Protein AF-A0A024GUD0-F1 (afdb_monomer_lite)

Organism: NCBI:txid65357

Secondary structure (DSSP, 8-state):
--TTTHHHHHHHHHHHHHHHHHHHHHHHHHTTHHHHT--TTPPPGGGGGHHHHHHHHHHHHHHHHHH-GGGSTTSS-SSHHHHHHHHHHHHHHHHHHHHHHHTT-HHHHHHHHHHHHHHHHHHHHHHHHHHHHHS-TT--TT-BTB---HHHIIIIIHHHHHHHHHHHHHHHHHHHHHHHHHHTSPPPHHHHHHHHHHHHHHHHHIIIII--HHHHHHHHHHHHHHHT----S-GGGHHHHHHHHHHHHHHHHHHHHHHHHHHHHHHHHHHHHHHTTS----PPP--------------------------------------------------GGGGTT-S----PEEEEEB-S---TT--S--SEEEPPPHHHHHHHHHHTT----GGGHHHHHHHHHHHHHHHHHHHHHHHTTS--SS--EEEEEEE-TT---HHHHHHHHTTS-PPPSEEEEEEEEETTEEEEEEEEEEEPPPSSTTS--PEEEEEEE-TTSHHHHHHHHHHHIIIIISTTSGGGGTS---HHHHHHHHHHHHHHHHHHHHHHH-TT--EEEEEESBSS-B-HHHHHH-TTSSTTEEEEEEEE---HHHHHHHHTHHHHB--TTT----HHHHHHHHHHHHHHHHTSS----EEEEEE-S-SPPS-GGGHHHHHHHHHHHTPEEEEEESS----TTTHHHHTT--SS---------HHHHHHHHHHHHHHHHHT-EEEEHHHHHHHHHH--PPP-----SEEEEEEETTEEEEEEEEE------PPPPPP--TT-S-TTSPPP-----B-SS-TTSBPPGGG--EEEEETTEEEEE-HHHHHHTS-----EEEEEEEEEGGGS-GGG--S--EEEEE-TT-HHHHHHHHHHHHHHHHTTEEEEEEEE-STTPPPEEEEEEEE--BTTBSS-EEEEEEPPPGGG--------SSSS-TTSSPPHHHHHHHHHHHHHH--TT----TTTS--HHHHHHHHHHHHHHH-TTPPPPPPPP-HHHHHHHHHHHHHHHHHHHHS-----------------GGGSS--------------S--

InterPro domains:
  IPR000511 Holocytochrome c/c1 synthase [PF01265] (340-505)
  IPR000511 Holocytochrome c/c1 synthase [PS00821] (400-415)
  IPR000511 Holocytochrome c/c1 synthase [PS00822] (452-458)
  IPR005161 Ku70/Ku80, N-terminal alpha/beta [PF03731] (542-709)
  IPR006164 Ku70/Ku80, DNA-binding domain [PF02735] (753-950)
  IPR006164 Ku70/Ku80, DNA-binding domain [SM00559] (800-940)
  IPR016194 SPOC-like, C-terminal domain superfamily [G3DSA:2.40.290.10] (743-939)
  IPR016194 SPOC-like, C-terminal domain superfamily [SSF100939] (741-997)
  IPR024193 Ku80 [cd00873] (743-1035)
  IPR036465 von Willebrand factor A-like domain superfamily [G3DSA:3.40.50.410] (535-737)
  IPR036465 von Willebrand factor A-like domain superfamily [SSF53300] (538-698)

pLDDT: mean 74.9, std 20.54, range [22.25, 96.69]

Sequence (1062 aa):
MQSSTAWLSTTNAVLFALQAVVNVVYAKSLLKTPRQYETMITPESFAFLIWILIYILEAVVVVIDLVSPQYSVYADASQPSQLRTCFGFSCVANIAWVLLYVKGHVHLATFSMFLLWLALLVLYIYTVNDRQLRSGRSSSIFQVGSQIDWWQYICSELPFALYFSWVTALTLSHVAISLQQHRQTFLPIAVYVLHLSILIIMALVTLHYAHDPIFSLVIIWFLSAIATKHDSFPNEFKTLDASVKSCAAEGVEVIAGLLVISALIMMFTDRKYDHAHSGMGLPVVETSAVDYGSSRVKCYLAQWPMKDLETTAACPHANGNGCPSGRQAPPNLVNINAYKSMLSTHRVTSTIPRSEFEPQHQTGRSSRWEYPSEDMYFKAMERKGWKPDPKEMQTIVAIHNAINEETWQQILCWEKFHPSQSSPKLNNFLGKPTEYSPKAKLLNLIGWSKLPFDRHDWIVDRDGKHVRYVIDFYNGEGSSSNGPLSVYLDVRPALDSFESVIDRIRWQFQKNILPLSPFRGAFFRDTNGKRAASGNTLALETSTTQMFYRPNDEIGIVAFGSKETQNHLNEEHGEDQYRYVYTLCYPQVPTVEMHNSLERVSELCGDDKLIKVDVLDGIIVALDLLHRRTLAKQFKRKIILFTDAHSEVENASDLEPVIEMIKSLGVSLEIVAFDFTHSPGQVKKDMEEIVDCKIKQEPRLEFEEENDKMLLSLAQVVGGHVVSIQEKIEFLERGTKKSVMQVTKFRGDLEIGSFKIPVHCFIKVKMSTLPSLLKESALSQDKHEGVRQDRRYMDPDTPDEENSPDQRVKAYTYGHESVPFSSADLEAFKLNTEKSLKLLGFVNKKKIHQSKYMVNTNVFVPDPTKKNSAKCFGTLVNAMIMKDRVAVARFVPRKNAAPKVIALIPQTPTNEFPSHVFWSQQLPFEEDLRDFEFPSILRGNLRSIPSEKQQQIADSLVDKLSTTNDEINPRSCYNPVLRHFFDSVVTRALRPDASISSQSTYESMDVRITQFSDSIQEFDDAFQLREAIKKGSEPNKQTFWSDITDCDGATDLKIKKENPHK

Radius of gyration: 40.23 Å; chains: 1; bounding box: 117×92×109 Å

Foldseek 3Di:
DVPPQLVLLVLLLVLLVVLVVLCVVCVVLVLVLCVVLPALLRFDSVLVCLVVVLSVLVVLLSCCCNPPVCLHLLNPDPCSNVLSVLSSQLSVLSSQLSVCSSVPVLVVSLVSLVSNLVSLVVVLLSLLVVVCVVPPVDDAPLADPDPDPVVSCSNYRLSSLSVNLLSLSVSLVSVLSVVCVVVVHHDDLVSLLVSLVVLLVVLVCCCVQSVDVSSLVSLLSSLVRSLPDDDPDDPVCVVSSNVSSVSSVVSNVVSVVVVVVVSVVSVVVVVVVVPVPPDDDDDDDDDDDDDDDDDDPPPPPPPDPPDDDDDDDDDDDDDDDDDDDDDDDDDDDDDPPPVLPDFDQDKDWAPAAEDPDDDPVDPDPDRTDIAGGLSRVCVVCVVVVHDDDSVCSVVVSVVVRVVVNVLVVVVVVLCVVPDAPDDKHWHDKDWDQPDFDPVLVVCVVVVNDDTARTKMWTWIAGPNDTWIKIKGWHFDDDPDLQRPTDIDIDIATDPPDPVSVVSVVVCCCVPPVVVSDSCPVPPDCPPPVVLLVLLLVLVLLVLLQCVPQPQPFWDWDKDWQFPADDAPCCVVVHVPPLPRIDTQGQTGGRDLVSSVSSVCVSVRHDDPVPDQTAPLSSLVRVLVSVVVVPPVHDDQAEDEAEDQQQGAHPCPVCLVVSLVSCVVSVYAYEYEYEPDPDDPVCVVVVVPPPDDDDDDDDDDDPSSVVSSVSVSVSCVSNVYYYHYSVRSVVLVVLPDHRDDDWDFLAWAWAADPPDTFTKTKTFPDDDDDDDDDFAADPPDPPRPDTDDDDDFDADPVGRPDTDDPVNDFDWDDDPPDTHTDHPVNVVVPQDWDAADKYWPFKDALVVDDPVQFDDGKMKMAGDPVDPVSQVVLQVVLVVCVVVNIWIWIWGDSHTSGDIFIWIFHWDDADPVRNGTMTIITTGDDPVRDDDDDDPDLPPDDPPNDADPVLVVLVVVLCVLVPDVPPVDDVVSRDDQVNVLVSVQVSCCVSPVPDDRDDRDDPPVVVVVCVVCVVSVVVNCVSPPDDDDPDPDPPPPPPPDPSNPPRDPDDDDDDDPDDDPDD

Structure (mmCIF, N/CA/C/O backbone):
data_AF-A0A024GUD0-F1
#
_entry.id   AF-A0A024GUD0-F1
#
loop_
_atom_site.group_PDB
_atom_site.id
_atom_site.type_symbol
_atom_site.label_atom_id
_atom_site.label_alt_id
_atom_site.label_comp_id
_atom_site.label_asym_id
_atom_site.label_entity_id
_atom_site.label_seq_id
_atom_site.pdbx_PDB_ins_code
_atom_site.Cartn_x
_atom_site.Cartn_y
_atom_site.Cartn_z
_atom_site.occupancy
_atom_site.B_iso_or_equiv
_atom_site.auth_seq_id
_atom_site.auth_comp_id
_atom_site.auth_asym_id
_atom_site.auth_atom_id
_atom_site.pdbx_PDB_model_num
ATOM 1 N N . MET A 1 1 ? 0.714 -29.456 23.940 1.00 37.88 1 MET A N 1
ATOM 2 C CA . MET A 1 1 ? 0.046 -28.660 25.001 1.00 37.88 1 MET A CA 1
ATOM 3 C C . MET A 1 1 ? -1.488 -28.821 25.023 1.00 37.88 1 MET A C 1
ATOM 5 O O . MET A 1 1 ? -2.160 -27.974 25.585 1.00 37.88 1 MET A O 1
ATOM 9 N N . GLN A 1 2 ? -2.075 -29.914 24.506 1.00 30.58 2 GLN A N 1
ATOM 10 C CA . GLN A 1 2 ? -3.542 -30.115 24.510 1.00 30.58 2 GLN A CA 1
ATOM 11 C C . GLN A 1 2 ? -4.121 -30.662 25.836 1.00 30.58 2 GLN A C 1
ATOM 13 O O . GLN A 1 2 ? -5.334 -30.664 26.006 1.00 30.58 2 GLN A O 1
ATOM 18 N N . SER A 1 3 ? -3.298 -31.109 26.797 1.00 39.31 3 SER A N 1
ATOM 19 C CA . SER A 1 3 ? -3.799 -31.746 28.030 1.00 39.31 3 SER A CA 1
ATOM 20 C C . SER A 1 3 ? -4.103 -30.787 29.191 1.00 39.31 3 SER A C 1
ATOM 22 O O . SER A 1 3 ? -4.826 -31.177 30.104 1.00 39.31 3 SER A O 1
ATOM 24 N N . SER A 1 4 ? -3.598 -29.545 29.193 1.00 50.47 4 SER A N 1
ATOM 25 C CA . SER A 1 4 ? -3.750 -28.625 30.338 1.00 50.47 4 SER A CA 1
ATOM 26 C C . SER A 1 4 ? -5.005 -27.744 30.300 1.00 50.47 4 SER A C 1
ATOM 28 O O . SER A 1 4 ? -5.327 -27.123 31.310 1.00 50.47 4 SER A O 1
ATOM 30 N N . THR A 1 5 ? -5.737 -27.686 29.184 1.00 56.62 5 THR A N 1
ATOM 31 C CA . THR A 1 5 ? -6.947 -26.850 29.032 1.00 56.62 5 THR A CA 1
ATOM 32 C C . THR A 1 5 ? -8.257 -27.631 29.160 1.00 56.62 5 THR A C 1
ATOM 34 O O . THR A 1 5 ? -9.268 -27.047 29.544 1.00 56.62 5 THR A O 1
ATOM 37 N N . ALA A 1 6 ? -8.243 -28.948 28.930 1.00 65.25 6 ALA A N 1
ATOM 38 C CA . ALA A 1 6 ? -9.438 -29.797 28.985 1.00 65.25 6 ALA A CA 1
ATOM 39 C C . ALA A 1 6 ? -10.075 -29.891 30.387 1.00 65.25 6 ALA A C 1
ATOM 41 O O . ALA A 1 6 ? -11.280 -30.086 30.508 1.00 65.25 6 ALA A O 1
ATOM 42 N N . TRP A 1 7 ? -9.299 -29.714 31.464 1.00 81.50 7 TRP A N 1
ATOM 43 C CA . TRP A 1 7 ? -9.851 -29.783 32.823 1.00 81.50 7 TRP A CA 1
ATOM 44 C C . TRP A 1 7 ? -10.752 -28.576 33.161 1.00 81.50 7 TRP A C 1
ATOM 46 O O . TRP A 1 7 ? -11.693 -28.704 33.951 1.00 81.50 7 TRP A O 1
ATOM 56 N N . LEU A 1 8 ? -10.509 -27.408 32.549 1.00 84.06 8 LEU A N 1
ATOM 57 C CA . LEU A 1 8 ? -11.308 -26.199 32.774 1.00 84.06 8 LEU A CA 1
ATOM 58 C C . LEU A 1 8 ? -12.696 -26.308 32.137 1.00 84.06 8 LEU A C 1
ATOM 60 O O . LEU A 1 8 ? -13.671 -25.932 32.781 1.00 84.06 8 LEU A O 1
ATOM 64 N N . SER A 1 9 ? -12.813 -26.871 30.928 1.00 85.19 9 SER A N 1
ATOM 65 C CA . SER A 1 9 ? -14.122 -27.086 30.291 1.00 85.19 9 SER A CA 1
ATOM 66 C C . SER A 1 9 ? -14.968 -28.085 31.088 1.00 85.19 9 SER A C 1
ATOM 68 O O . SER A 1 9 ? -16.137 -27.820 31.368 1.00 85.19 9 SER A O 1
ATOM 70 N N . THR A 1 10 ? -14.360 -29.170 31.588 1.00 87.06 10 THR A N 1
ATOM 71 C CA . THR A 1 10 ? -15.047 -30.104 32.498 1.00 87.06 10 THR A CA 1
ATOM 72 C C . THR A 1 10 ? -15.456 -29.447 33.818 1.00 87.06 10 THR A C 1
ATOM 74 O O . THR A 1 10 ? -16.546 -29.705 34.322 1.00 87.06 10 THR A O 1
ATOM 77 N N . THR A 1 11 ? -14.620 -28.561 34.370 1.00 89.25 11 THR A N 1
ATOM 78 C CA . THR A 1 11 ? -14.927 -27.843 35.618 1.00 89.25 11 THR A CA 1
ATOM 79 C C . THR A 1 11 ? -16.092 -26.878 35.424 1.00 89.25 11 THR A C 1
ATOM 81 O O . THR A 1 11 ? -17.012 -26.857 36.240 1.00 89.25 11 THR A O 1
ATOM 84 N N . ASN A 1 12 ? -16.105 -26.133 34.319 1.00 92.06 12 ASN A N 1
ATOM 85 C CA . ASN A 1 12 ? -17.206 -25.242 33.967 1.00 92.06 12 ASN A CA 1
ATOM 86 C C . ASN A 1 12 ? -18.515 -26.002 33.747 1.00 92.06 12 ASN A C 1
ATOM 88 O O . ASN A 1 12 ? -19.555 -25.540 34.205 1.00 92.06 12 ASN A O 1
ATOM 92 N N . ALA A 1 13 ? -18.472 -27.189 33.135 1.00 92.50 13 ALA A N 1
ATOM 93 C CA . ALA A 1 13 ? -19.655 -28.033 32.992 1.00 92.50 13 ALA A CA 1
ATOM 94 C C . ALA A 1 13 ? -20.237 -28.457 34.353 1.00 92.50 13 ALA A C 1
ATOM 96 O O . ALA A 1 13 ? -21.450 -28.400 34.552 1.00 92.50 13 ALA A O 1
ATOM 97 N N . VAL A 1 14 ? -19.381 -28.817 35.317 1.00 93.75 14 VAL A N 1
ATOM 98 C CA . VAL A 1 14 ? -19.809 -29.148 36.688 1.00 93.75 14 VAL A CA 1
ATOM 99 C C . VAL A 1 14 ? -20.371 -27.921 37.412 1.00 93.75 14 VAL A C 1
ATOM 101 O O . VAL A 1 14 ? -21.418 -28.018 38.052 1.00 93.75 14 VAL A O 1
ATOM 104 N N . LEU A 1 15 ? -19.709 -26.765 37.306 1.00 95.00 15 LEU A N 1
ATOM 105 C CA . LEU A 1 15 ? -20.163 -25.516 37.927 1.00 95.00 15 LEU A CA 1
ATOM 106 C C . LEU A 1 15 ? -21.504 -25.042 37.354 1.00 95.00 15 LEU A C 1
ATOM 108 O O . LEU A 1 15 ? -22.386 -24.661 38.123 1.00 95.00 15 LEU A O 1
ATOM 112 N N . PHE A 1 16 ? -21.687 -25.129 36.037 1.00 95.44 16 PHE A N 1
ATOM 113 C CA . PHE A 1 16 ? -22.947 -24.803 35.375 1.00 95.44 16 PHE A CA 1
ATOM 114 C C . PHE A 1 16 ? -24.063 -25.780 35.769 1.00 95.44 16 PHE A C 1
ATOM 116 O O . PHE A 1 16 ? -25.170 -25.356 36.099 1.00 95.44 16 PHE A O 1
ATOM 123 N N . ALA A 1 17 ? -23.779 -27.087 35.829 1.00 93.88 17 ALA A N 1
ATOM 124 C CA . ALA A 1 17 ? -24.750 -28.073 36.303 1.00 93.88 17 ALA A CA 1
ATOM 125 C C . ALA A 1 17 ? -25.180 -27.793 37.756 1.00 93.88 17 ALA A C 1
ATOM 127 O O . ALA A 1 17 ? -26.370 -27.828 38.070 1.00 93.88 17 ALA A O 1
ATOM 128 N N . LEU A 1 18 ? -24.231 -27.450 38.635 1.00 94.06 18 LEU A N 1
ATOM 129 C CA . LEU A 1 18 ? -24.514 -27.044 40.013 1.00 94.06 18 LEU A CA 1
ATOM 130 C C . LEU A 1 18 ? -25.381 -25.775 40.055 1.00 94.06 18 LEU A C 1
ATOM 132 O O . LEU A 1 18 ? -26.365 -25.726 40.795 1.00 94.06 18 LEU A O 1
ATOM 136 N N . GLN A 1 19 ? -25.051 -24.769 39.242 1.00 95.12 19 GLN A N 1
ATOM 137 C CA . GLN A 1 19 ? -25.812 -23.525 39.117 1.00 95.12 19 GLN A CA 1
ATOM 138 C C . GLN A 1 19 ? -27.250 -23.785 38.664 1.00 95.12 19 GLN A C 1
ATOM 140 O O . GLN A 1 19 ? -28.185 -23.268 39.282 1.00 95.12 19 GLN A O 1
ATOM 145 N N . ALA A 1 20 ? -27.442 -24.605 37.631 1.00 92.12 20 ALA A N 1
ATOM 146 C CA . ALA A 1 20 ? -28.756 -24.973 37.124 1.00 92.12 20 ALA A CA 1
ATOM 147 C C . ALA A 1 20 ? -29.582 -25.701 38.196 1.00 92.12 20 ALA A C 1
ATOM 149 O O . ALA A 1 20 ? -30.736 -25.344 38.432 1.00 92.12 20 ALA A O 1
ATOM 150 N N . VAL A 1 21 ? -28.985 -26.660 38.917 1.00 93.19 21 VAL A N 1
ATOM 151 C CA . VAL A 1 21 ? -29.658 -27.383 40.010 1.00 93.19 21 VAL A CA 1
ATOM 152 C C . VAL A 1 21 ? -30.090 -26.431 41.124 1.00 93.19 21 VAL A C 1
ATOM 154 O O . VAL A 1 21 ? -31.246 -26.477 41.543 1.00 93.19 21 VAL A O 1
ATOM 157 N N . VAL A 1 22 ? -29.205 -25.541 41.585 1.00 91.88 22 VAL A N 1
ATOM 158 C CA . VAL A 1 22 ? -29.538 -24.554 42.627 1.00 91.88 22 VAL A CA 1
ATOM 159 C C . VAL A 1 22 ? -30.685 -23.652 42.165 1.00 91.88 22 VAL A C 1
ATOM 161 O O . VAL A 1 22 ? -31.656 -23.477 42.902 1.00 91.88 22 VAL A O 1
ATOM 164 N N . ASN A 1 23 ? -30.632 -23.130 40.938 1.00 89.06 23 ASN A N 1
ATOM 165 C CA . ASN A 1 23 ? -31.693 -22.275 40.404 1.00 89.06 23 ASN A CA 1
ATOM 166 C C . ASN A 1 23 ? -33.029 -23.014 40.265 1.00 89.06 23 ASN A C 1
ATOM 168 O O . ASN A 1 23 ? -34.060 -22.452 40.624 1.00 89.06 23 ASN A O 1
ATOM 172 N N . VAL A 1 24 ? -33.036 -24.278 39.828 1.00 89.38 24 VAL A N 1
ATOM 173 C CA . VAL A 1 24 ? -34.260 -25.092 39.725 1.00 89.38 24 VAL A CA 1
ATOM 174 C C . VAL A 1 24 ? -34.851 -25.392 41.106 1.00 89.38 24 VAL A C 1
ATOM 176 O O . VAL A 1 24 ? -36.053 -25.211 41.310 1.00 89.38 24 VAL A O 1
ATOM 179 N N . VAL A 1 25 ? -34.022 -25.797 42.075 1.00 91.44 25 VAL A N 1
ATOM 180 C CA . VAL A 1 25 ? -34.458 -26.095 43.452 1.00 91.44 25 VAL A CA 1
ATOM 181 C C . VAL A 1 25 ? -35.079 -24.862 44.108 1.00 91.44 25 VAL A C 1
ATOM 183 O O . VAL A 1 25 ? -36.127 -24.959 44.751 1.00 91.44 25 VAL A O 1
ATOM 186 N N . TYR A 1 26 ? -34.470 -23.692 43.916 1.00 88.38 26 TYR A N 1
ATOM 187 C CA . TYR A 1 26 ? -34.934 -22.440 44.506 1.00 88.38 26 TYR A CA 1
ATOM 188 C C . TYR A 1 26 ? -35.863 -21.619 43.598 1.00 88.38 26 TYR A C 1
ATOM 190 O O . TYR A 1 26 ? -36.312 -20.558 44.028 1.00 88.38 26 TYR A O 1
ATOM 198 N N . ALA A 1 27 ? -36.244 -22.100 42.408 1.00 84.25 27 ALA A N 1
ATOM 199 C CA . ALA A 1 27 ? -37.047 -21.350 41.431 1.00 84.25 27 ALA A CA 1
ATOM 200 C C . ALA A 1 27 ? -38.369 -20.825 42.016 1.00 84.25 27 ALA A C 1
ATOM 202 O O . ALA A 1 27 ? -38.716 -19.654 41.863 1.00 84.25 27 ALA A O 1
ATOM 203 N N . LYS A 1 28 ? -39.096 -21.673 42.761 1.00 83.56 28 LYS A N 1
ATOM 204 C CA . LYS A 1 28 ? -40.351 -21.271 43.426 1.00 83.56 28 LYS A CA 1
ATOM 205 C C . LYS A 1 28 ? -40.134 -20.193 44.489 1.00 83.56 28 LYS A C 1
ATOM 207 O O . LYS A 1 28 ? -41.015 -19.360 44.685 1.00 83.56 28 LYS A O 1
ATOM 212 N N . SER A 1 29 ? -38.999 -20.225 45.184 1.00 84.88 29 SER A N 1
ATOM 213 C CA . SER A 1 29 ? -38.640 -19.217 46.184 1.00 84.88 29 SER A CA 1
ATOM 214 C C . SER A 1 29 ? -38.220 -17.916 45.504 1.00 84.88 29 SER A C 1
ATOM 216 O O . SER A 1 29 ? -38.747 -16.870 45.857 1.00 84.88 29 SER A O 1
ATOM 218 N N . LEU A 1 30 ? -37.391 -17.982 44.459 1.00 80.00 30 LEU A N 1
ATOM 219 C CA . LEU A 1 30 ? -36.951 -16.831 43.665 1.00 80.00 30 LEU A CA 1
ATOM 220 C C . LEU A 1 30 ? -38.101 -16.081 42.981 1.00 80.00 30 LEU A C 1
ATOM 222 O O . LEU A 1 30 ? -37.998 -14.876 42.806 1.00 80.00 30 LEU A O 1
ATOM 226 N N . LEU A 1 31 ? -39.208 -16.747 42.640 1.00 77.88 31 LEU A N 1
ATOM 227 C CA . LEU A 1 31 ? -40.413 -16.078 42.126 1.00 77.88 31 LEU A CA 1
ATOM 228 C C . LEU A 1 31 ? -41.251 -15.402 43.229 1.00 77.88 31 LEU A C 1
ATOM 230 O O . LEU A 1 31 ? -42.050 -14.513 42.942 1.00 77.88 31 LEU A O 1
ATOM 234 N N . LYS A 1 32 ? -41.097 -15.815 44.495 1.00 79.12 32 LYS A N 1
ATOM 235 C CA . LYS A 1 32 ? -41.838 -15.261 45.643 1.00 79.12 32 LYS A CA 1
ATOM 236 C C . LYS A 1 32 ? -41.069 -14.160 46.376 1.00 79.12 32 LYS A C 1
ATOM 238 O O . LYS A 1 32 ? -41.684 -13.183 46.790 1.00 79.12 32 LYS A O 1
ATOM 243 N N . THR A 1 33 ? -39.754 -14.301 46.536 1.00 79.44 33 THR A N 1
ATOM 244 C CA . THR A 1 33 ? -38.888 -13.367 47.277 1.00 79.44 33 THR A CA 1
ATOM 245 C C . THR A 1 33 ? -38.932 -11.922 46.749 1.00 79.44 33 THR A C 1
ATOM 247 O O . THR A 1 33 ? -39.003 -11.014 47.575 1.00 79.44 33 THR A O 1
ATOM 250 N N . PRO A 1 34 ? -39.004 -11.649 45.429 1.00 75.38 34 PRO A N 1
ATOM 251 C CA . PRO A 1 34 ? -39.148 -10.287 44.911 1.00 75.38 34 PRO A CA 1
ATOM 252 C C . PRO A 1 34 ? -40.407 -9.567 45.404 1.00 75.38 34 PRO A C 1
ATOM 254 O O . PRO A 1 34 ? -40.382 -8.353 45.558 1.00 75.38 34 PRO A O 1
ATOM 257 N N . ARG A 1 35 ? -41.487 -10.300 45.720 1.00 73.62 35 ARG A N 1
ATOM 258 C CA . ARG A 1 35 ? -42.704 -9.717 46.315 1.00 73.62 35 ARG A CA 1
ATOM 259 C C . ARG A 1 35 ? -42.513 -9.302 47.775 1.00 73.62 35 ARG A C 1
ATOM 261 O O . ARG A 1 35 ? -43.254 -8.470 48.273 1.00 73.62 35 ARG A O 1
ATOM 268 N N . GLN A 1 36 ? -41.538 -9.883 48.476 1.00 80.12 36 GLN A N 1
ATOM 269 C CA . GLN A 1 36 ? -41.201 -9.496 49.853 1.00 80.12 36 GLN A CA 1
ATOM 270 C C . GLN A 1 36 ? -40.344 -8.226 49.891 1.00 80.12 36 GLN A C 1
ATOM 272 O O . GLN A 1 36 ? -40.393 -7.477 50.862 1.00 80.12 36 GLN A O 1
ATOM 277 N N . TYR A 1 37 ? -39.581 -7.980 48.826 1.00 82.56 37 TYR A N 1
ATOM 278 C CA . TYR A 1 37 ? -38.712 -6.819 48.657 1.00 82.56 37 TYR A CA 1
ATOM 279 C C . TYR A 1 37 ? -39.170 -5.971 47.468 1.00 82.56 37 TYR A C 1
ATOM 281 O O . TYR A 1 37 ? -38.381 -5.623 46.589 1.00 82.56 37 TYR A O 1
ATOM 289 N N . GLU A 1 38 ? -40.472 -5.701 47.407 1.00 83.38 38 GLU A N 1
ATOM 290 C CA . GLU A 1 38 ? -41.086 -5.067 46.249 1.00 83.38 38 GLU A CA 1
ATOM 291 C C . GLU A 1 38 ? -40.669 -3.591 46.137 1.00 83.38 38 GLU A C 1
ATOM 293 O O . GLU A 1 38 ? -40.850 -2.791 47.060 1.00 83.38 38 GLU A O 1
ATOM 298 N N . THR A 1 39 ? -40.101 -3.226 44.987 1.00 88.31 39 THR A N 1
ATOM 299 C CA . THR A 1 39 ? -39.798 -1.839 44.611 1.00 88.31 39 THR A CA 1
ATOM 300 C C . THR A 1 39 ? -40.649 -1.431 43.409 1.00 88.31 39 THR A C 1
ATOM 302 O O . THR A 1 39 ? -41.224 -2.279 42.720 1.00 88.31 39 THR A O 1
ATOM 305 N N . MET A 1 40 ? -40.710 -0.131 43.118 1.00 87.62 40 MET A N 1
ATOM 306 C CA . MET A 1 40 ? -41.475 0.388 41.974 1.00 87.62 40 MET A CA 1
ATOM 307 C C . MET A 1 40 ? -40.893 -0.009 40.613 1.00 87.62 40 MET A C 1
ATOM 309 O O . MET A 1 40 ? -41.614 -0.025 39.625 1.00 87.62 40 MET A O 1
ATOM 313 N N . ILE A 1 41 ? -39.610 -0.379 40.560 1.00 89.88 41 ILE A N 1
ATOM 314 C CA . ILE A 1 41 ? -38.945 -0.864 39.339 1.00 89.88 41 ILE A CA 1
ATOM 315 C C . ILE A 1 41 ? -38.801 -2.393 39.310 1.00 89.88 41 ILE A C 1
ATOM 317 O O . ILE A 1 41 ? -38.163 -2.936 38.414 1.00 89.88 41 ILE A O 1
ATOM 321 N N . THR A 1 42 ? -39.361 -3.111 40.291 1.00 88.56 42 THR A N 1
ATOM 322 C CA . THR A 1 42 ? -39.362 -4.579 40.287 1.00 88.56 42 THR A CA 1
ATOM 323 C C . THR A 1 42 ? -40.372 -5.074 39.240 1.00 88.56 42 THR A C 1
ATOM 325 O O . THR A 1 42 ? -41.558 -4.757 39.389 1.00 88.56 42 THR A O 1
ATOM 328 N N . PRO A 1 43 ? -39.947 -5.845 38.217 1.00 89.62 43 PRO A N 1
ATOM 329 C CA . PRO A 1 43 ? -40.813 -6.260 37.115 1.00 89.62 43 PRO A CA 1
ATOM 330 C C . PRO A 1 43 ? -41.832 -7.329 37.534 1.00 89.62 43 PRO A C 1
ATOM 332 O O . PRO A 1 43 ? -41.667 -8.017 38.547 1.00 89.62 43 PRO A O 1
ATOM 335 N N . GLU A 1 44 ? -42.869 -7.498 36.714 1.00 86.25 44 GLU A N 1
ATOM 336 C CA . GLU A 1 44 ? -43.886 -8.537 36.885 1.00 86.25 44 GLU A CA 1
ATOM 337 C C . GLU A 1 44 ? -43.304 -9.964 36.776 1.00 86.25 44 GLU A C 1
ATOM 339 O O . GLU A 1 44 ? -42.283 -10.209 36.127 1.00 86.25 44 GLU A O 1
ATOM 344 N N . SER A 1 45 ? -43.971 -10.947 37.396 1.00 84.25 45 SER A N 1
ATOM 345 C CA . SER A 1 45 ? -43.418 -12.305 37.570 1.00 84.25 45 SER A CA 1
ATOM 346 C C . SER A 1 45 ? -43.117 -13.040 36.251 1.00 84.25 45 SER A C 1
ATOM 348 O O . SER A 1 45 ? -42.241 -13.904 36.223 1.00 84.25 45 SER A O 1
ATOM 350 N N . PHE A 1 46 ? -43.800 -12.701 35.150 1.00 86.38 46 PHE A N 1
ATOM 351 C CA . PHE A 1 46 ? -43.548 -13.315 33.839 1.00 86.38 46 PHE A CA 1
ATOM 352 C C . PHE A 1 46 ? -42.197 -12.904 33.234 1.00 86.38 46 PHE A C 1
ATOM 354 O O . PHE A 1 46 ? -41.641 -13.654 32.433 1.00 86.38 46 PHE A O 1
ATOM 361 N N . ALA A 1 47 ? -41.634 -11.755 33.627 1.00 88.38 47 ALA A N 1
ATOM 362 C CA . ALA A 1 47 ? -40.367 -11.267 33.084 1.00 88.38 47 ALA A CA 1
ATOM 363 C C . ALA A 1 47 ? -39.216 -12.248 33.351 1.00 88.38 47 ALA A C 1
ATOM 365 O O . ALA A 1 47 ? -38.322 -12.408 32.523 1.00 88.38 47 ALA A O 1
ATOM 366 N N . PHE A 1 48 ? -39.292 -12.966 34.477 1.00 87.81 48 PHE A N 1
ATOM 367 C CA . PHE A 1 48 ? -38.316 -13.965 34.903 1.00 87.81 48 PHE A CA 1
ATOM 368 C C . PHE A 1 48 ? -38.303 -15.236 34.036 1.00 87.81 48 PHE A C 1
ATOM 370 O O . PHE A 1 48 ? -37.389 -16.044 34.188 1.00 87.81 48 PHE A O 1
ATOM 377 N N . LEU A 1 49 ? -39.246 -15.412 33.099 1.00 88.75 49 LEU A N 1
ATOM 378 C CA . LEU A 1 49 ? -39.214 -16.519 32.131 1.00 88.75 49 LEU A CA 1
ATOM 379 C C . LEU A 1 49 ? -37.983 -16.468 31.213 1.00 88.75 49 LEU A C 1
ATOM 381 O O . LEU A 1 49 ? -37.551 -17.511 30.726 1.00 88.75 49 LEU A O 1
ATOM 385 N N . ILE A 1 50 ? -37.369 -15.293 31.032 1.00 90.88 50 ILE A N 1
ATOM 386 C CA . ILE A 1 50 ? -36.145 -15.127 30.234 1.00 90.88 50 ILE A CA 1
ATOM 387 C C . ILE A 1 50 ? -34.970 -15.973 30.751 1.00 90.88 50 ILE A C 1
ATOM 389 O O . ILE A 1 50 ? -34.125 -16.391 29.963 1.00 90.88 50 ILE A O 1
ATOM 393 N N . TRP A 1 51 ? -34.947 -16.315 32.046 1.00 89.62 51 TRP A N 1
ATOM 394 C CA . TRP A 1 51 ? -33.943 -17.217 32.618 1.00 89.62 51 TRP A CA 1
ATOM 395 C C . TRP A 1 51 ? -33.956 -18.607 31.980 1.00 89.62 51 TRP A C 1
ATOM 397 O O . TRP A 1 51 ? -32.900 -19.214 31.838 1.00 89.62 51 TRP A O 1
ATOM 407 N N . ILE A 1 52 ? -35.126 -19.102 31.558 1.00 89.94 52 ILE A N 1
ATOM 408 C CA . ILE A 1 52 ? -35.233 -20.393 30.864 1.00 89.94 52 ILE A CA 1
ATOM 409 C C . ILE A 1 52 ? -34.461 -20.327 29.542 1.00 89.94 52 ILE A C 1
ATOM 411 O O . ILE A 1 52 ? -33.676 -21.224 29.246 1.00 89.94 52 ILE A O 1
ATOM 415 N N . LEU A 1 53 ? -34.645 -19.247 28.777 1.00 91.50 53 LEU A N 1
ATOM 416 C CA . LEU A 1 53 ? -33.955 -19.042 27.504 1.00 91.50 53 LEU A CA 1
ATOM 417 C C . LEU A 1 53 ? -32.441 -18.887 27.698 1.00 91.50 53 LEU A C 1
ATOM 419 O O . LEU A 1 53 ? -31.675 -19.533 26.986 1.00 91.50 53 LEU A O 1
ATOM 423 N N . ILE A 1 54 ? -32.021 -18.081 28.679 1.00 93.19 54 ILE A N 1
ATOM 424 C CA . ILE A 1 54 ? -30.602 -17.874 29.006 1.00 93.19 54 ILE A CA 1
ATOM 425 C C . ILE A 1 54 ? -29.938 -19.214 29.340 1.00 93.19 54 ILE A C 1
ATOM 427 O O . ILE A 1 54 ? -28.948 -19.567 28.708 1.00 93.19 54 ILE A O 1
ATOM 431 N N . TYR A 1 55 ? -30.513 -20.011 30.246 1.00 92.62 55 TYR A N 1
ATOM 432 C CA . TYR A 1 55 ? -29.905 -21.282 30.646 1.00 92.62 55 TYR A CA 1
ATOM 433 C C . TYR A 1 55 ? -29.893 -22.340 29.539 1.00 92.62 55 TYR A C 1
ATOM 435 O O . TYR A 1 55 ? -28.958 -23.136 29.480 1.00 92.62 55 TYR A O 1
ATOM 443 N N . ILE A 1 56 ? -30.887 -22.363 28.644 1.00 92.50 56 ILE A N 1
ATOM 444 C CA . ILE A 1 56 ? -30.853 -23.251 27.469 1.00 92.50 56 ILE A CA 1
ATOM 445 C C . ILE A 1 56 ? -29.673 -22.882 26.564 1.00 92.50 56 ILE A C 1
ATOM 447 O O . ILE A 1 56 ? -28.923 -23.757 26.139 1.00 92.50 56 ILE A O 1
ATOM 451 N N . LEU A 1 57 ? -29.492 -21.591 26.294 1.00 92.06 57 LEU A N 1
ATOM 452 C CA . LEU A 1 57 ? -28.421 -21.093 25.437 1.00 92.06 57 LEU A CA 1
ATOM 453 C C . LEU A 1 57 ? -27.033 -21.266 26.075 1.00 92.06 57 LEU A C 1
ATOM 455 O O . LEU A 1 57 ? -26.097 -21.679 25.396 1.00 92.06 57 LEU A O 1
ATOM 459 N N . GLU A 1 58 ? -26.894 -21.047 27.382 1.00 92.31 58 GLU A N 1
ATOM 460 C CA . GLU A 1 58 ? -25.650 -21.334 28.109 1.00 92.31 58 GLU A CA 1
ATOM 461 C C . GLU A 1 58 ? -25.314 -22.829 28.125 1.00 92.31 58 GLU A C 1
ATOM 463 O O . GLU A 1 58 ? -24.150 -23.202 27.977 1.00 92.31 58 GLU A O 1
ATOM 468 N N . ALA A 1 59 ? -26.320 -23.704 28.236 1.00 92.44 59 ALA A N 1
ATOM 469 C CA . ALA A 1 59 ? -26.105 -25.144 28.147 1.00 92.44 59 ALA A CA 1
ATOM 470 C C . ALA A 1 59 ? -25.531 -25.542 26.778 1.00 92.44 59 ALA A C 1
ATOM 472 O O . ALA A 1 59 ? -24.648 -26.396 26.721 1.00 92.44 59 ALA A O 1
ATOM 473 N N . VAL A 1 60 ? -25.974 -24.900 25.689 1.00 91.38 60 VAL A N 1
ATOM 474 C CA . VAL A 1 60 ? -25.411 -25.112 24.344 1.00 91.38 60 VAL A CA 1
ATOM 475 C C . VAL A 1 60 ? -23.929 -24.729 24.306 1.00 91.38 60 VAL A C 1
ATOM 477 O O . VAL A 1 60 ? -23.124 -25.526 23.827 1.00 91.38 60 VAL A O 1
ATOM 480 N N . VAL A 1 61 ? -23.544 -23.582 24.878 1.00 90.12 61 VAL A N 1
ATOM 481 C CA . VAL A 1 61 ? -22.131 -23.152 24.956 1.00 90.12 61 VAL A CA 1
ATOM 482 C C . VAL A 1 61 ? -21.286 -24.167 25.723 1.00 90.12 61 VAL A C 1
ATOM 484 O O . VAL A 1 61 ? -20.225 -24.576 25.253 1.00 90.12 61 VAL A O 1
ATOM 487 N N . VAL A 1 62 ? -21.764 -24.610 26.889 1.00 91.69 62 VAL A N 1
ATOM 488 C CA . VAL A 1 62 ? -21.057 -25.582 27.737 1.00 91.69 62 VAL A CA 1
ATOM 489 C C . VAL A 1 62 ? -20.908 -26.931 27.031 1.00 91.69 62 VAL A C 1
ATOM 491 O O . VAL A 1 62 ? -19.844 -27.545 27.099 1.00 91.69 62 VAL A O 1
ATOM 494 N N . VAL A 1 63 ? -21.946 -27.395 26.327 1.00 90.50 63 VAL A N 1
ATOM 495 C CA . VAL A 1 63 ? -21.898 -28.648 25.559 1.00 90.50 63 VAL A CA 1
ATOM 496 C C . VAL A 1 63 ? -20.915 -28.537 24.395 1.00 90.50 63 VAL A C 1
ATOM 498 O O . VAL A 1 63 ? -20.134 -29.463 24.187 1.00 90.50 63 VAL A O 1
ATOM 501 N N . ILE A 1 64 ? -20.900 -27.416 23.671 1.00 88.31 64 ILE A N 1
ATOM 502 C CA . ILE A 1 64 ? -19.947 -27.190 22.577 1.00 88.31 64 ILE A CA 1
ATOM 503 C C . ILE A 1 64 ? -18.514 -27.146 23.111 1.00 88.31 64 ILE A C 1
ATOM 505 O O . ILE A 1 64 ? -17.655 -27.837 22.570 1.00 88.31 64 ILE A O 1
ATOM 509 N N . ASP A 1 65 ? -18.250 -26.430 24.207 1.00 88.62 65 ASP A N 1
ATOM 510 C CA . ASP A 1 65 ? -16.906 -26.365 24.799 1.00 88.62 65 ASP A CA 1
ATOM 511 C C . ASP A 1 65 ? -16.425 -27.722 25.349 1.00 88.62 65 ASP A C 1
ATOM 513 O O . ASP A 1 65 ? -15.221 -27.973 25.412 1.00 88.62 65 ASP A O 1
ATOM 517 N N . LEU A 1 66 ? -17.349 -28.614 25.725 1.00 87.00 66 LEU A N 1
ATOM 518 C CA . LEU A 1 66 ? -17.036 -29.957 26.216 1.00 87.00 66 LEU A CA 1
ATOM 519 C C . LEU A 1 66 ? -16.839 -30.979 25.084 1.00 87.00 66 LEU A C 1
ATOM 521 O O . LEU A 1 66 ? -15.921 -31.795 25.148 1.00 87.00 66 LEU A O 1
ATOM 525 N N . VAL A 1 67 ? -17.713 -30.966 24.073 1.00 85.81 67 VAL A N 1
ATOM 526 C CA . VAL A 1 67 ? -17.786 -31.998 23.021 1.00 85.81 67 VAL A CA 1
ATOM 527 C C . VAL A 1 67 ? -16.979 -31.613 21.786 1.00 85.81 67 VAL A C 1
ATOM 529 O O . VAL A 1 67 ? -16.410 -32.476 21.119 1.00 85.81 67 VAL A O 1
ATOM 532 N N . SER A 1 68 ? -16.925 -30.329 21.442 1.00 82.00 68 SER A N 1
ATOM 533 C CA . SER A 1 68 ? -16.240 -29.842 20.243 1.00 82.00 68 SER A CA 1
ATOM 534 C C . SER A 1 68 ? -15.568 -28.489 20.507 1.00 82.00 68 SER A C 1
ATOM 536 O O . SER A 1 68 ? -16.016 -27.467 19.982 1.00 82.00 68 SER A O 1
ATOM 538 N N . PRO A 1 69 ? -14.452 -28.471 21.272 1.00 78.38 69 PRO A N 1
ATOM 539 C CA . PRO A 1 69 ? -13.792 -27.237 21.710 1.00 78.38 69 PRO A CA 1
ATOM 540 C C . PRO A 1 69 ? -13.339 -26.323 20.564 1.00 78.38 69 PRO A C 1
ATOM 542 O O . PRO A 1 69 ? -13.136 -25.137 20.781 1.00 78.38 69 PRO A O 1
ATOM 545 N N . GLN A 1 70 ? -13.186 -26.870 19.355 1.00 73.06 70 GLN A N 1
ATOM 546 C CA . GLN A 1 70 ? -12.817 -26.147 18.134 1.00 73.06 70 GLN A CA 1
ATOM 547 C C . GLN A 1 70 ? -13.902 -25.190 17.610 1.00 73.06 70 GLN A C 1
ATOM 549 O O . GLN A 1 70 ? -13.577 -24.272 16.876 1.00 73.06 70 GLN A O 1
ATOM 554 N N . TYR A 1 71 ? -15.170 -25.388 17.990 1.00 72.69 71 TYR A N 1
ATOM 555 C CA . TYR A 1 71 ? -16.290 -24.506 17.622 1.00 72.69 71 TYR A CA 1
ATOM 556 C C . TYR A 1 71 ? -16.748 -23.620 18.792 1.00 72.69 71 TYR A C 1
ATOM 558 O O . TYR A 1 71 ? -17.797 -22.985 18.726 1.00 72.69 71 TYR A O 1
ATOM 566 N N . SER A 1 72 ? -15.995 -23.623 19.893 1.00 81.69 72 SER A N 1
ATOM 567 C CA . SER A 1 72 ? -16.275 -22.831 21.088 1.00 81.69 72 SER A CA 1
ATOM 568 C C . SER A 1 72 ? -15.799 -21.390 20.903 1.00 81.69 72 SER A C 1
ATOM 570 O O . SER A 1 72 ? -14.742 -21.167 20.317 1.00 81.69 72 SER A O 1
ATOM 572 N N . VAL A 1 73 ? -16.494 -20.421 21.513 1.00 77.25 73 VAL A N 1
ATOM 573 C CA . VAL A 1 73 ? -16.044 -19.012 21.645 1.00 77.25 73 VAL A CA 1
ATOM 574 C C . VAL A 1 73 ? -14.598 -18.903 22.130 1.00 77.25 73 VAL A C 1
ATOM 576 O O . VAL A 1 73 ? -13.895 -17.946 21.832 1.00 77.25 73 VAL A O 1
ATOM 579 N N . TYR A 1 74 ? -14.143 -19.878 22.915 1.00 82.06 74 TYR A N 1
ATOM 580 C CA . TYR A 1 74 ? -12.814 -19.872 23.508 1.00 82.06 74 TYR A CA 1
ATOM 581 C C . TYR A 1 74 ? -11.724 -20.474 22.605 1.00 82.06 74 TYR A C 1
ATOM 583 O O . TYR A 1 74 ? -10.601 -20.623 23.083 1.00 82.06 74 TYR A O 1
ATOM 591 N N . ALA A 1 75 ? -12.027 -20.894 21.372 1.00 74.88 75 ALA A N 1
ATOM 592 C CA . ALA A 1 75 ? -11.049 -21.505 20.466 1.00 74.88 75 ALA A CA 1
ATOM 593 C C . ALA A 1 75 ? -10.041 -20.475 19.931 1.00 74.88 75 ALA A C 1
ATOM 595 O O . ALA A 1 75 ? -8.835 -20.701 20.026 1.00 74.88 75 ALA A O 1
ATOM 596 N N . ASP A 1 76 ? -10.542 -19.323 19.478 1.00 65.06 76 ASP A N 1
ATOM 597 C CA . ASP A 1 76 ? -9.752 -18.263 18.830 1.00 65.06 76 ASP A CA 1
ATOM 598 C C . ASP A 1 76 ? -9.313 -17.151 19.804 1.00 65.06 76 ASP A C 1
ATOM 600 O O . ASP A 1 76 ? -8.687 -16.159 19.426 1.00 65.06 76 ASP A O 1
ATOM 604 N N . ALA A 1 77 ? -9.619 -17.304 21.096 1.00 68.62 77 ALA A N 1
ATOM 605 C CA . ALA A 1 77 ? -9.259 -16.330 22.117 1.00 68.62 77 ALA A CA 1
ATOM 606 C C . ALA A 1 77 ? -7.746 -16.296 22.373 1.00 68.62 77 ALA A C 1
ATOM 608 O O . ALA A 1 77 ? -7.116 -17.330 22.591 1.00 68.62 77 ALA A O 1
ATOM 609 N N . SER A 1 78 ? -7.178 -15.092 22.500 1.00 66.44 78 SER A N 1
ATOM 610 C CA . SER A 1 78 ? -5.769 -14.900 22.883 1.00 66.44 78 SER A CA 1
ATOM 611 C C . SER A 1 78 ? -5.433 -15.485 24.261 1.00 66.44 78 SER A C 1
ATOM 613 O O . SER A 1 78 ? -4.303 -15.903 24.504 1.00 66.44 78 SER A O 1
ATOM 615 N N . GLN A 1 79 ? -6.411 -15.523 25.177 1.00 74.69 79 GLN A N 1
ATOM 616 C CA . GLN A 1 79 ? -6.269 -16.054 26.538 1.00 74.69 79 GLN A CA 1
ATOM 617 C C . GLN A 1 79 ? -7.474 -16.937 26.921 1.00 74.69 79 GLN A C 1
ATOM 619 O O . GLN A 1 79 ? -8.323 -16.553 27.734 1.00 74.69 79 GLN A O 1
ATOM 624 N N . PRO A 1 80 ? -7.561 -18.159 26.371 1.00 79.94 80 PRO A N 1
ATOM 625 C CA . PRO A 1 80 ? -8.763 -18.988 26.448 1.00 79.94 80 PRO A CA 1
ATOM 626 C C . PRO A 1 80 ? -8.994 -19.596 27.842 1.00 79.94 80 PRO A C 1
ATOM 628 O O . PRO A 1 80 ? -10.119 -19.936 28.205 1.00 79.94 80 PRO A O 1
ATOM 631 N N . SER A 1 81 ? -7.946 -19.727 28.661 1.00 79.38 81 SER A N 1
ATOM 632 C CA . SER A 1 81 ? -8.044 -20.188 30.053 1.00 79.38 81 SER A CA 1
ATOM 633 C C . SER A 1 81 ? -8.673 -19.140 30.975 1.00 79.38 81 SER A C 1
ATOM 635 O O . SER A 1 81 ? -9.446 -19.489 31.870 1.00 79.38 81 SER A O 1
ATOM 637 N N . GLN A 1 82 ? -8.392 -17.854 30.746 1.00 81.69 82 GLN A N 1
ATOM 638 C CA . GLN A 1 82 ? -8.920 -16.763 31.564 1.00 81.69 82 GLN A CA 1
ATOM 639 C C . GLN A 1 82 ? -10.414 -16.550 31.324 1.00 81.69 82 GLN A C 1
ATOM 641 O O . GLN A 1 82 ? -11.171 -16.437 32.285 1.00 81.69 82 GLN A O 1
ATOM 646 N N . LEU A 1 83 ? -10.853 -16.581 30.062 1.00 84.44 83 LEU A N 1
ATOM 647 C CA . LEU A 1 83 ? -12.272 -16.462 29.714 1.00 84.44 83 LEU A CA 1
ATOM 648 C C . LEU A 1 83 ? -13.093 -17.637 30.263 1.00 84.44 83 LEU A C 1
ATOM 650 O O . LEU A 1 83 ? -14.145 -17.421 30.865 1.00 84.44 83 LEU A O 1
ATOM 654 N N . ARG A 1 84 ? -12.572 -18.871 30.170 1.00 88.44 84 ARG A N 1
ATOM 655 C CA . ARG A 1 84 ? -13.197 -20.040 30.810 1.00 88.44 84 ARG A CA 1
ATOM 656 C C . ARG A 1 84 ? -13.277 -19.888 32.328 1.00 88.44 84 ARG A C 1
ATOM 658 O O . ARG A 1 84 ? -14.310 -20.191 32.912 1.00 88.44 84 ARG A O 1
ATOM 665 N N . THR A 1 85 ? -12.231 -19.375 32.971 1.00 88.06 85 THR A N 1
ATOM 666 C CA . THR A 1 85 ? -12.250 -19.116 34.422 1.00 88.06 85 THR A CA 1
ATOM 667 C C . THR A 1 85 ? -13.265 -18.027 34.789 1.00 88.06 85 THR A C 1
ATOM 669 O O . THR A 1 85 ? -13.947 -18.136 35.806 1.00 88.06 85 THR A O 1
ATOM 672 N N . CYS A 1 86 ? -13.410 -17.000 33.947 1.00 90.88 86 CYS A N 1
ATOM 673 C CA . CYS A 1 86 ? -14.398 -15.938 34.116 1.00 90.88 86 CYS A CA 1
ATOM 674 C C . CYS A 1 86 ? -15.838 -16.481 34.058 1.00 90.88 86 CYS A C 1
ATOM 676 O O . CYS A 1 86 ? -16.653 -16.135 34.912 1.00 90.88 86 CYS A O 1
ATOM 678 N N . PHE A 1 87 ? -16.123 -17.404 33.133 1.00 92.62 87 PHE A N 1
ATOM 679 C CA . PHE A 1 87 ? -17.398 -18.129 33.093 1.00 92.62 87 PHE A CA 1
ATOM 680 C C . PHE A 1 87 ? -17.613 -19.021 34.328 1.00 92.62 87 PHE A C 1
ATOM 682 O O . PHE A 1 87 ? -18.687 -19.026 34.924 1.00 92.62 87 PHE A O 1
ATOM 689 N N . GLY A 1 88 ? -16.580 -19.725 34.797 1.00 92.38 88 GLY A N 1
ATOM 690 C CA . GLY A 1 88 ? -16.668 -20.468 36.059 1.00 92.38 88 GLY A CA 1
ATOM 691 C C . GLY A 1 88 ? -17.011 -19.558 37.249 1.00 92.38 88 GLY A C 1
ATOM 692 O O . GLY A 1 88 ? -17.834 -19.908 38.098 1.00 92.38 88 GLY A O 1
ATOM 693 N N . PHE A 1 89 ? -16.438 -18.352 37.292 1.00 94.50 89 PHE A N 1
ATOM 694 C CA . PHE A 1 89 ? -16.738 -17.361 38.323 1.00 94.50 89 PHE A CA 1
ATOM 695 C C . PHE A 1 89 ? -18.169 -16.813 38.224 1.00 94.50 89 PHE A C 1
ATOM 697 O O . PHE A 1 89 ? -18.807 -16.639 39.264 1.00 94.50 89 PHE A O 1
ATOM 704 N N . SER A 1 90 ? -18.709 -16.586 37.018 1.00 95.12 90 SER A N 1
ATOM 705 C CA . SER A 1 90 ? -20.113 -16.175 36.861 1.00 95.12 90 SER A CA 1
ATOM 706 C C . SER A 1 90 ? -21.067 -17.239 37.422 1.00 95.12 90 SER A C 1
ATOM 708 O O . SER A 1 90 ? -21.988 -16.899 38.167 1.00 95.12 90 SER A O 1
ATOM 710 N N . CYS A 1 91 ? -20.782 -18.528 37.203 1.00 95.31 91 CYS A N 1
ATOM 711 C CA . CYS A 1 91 ? -21.564 -19.627 37.776 1.00 95.31 91 CYS A CA 1
ATOM 712 C C . CYS A 1 91 ? -21.579 -19.579 39.315 1.00 95.31 91 CYS A C 1
ATOM 714 O O . CYS A 1 91 ? -22.638 -19.635 39.948 1.00 95.31 91 CYS A O 1
ATOM 716 N N . VAL A 1 92 ? -20.403 -19.416 39.936 1.00 95.69 92 VAL A N 1
ATOM 717 C CA . VAL A 1 92 ? -20.259 -19.335 41.401 1.00 95.69 92 VAL A CA 1
ATOM 718 C C . VAL A 1 92 ? -20.948 -18.092 41.969 1.00 95.69 92 VAL A C 1
ATOM 720 O O . VAL A 1 92 ? -21.660 -18.187 42.972 1.00 95.69 92 VAL A O 1
ATOM 723 N N . ALA A 1 93 ? -20.780 -16.932 41.329 1.00 95.44 93 ALA A N 1
ATOM 724 C CA . ALA A 1 93 ? -21.414 -15.685 41.748 1.00 95.44 93 ALA A CA 1
ATOM 725 C C . ALA A 1 93 ? -22.948 -15.772 41.665 1.00 95.44 93 ALA A C 1
ATOM 727 O O . ALA A 1 93 ? -23.639 -15.307 42.575 1.00 95.44 93 ALA A O 1
ATOM 728 N N . ASN A 1 94 ? -23.484 -16.429 40.631 1.00 95.56 94 ASN A N 1
ATOM 729 C CA . ASN A 1 94 ? -24.918 -16.667 40.489 1.00 95.56 94 ASN A CA 1
ATOM 730 C C . ASN A 1 94 ? -25.462 -17.597 41.588 1.00 95.56 94 ASN A C 1
ATOM 732 O O . ASN A 1 94 ? -26.465 -17.263 42.219 1.00 95.56 94 ASN A O 1
ATOM 736 N N . ILE A 1 95 ? -24.774 -18.705 41.892 1.00 94.62 95 ILE A N 1
ATOM 737 C CA . ILE A 1 95 ? -25.138 -19.598 43.008 1.00 94.62 95 ILE A CA 1
ATOM 738 C C . ILE A 1 95 ? -25.152 -18.832 44.335 1.00 94.62 95 ILE A C 1
ATOM 740 O O . ILE A 1 95 ? -26.109 -18.937 45.108 1.00 94.62 95 ILE A O 1
ATOM 744 N N . ALA A 1 96 ? -24.104 -18.047 44.601 1.00 94.75 96 ALA A N 1
ATOM 745 C CA . ALA A 1 96 ? -24.004 -17.243 45.813 1.00 94.75 96 ALA A CA 1
ATOM 746 C C . ALA A 1 96 ? -25.166 -16.245 45.919 1.00 94.75 96 ALA A C 1
ATOM 748 O O . ALA A 1 96 ? -25.803 -16.161 46.970 1.00 94.75 96 ALA A O 1
ATOM 749 N N . TRP A 1 97 ? -25.488 -15.548 44.826 1.00 94.94 97 TRP A N 1
ATOM 750 C CA . TRP A 1 97 ? -26.616 -14.621 44.761 1.00 94.94 97 TRP A CA 1
ATOM 751 C C . TRP A 1 97 ? -27.948 -15.300 45.109 1.00 94.94 97 TRP A C 1
ATOM 753 O O . TRP A 1 97 ? -28.640 -14.817 46.007 1.00 94.94 97 TRP A O 1
ATOM 763 N N . VAL A 1 98 ? -28.279 -16.442 44.490 1.00 92.44 98 VAL A N 1
ATOM 764 C CA . VAL A 1 98 ? -29.530 -17.176 44.771 1.00 92.44 98 VAL A CA 1
ATOM 765 C C . VAL A 1 98 ? -29.636 -17.535 46.252 1.00 92.44 98 VAL A C 1
ATOM 767 O O . VAL A 1 98 ? -30.652 -17.261 46.896 1.00 92.44 98 VAL A O 1
ATOM 770 N N . LEU A 1 99 ? -28.577 -18.122 46.815 1.00 93.19 99 LEU A N 1
ATOM 771 C CA . LEU A 1 99 ? -28.569 -18.575 48.206 1.00 93.19 99 LEU A CA 1
ATOM 772 C C . LEU A 1 99 ? -28.677 -17.411 49.196 1.00 93.19 99 LEU A C 1
ATOM 774 O O . LEU A 1 99 ? -29.389 -17.522 50.194 1.00 93.19 99 LEU A O 1
ATOM 778 N N . LEU A 1 100 ? -27.977 -16.305 48.938 1.00 93.62 100 LEU A N 1
ATOM 779 C CA . LEU A 1 100 ? -28.000 -15.121 49.797 1.00 93.62 100 LEU A CA 1
ATOM 780 C C . LEU A 1 100 ? -29.346 -14.401 49.724 1.00 93.62 100 LEU A C 1
ATOM 782 O O . LEU A 1 100 ? -29.878 -13.994 50.759 1.00 93.62 100 LEU A O 1
ATOM 786 N N . TYR A 1 101 ? -29.916 -14.284 48.525 1.00 90.88 101 TYR A N 1
ATOM 787 C CA . TYR A 1 101 ? -31.174 -13.582 48.310 1.00 90.88 101 TYR A CA 1
ATOM 788 C C . TYR A 1 101 ? -32.358 -14.334 48.924 1.00 90.88 101 TYR A C 1
ATOM 790 O O . TYR A 1 101 ? -33.136 -13.743 49.669 1.00 90.88 101 TYR A O 1
ATOM 798 N N . VAL A 1 102 ? -32.445 -15.656 48.723 1.00 89.50 102 VAL A N 1
ATOM 799 C CA . VAL A 1 102 ? -33.505 -16.4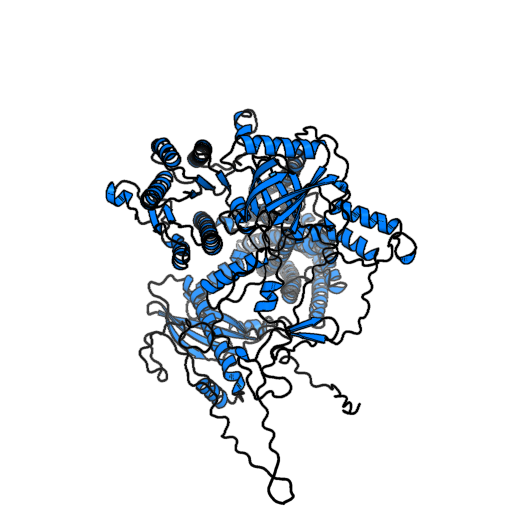88 49.325 1.00 89.50 102 VAL A CA 1
ATOM 800 C C . VAL A 1 102 ? -33.406 -16.532 50.856 1.00 89.50 102 VAL A C 1
ATOM 802 O O . VAL A 1 102 ? -34.428 -16.631 51.531 1.00 89.50 102 VAL A O 1
ATOM 805 N N . LYS A 1 103 ? -32.197 -16.414 51.425 1.00 89.38 103 LYS A N 1
ATOM 806 C CA . LYS A 1 103 ? -31.981 -16.313 52.882 1.00 89.38 103 LYS A CA 1
ATOM 807 C C . LYS A 1 103 ? -32.261 -14.917 53.462 1.00 89.38 103 LYS A C 1
ATOM 809 O O . LYS A 1 103 ? -32.153 -14.745 54.672 1.00 89.38 103 LYS A O 1
ATOM 814 N N . GLY A 1 104 ? -32.601 -13.928 52.634 1.00 87.00 104 GLY A N 1
ATOM 815 C CA . GLY A 1 104 ? -32.918 -12.563 53.067 1.00 87.00 104 GLY A CA 1
ATOM 816 C C . GLY A 1 104 ? -31.703 -11.656 53.310 1.00 87.00 104 GLY A C 1
ATOM 817 O O . GLY A 1 104 ? -31.855 -10.542 53.814 1.00 87.00 104 GLY A O 1
ATOM 818 N N . HIS A 1 105 ? -30.490 -12.078 52.935 1.00 91.56 105 HIS A N 1
ATOM 819 C CA . HIS A 1 105 ? -29.277 -11.256 53.035 1.00 91.56 105 HIS A CA 1
ATOM 820 C C . HIS A 1 105 ? -29.125 -10.332 51.820 1.00 91.56 105 HIS A C 1
ATOM 822 O O . HIS A 1 105 ? -28.237 -10.501 50.986 1.00 91.56 105 HIS A O 1
ATOM 828 N N . VAL A 1 106 ? -29.989 -9.327 51.721 1.00 90.12 106 VAL A N 1
ATOM 829 C CA . VAL A 1 106 ? -30.129 -8.476 50.528 1.00 90.12 106 VAL A CA 1
ATOM 830 C C . VAL A 1 106 ? -28.876 -7.672 50.169 1.00 90.12 106 VAL A C 1
ATOM 832 O O . VAL A 1 106 ? -28.525 -7.601 48.991 1.00 90.12 106 VAL A O 1
ATOM 835 N N . HIS A 1 107 ? -28.166 -7.088 51.139 1.00 92.56 107 HIS A N 1
ATOM 836 C CA . HIS A 1 107 ? -26.950 -6.315 50.843 1.00 92.56 107 HIS A CA 1
ATOM 837 C C . HIS A 1 107 ? -25.833 -7.205 50.276 1.00 92.56 107 HIS A C 1
ATOM 839 O O . HIS A 1 107 ? -25.206 -6.852 49.279 1.00 92.56 107 HIS A O 1
ATOM 845 N N . LEU A 1 108 ? -25.634 -8.395 50.859 1.00 92.88 108 LEU A N 1
ATOM 846 C CA . LEU A 1 108 ? -24.670 -9.373 50.346 1.00 92.88 108 LEU A CA 1
ATOM 847 C C . LEU A 1 108 ? -25.115 -9.931 48.990 1.00 92.88 108 LEU A C 1
ATOM 849 O O . LEU A 1 108 ? -24.284 -10.080 48.102 1.00 92.88 108 LEU A O 1
ATOM 853 N N . ALA A 1 109 ? -26.413 -10.178 48.795 1.00 93.31 109 ALA A N 1
ATOM 854 C CA . ALA A 1 109 ? -26.948 -10.592 47.500 1.00 93.31 109 ALA A CA 1
ATOM 855 C C . ALA A 1 109 ? -26.703 -9.526 46.419 1.00 93.31 109 ALA A C 1
ATOM 857 O O . ALA A 1 109 ? -26.319 -9.864 45.305 1.00 93.31 109 ALA A O 1
ATOM 858 N N . THR A 1 110 ? -26.854 -8.242 46.751 1.00 94.12 110 THR A N 1
ATOM 859 C CA . THR A 1 110 ? -26.567 -7.122 45.837 1.00 94.12 110 THR A CA 1
ATOM 860 C C . THR A 1 110 ? -25.086 -7.075 45.462 1.00 94.12 110 THR A C 1
ATOM 862 O O . THR A 1 110 ? -24.753 -6.903 44.292 1.00 94.12 110 THR A O 1
ATOM 865 N N . PHE A 1 111 ? -24.191 -7.309 46.426 1.00 94.81 111 PHE A N 1
ATOM 866 C CA . PHE A 1 111 ? -22.756 -7.424 46.165 1.00 94.81 111 PHE A CA 1
ATOM 867 C C . PHE A 1 111 ? -22.424 -8.622 45.259 1.00 94.81 111 PHE A C 1
ATOM 869 O O . PHE A 1 111 ? -21.701 -8.465 44.277 1.00 94.81 111 PHE A O 1
ATOM 876 N N . SER A 1 112 ? -22.998 -9.801 45.523 1.00 94.38 112 SER A N 1
ATOM 877 C CA . SER A 1 112 ? -22.841 -10.975 44.651 1.00 94.38 112 SER A CA 1
ATOM 878 C C . SER A 1 112 ? -23.391 -10.738 43.243 1.00 94.38 112 SER A C 1
ATOM 880 O O . SER A 1 112 ? -22.778 -11.184 42.276 1.00 94.38 112 SER A O 1
ATOM 882 N N . MET A 1 113 ? -24.494 -9.996 43.108 1.00 94.56 113 MET A N 1
ATOM 883 C CA . MET A 1 113 ? -25.061 -9.639 41.807 1.00 94.56 113 MET A CA 1
ATOM 884 C C . MET A 1 113 ? -24.142 -8.702 41.015 1.00 94.56 113 MET A C 1
ATOM 886 O O . MET A 1 113 ? -23.962 -8.880 39.815 1.00 94.56 113 MET A O 1
ATOM 890 N N . PHE A 1 114 ? -23.491 -7.751 41.688 1.00 94.94 114 PHE A N 1
ATOM 891 C CA . PHE A 1 114 ? -22.493 -6.886 41.060 1.00 94.94 114 PHE A CA 1
ATOM 892 C C . PHE A 1 114 ? -21.244 -7.662 40.605 1.00 94.94 114 PHE A C 1
ATOM 894 O O . PHE A 1 114 ? -20.726 -7.413 39.518 1.00 94.94 114 PHE A O 1
ATOM 901 N N . LEU A 1 115 ? -20.782 -8.643 41.393 1.00 94.06 115 LEU A N 1
ATOM 902 C CA . LEU A 1 115 ? -19.689 -9.537 40.984 1.00 94.06 115 LEU A CA 1
ATOM 903 C C . LEU A 1 115 ? -20.061 -10.377 39.755 1.00 94.06 115 LEU A C 1
ATOM 905 O O . LEU A 1 115 ? -19.236 -10.536 38.855 1.00 94.06 115 LEU A O 1
ATOM 909 N N . LEU A 1 116 ? -21.300 -10.876 39.701 1.00 96.06 116 LEU A N 1
ATOM 910 C CA . LEU A 1 116 ? -21.828 -11.568 38.527 1.00 96.06 116 LEU A CA 1
ATOM 911 C C . LEU A 1 116 ? -21.845 -10.642 37.301 1.00 96.06 116 LEU A C 1
ATOM 913 O O . LEU A 1 116 ? -21.367 -11.027 36.237 1.00 96.06 116 LEU A O 1
ATOM 917 N N . TRP A 1 117 ? -22.338 -9.412 37.461 1.00 96.06 117 TRP A N 1
ATOM 918 C CA . TRP A 1 117 ? -22.366 -8.411 36.395 1.00 96.06 117 TRP A CA 1
ATOM 919 C C . TRP A 1 117 ? -20.967 -8.103 35.845 1.00 96.06 117 TRP A C 1
ATOM 921 O O . TRP A 1 117 ? -20.786 -8.072 34.630 1.00 96.06 117 TRP A O 1
ATOM 931 N N . LEU A 1 118 ? -19.960 -7.949 36.713 1.00 93.38 118 LEU A N 1
ATOM 932 C CA . LEU A 1 118 ? -18.581 -7.676 36.296 1.00 93.38 118 LEU A CA 1
ATOM 933 C C . LEU A 1 118 ? -17.977 -8.835 35.488 1.00 93.38 118 LEU A C 1
ATOM 935 O O . LEU A 1 118 ? -17.288 -8.600 34.498 1.00 93.38 118 LEU A O 1
ATOM 939 N N . ALA A 1 119 ? -18.250 -10.080 35.886 1.00 91.44 119 ALA A N 1
ATOM 940 C CA . ALA A 1 119 ? -17.789 -11.255 35.150 1.00 91.44 119 ALA A CA 1
ATOM 941 C C . ALA A 1 119 ? -18.436 -11.343 33.758 1.00 91.44 119 ALA A C 1
ATOM 943 O O . ALA A 1 119 ? -17.754 -11.571 32.760 1.00 91.44 119 ALA A O 1
ATOM 944 N N . LEU A 1 120 ? -19.743 -11.084 33.673 1.00 93.88 120 LEU A N 1
ATOM 945 C CA . LEU A 1 120 ? -20.464 -11.086 32.400 1.00 93.88 120 LEU A CA 1
ATOM 946 C C . LEU A 1 120 ? -20.084 -9.916 31.494 1.00 93.88 120 LEU A C 1
ATOM 948 O O . LEU A 1 120 ? -20.068 -10.090 30.281 1.00 93.88 120 LEU A O 1
ATOM 952 N N . LEU A 1 121 ? -19.723 -8.757 32.053 1.00 91.44 121 LEU A N 1
ATOM 953 C CA . LEU A 1 121 ? -19.229 -7.619 31.279 1.00 91.44 121 LEU A CA 1
ATOM 954 C C . LEU A 1 121 ? -17.964 -7.986 30.492 1.00 91.44 121 LEU A C 1
ATOM 956 O O . LEU A 1 121 ? -17.850 -7.640 29.319 1.00 91.44 121 LEU A O 1
ATOM 960 N N . VAL A 1 122 ? -17.030 -8.707 31.121 1.00 88.44 122 VAL A N 1
ATOM 961 C CA . VAL A 1 122 ? -15.792 -9.159 30.464 1.00 88.44 122 VAL A CA 1
ATOM 962 C C . VAL A 1 122 ? -16.106 -10.112 29.310 1.00 88.44 122 VAL A C 1
ATOM 964 O O . VAL A 1 122 ? -15.577 -9.935 28.213 1.00 88.44 122 VAL A O 1
ATOM 967 N N . LEU A 1 123 ? -16.997 -11.084 29.536 1.00 88.81 123 LEU A N 1
ATOM 968 C CA . LEU A 1 123 ? -17.425 -12.031 28.502 1.00 88.81 123 LEU A CA 1
ATOM 969 C C . LEU A 1 123 ? -18.156 -11.323 27.349 1.00 88.81 123 LEU A C 1
ATOM 971 O O . LEU A 1 123 ? -17.847 -11.577 26.189 1.00 88.81 123 LEU A O 1
ATOM 975 N N . TYR A 1 124 ? -19.051 -10.380 27.654 1.00 89.00 124 TYR A N 1
ATOM 976 C CA . TYR A 1 124 ? -19.786 -9.599 26.658 1.00 89.00 124 TYR A CA 1
ATOM 977 C C . TYR A 1 124 ? -18.857 -8.750 25.780 1.00 89.00 124 TYR A C 1
ATOM 979 O O . TYR A 1 124 ? -18.925 -8.839 24.554 1.00 89.00 124 TYR A O 1
ATOM 987 N N . ILE A 1 125 ? -17.945 -7.975 26.382 1.00 85.12 125 ILE A N 1
ATOM 988 C CA . ILE A 1 125 ? -16.989 -7.141 25.631 1.00 85.12 125 ILE A CA 1
ATOM 989 C C . ILE A 1 125 ? -16.140 -8.003 24.695 1.00 85.12 125 ILE A C 1
ATOM 991 O O . ILE A 1 125 ? -15.932 -7.624 23.544 1.00 85.12 125 ILE A O 1
ATOM 995 N N . TYR A 1 126 ? -15.680 -9.167 25.164 1.00 85.06 126 TYR A N 1
ATOM 996 C CA . TYR A 1 126 ? -14.938 -10.099 24.321 1.00 85.06 126 TYR A CA 1
ATOM 997 C C . TYR A 1 126 ? -15.773 -10.545 23.112 1.00 85.06 126 TYR A C 1
ATOM 999 O O . TYR A 1 126 ? -15.323 -10.387 21.981 1.00 85.06 126 TYR A O 1
ATOM 1007 N N . THR A 1 127 ? -17.006 -11.015 23.335 1.00 81.31 127 THR A N 1
ATOM 1008 C CA . THR A 1 127 ? -17.878 -11.498 22.248 1.00 81.31 127 THR A CA 1
ATOM 1009 C C . THR A 1 127 ? -18.229 -10.417 21.224 1.00 81.31 127 THR A C 1
ATOM 1011 O O . THR A 1 127 ? -18.227 -10.684 20.027 1.00 81.31 127 THR A O 1
ATOM 1014 N N . VAL A 1 128 ? -18.472 -9.177 21.665 1.00 78.38 128 VAL A N 1
ATOM 1015 C CA . VAL A 1 128 ? -18.779 -8.056 20.762 1.00 78.38 128 VAL A CA 1
ATOM 1016 C C . VAL A 1 128 ? -17.552 -7.644 19.951 1.00 78.38 128 VAL A C 1
ATOM 1018 O O . VAL A 1 128 ? -17.674 -7.407 18.752 1.00 78.38 128 VAL A O 1
ATOM 1021 N N . ASN A 1 129 ? -16.373 -7.571 20.574 1.00 76.75 129 ASN A N 1
ATOM 1022 C CA . ASN A 1 129 ? -15.142 -7.217 19.869 1.00 76.75 129 ASN A CA 1
ATOM 1023 C C . ASN A 1 129 ? -14.753 -8.285 18.845 1.00 76.75 129 ASN A C 1
ATOM 1025 O O . ASN A 1 129 ? -14.363 -7.946 17.732 1.00 76.75 129 ASN A O 1
ATOM 1029 N N . ASP A 1 130 ? -14.891 -9.561 19.202 1.00 74.06 130 ASP A N 1
ATOM 1030 C CA . ASP A 1 130 ? -14.638 -10.678 18.295 1.00 74.06 130 ASP A CA 1
ATOM 1031 C C . ASP A 1 130 ? -15.579 -10.639 17.076 1.00 74.06 130 ASP A C 1
ATOM 1033 O O . ASP A 1 130 ? -15.125 -10.738 15.935 1.00 74.06 130 ASP A O 1
ATOM 1037 N N . ARG A 1 131 ? -16.870 -10.343 17.293 1.00 73.19 131 ARG A N 1
ATOM 1038 C CA . ARG A 1 131 ? -17.840 -10.101 16.212 1.00 73.19 131 ARG A CA 1
ATOM 1039 C C . ARG A 1 131 ? -17.440 -8.925 15.319 1.00 73.19 131 ARG A C 1
ATOM 1041 O O . ARG A 1 131 ? -17.494 -9.034 14.099 1.00 73.19 131 ARG A O 1
ATOM 1048 N N . GLN A 1 132 ? -17.030 -7.799 15.903 1.00 65.75 132 GLN A N 1
ATOM 1049 C CA . GLN A 1 132 ? -16.613 -6.614 15.140 1.00 65.75 132 GLN A CA 1
ATOM 1050 C C . GLN A 1 132 ? -15.335 -6.849 14.320 1.00 65.75 132 GLN A C 1
ATOM 1052 O O . GLN A 1 132 ? -15.172 -6.243 13.260 1.00 65.75 132 GLN A O 1
ATOM 1057 N N . LEU A 1 133 ? -14.439 -7.720 14.794 1.00 64.00 133 LEU A N 1
ATOM 1058 C CA . LEU A 1 133 ? -13.246 -8.135 14.056 1.00 64.00 133 LEU A CA 1
ATOM 1059 C C . LEU A 1 133 ? -13.601 -9.066 12.890 1.00 64.00 133 LEU A C 1
ATOM 1061 O O . LEU A 1 133 ? -13.069 -8.877 11.799 1.00 64.00 133 LEU A O 1
ATOM 1065 N N . ARG A 1 134 ? -14.521 -10.020 13.094 1.00 62.66 134 ARG A N 1
ATOM 1066 C CA . ARG A 1 134 ? -14.972 -10.949 12.043 1.00 62.66 134 ARG A CA 1
ATOM 1067 C C . ARG A 1 134 ? -15.805 -10.273 10.952 1.00 62.66 134 ARG A C 1
ATOM 1069 O O . ARG A 1 134 ? -15.627 -10.586 9.781 1.00 62.66 134 ARG A O 1
ATOM 1076 N N . SER A 1 135 ? -16.674 -9.328 11.305 1.00 53.56 135 SER A N 1
ATOM 1077 C CA . SER A 1 135 ? -17.654 -8.764 10.363 1.00 53.56 135 SER A CA 1
ATOM 1078 C C . SER A 1 135 ? -17.226 -7.452 9.683 1.00 53.56 135 SER A C 1
ATOM 1080 O O . SER A 1 135 ? -18.020 -6.843 8.960 1.00 53.56 135 SER A O 1
ATOM 1082 N N . GLY A 1 136 ? -15.989 -6.991 9.905 1.00 49.34 136 GLY A N 1
ATOM 1083 C CA . GLY A 1 136 ? -15.560 -5.647 9.516 1.00 49.34 136 GLY A CA 1
ATOM 1084 C C . GLY A 1 136 ? -16.309 -4.563 10.306 1.00 49.34 136 GLY A C 1
ATOM 1085 O O . GLY A 1 136 ? -17.410 -4.759 10.812 1.00 49.34 136 GLY A O 1
ATOM 1086 N N . ARG A 1 137 ? -15.718 -3.374 10.438 1.00 39.16 137 ARG A N 1
ATOM 1087 C CA . ARG A 1 137 ? -16.151 -2.329 11.393 1.00 39.16 137 ARG A CA 1
ATOM 1088 C C . ARG A 1 137 ? -17.572 -1.754 11.177 1.00 39.16 137 ARG A C 1
ATOM 1090 O O . ARG A 1 137 ? -17.957 -0.851 11.911 1.00 39.16 137 ARG A O 1
ATOM 1097 N N . SER A 1 138 ? -18.335 -2.217 10.184 1.00 37.56 138 SER A N 1
ATOM 1098 C CA . SER A 1 138 ? -19.558 -1.558 9.708 1.00 37.56 138 SER A CA 1
ATOM 1099 C C . SER A 1 138 ? -20.675 -2.518 9.274 1.00 37.56 138 SER A C 1
ATOM 1101 O O . SER A 1 138 ? -21.281 -2.320 8.222 1.00 37.56 138 SER A O 1
ATOM 1103 N N . SER A 1 139 ? -20.990 -3.542 10.061 1.00 43.38 139 SER A N 1
ATOM 1104 C CA . SER A 1 139 ? -22.168 -4.378 9.793 1.00 43.38 139 SER A CA 1
ATOM 1105 C C . SER A 1 139 ? -22.964 -4.630 11.076 1.00 43.38 139 SER A C 1
ATOM 1107 O O . SER A 1 139 ? -22.432 -5.081 12.090 1.00 43.38 139 SER A O 1
ATOM 1109 N N . SER A 1 140 ? -24.257 -4.287 11.056 1.00 46.09 140 SER A N 1
ATOM 1110 C CA . SER A 1 140 ? -25.208 -4.729 12.085 1.00 46.09 140 SER A CA 1
ATOM 1111 C C . SER A 1 140 ? -25.949 -5.975 11.606 1.00 46.09 140 SER A C 1
ATOM 1113 O O . SER A 1 140 ? -26.021 -6.246 10.408 1.00 46.09 140 SER A O 1
ATOM 1115 N N . ILE A 1 141 ? -26.551 -6.691 12.555 1.00 45.53 141 ILE A N 1
ATOM 1116 C CA . ILE A 1 141 ? -27.275 -7.963 12.384 1.00 45.53 141 ILE A CA 1
ATOM 1117 C C . ILE A 1 141 ? -28.372 -7.950 11.295 1.00 45.53 141 ILE A C 1
ATOM 1119 O O . ILE A 1 141 ? -28.785 -9.015 10.846 1.00 45.53 141 ILE A O 1
ATOM 1123 N N . PHE A 1 142 ? -28.837 -6.781 10.839 1.00 41.25 142 PHE A N 1
ATOM 1124 C CA . PHE A 1 142 ? -29.906 -6.657 9.836 1.00 41.25 142 PHE A CA 1
ATOM 1125 C C . PHE A 1 142 ? -29.434 -6.449 8.385 1.00 41.25 142 PHE A C 1
ATOM 1127 O O . PHE A 1 142 ? -30.264 -6.199 7.512 1.00 41.25 142 PHE A O 1
ATOM 1134 N N . GLN A 1 143 ? -28.134 -6.560 8.096 1.00 40.06 143 GLN A N 1
ATOM 1135 C CA . GLN A 1 143 ? -27.618 -6.442 6.730 1.00 40.06 143 GLN A CA 1
ATOM 1136 C C . GLN A 1 143 ? -27.891 -7.726 5.922 1.00 40.06 143 GLN A C 1
ATOM 1138 O O . GLN A 1 143 ? -27.351 -8.792 6.214 1.00 40.06 143 GLN A O 1
ATOM 1143 N N . VAL A 1 144 ? -28.743 -7.635 4.896 1.00 35.75 144 VAL A N 1
ATOM 1144 C CA . VAL A 1 144 ? -29.034 -8.738 3.968 1.00 35.75 144 VAL A CA 1
ATOM 1145 C C . VAL A 1 144 ? -27.949 -8.744 2.891 1.00 35.75 144 VAL A C 1
ATOM 1147 O O . VAL A 1 144 ? -28.046 -8.019 1.912 1.00 35.75 144 VAL A O 1
ATOM 1150 N N . GLY A 1 145 ? -26.894 -9.539 3.081 1.00 38.66 145 GLY A N 1
ATOM 1151 C CA . GLY A 1 145 ? -25.832 -9.679 2.073 1.00 38.66 145 GLY A CA 1
ATOM 1152 C C . GLY A 1 145 ? -24.485 -10.187 2.587 1.00 38.66 145 GLY A C 1
ATOM 1153 O O . GLY A 1 145 ? -23.696 -10.685 1.791 1.00 38.66 145 GLY A O 1
ATOM 1154 N N . SER A 1 146 ? -24.224 -10.135 3.898 1.00 39.69 146 SER A N 1
ATOM 1155 C CA . SER A 1 146 ? -23.100 -10.847 4.518 1.00 39.69 146 SER A CA 1
ATOM 1156 C C . SER A 1 146 ? -23.562 -12.229 4.994 1.00 39.69 146 SER A C 1
ATOM 1158 O O . SER A 1 146 ? -24.620 -12.364 5.614 1.00 39.69 146 SER A O 1
ATOM 1160 N N . GLN A 1 147 ? -22.800 -13.285 4.696 1.00 43.00 147 GLN A N 1
ATOM 1161 C CA . GLN A 1 147 ? -23.017 -14.593 5.320 1.00 43.00 147 GLN A CA 1
ATOM 1162 C C . GLN A 1 147 ? -22.638 -14.483 6.802 1.00 43.00 147 GLN A C 1
ATOM 1164 O O . GLN A 1 147 ? -21.495 -14.695 7.188 1.00 43.00 147 GLN A O 1
ATOM 1169 N N . ILE A 1 148 ? -23.598 -14.100 7.646 1.00 53.41 148 ILE A N 1
ATOM 1170 C CA . ILE A 1 148 ? -23.489 -14.314 9.088 1.00 53.41 148 ILE A CA 1
ATOM 1171 C C . ILE A 1 148 ? -23.493 -15.829 9.293 1.00 53.41 148 ILE A C 1
ATOM 1173 O O . ILE A 1 148 ? -24.463 -16.498 8.924 1.00 53.41 148 ILE A O 1
ATOM 1177 N N . ASP A 1 149 ? -22.444 -16.368 9.914 1.00 66.00 149 ASP A N 1
ATOM 1178 C CA . ASP A 1 149 ? -22.441 -17.737 10.427 1.00 66.00 149 ASP A CA 1
ATOM 1179 C C . ASP A 1 149 ? -23.411 -17.824 11.609 1.00 66.00 149 ASP A C 1
ATOM 1181 O O . ASP A 1 149 ? -23.040 -17.785 12.785 1.00 66.00 149 ASP A O 1
ATOM 1185 N N . TRP A 1 150 ? -24.701 -17.923 11.283 1.00 71.88 150 TRP A N 1
ATOM 1186 C CA . TRP A 1 150 ? -25.811 -17.955 12.236 1.00 71.88 150 TRP A CA 1
ATOM 1187 C C . TRP A 1 150 ? -25.617 -19.016 13.311 1.00 71.88 150 TRP A C 1
ATOM 1189 O O . TRP A 1 150 ? -26.025 -18.824 14.454 1.00 71.88 150 TRP A O 1
ATOM 1199 N N . TRP A 1 151 ? -24.955 -20.116 12.955 1.00 70.75 151 TRP A N 1
ATOM 1200 C CA . TRP A 1 151 ? -24.617 -21.171 13.893 1.00 70.75 151 TRP A CA 1
ATOM 1201 C C . TRP A 1 151 ? -23.666 -20.682 14.989 1.00 70.75 151 TRP A C 1
ATOM 1203 O O . TRP A 1 151 ? -23.965 -20.845 16.168 1.00 70.75 151 TRP A O 1
ATOM 1213 N N . GLN A 1 152 ? -22.569 -20.009 14.636 1.00 73.75 152 GLN A N 1
ATOM 1214 C CA . GLN A 1 152 ? -21.630 -19.469 15.619 1.00 73.75 152 GLN A CA 1
ATOM 1215 C C . GLN A 1 152 ? -22.261 -18.313 16.408 1.00 73.75 152 GLN A C 1
ATOM 1217 O O . GLN A 1 152 ? -22.133 -18.250 17.627 1.00 73.75 152 GLN A O 1
ATOM 1222 N N . TYR A 1 153 ? -23.040 -17.446 15.766 1.00 80.12 153 TYR A N 1
ATOM 1223 C CA . TYR A 1 153 ? -23.715 -16.367 16.484 1.00 80.12 153 TYR A CA 1
ATOM 1224 C C . TYR A 1 153 ? -24.687 -16.896 17.559 1.00 80.12 153 TYR A C 1
ATOM 1226 O O . TYR A 1 153 ? -24.597 -16.520 18.731 1.00 80.12 153 TYR A O 1
ATOM 1234 N N . ILE A 1 154 ? -25.585 -17.817 17.187 1.00 80.44 154 ILE A N 1
ATOM 1235 C CA . ILE A 1 154 ? -26.611 -18.367 18.089 1.00 80.44 154 ILE A CA 1
ATOM 1236 C C . ILE A 1 154 ? -25.983 -19.235 19.182 1.00 80.44 154 ILE A C 1
ATOM 1238 O O . ILE A 1 154 ? -26.383 -19.152 20.344 1.00 80.44 154 ILE A O 1
ATOM 1242 N N . CYS A 1 155 ? -25.011 -20.074 18.826 1.00 77.31 155 CYS A N 1
ATOM 1243 C CA . CYS A 1 155 ? -24.446 -21.059 19.742 1.00 77.31 155 CYS A CA 1
ATOM 1244 C C . CYS A 1 155 ? -23.354 -20.508 20.662 1.00 77.31 155 CYS A C 1
ATOM 1246 O O . CYS A 1 155 ? -22.914 -21.230 21.555 1.00 77.31 155 CYS A O 1
ATOM 1248 N N . SER A 1 156 ? -22.865 -19.289 20.429 1.00 75.88 156 SER A N 1
ATOM 1249 C CA . SER A 1 156 ? -21.628 -18.817 21.051 1.00 75.88 156 SER A CA 1
ATOM 1250 C C . SER A 1 156 ? -21.690 -17.350 21.511 1.00 75.88 156 SER A C 1
ATOM 1252 O O . SER A 1 156 ? -21.282 -17.061 22.632 1.00 75.88 156 SER A O 1
ATOM 1254 N N . GLU A 1 157 ? -22.295 -16.424 20.763 1.00 83.56 157 GLU A N 1
ATOM 1255 C CA . GLU A 1 157 ? -22.330 -14.993 21.140 1.00 83.56 157 GLU A CA 1
ATOM 1256 C C . GLU A 1 157 ? -23.640 -14.555 21.807 1.00 83.56 157 GLU A C 1
ATOM 1258 O O . GLU A 1 157 ? -23.639 -13.907 22.859 1.00 83.56 157 GLU A O 1
ATOM 1263 N N . LEU A 1 158 ? -24.771 -14.949 21.215 1.00 88.06 158 LEU A N 1
ATOM 1264 C CA . LEU A 1 158 ? -26.118 -14.651 21.703 1.00 88.06 158 LEU A CA 1
ATOM 1265 C C . LEU A 1 158 ? -26.347 -15.006 23.192 1.00 88.06 158 LEU A C 1
ATOM 1267 O O . LEU A 1 158 ? -26.980 -14.201 23.887 1.00 88.06 158 LEU A O 1
ATOM 1271 N N . PRO A 1 159 ? -25.841 -16.141 23.727 1.00 91.69 159 PRO A N 1
ATOM 1272 C CA . PRO A 1 159 ? -26.026 -16.512 25.131 1.00 91.69 159 PRO A CA 1
ATOM 1273 C C . PRO A 1 159 ? -25.453 -15.464 26.098 1.00 91.69 159 PRO A C 1
ATOM 1275 O O . PRO A 1 159 ? -26.132 -15.046 27.038 1.00 91.69 159 PRO A O 1
ATOM 1278 N N . PHE A 1 160 ? -24.232 -14.981 25.839 1.00 91.12 160 PHE A N 1
ATOM 1279 C CA . PHE A 1 160 ? -23.566 -13.994 26.691 1.00 91.12 160 PHE A CA 1
ATOM 1280 C C . PHE A 1 160 ? -24.201 -12.607 26.573 1.00 91.12 160 PHE A C 1
ATOM 1282 O O . PHE A 1 160 ? -24.367 -11.929 27.590 1.00 91.12 160 PHE A O 1
ATOM 1289 N N . ALA A 1 161 ? -24.622 -12.208 25.367 1.00 90.50 161 ALA A N 1
ATOM 1290 C CA . ALA A 1 161 ? -25.338 -10.953 25.145 1.00 90.50 161 ALA A CA 1
ATOM 1291 C C . ALA A 1 161 ? -26.684 -10.922 25.887 1.00 90.50 161 ALA A C 1
ATOM 1293 O O . ALA A 1 161 ? -26.950 -9.979 26.637 1.00 90.50 161 ALA A O 1
ATOM 1294 N N . LEU A 1 162 ? -27.509 -11.970 25.759 1.00 93.44 162 LEU A N 1
ATOM 1295 C CA . LEU A 1 162 ? -28.776 -12.089 26.493 1.00 93.44 162 LEU A CA 1
ATOM 1296 C C . LEU A 1 162 ? -28.555 -12.069 28.008 1.00 93.44 162 LEU A C 1
ATOM 1298 O O . LEU A 1 162 ? -29.255 -11.348 28.728 1.00 93.44 162 LEU A O 1
ATOM 1302 N N . TYR A 1 163 ? -27.568 -12.828 28.493 1.00 94.81 163 TYR A N 1
ATOM 1303 C CA . TYR A 1 163 ? -27.321 -12.949 29.922 1.00 94.81 163 TYR A CA 1
ATOM 1304 C C . TYR A 1 163 ? -26.841 -11.633 30.544 1.00 94.81 163 TYR A C 1
ATOM 1306 O O . TYR A 1 163 ? -27.414 -11.165 31.533 1.00 94.81 163 TYR A O 1
ATOM 1314 N N . PHE A 1 164 ? -25.842 -10.988 29.936 1.00 95.25 164 PHE A N 1
ATOM 1315 C CA . PHE A 1 164 ? -25.320 -9.703 30.397 1.00 95.25 164 PHE A CA 1
ATOM 1316 C C . PHE A 1 164 ? -26.401 -8.611 30.410 1.00 95.25 164 PHE A C 1
ATOM 1318 O O . PHE A 1 164 ? -26.514 -7.853 31.380 1.00 95.25 164 PHE A O 1
ATOM 1325 N N . SER A 1 165 ? -27.239 -8.562 29.371 1.00 93.94 165 SER A N 1
ATOM 1326 C CA . SER A 1 165 ? -28.320 -7.576 29.253 1.00 93.94 165 SER A CA 1
ATOM 1327 C C . SER A 1 165 ? -29.339 -7.710 30.386 1.00 93.94 165 SER A C 1
ATOM 1329 O O . SER A 1 165 ? -29.676 -6.731 31.055 1.00 93.94 165 SER A O 1
ATOM 1331 N N . TRP A 1 166 ? -29.778 -8.939 30.669 1.00 95.44 166 TRP A N 1
ATOM 1332 C CA . TRP A 1 166 ? -30.732 -9.212 31.744 1.00 95.44 166 TRP A CA 1
ATOM 1333 C C . TRP A 1 166 ? -30.141 -8.943 33.135 1.00 95.44 166 TRP A C 1
ATOM 1335 O O . TRP A 1 166 ? -30.772 -8.303 33.981 1.00 95.44 166 TRP A O 1
ATOM 1345 N N . VAL A 1 167 ? -28.895 -9.367 33.370 1.00 95.38 167 VAL A N 1
ATOM 1346 C CA . VAL A 1 167 ? -28.192 -9.129 34.640 1.00 95.38 167 VAL A CA 1
ATOM 1347 C C . VAL A 1 167 ? -27.938 -7.643 34.873 1.00 95.38 167 VAL A C 1
ATOM 1349 O O . VAL A 1 167 ? -27.989 -7.205 36.020 1.00 95.38 167 VAL A O 1
ATOM 1352 N N . THR A 1 168 ? -27.743 -6.834 33.831 1.00 95.06 168 THR A N 1
ATOM 1353 C CA . THR A 1 168 ? -27.639 -5.372 33.969 1.00 95.06 168 THR A CA 1
ATOM 1354 C C . THR A 1 168 ? -28.918 -4.768 34.562 1.00 95.06 168 THR A C 1
ATOM 1356 O O . THR A 1 168 ? -28.846 -4.036 35.555 1.00 95.06 168 THR A O 1
ATOM 1359 N N . ALA A 1 169 ? -30.094 -5.136 34.041 1.00 93.88 169 ALA A N 1
ATOM 1360 C CA . ALA A 1 169 ? -31.384 -4.690 34.579 1.00 93.88 169 ALA A CA 1
ATOM 1361 C C . ALA A 1 169 ? -31.623 -5.163 36.022 1.00 93.88 169 ALA A C 1
ATOM 1363 O O . ALA A 1 169 ? -32.044 -4.391 36.894 1.00 93.88 169 ALA A O 1
ATOM 1364 N N . LEU A 1 170 ? -31.278 -6.418 36.313 1.00 92.50 170 LEU A N 1
ATOM 1365 C CA . LEU A 1 170 ? -31.390 -6.956 37.665 1.00 92.50 170 LEU A CA 1
ATOM 1366 C C . LEU A 1 170 ? -30.413 -6.307 38.648 1.00 92.50 170 LEU A C 1
ATOM 1368 O O . LEU A 1 170 ? -30.773 -6.097 39.802 1.00 92.50 170 LEU A O 1
ATOM 1372 N N . THR A 1 171 ? -29.201 -5.957 38.225 1.00 94.62 171 THR A N 1
ATOM 1373 C CA . THR A 1 171 ? -28.205 -5.332 39.108 1.00 94.62 171 THR A CA 1
ATOM 1374 C C . THR A 1 171 ? -28.706 -3.975 39.599 1.00 94.62 171 THR A C 1
ATOM 1376 O O . THR A 1 171 ? -28.676 -3.712 40.801 1.00 94.62 171 THR A O 1
ATOM 1379 N N . LEU A 1 172 ? -29.273 -3.156 38.706 1.00 92.75 172 LEU A N 1
ATOM 1380 C CA . LEU A 1 172 ? -29.920 -1.891 39.074 1.00 92.75 172 LEU A CA 1
ATOM 1381 C C . LEU A 1 172 ? -31.158 -2.103 39.959 1.00 92.75 172 LEU A C 1
ATOM 1383 O O . LEU A 1 172 ? -31.355 -1.364 40.924 1.00 92.75 172 LEU A O 1
ATOM 1387 N N . SER A 1 173 ? -31.937 -3.157 39.710 1.00 91.00 173 SER A N 1
ATOM 1388 C CA . SER A 1 173 ? -33.055 -3.540 40.585 1.00 91.00 173 SER A CA 1
ATOM 1389 C C . SER A 1 173 ? -32.577 -3.915 41.996 1.00 91.00 173 SER A C 1
ATOM 1391 O O . SER A 1 173 ? -33.159 -3.481 42.986 1.00 91.00 173 SER A O 1
ATOM 1393 N N . HIS A 1 174 ? -31.480 -4.666 42.117 1.00 92.38 174 HIS A N 1
ATOM 1394 C CA . HIS A 1 174 ? -30.887 -5.045 43.402 1.00 92.38 174 HIS A CA 1
ATOM 1395 C C . HIS A 1 174 ? -30.304 -3.850 44.163 1.00 92.38 174 HIS A C 1
ATOM 1397 O O . HIS A 1 174 ? -30.442 -3.782 45.385 1.00 92.38 174 HIS A O 1
ATOM 1403 N N . VAL A 1 175 ? -29.722 -2.873 43.459 1.00 92.94 175 VAL A N 1
ATOM 1404 C CA . VAL A 1 175 ? -29.300 -1.601 44.065 1.00 92.94 175 VAL A CA 1
ATOM 1405 C C . VAL A 1 175 ? -30.504 -0.868 44.661 1.00 92.94 175 VAL A C 1
ATOM 1407 O O . VAL A 1 175 ? -30.445 -0.464 45.824 1.00 92.94 175 VAL A O 1
ATOM 1410 N N . ALA A 1 176 ? -31.618 -0.770 43.930 1.00 91.81 176 ALA A N 1
ATOM 1411 C CA . ALA A 1 176 ? -32.841 -0.155 44.444 1.00 91.81 176 ALA A CA 1
ATOM 1412 C C . ALA A 1 176 ? -33.413 -0.909 45.656 1.00 91.81 176 ALA A C 1
ATOM 1414 O O . ALA A 1 176 ? -33.751 -0.278 46.657 1.00 91.81 176 ALA A O 1
ATOM 1415 N N . ILE A 1 177 ? -33.450 -2.246 45.612 1.00 91.62 177 ILE A N 1
ATOM 1416 C CA . ILE A 1 177 ? -33.893 -3.082 46.738 1.00 91.62 177 ILE A CA 1
ATOM 1417 C C . ILE A 1 177 ? -33.021 -2.830 47.981 1.00 91.62 177 ILE A C 1
ATOM 1419 O O . ILE A 1 177 ? -33.538 -2.593 49.074 1.00 91.62 177 ILE A O 1
ATOM 1423 N N . SER A 1 178 ? -31.696 -2.834 47.820 1.00 92.44 178 SER A N 1
ATOM 1424 C CA . SER A 1 178 ? -30.736 -2.600 48.904 1.00 92.44 178 SER A CA 1
ATOM 1425 C C . SER A 1 178 ? -30.885 -1.202 49.519 1.00 92.44 178 SER A C 1
ATOM 1427 O O . SER A 1 178 ? -30.903 -1.058 50.743 1.00 92.44 178 SER A O 1
ATOM 1429 N N . LEU A 1 179 ? -31.046 -0.166 48.686 1.00 91.06 179 LEU A N 1
ATOM 1430 C CA . LEU A 1 179 ? -31.258 1.212 49.139 1.00 91.06 179 LEU A CA 1
ATOM 1431 C C . LEU A 1 179 ? -32.596 1.381 49.873 1.00 91.06 179 LEU A C 1
ATOM 1433 O O . LEU A 1 179 ? -32.645 2.041 50.914 1.00 91.06 179 LEU A O 1
ATOM 1437 N N . GLN A 1 180 ? -33.667 0.767 49.365 1.00 91.12 180 GLN A N 1
ATOM 1438 C CA . GLN A 1 180 ? -34.993 0.803 49.984 1.00 91.12 180 GLN A CA 1
ATOM 1439 C C . GLN A 1 180 ? -34.988 0.097 51.346 1.00 91.12 180 GLN A C 1
ATOM 1441 O O . GLN A 1 180 ? -35.515 0.627 52.323 1.00 91.12 180 GLN A O 1
ATOM 1446 N N . GLN A 1 181 ? -34.316 -1.053 51.450 1.00 89.50 181 GLN A N 1
ATOM 1447 C CA . GLN A 1 181 ? -34.176 -1.767 52.719 1.00 89.50 181 GLN A CA 1
ATOM 1448 C C . GLN A 1 181 ? -33.342 -0.991 53.741 1.00 89.50 181 GLN A C 1
ATOM 1450 O O . GLN A 1 181 ? -33.648 -1.022 54.931 1.00 89.50 181 GLN A O 1
ATOM 1455 N N . HIS A 1 182 ? -32.319 -0.255 53.301 1.00 88.94 182 HIS A N 1
ATOM 1456 C CA . HIS A 1 182 ? -31.560 0.608 54.203 1.00 88.94 182 HIS A CA 1
ATOM 1457 C C . HIS A 1 182 ? -32.410 1.776 54.734 1.00 88.94 182 HIS A C 1
ATOM 1459 O O . HIS A 1 182 ? -32.314 2.121 55.909 1.00 88.94 182 HIS A O 1
ATOM 1465 N N . ARG A 1 183 ? -33.272 2.365 53.891 1.00 86.38 183 ARG A N 1
ATOM 1466 C CA . ARG A 1 183 ? -34.139 3.497 54.266 1.00 86.38 183 ARG A CA 1
ATOM 1467 C C . ARG A 1 183 ? -35.444 3.119 54.969 1.00 86.38 183 ARG A C 1
ATOM 1469 O O . ARG A 1 183 ? -36.087 4.013 55.512 1.00 86.38 183 ARG A O 1
ATOM 1476 N N . GLN A 1 184 ? -35.844 1.845 54.944 1.00 86.06 184 GLN A N 1
ATOM 1477 C CA . GLN A 1 184 ? -37.111 1.341 55.506 1.00 86.06 184 GLN A CA 1
ATOM 1478 C C . GLN A 1 184 ? -38.373 2.035 54.942 1.00 86.06 184 GLN A C 1
ATOM 1480 O O . GLN A 1 184 ? -39.454 1.933 55.514 1.00 86.06 184 GLN A O 1
ATOM 1485 N N . THR A 1 185 ? -38.247 2.748 53.819 1.00 85.25 185 THR A N 1
ATOM 1486 C CA . THR A 1 185 ? -39.313 3.486 53.123 1.00 85.25 185 THR A CA 1
ATOM 1487 C C . THR A 1 185 ? -39.049 3.470 51.614 1.00 85.25 185 THR A C 1
ATOM 1489 O O . THR A 1 185 ? -37.925 3.188 51.192 1.00 85.25 185 THR A O 1
ATOM 1492 N N . PHE A 1 186 ? -40.068 3.753 50.792 1.00 87.25 186 PHE A N 1
ATOM 1493 C CA . PHE A 1 186 ? -39.908 3.854 49.334 1.00 87.25 186 PHE A CA 1
ATOM 1494 C C . PHE A 1 186 ? -38.935 4.975 48.940 1.00 87.25 186 PHE A C 1
ATOM 1496 O O . PHE A 1 186 ? -38.835 6.005 49.609 1.00 87.25 186 PHE A O 1
ATOM 1503 N N . LEU A 1 187 ? -38.201 4.773 47.842 1.00 89.19 187 LEU A N 1
ATOM 1504 C CA . LEU A 1 187 ? -37.235 5.759 47.361 1.00 89.19 187 LEU A CA 1
ATOM 1505 C C . LEU A 1 187 ? -37.946 6.949 46.684 1.00 89.19 187 LEU A C 1
ATOM 1507 O O . LEU A 1 187 ? -39.042 6.792 46.147 1.00 89.19 187 LEU A O 1
ATOM 1511 N N . PRO A 1 188 ? -37.331 8.146 46.668 1.00 89.19 188 PRO A N 1
ATOM 1512 C CA . PRO A 1 188 ? -37.854 9.277 45.906 1.00 89.19 188 PRO A CA 1
ATOM 1513 C C . PRO A 1 188 ? -37.954 8.962 44.408 1.00 89.19 188 PRO A C 1
ATOM 1515 O O . PRO A 1 188 ? -37.093 8.260 43.871 1.00 89.19 188 PRO A O 1
ATOM 1518 N N . ILE A 1 189 ? -38.922 9.575 43.713 1.00 88.00 189 ILE A N 1
ATOM 1519 C CA . ILE A 1 189 ? -39.129 9.400 42.261 1.00 88.00 189 ILE A CA 1
ATOM 1520 C C . ILE A 1 189 ? -37.847 9.597 41.450 1.00 88.00 189 ILE A C 1
ATOM 1522 O O . ILE A 1 189 ? -37.555 8.813 40.553 1.00 88.00 189 ILE A O 1
ATOM 1526 N N . ALA A 1 190 ? -37.043 10.597 41.822 1.00 88.44 190 ALA A N 1
ATOM 1527 C CA . ALA A 1 190 ? -35.796 10.930 41.145 1.00 88.44 190 ALA A CA 1
ATOM 1528 C C . ALA A 1 190 ? -34.817 9.749 41.115 1.00 88.44 190 ALA A C 1
ATOM 1530 O O . ALA A 1 190 ? -34.097 9.579 40.138 1.00 88.44 190 ALA A O 1
ATOM 1531 N N . VAL A 1 191 ? -34.811 8.908 42.156 1.00 90.62 191 VAL A N 1
ATOM 1532 C CA . VAL A 1 191 ? -33.937 7.733 42.212 1.00 90.62 191 VAL A CA 1
ATOM 1533 C C . VAL A 1 191 ? -34.423 6.667 41.234 1.00 90.62 191 VAL A C 1
ATOM 1535 O O . VAL A 1 191 ? -33.609 6.142 40.482 1.00 90.62 191 VAL A O 1
ATOM 1538 N N . TYR A 1 192 ? -35.725 6.372 41.186 1.00 91.44 192 TYR A N 1
ATOM 1539 C CA . TYR A 1 192 ? -36.267 5.391 40.237 1.00 91.44 192 TYR A CA 1
ATOM 1540 C C . TYR A 1 192 ? -36.127 5.857 38.785 1.00 91.44 192 TYR A C 1
ATOM 1542 O O . TYR A 1 192 ? -35.660 5.087 37.949 1.00 91.44 192 TYR A O 1
ATOM 1550 N N . VAL A 1 193 ? -36.438 7.125 38.500 1.00 90.50 193 VAL A N 1
ATOM 1551 C CA . VAL A 1 193 ? -36.245 7.724 37.171 1.00 90.50 193 VAL A CA 1
ATOM 1552 C C . VAL A 1 193 ? -34.774 7.673 36.771 1.00 90.50 193 VAL A C 1
ATOM 1554 O O . VAL A 1 193 ? -34.477 7.251 35.664 1.00 90.50 193 VAL A O 1
ATOM 1557 N N . LEU A 1 194 ? -33.837 7.992 37.672 1.00 91.31 194 LEU A N 1
ATOM 1558 C CA . LEU A 1 194 ? -32.404 7.873 37.390 1.00 91.31 194 LEU A CA 1
ATOM 1559 C C . LEU A 1 194 ? -32.005 6.438 37.007 1.00 91.31 194 LEU A C 1
ATOM 1561 O O . LEU A 1 194 ? -31.259 6.258 36.049 1.00 91.31 194 LEU A O 1
ATOM 1565 N N . HIS A 1 195 ? -32.506 5.419 37.715 1.00 91.00 195 HIS A N 1
ATOM 1566 C CA . HIS A 1 195 ? -32.210 4.018 37.383 1.00 91.00 195 HIS A CA 1
ATOM 1567 C C . HIS A 1 195 ? -32.756 3.635 35.998 1.00 91.00 195 HIS A C 1
ATOM 1569 O O . HIS A 1 195 ? -32.042 3.003 35.218 1.00 91.00 195 HIS A O 1
ATOM 1575 N N . LEU A 1 196 ? -33.986 4.045 35.670 1.00 92.44 196 LEU A N 1
ATOM 1576 C CA . LEU A 1 196 ? -34.585 3.804 34.353 1.00 92.44 196 LEU A CA 1
ATOM 1577 C C . LEU A 1 196 ? -33.839 4.559 33.243 1.00 92.44 196 LEU A C 1
ATOM 1579 O O . LEU A 1 196 ? -33.532 3.971 32.210 1.00 92.44 196 LEU A O 1
ATOM 1583 N N . SER A 1 197 ? -33.459 5.816 33.477 1.00 91.06 197 SER A N 1
ATOM 1584 C CA . SER A 1 197 ? -32.661 6.609 32.538 1.00 91.06 197 SER A CA 1
ATOM 1585 C C . SER A 1 197 ? -31.299 5.974 32.270 1.00 91.06 197 SER A C 1
ATOM 1587 O O . SER A 1 197 ? -30.874 5.930 31.121 1.00 91.06 197 SER A O 1
ATOM 1589 N N . ILE A 1 198 ? -30.627 5.427 33.292 1.00 92.94 198 ILE A N 1
ATOM 1590 C CA . ILE A 1 198 ? -29.365 4.692 33.108 1.00 92.94 198 ILE A CA 1
ATOM 1591 C C . ILE A 1 198 ? -29.580 3.469 32.206 1.00 92.94 198 ILE A C 1
ATOM 1593 O O . ILE A 1 198 ? -28.773 3.241 31.308 1.00 92.94 198 ILE A O 1
ATOM 1597 N N . LEU A 1 199 ? -30.665 2.707 32.392 1.00 92.50 199 LEU A N 1
ATOM 1598 C CA . LEU A 1 199 ? -30.980 1.561 31.530 1.00 92.50 199 LEU A CA 1
ATOM 1599 C C . LEU A 1 199 ? -31.255 1.964 30.084 1.00 92.50 199 LEU A C 1
ATOM 1601 O O . LEU A 1 199 ? -30.737 1.324 29.170 1.00 92.50 199 LEU A O 1
ATOM 1605 N N . ILE A 1 200 ? -32.031 3.030 29.879 1.00 91.12 200 ILE A N 1
ATOM 1606 C CA . ILE A 1 200 ? -32.329 3.551 28.543 1.00 91.12 200 ILE A CA 1
ATOM 1607 C C . ILE A 1 200 ? -31.034 4.024 27.879 1.00 91.12 200 ILE A C 1
ATOM 1609 O O . ILE A 1 200 ? -30.732 3.591 26.773 1.00 91.12 200 ILE A O 1
ATOM 1613 N N . ILE A 1 201 ? -30.212 4.825 28.564 1.00 90.56 201 ILE A N 1
ATOM 1614 C CA . ILE A 1 201 ? -28.924 5.299 28.034 1.00 90.56 201 ILE A CA 1
ATOM 1615 C C . ILE A 1 201 ? -28.019 4.118 27.673 1.00 90.56 201 ILE A C 1
ATOM 1617 O O . ILE A 1 201 ? -27.461 4.102 26.581 1.00 90.56 201 ILE A O 1
ATOM 1621 N N . MET A 1 202 ? -27.904 3.108 28.540 1.00 88.56 202 MET A N 1
ATOM 1622 C CA . MET A 1 202 ? -27.119 1.906 28.248 1.00 88.56 202 MET A CA 1
ATOM 1623 C C . MET A 1 202 ? -27.637 1.177 27.003 1.00 88.56 202 MET A C 1
ATOM 1625 O O . MET A 1 202 ? -26.828 0.789 26.167 1.00 88.56 202 MET A O 1
ATOM 1629 N N . ALA A 1 203 ? -28.958 1.045 26.841 1.00 88.69 203 ALA A N 1
ATOM 1630 C CA . ALA A 1 203 ? -29.567 0.423 25.665 1.00 88.69 203 ALA A CA 1
ATOM 1631 C C . ALA A 1 203 ? -29.353 1.223 24.371 1.00 88.69 203 ALA A C 1
ATOM 1633 O O . ALA A 1 203 ? -29.204 0.629 23.306 1.00 88.69 203 ALA A O 1
ATOM 1634 N N . LEU A 1 204 ? -29.326 2.556 24.450 1.00 84.81 204 LEU A N 1
ATOM 1635 C CA . LEU A 1 204 ? -29.040 3.427 23.309 1.00 84.81 204 LEU A CA 1
ATOM 1636 C C . LEU A 1 204 ? -27.557 3.401 22.930 1.00 84.81 204 LEU A C 1
ATOM 1638 O O . LEU A 1 204 ? -27.220 3.341 21.750 1.00 84.81 204 LEU A O 1
ATOM 1642 N N . VAL A 1 205 ? -26.668 3.407 23.927 1.00 82.69 205 VAL A N 1
ATOM 1643 C CA . VAL A 1 205 ? -25.216 3.321 23.731 1.00 82.69 205 VAL A CA 1
ATOM 1644 C C . VAL A 1 205 ? -24.844 1.982 23.096 1.00 82.69 205 VAL A C 1
ATOM 1646 O O . VAL A 1 205 ? -24.080 1.962 22.134 1.00 82.69 205 VAL A O 1
ATOM 1649 N N . THR A 1 206 ? -25.392 0.862 23.573 1.00 82.50 206 THR A N 1
ATOM 1650 C CA . THR A 1 206 ? -25.118 -0.451 22.966 1.00 82.50 206 THR A CA 1
ATOM 1651 C C . THR A 1 206 ? -25.702 -0.564 21.559 1.00 82.50 206 THR A C 1
ATOM 1653 O O . THR A 1 206 ? -25.009 -1.049 20.665 1.00 82.50 206 THR A O 1
ATOM 1656 N N . LEU A 1 207 ? -26.903 -0.035 21.311 1.00 80.44 207 LEU A N 1
ATOM 1657 C CA . LEU A 1 207 ? -27.492 -0.020 19.970 1.00 80.44 207 LEU A CA 1
ATOM 1658 C C . LEU A 1 207 ? -26.668 0.808 18.973 1.00 80.44 207 LEU A C 1
ATOM 1660 O O . LEU A 1 207 ? -26.458 0.384 17.837 1.00 80.44 207 LEU A O 1
ATOM 1664 N N . HIS A 1 208 ? -26.181 1.976 19.398 1.00 73.19 208 HIS A N 1
ATOM 1665 C CA . HIS A 1 208 ? -25.440 2.886 18.528 1.00 73.19 208 HIS A CA 1
ATOM 1666 C C . HIS A 1 208 ? -23.989 2.447 18.295 1.00 73.19 208 HIS A C 1
ATOM 1668 O O . HIS A 1 208 ? -23.524 2.494 17.162 1.00 73.19 208 HIS A O 1
ATOM 1674 N N . TYR A 1 209 ? -23.277 2.017 19.345 1.00 68.00 209 TYR A N 1
ATOM 1675 C CA . TYR A 1 209 ? -21.836 1.736 19.274 1.00 68.00 209 TYR A CA 1
ATOM 1676 C C . TYR A 1 209 ? -21.489 0.252 19.133 1.00 68.00 209 TYR A C 1
ATOM 1678 O O . TYR A 1 209 ? -20.521 -0.086 18.456 1.00 68.00 209 TYR A O 1
ATOM 1686 N N . ALA A 1 210 ? -22.232 -0.644 19.792 1.00 67.88 210 ALA A N 1
ATOM 1687 C CA . ALA A 1 210 ? -21.989 -2.088 19.692 1.00 67.88 210 ALA A CA 1
ATOM 1688 C C . ALA A 1 210 ? -22.757 -2.730 18.525 1.00 67.88 210 ALA A C 1
ATOM 1690 O O . ALA A 1 210 ? -22.521 -3.902 18.218 1.00 67.88 210 ALA A O 1
ATOM 1691 N N . HIS A 1 211 ? -23.667 -1.969 17.898 1.00 71.56 211 HIS A N 1
ATOM 1692 C CA . HIS A 1 211 ? -24.593 -2.437 16.866 1.00 71.56 211 HIS A CA 1
ATOM 1693 C C . HIS A 1 211 ? -25.318 -3.730 17.276 1.00 71.56 211 HIS A C 1
ATOM 1695 O O . HIS A 1 211 ? -25.580 -4.600 16.446 1.00 71.56 211 HIS A O 1
ATOM 1701 N N . ASP A 1 212 ? -25.612 -3.865 18.577 1.00 77.69 212 ASP A N 1
ATOM 1702 C CA . ASP A 1 212 ? -26.217 -5.059 19.160 1.00 77.69 212 ASP A CA 1
ATOM 1703 C C . ASP A 1 212 ? -27.695 -4.814 19.512 1.00 77.69 212 ASP A C 1
ATOM 1705 O O . ASP A 1 212 ? -27.989 -4.200 20.543 1.00 77.69 212 ASP A O 1
ATOM 1709 N N . PRO A 1 213 ? -28.649 -5.287 18.689 1.00 84.38 213 PRO A N 1
ATOM 1710 C CA . PRO A 1 213 ? -30.071 -5.122 18.961 1.00 84.38 213 PRO A CA 1
ATOM 1711 C C . PRO A 1 213 ? -30.557 -5.976 20.142 1.00 84.38 213 PRO A C 1
ATOM 1713 O O . PRO A 1 213 ? -31.599 -5.666 20.721 1.00 84.38 213 PRO A O 1
ATOM 1716 N N . ILE A 1 214 ? -29.837 -7.038 20.529 1.00 89.75 214 ILE A N 1
ATOM 1717 C CA . ILE A 1 214 ? -30.281 -7.969 21.577 1.00 89.75 214 ILE A CA 1
ATOM 1718 C C . ILE A 1 214 ? -30.333 -7.271 22.929 1.00 89.75 214 ILE A C 1
ATOM 1720 O O . ILE A 1 214 ? -31.308 -7.433 23.666 1.00 89.75 214 ILE A O 1
ATOM 1724 N N . PHE A 1 215 ? -29.329 -6.446 23.235 1.00 91.12 215 PHE A N 1
ATOM 1725 C CA . PHE A 1 215 ? -29.306 -5.689 24.482 1.00 91.12 215 PHE A CA 1
ATOM 1726 C C . PHE A 1 215 ? -30.550 -4.805 24.605 1.00 91.12 215 PHE A C 1
ATOM 1728 O O . PHE A 1 215 ? -31.254 -4.842 25.615 1.00 91.12 215 PHE A O 1
ATOM 1735 N N . SER A 1 216 ? -30.880 -4.069 23.543 1.00 90.31 216 SER A N 1
ATOM 1736 C CA . SER A 1 216 ? -32.056 -3.201 23.495 1.00 90.31 216 SER A CA 1
ATOM 1737 C C . SER A 1 216 ? -33.370 -3.983 23.615 1.00 90.31 216 SER A C 1
ATOM 1739 O O . SER A 1 216 ? -34.262 -3.552 24.344 1.00 90.31 216 SER A O 1
ATOM 1741 N N . LEU A 1 217 ? -33.485 -5.156 22.978 1.00 93.56 217 LEU A N 1
ATOM 1742 C CA . LEU A 1 217 ? -34.671 -6.019 23.072 1.00 93.56 217 LEU A CA 1
ATOM 1743 C C . LEU A 1 217 ? -34.905 -6.550 24.494 1.00 93.56 217 LEU A C 1
ATOM 1745 O O . LEU A 1 217 ? -36.044 -6.575 24.964 1.00 93.56 217 LEU A O 1
ATOM 1749 N N . VAL A 1 218 ? -33.843 -6.928 25.211 1.00 95.06 218 VAL A N 1
ATOM 1750 C CA . VAL A 1 218 ? -33.950 -7.381 26.609 1.00 95.06 218 VAL A CA 1
ATOM 1751 C C . VAL A 1 218 ? -34.373 -6.240 27.532 1.00 95.06 218 VAL A C 1
ATOM 1753 O O . VAL A 1 218 ? -35.197 -6.445 28.425 1.00 95.06 218 VAL A O 1
ATOM 1756 N N . ILE A 1 219 ? -33.857 -5.026 27.313 1.00 94.62 219 ILE A N 1
ATOM 1757 C CA . ILE A 1 219 ? -34.284 -3.857 28.090 1.00 94.62 219 ILE A CA 1
ATOM 1758 C C . ILE A 1 219 ? -35.744 -3.494 27.785 1.00 94.62 219 ILE A C 1
ATOM 1760 O O . ILE A 1 219 ? -36.488 -3.218 28.723 1.00 94.62 219 ILE A O 1
ATOM 1764 N N . ILE A 1 220 ? -36.202 -3.588 26.530 1.00 94.25 220 ILE A N 1
ATOM 1765 C CA . ILE A 1 220 ? -37.628 -3.433 26.184 1.00 94.25 220 ILE A CA 1
ATOM 1766 C C . ILE A 1 220 ? -38.489 -4.460 26.928 1.00 94.25 220 ILE A C 1
ATOM 1768 O O . ILE A 1 220 ? -39.514 -4.091 27.502 1.00 94.25 220 ILE A O 1
ATOM 1772 N N . TRP A 1 221 ? -38.073 -5.731 26.962 1.00 95.12 221 TRP A N 1
ATOM 1773 C CA . TRP A 1 221 ? -38.775 -6.789 27.699 1.00 95.12 221 TRP A CA 1
ATOM 1774 C C . TRP A 1 221 ? -38.893 -6.467 29.196 1.00 95.12 221 TRP A C 1
ATOM 1776 O O . TRP A 1 221 ? -39.972 -6.579 29.780 1.00 95.12 221 TRP A O 1
ATOM 1786 N N . PHE A 1 222 ? -37.800 -6.004 29.808 1.00 94.94 222 PHE A N 1
ATOM 1787 C CA . PHE A 1 222 ? -37.767 -5.603 31.214 1.00 94.94 222 PHE A CA 1
ATOM 1788 C C . PHE A 1 222 ? -38.667 -4.390 31.505 1.00 94.94 222 PHE A C 1
ATOM 1790 O O . PHE A 1 222 ? -39.477 -4.439 32.431 1.00 94.94 222 PHE A O 1
ATOM 1797 N N . LEU A 1 223 ? -38.571 -3.323 30.704 1.00 94.56 223 LEU A N 1
ATOM 1798 C CA . LEU A 1 223 ? -39.385 -2.113 30.868 1.00 94.56 223 LEU A CA 1
ATOM 1799 C C . LEU A 1 223 ? -40.876 -2.392 30.639 1.00 94.56 223 LEU A C 1
ATOM 1801 O O . LEU A 1 223 ? -41.710 -1.898 31.396 1.00 94.56 223 LEU A O 1
ATOM 1805 N N . SER A 1 224 ? -41.212 -3.244 29.666 1.00 93.44 224 SER A N 1
ATOM 1806 C CA . SER A 1 224 ? -42.594 -3.668 29.409 1.00 93.44 224 SER A CA 1
ATOM 1807 C C . SER A 1 224 ? -43.199 -4.358 30.631 1.00 93.44 224 SER A C 1
ATOM 1809 O O . SER A 1 224 ? -44.330 -4.066 31.008 1.00 93.44 224 SER A O 1
ATOM 1811 N N . ALA A 1 225 ? -42.429 -5.213 31.309 1.00 92.38 225 ALA A N 1
ATOM 1812 C CA . ALA A 1 225 ? -42.885 -5.889 32.520 1.00 92.38 225 ALA A CA 1
ATOM 1813 C C . ALA A 1 225 ? -43.068 -4.960 33.731 1.00 92.38 225 ALA A C 1
ATOM 1815 O O . ALA A 1 225 ? -43.814 -5.307 34.646 1.00 92.38 225 ALA A O 1
ATOM 1816 N N . ILE A 1 226 ? -42.401 -3.801 33.758 1.00 92.38 226 ILE A N 1
ATOM 1817 C CA . ILE A 1 226 ? -42.665 -2.747 34.748 1.00 92.38 226 ILE A CA 1
ATOM 1818 C C . ILE A 1 226 ? -43.934 -1.982 34.356 1.00 92.38 226 ILE A C 1
ATOM 1820 O O . ILE A 1 226 ? -44.808 -1.776 35.195 1.00 92.38 226 ILE A O 1
ATOM 1824 N N . ALA A 1 227 ? -44.066 -1.607 33.082 1.00 91.25 227 ALA A N 1
ATOM 1825 C CA . ALA A 1 227 ? -45.190 -0.821 32.577 1.00 91.25 227 ALA A CA 1
ATOM 1826 C C . ALA A 1 227 ? -46.544 -1.544 32.722 1.00 91.25 227 ALA A C 1
ATOM 1828 O O . ALA A 1 227 ? -47.544 -0.912 33.052 1.00 91.25 227 ALA A O 1
ATOM 1829 N N . THR A 1 228 ? -46.585 -2.868 32.532 1.00 89.75 228 THR A N 1
ATOM 1830 C CA . THR A 1 228 ? -47.820 -3.670 32.637 1.00 89.75 228 THR A CA 1
ATOM 1831 C C . THR A 1 228 ? -48.112 -4.189 34.047 1.00 89.75 228 THR A C 1
ATOM 1833 O O . THR A 1 228 ? -49.022 -4.999 34.226 1.00 89.75 228 THR A O 1
ATOM 1836 N N . LYS A 1 229 ? -47.325 -3.791 35.051 1.00 86.50 229 LYS A N 1
ATOM 1837 C CA . LYS A 1 229 ? -47.457 -4.288 36.424 1.00 86.50 229 LYS A CA 1
ATOM 1838 C C . LYS A 1 229 ? -48.796 -3.865 37.042 1.00 86.50 229 LYS A C 1
ATOM 1840 O O . LYS A 1 229 ? -49.159 -2.689 37.004 1.00 86.50 229 LYS A O 1
ATOM 1845 N N . HIS A 1 230 ? -49.521 -4.798 37.659 1.00 81.56 230 HIS A N 1
ATOM 1846 C CA . HIS A 1 230 ? -50.801 -4.496 38.316 1.00 81.56 230 HIS A CA 1
ATOM 1847 C C . HIS A 1 230 ? -50.615 -3.675 39.607 1.00 81.56 230 HIS A C 1
ATOM 1849 O O . HIS A 1 230 ? -49.606 -3.810 40.296 1.00 81.56 230 HIS A O 1
ATOM 1855 N N . ASP A 1 231 ? -51.586 -2.820 39.946 1.00 70.81 231 ASP A N 1
ATOM 1856 C CA . ASP A 1 231 ? -51.523 -1.943 41.125 1.00 70.81 231 ASP A CA 1
ATOM 1857 C C . ASP A 1 231 ? -51.560 -2.746 42.437 1.00 70.81 231 ASP A C 1
ATOM 1859 O O . ASP A 1 231 ? -52.614 -3.216 42.869 1.00 70.81 231 ASP A O 1
ATOM 1863 N N . SER A 1 232 ? -50.406 -2.879 43.094 1.00 68.50 232 SER A N 1
ATOM 1864 C CA . SER A 1 232 ? -50.238 -3.587 44.374 1.00 68.50 232 SER A CA 1
ATOM 1865 C C . SER A 1 232 ? -49.978 -2.658 45.571 1.00 68.50 232 SER A C 1
ATOM 1867 O O . SER A 1 232 ? -49.985 -3.117 46.715 1.00 68.50 232 SER A O 1
ATOM 1869 N N . PHE A 1 233 ? -49.777 -1.353 45.346 1.00 79.69 233 PHE A N 1
ATOM 1870 C CA . PHE A 1 233 ? -49.297 -0.423 46.375 1.00 79.69 233 PHE A CA 1
ATOM 1871 C C . PHE A 1 233 ? -50.417 0.333 47.129 1.00 79.69 233 PHE A C 1
ATOM 1873 O O . PHE A 1 233 ? -51.485 0.602 46.563 1.00 79.69 233 PHE A O 1
ATOM 1880 N N . PRO A 1 234 ? -50.185 0.726 48.403 1.00 79.81 234 PRO A N 1
ATOM 1881 C CA . PRO A 1 234 ? -51.107 1.561 49.178 1.00 79.81 234 PRO A CA 1
ATOM 1882 C C . PRO A 1 234 ? -51.456 2.879 48.469 1.00 79.81 234 PRO A C 1
ATOM 1884 O O . PRO A 1 234 ? -50.641 3.425 47.726 1.00 79.81 234 PRO A O 1
ATOM 1887 N N . ASN A 1 235 ? -52.648 3.429 48.742 1.00 78.75 235 ASN A N 1
ATOM 1888 C CA . ASN A 1 235 ? -53.170 4.628 48.061 1.00 78.75 235 ASN A CA 1
ATOM 1889 C C . ASN A 1 235 ? -52.218 5.841 48.094 1.00 78.75 235 ASN A C 1
ATOM 1891 O O . ASN A 1 235 ? -52.227 6.626 47.151 1.00 78.75 235 ASN A O 1
ATOM 1895 N N . GLU A 1 236 ? -51.381 5.971 49.127 1.00 78.50 236 GLU A N 1
ATOM 1896 C CA . GLU A 1 236 ? -50.401 7.059 49.278 1.00 78.50 236 GLU A CA 1
ATOM 1897 C C . GLU A 1 236 ? -49.305 7.060 48.198 1.00 78.50 236 GLU A C 1
ATOM 1899 O O . GLU A 1 236 ? -48.780 8.119 47.863 1.00 78.50 236 GLU A O 1
ATOM 1904 N N . PHE A 1 237 ? -48.983 5.902 47.610 1.00 81.81 237 PHE A N 1
ATOM 1905 C CA . PHE A 1 237 ? -47.890 5.749 46.638 1.00 81.81 237 PHE A CA 1
ATOM 1906 C C . PHE A 1 237 ? -48.367 5.463 45.207 1.00 81.81 237 PHE A C 1
ATOM 1908 O O . PHE A 1 237 ? -47.542 5.299 44.310 1.00 81.81 237 PHE A O 1
ATOM 1915 N N . LYS A 1 238 ? -49.684 5.443 44.958 1.00 82.00 238 LYS A N 1
ATOM 1916 C CA . LYS A 1 238 ? -50.254 5.144 43.631 1.00 82.00 238 LYS A CA 1
ATOM 1917 C C . LYS A 1 238 ? -49.873 6.159 42.555 1.00 82.00 238 LYS A C 1
ATOM 1919 O O . LYS A 1 238 ? -49.621 5.780 41.419 1.00 82.00 238 LYS A O 1
ATOM 1924 N N . THR A 1 239 ? -49.805 7.443 42.901 1.00 82.31 239 THR A N 1
ATOM 1925 C CA . THR A 1 239 ? -49.388 8.504 41.964 1.00 82.31 239 THR A CA 1
ATOM 1926 C C . THR A 1 239 ? -47.918 8.360 41.567 1.00 82.31 239 THR A C 1
ATOM 1928 O O . THR A 1 239 ? -47.551 8.569 40.409 1.00 82.31 239 THR A O 1
ATOM 1931 N N . LEU A 1 240 ? -47.080 7.954 42.523 1.00 84.12 240 LEU A N 1
ATOM 1932 C CA . LEU A 1 240 ? -45.657 7.714 42.324 1.00 84.12 240 LEU A CA 1
ATOM 1933 C C . LEU A 1 240 ? -45.424 6.468 41.450 1.00 84.12 240 LEU A C 1
ATOM 1935 O O . LEU A 1 240 ? -44.656 6.535 40.494 1.00 84.12 240 LEU A O 1
ATOM 1939 N N . ASP A 1 241 ? -46.142 5.378 41.725 1.00 85.69 241 ASP A N 1
ATOM 1940 C CA . ASP A 1 241 ? -46.120 4.144 40.927 1.00 85.69 241 ASP A CA 1
ATOM 1941 C C . ASP A 1 241 ? -46.583 4.385 39.477 1.00 85.69 241 ASP A C 1
ATOM 1943 O O . ASP A 1 241 ? -45.894 3.998 38.533 1.00 85.69 241 ASP A O 1
ATOM 1947 N N . ALA A 1 242 ? -47.682 5.126 39.282 1.00 86.44 242 ALA A N 1
ATOM 1948 C CA . ALA A 1 242 ? -48.155 5.517 37.953 1.00 86.44 242 ALA A CA 1
ATOM 1949 C C . ALA A 1 242 ? -47.106 6.327 37.167 1.00 86.44 242 ALA A C 1
ATOM 1951 O O . ALA A 1 242 ? -46.926 6.104 35.970 1.00 86.44 242 ALA A O 1
ATOM 1952 N N . SER A 1 243 ? -46.369 7.219 37.838 1.00 89.19 243 SER A N 1
ATOM 1953 C CA . SER A 1 243 ? -45.298 8.000 37.203 1.00 89.19 243 SER A CA 1
ATOM 1954 C C . SER A 1 243 ? -44.131 7.112 36.753 1.00 89.19 243 SER A C 1
ATOM 1956 O O . SER A 1 243 ? -43.648 7.255 35.634 1.00 89.19 243 SER A O 1
ATOM 1958 N N . VAL A 1 244 ? -43.704 6.154 37.587 1.00 90.44 244 VAL A N 1
ATOM 1959 C CA . VAL A 1 244 ? -42.623 5.210 37.241 1.00 90.44 244 VAL A CA 1
ATOM 1960 C C . VAL A 1 244 ? -43.030 4.304 36.073 1.00 90.44 244 VAL A C 1
ATOM 1962 O O . VAL A 1 244 ? -42.234 4.100 35.156 1.00 90.44 244 VAL A O 1
ATOM 1965 N N . LYS A 1 245 ? -44.278 3.815 36.060 1.00 90.69 245 LYS A N 1
ATOM 1966 C CA . LYS A 1 245 ? -44.844 3.037 34.945 1.00 90.69 245 LYS A CA 1
ATOM 1967 C C . LYS A 1 245 ? -44.884 3.838 33.643 1.00 90.69 245 LYS A C 1
ATOM 1969 O O . LYS A 1 245 ? -44.505 3.303 32.603 1.00 90.69 245 LYS A O 1
ATOM 1974 N N . SER A 1 246 ? -45.272 5.115 33.704 1.00 89.56 246 SER A N 1
ATOM 1975 C CA . SER A 1 246 ? -45.262 6.016 32.543 1.00 89.56 246 SER A CA 1
ATOM 1976 C C . SER A 1 246 ? -43.850 6.195 31.985 1.00 89.56 246 SER A C 1
ATOM 1978 O O . SER A 1 246 ? -43.642 6.015 30.790 1.00 89.56 246 SER A O 1
ATOM 1980 N N . CYS A 1 247 ? -42.853 6.445 32.844 1.00 91.19 247 CYS A N 1
ATOM 1981 C CA . CYS A 1 247 ? -41.456 6.552 32.410 1.00 91.19 247 CYS A CA 1
ATOM 1982 C C . CYS A 1 247 ? -40.937 5.256 31.765 1.00 91.19 247 CYS A C 1
ATOM 1984 O O . CYS A 1 247 ? -40.171 5.306 30.805 1.00 91.19 247 CYS A O 1
ATOM 1986 N N . ALA A 1 248 ? -41.339 4.089 32.280 1.00 92.81 248 ALA A N 1
ATOM 1987 C CA . ALA A 1 248 ? -40.972 2.808 31.682 1.00 92.81 248 ALA A CA 1
ATOM 1988 C C . ALA A 1 248 ? -41.619 2.612 30.298 1.00 92.81 248 ALA A C 1
ATOM 1990 O O . ALA A 1 248 ? -40.936 2.164 29.377 1.00 92.81 248 ALA A O 1
ATOM 1991 N N . ALA A 1 249 ? -42.895 2.983 30.136 1.00 92.88 249 ALA A N 1
ATOM 1992 C CA . ALA A 1 249 ? -43.604 2.924 28.856 1.00 92.88 249 ALA A CA 1
ATOM 1993 C C . ALA A 1 249 ? -42.977 3.857 27.804 1.00 92.88 249 ALA A C 1
ATOM 1995 O O . ALA A 1 249 ? -42.677 3.413 26.698 1.00 92.88 249 ALA A O 1
ATOM 1996 N N . GLU A 1 250 ? -42.668 5.103 28.173 1.00 92.12 250 GLU A N 1
ATOM 1997 C CA . GLU A 1 250 ? -41.951 6.045 27.300 1.00 92.12 250 GLU A CA 1
ATOM 1998 C C . GLU A 1 250 ? -40.566 5.508 26.903 1.00 92.12 250 GLU A C 1
ATOM 2000 O O . GLU A 1 250 ? -40.162 5.595 25.743 1.00 92.12 250 GLU A O 1
ATOM 2005 N N . GLY A 1 251 ? -39.847 4.882 27.841 1.00 90.94 251 GLY A N 1
ATOM 2006 C CA . GLY A 1 251 ? -38.573 4.223 27.554 1.00 90.94 251 GLY A CA 1
ATOM 2007 C C . GLY A 1 251 ? -38.686 3.112 26.503 1.00 90.94 251 GLY A C 1
ATOM 2008 O O . GLY A 1 251 ? -37.811 2.999 25.643 1.00 90.94 251 GLY A O 1
ATOM 2009 N N . VAL A 1 252 ? -39.767 2.321 26.527 1.00 94.50 252 VAL A N 1
ATOM 2010 C CA . VAL A 1 252 ? -40.045 1.296 25.503 1.00 94.50 252 VAL A CA 1
ATOM 2011 C C . VAL A 1 252 ? -40.255 1.939 24.134 1.00 94.50 252 VAL A C 1
ATOM 2013 O O . VAL A 1 252 ? -39.644 1.494 23.163 1.00 94.50 252 VAL A O 1
ATOM 2016 N N . GLU A 1 253 ? -41.068 2.992 24.054 1.00 90.94 253 GLU A N 1
ATOM 2017 C CA . GLU A 1 253 ? -41.353 3.698 22.799 1.00 90.94 253 GLU A CA 1
ATOM 2018 C C . GLU A 1 253 ? -40.087 4.303 22.178 1.00 90.94 253 GLU A C 1
ATOM 2020 O O . GLU A 1 253 ? -39.850 4.140 20.979 1.00 90.94 253 GLU A O 1
ATOM 2025 N N . VAL A 1 254 ? -39.231 4.934 22.992 1.00 90.44 254 VAL A N 1
ATOM 2026 C CA . VAL A 1 254 ? -37.967 5.537 22.535 1.00 90.44 254 VAL A CA 1
ATOM 2027 C C . VAL A 1 254 ? -37.019 4.482 21.965 1.00 90.44 254 VAL A C 1
ATOM 2029 O O . VAL A 1 254 ? -36.496 4.650 20.860 1.00 90.44 254 VAL A O 1
ATOM 2032 N N . ILE A 1 255 ? -36.796 3.383 22.694 1.00 89.94 255 ILE A N 1
ATOM 2033 C CA . ILE A 1 255 ? -35.863 2.334 22.258 1.00 89.94 255 ILE A CA 1
ATOM 2034 C C . ILE A 1 255 ? -36.418 1.610 21.020 1.00 89.94 255 ILE A C 1
ATOM 2036 O O . ILE A 1 255 ? -35.673 1.373 20.069 1.00 89.94 255 ILE A O 1
ATOM 2040 N N . ALA A 1 256 ? -37.719 1.300 20.987 1.00 89.75 256 ALA A N 1
ATOM 2041 C CA . ALA A 1 256 ? -38.357 0.648 19.843 1.00 89.75 256 ALA A CA 1
ATOM 2042 C C . ALA A 1 256 ? -38.341 1.536 18.588 1.00 89.75 256 ALA A C 1
ATOM 2044 O O . ALA A 1 256 ? -38.004 1.060 17.503 1.00 89.75 256 ALA A O 1
ATOM 2045 N N . GLY A 1 257 ? -38.635 2.832 18.732 1.00 85.81 257 GLY A N 1
ATOM 2046 C CA . GLY A 1 257 ? -38.565 3.796 17.635 1.00 85.81 257 GLY A CA 1
ATOM 2047 C C . GLY A 1 257 ? -37.162 3.885 17.033 1.00 85.81 257 GLY A C 1
ATOM 2048 O O . GLY A 1 257 ? -37.010 3.853 15.813 1.00 85.81 257 GLY A O 1
ATOM 2049 N N . LEU A 1 258 ? -36.122 3.915 17.872 1.00 84.25 258 LEU A N 1
ATOM 2050 C CA . LEU A 1 258 ? -34.731 3.959 17.411 1.00 84.25 258 LEU A CA 1
ATOM 2051 C C . LEU A 1 258 ? -34.253 2.640 16.794 1.00 84.25 258 LEU A C 1
ATOM 2053 O O . LEU A 1 258 ? -33.504 2.681 15.820 1.00 84.25 258 LEU A O 1
ATOM 2057 N N . LEU A 1 259 ? -34.723 1.488 17.282 1.00 84.50 259 LEU A N 1
ATOM 2058 C CA . LEU A 1 259 ? -34.491 0.192 16.631 1.00 84.50 259 LEU A CA 1
ATOM 2059 C C . LEU A 1 259 ? -35.089 0.157 15.218 1.00 84.50 259 LEU A C 1
ATOM 2061 O O . LEU A 1 259 ? -34.416 -0.265 14.279 1.00 84.50 259 LEU A O 1
ATOM 2065 N N . VAL A 1 260 ? -36.319 0.653 15.046 1.00 83.25 260 VAL A N 1
ATOM 2066 C CA . VAL A 1 260 ? -36.973 0.741 13.730 1.00 83.25 260 VAL A CA 1
ATOM 2067 C C . VAL A 1 260 ? -36.234 1.716 12.817 1.00 83.25 260 VAL A C 1
ATOM 2069 O O . VAL A 1 260 ? -35.973 1.383 11.666 1.00 83.25 260 VAL A O 1
ATOM 2072 N N . ILE A 1 261 ? -35.842 2.893 13.314 1.00 80.06 261 ILE A N 1
ATOM 2073 C CA . ILE A 1 261 ? -35.051 3.861 12.539 1.00 80.06 261 ILE A CA 1
ATOM 2074 C C . ILE A 1 261 ? -33.714 3.247 12.114 1.00 80.06 261 ILE A C 1
ATOM 2076 O O . ILE A 1 261 ? -33.338 3.367 10.951 1.00 80.06 261 ILE A O 1
ATOM 2080 N N . SER A 1 262 ? -33.019 2.558 13.021 1.00 72.12 262 SER A N 1
ATOM 2081 C CA . SER A 1 262 ? -31.758 1.879 12.719 1.00 72.12 262 SER A CA 1
ATOM 2082 C C . SER A 1 262 ? -31.937 0.808 11.636 1.00 72.12 262 SER A C 1
ATOM 2084 O O . SER A 1 262 ? -31.150 0.777 10.692 1.00 72.12 262 SER A O 1
ATOM 2086 N N . ALA A 1 263 ? -33.005 0.005 11.701 1.00 70.31 263 ALA A N 1
ATOM 2087 C CA . ALA A 1 263 ? -33.334 -0.983 10.673 1.00 70.31 263 ALA A CA 1
ATOM 2088 C C . ALA A 1 263 ? -33.717 -0.340 9.324 1.00 70.31 263 ALA A C 1
ATOM 2090 O O . ALA A 1 263 ? -33.277 -0.797 8.271 1.00 70.31 263 ALA A O 1
ATOM 2091 N N . LEU A 1 264 ? -34.491 0.752 9.334 1.00 71.94 264 LEU A N 1
ATOM 2092 C CA . LEU A 1 264 ? -34.887 1.475 8.121 1.00 71.94 264 LEU A CA 1
ATOM 2093 C C . LEU A 1 264 ? -33.689 2.136 7.434 1.00 71.94 264 LEU A C 1
ATOM 2095 O O . LEU A 1 264 ? -33.566 2.029 6.216 1.00 71.94 264 LEU A O 1
ATOM 2099 N N . ILE A 1 265 ? -32.795 2.785 8.190 1.00 65.25 265 ILE A N 1
ATOM 2100 C CA . ILE A 1 265 ? -31.557 3.362 7.644 1.00 65.25 265 ILE A CA 1
ATOM 2101 C C . ILE A 1 265 ? -30.781 2.281 6.888 1.00 65.25 265 ILE A C 1
ATOM 2103 O O . ILE A 1 265 ? -30.401 2.524 5.747 1.00 65.25 265 ILE A O 1
ATOM 2107 N N . MET A 1 266 ? -30.652 1.079 7.460 1.00 56.53 266 MET A N 1
ATOM 2108 C CA . MET A 1 266 ? -29.981 -0.042 6.795 1.00 56.53 266 MET A CA 1
ATOM 2109 C C . MET A 1 266 ? -30.664 -0.494 5.504 1.00 56.53 266 MET A C 1
ATOM 2111 O O . MET A 1 266 ? 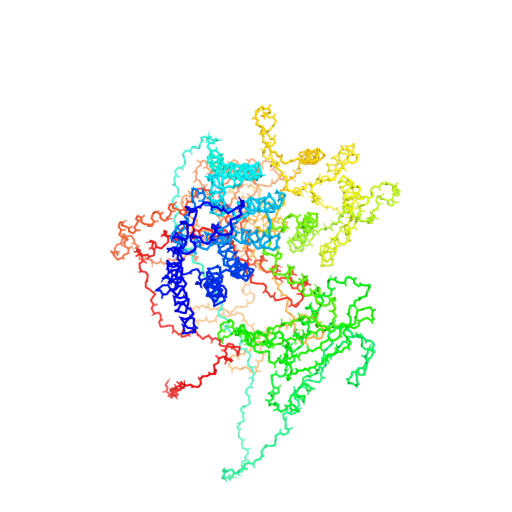-29.992 -0.675 4.491 1.00 56.53 266 MET A O 1
ATOM 2115 N N . MET A 1 267 ? -31.994 -0.621 5.500 1.00 56.44 267 MET A N 1
ATOM 2116 C CA . MET A 1 267 ? -32.736 -1.028 4.300 1.00 56.44 267 MET A CA 1
ATOM 2117 C C . MET A 1 267 ? -32.644 -0.007 3.154 1.00 56.44 267 MET A C 1
ATOM 2119 O O . MET A 1 267 ? -32.706 -0.382 1.982 1.00 56.44 267 MET A O 1
ATOM 2123 N N . PHE A 1 268 ? -32.527 1.289 3.464 1.00 53.69 268 PHE A N 1
ATOM 2124 C CA . PHE A 1 268 ? -32.468 2.348 2.451 1.00 53.69 268 PHE A CA 1
ATOM 2125 C C . PHE A 1 268 ? -31.049 2.670 1.969 1.00 53.69 268 PHE A C 1
ATOM 2127 O O . PHE A 1 268 ? -30.902 3.152 0.843 1.00 53.69 268 PHE A O 1
ATOM 2134 N N . THR A 1 269 ? -30.009 2.391 2.761 1.00 47.44 269 THR A N 1
ATOM 2135 C CA . THR A 1 269 ? -28.614 2.531 2.315 1.00 47.44 269 THR A CA 1
ATOM 2136 C C . THR A 1 269 ? -28.229 1.504 1.248 1.00 47.44 269 THR A C 1
ATOM 2138 O O . THR A 1 269 ? -27.486 1.861 0.337 1.00 47.44 269 THR A O 1
ATOM 2141 N N . ASP A 1 270 ? -28.808 0.298 1.274 1.00 37.09 270 ASP A N 1
ATOM 2142 C CA . ASP A 1 270 ? -28.571 -0.745 0.256 1.00 37.09 270 ASP A CA 1
ATOM 2143 C C . ASP A 1 270 ? -29.093 -0.341 -1.135 1.00 37.09 270 ASP A C 1
ATOM 2145 O O . ASP A 1 270 ? -28.406 -0.471 -2.146 1.00 37.09 270 ASP A O 1
ATOM 2149 N N . ARG A 1 271 ? -30.288 0.264 -1.212 1.00 31.14 271 ARG A N 1
ATOM 2150 C CA . ARG A 1 271 ? -30.908 0.625 -2.505 1.00 31.14 271 ARG A CA 1
ATOM 2151 C C . ARG A 1 271 ? -30.198 1.744 -3.267 1.00 31.14 271 ARG A C 1
ATOM 2153 O O . ARG A 1 271 ? -30.389 1.869 -4.477 1.00 31.14 271 ARG A O 1
ATOM 2160 N N . LYS A 1 272 ? -29.418 2.587 -2.584 1.00 32.47 272 LYS A N 1
ATOM 2161 C CA . LYS A 1 272 ? -28.652 3.657 -3.243 1.00 32.47 272 LYS A CA 1
ATOM 2162 C C . LYS A 1 272 ? -27.375 3.143 -3.911 1.00 32.47 272 LYS A C 1
ATOM 2164 O O . LYS A 1 272 ? -26.903 3.806 -4.831 1.00 32.47 272 LYS A O 1
ATOM 2169 N N . TYR A 1 273 ? -26.871 1.977 -3.504 1.00 34.97 273 TYR A N 1
ATOM 2170 C CA . TYR A 1 273 ? -25.724 1.337 -4.149 1.00 34.97 273 TYR A CA 1
ATOM 2171 C C . TYR A 1 273 ? -26.113 0.651 -5.469 1.00 34.97 273 TYR A C 1
ATOM 2173 O O . TYR A 1 273 ? -25.395 0.787 -6.458 1.00 34.97 273 TYR A O 1
ATOM 2181 N N . ASP A 1 274 ? -27.299 0.038 -5.543 1.00 29.47 274 ASP A N 1
ATOM 2182 C CA . ASP A 1 274 ? -27.761 -0.648 -6.762 1.00 29.47 274 ASP A CA 1
ATOM 2183 C C . ASP A 1 274 ? -28.193 0.305 -7.894 1.00 29.47 274 ASP A C 1
ATOM 2185 O O . ASP A 1 274 ? -28.023 0.009 -9.080 1.00 29.47 274 ASP A O 1
ATOM 2189 N N . HIS A 1 275 ? -28.733 1.486 -7.570 1.00 30.53 275 HIS A N 1
ATOM 2190 C CA . HIS A 1 275 ? -29.273 2.400 -8.586 1.00 30.53 275 HIS A CA 1
ATOM 2191 C C . HIS A 1 275 ? -28.264 3.396 -9.181 1.00 30.53 275 HIS A C 1
ATOM 2193 O O . HIS A 1 275 ? -28.534 3.951 -10.249 1.00 30.53 275 HIS A O 1
ATOM 2199 N N . ALA A 1 276 ? -27.086 3.587 -8.576 1.00 34.03 276 ALA A N 1
ATOM 2200 C CA . ALA A 1 276 ? -26.048 4.472 -9.120 1.00 34.03 276 ALA A CA 1
ATOM 2201 C C . ALA A 1 276 ? -25.333 3.899 -10.368 1.00 34.03 276 ALA A C 1
ATOM 2203 O O . ALA A 1 276 ? -24.649 4.637 -11.076 1.00 34.03 276 ALA A O 1
ATOM 2204 N N . HIS A 1 277 ? -25.536 2.613 -10.688 1.00 31.73 277 HIS A N 1
ATOM 2205 C CA . HIS A 1 277 ? -24.883 1.928 -11.814 1.00 31.73 277 HIS A CA 1
ATOM 2206 C C . HIS A 1 277 ? -25.766 1.676 -13.048 1.00 31.73 277 HIS A C 1
ATOM 2208 O O . HIS A 1 277 ? -25.322 1.030 -13.993 1.00 31.73 277 HIS A O 1
ATOM 2214 N N . SER A 1 278 ? -26.987 2.219 -13.105 1.00 28.86 278 SER A N 1
ATOM 2215 C CA . SER A 1 278 ? -27.944 1.903 -14.185 1.00 28.86 278 SER A CA 1
ATOM 2216 C C . SER A 1 278 ? -28.220 3.036 -15.191 1.00 28.86 278 SER A C 1
ATOM 2218 O O . SER A 1 278 ? -29.279 3.050 -15.813 1.00 28.86 278 SER A O 1
ATOM 2220 N N . GLY A 1 279 ? -27.306 3.995 -15.396 1.00 28.73 279 GLY A N 1
ATOM 2221 C CA . GLY A 1 279 ? -27.602 5.169 -16.234 1.00 28.73 279 GLY A CA 1
ATOM 2222 C C . GLY A 1 279 ? -26.441 5.755 -17.036 1.00 28.73 279 GLY A C 1
ATOM 2223 O O . GLY A 1 279 ? -25.948 6.815 -16.673 1.00 28.73 279 GLY A O 1
ATOM 2224 N N . MET A 1 280 ? -26.048 5.106 -18.140 1.00 27.75 280 MET A N 1
ATOM 2225 C CA . MET A 1 280 ? -25.751 5.730 -19.451 1.00 27.75 280 MET A CA 1
ATOM 2226 C C . MET A 1 280 ? -25.130 4.700 -20.405 1.00 27.75 280 MET A C 1
ATOM 2228 O O . MET A 1 280 ? -23.923 4.472 -20.413 1.00 27.75 280 MET A O 1
ATOM 2232 N N . GLY A 1 281 ? -25.970 4.087 -21.240 1.00 24.83 281 GLY A N 1
ATOM 2233 C CA . GLY A 1 281 ? -25.520 3.350 -22.416 1.00 24.83 281 GLY A CA 1
ATOM 2234 C C . GLY A 1 281 ? -25.300 4.308 -23.587 1.00 24.83 281 GLY A C 1
ATOM 2235 O O . GLY A 1 281 ? -26.246 4.943 -24.048 1.00 24.83 281 GLY A O 1
ATOM 2236 N N . LEU A 1 282 ? -24.067 4.388 -24.086 1.00 25.16 282 LEU A N 1
ATOM 2237 C CA . LEU A 1 282 ? -23.759 4.854 -25.441 1.00 25.16 282 LEU A CA 1
ATOM 2238 C C . LEU A 1 282 ? -23.252 3.656 -26.262 1.00 25.16 282 LEU A C 1
ATOM 2240 O O . LEU A 1 282 ? -22.590 2.775 -25.710 1.00 25.16 282 LEU A O 1
ATOM 2244 N N . PRO A 1 283 ? -23.594 3.579 -27.560 1.00 25.33 283 PRO A N 1
ATOM 2245 C CA . PRO A 1 283 ? -23.559 2.337 -28.315 1.00 25.33 283 PRO A CA 1
ATOM 2246 C C . PRO A 1 283 ? -22.123 1.985 -28.705 1.00 25.33 283 PRO A C 1
ATOM 2248 O O . PRO A 1 283 ? -21.463 2.732 -29.430 1.00 25.33 283 PRO A O 1
ATOM 2251 N N . VAL A 1 284 ? -21.643 0.827 -28.251 1.00 23.81 284 VAL A N 1
ATOM 2252 C CA . VAL A 1 284 ? -20.375 0.259 -28.711 1.00 23.81 284 VAL A CA 1
ATOM 2253 C C . VAL A 1 284 ? -20.662 -0.746 -29.818 1.00 23.81 284 VAL A C 1
ATOM 2255 O O . VAL A 1 284 ? -21.353 -1.743 -29.633 1.00 23.81 284 VAL A O 1
ATOM 2258 N N . VAL A 1 285 ? -20.121 -0.415 -30.986 1.00 24.53 285 VAL A N 1
ATOM 2259 C CA . VAL A 1 285 ? -20.020 -1.234 -32.192 1.00 24.53 285 VAL A CA 1
ATOM 2260 C C . VAL A 1 285 ? -19.351 -2.569 -31.866 1.00 24.53 285 VAL A C 1
ATOM 2262 O O . VAL A 1 285 ? -18.271 -2.597 -31.277 1.00 24.53 285 VAL A O 1
ATOM 2265 N N . GLU A 1 286 ? -19.984 -3.662 -32.293 1.00 25.91 286 GLU A N 1
ATOM 2266 C CA . GLU A 1 286 ? -19.442 -5.020 -32.254 1.00 25.91 286 GLU A CA 1
ATOM 2267 C C . GLU A 1 286 ? -18.047 -5.076 -32.894 1.00 25.91 286 GLU A C 1
ATOM 2269 O O . GLU A 1 286 ? -17.882 -4.907 -34.104 1.00 25.91 286 GLU A O 1
ATOM 2274 N N . THR A 1 287 ? -17.028 -5.384 -32.093 1.00 23.75 287 THR A N 1
ATOM 2275 C CA . THR A 1 287 ? -15.778 -5.943 -32.609 1.00 23.75 287 THR A CA 1
ATOM 2276 C C . THR A 1 287 ? -15.530 -7.286 -31.949 1.00 23.75 287 THR A C 1
ATOM 2278 O O . THR A 1 287 ? -15.273 -7.374 -30.752 1.00 23.75 287 THR A O 1
ATOM 2281 N N . SER A 1 288 ? -15.643 -8.312 -32.786 1.00 23.11 288 SER A N 1
ATOM 2282 C CA . SER A 1 288 ? -15.365 -9.728 -32.574 1.00 23.11 288 SER A CA 1
ATOM 2283 C C . SER A 1 288 ? -14.243 -10.033 -31.578 1.00 23.11 288 SER A C 1
ATOM 2285 O O . SER A 1 288 ? -13.128 -9.521 -31.711 1.00 23.11 288 SER A O 1
ATOM 2287 N N . ALA A 1 289 ? -14.559 -10.951 -30.663 1.00 23.48 289 ALA A N 1
ATOM 2288 C CA . ALA A 1 289 ? -13.677 -11.614 -29.716 1.00 23.48 289 ALA A CA 1
ATOM 2289 C C . ALA A 1 289 ? -12.306 -11.978 -30.315 1.00 23.48 289 ALA A C 1
ATOM 2291 O O . ALA A 1 289 ? -12.211 -12.614 -31.368 1.00 23.48 289 ALA A O 1
ATOM 2292 N N . VAL A 1 290 ? -11.242 -11.579 -29.615 1.00 26.48 290 VAL A N 1
ATOM 2293 C CA . VAL A 1 290 ? -9.871 -12.020 -29.877 1.00 26.48 290 VAL A CA 1
ATOM 2294 C C . VAL A 1 290 ? -9.444 -12.913 -28.721 1.00 26.48 290 VAL A C 1
ATOM 2296 O O . VAL A 1 290 ? -9.313 -12.471 -27.584 1.00 26.48 290 VAL A O 1
ATOM 2299 N N . ASP A 1 291 ? -9.256 -14.173 -29.080 1.00 23.59 291 ASP A N 1
ATOM 2300 C CA . ASP A 1 291 ? -8.841 -15.316 -28.279 1.00 23.59 291 ASP A CA 1
ATOM 2301 C C . ASP A 1 291 ? -7.467 -15.062 -27.619 1.00 23.59 291 ASP A C 1
ATOM 2303 O O . ASP A 1 291 ? -6.447 -14.922 -28.307 1.00 23.59 291 ASP A O 1
ATOM 2307 N N . TYR A 1 292 ? -7.417 -14.963 -26.285 1.00 28.66 292 TYR A N 1
ATOM 2308 C CA . TYR A 1 292 ? -6.156 -14.882 -25.542 1.00 28.66 292 TYR A CA 1
ATOM 2309 C C . TYR A 1 292 ? -5.652 -16.291 -25.237 1.00 28.66 292 TYR A C 1
ATOM 2311 O O . TYR A 1 292 ? -5.965 -16.901 -24.219 1.00 28.66 292 TYR A O 1
ATOM 2319 N N . GLY A 1 293 ? -4.791 -16.787 -26.126 1.00 25.06 293 GLY A N 1
ATOM 2320 C CA . GLY A 1 293 ? -3.973 -17.963 -25.873 1.00 25.06 293 GLY A CA 1
ATOM 2321 C C . GLY A 1 293 ? -3.072 -17.751 -24.654 1.00 25.06 293 GLY A C 1
ATOM 2322 O O . GLY A 1 293 ? -2.111 -16.978 -24.697 1.00 25.06 293 GLY A O 1
ATOM 2323 N N . SER A 1 294 ? -3.385 -18.479 -23.583 1.00 26.92 294 SER A N 1
ATOM 2324 C CA . SER A 1 294 ? -2.578 -18.675 -22.378 1.00 26.92 294 SER A CA 1
ATOM 2325 C C . SER A 1 294 ? -1.094 -18.873 -22.723 1.00 26.92 294 SER A C 1
ATOM 2327 O O . SER A 1 294 ? -0.656 -19.955 -23.124 1.00 26.92 294 SER A O 1
ATOM 2329 N N . SER A 1 295 ? -0.292 -17.835 -22.499 1.00 25.09 295 SER A N 1
ATOM 2330 C CA . SER A 1 295 ? 1.153 -17.967 -22.337 1.00 25.09 295 SER A CA 1
ATOM 2331 C C . SER A 1 295 ? 1.435 -17.977 -20.844 1.00 25.09 295 SER A C 1
ATOM 2333 O O . SER A 1 295 ? 1.462 -16.931 -20.202 1.00 25.09 295 SER A O 1
ATOM 2335 N N . ARG A 1 296 ? 1.616 -19.183 -20.296 1.00 24.45 296 ARG A N 1
ATOM 2336 C CA . ARG A 1 296 ? 2.140 -19.429 -18.950 1.00 24.45 296 ARG A CA 1
ATOM 2337 C C . ARG A 1 296 ? 3.359 -18.539 -18.695 1.00 24.45 296 ARG A C 1
ATOM 2339 O O . ARG A 1 296 ? 4.467 -18.869 -19.118 1.00 24.45 296 ARG A O 1
ATOM 2346 N N . VAL A 1 297 ? 3.179 -17.457 -17.943 1.00 23.08 297 VAL A N 1
ATOM 2347 C CA . VAL A 1 297 ? 4.284 -16.827 -17.225 1.00 23.08 297 VAL A CA 1
ATOM 2348 C C . VAL A 1 297 ? 4.567 -17.743 -16.044 1.00 23.08 297 VAL A C 1
ATOM 2350 O O . VAL A 1 297 ? 3.990 -17.621 -14.970 1.00 23.08 297 VAL A O 1
ATOM 2353 N N . LYS A 1 298 ? 5.444 -18.726 -16.265 1.00 24.45 298 LYS A N 1
ATOM 2354 C CA . LYS A 1 298 ? 6.186 -19.314 -15.156 1.00 24.45 298 LYS A CA 1
ATOM 2355 C C . LYS A 1 298 ? 6.995 -18.174 -14.549 1.00 24.45 298 LYS A C 1
ATOM 2357 O O . LYS A 1 298 ? 7.986 -17.747 -15.143 1.00 24.45 298 LYS A O 1
ATOM 2362 N N . CYS A 1 299 ? 6.572 -17.690 -13.386 1.00 22.67 299 CYS A N 1
ATOM 2363 C CA . CYS A 1 299 ? 7.466 -17.022 -12.454 1.00 22.67 299 CYS A CA 1
ATOM 2364 C C . CYS A 1 299 ? 8.593 -18.005 -12.126 1.00 22.67 299 CYS A C 1
ATOM 2366 O O . CYS A 1 299 ? 8.488 -18.833 -11.226 1.00 22.67 299 CYS A O 1
ATOM 2368 N N . TYR A 1 300 ? 9.675 -17.942 -12.898 1.00 23.95 300 TYR A N 1
ATOM 2369 C CA . TYR A 1 300 ? 10.965 -18.385 -12.415 1.00 23.95 300 TYR A CA 1
ATOM 2370 C C . TYR A 1 300 ? 11.371 -17.389 -11.328 1.00 23.95 300 TYR A C 1
ATOM 2372 O O . TYR A 1 300 ? 11.956 -16.345 -11.610 1.00 23.95 300 TYR A O 1
ATOM 2380 N N . LEU A 1 301 ? 11.081 -17.737 -10.072 1.00 25.88 301 LEU A N 1
ATOM 2381 C CA . LEU A 1 301 ? 12.029 -17.486 -8.995 1.00 25.88 301 LEU A CA 1
ATOM 2382 C C . LEU A 1 301 ? 13.307 -18.232 -9.388 1.00 25.88 301 LEU A C 1
ATOM 2384 O O . LEU A 1 301 ? 13.508 -19.397 -9.051 1.00 25.88 301 LEU A O 1
ATOM 2388 N N . ALA A 1 302 ? 14.140 -17.580 -10.197 1.00 24.20 302 ALA A N 1
ATOM 2389 C CA . ALA A 1 302 ? 15.518 -17.981 -10.364 1.00 24.20 302 ALA A CA 1
ATOM 2390 C C . ALA A 1 302 ? 16.209 -17.698 -9.026 1.00 24.20 302 ALA A C 1
ATOM 2392 O O . ALA A 1 302 ? 16.741 -16.615 -8.795 1.00 24.20 302 ALA A O 1
ATOM 2393 N N . GLN A 1 303 ? 16.152 -18.684 -8.130 1.00 27.03 303 GLN A N 1
ATOM 2394 C CA . GLN A 1 303 ? 17.208 -18.898 -7.156 1.00 27.03 303 GLN A CA 1
ATOM 2395 C C . GLN A 1 303 ? 18.510 -18.961 -7.948 1.00 27.03 303 GLN A C 1
ATOM 2397 O O . GLN A 1 303 ? 18.736 -19.887 -8.726 1.00 27.03 303 GLN A O 1
ATOM 2402 N N . TRP A 1 304 ? 19.334 -17.931 -7.801 1.00 22.33 304 TRP A N 1
ATOM 2403 C CA . TRP A 1 304 ? 20.706 -17.978 -8.265 1.00 22.33 304 TRP A CA 1
ATOM 2404 C C . TRP A 1 304 ? 21.473 -18.917 -7.325 1.00 22.33 304 TRP A C 1
ATOM 2406 O O . TRP A 1 304 ? 21.516 -18.646 -6.123 1.00 22.33 304 TRP A O 1
ATOM 2416 N N . PRO A 1 305 ? 22.085 -20.008 -7.811 1.00 25.17 305 PRO A N 1
ATOM 2417 C CA . PRO A 1 305 ? 23.078 -20.724 -7.033 1.00 25.17 305 PRO A CA 1
ATOM 2418 C C . PRO A 1 305 ? 24.365 -19.892 -7.061 1.00 25.17 305 PRO A C 1
ATOM 2420 O O . PRO A 1 305 ? 25.033 -19.789 -8.086 1.00 25.17 305 PRO A O 1
ATOM 2423 N N . MET A 1 306 ? 24.701 -19.241 -5.949 1.00 23.61 306 MET A N 1
ATOM 2424 C CA . MET A 1 306 ? 26.042 -18.690 -5.735 1.00 23.61 306 MET A CA 1
ATOM 2425 C C . MET A 1 306 ? 27.010 -19.849 -5.456 1.00 23.61 306 MET A C 1
ATOM 2427 O O . MET A 1 306 ? 27.198 -20.250 -4.311 1.00 23.61 306 MET A O 1
ATOM 2431 N N . LYS A 1 307 ? 27.582 -20.397 -6.528 1.00 24.83 307 LYS A N 1
ATOM 2432 C CA . LYS A 1 307 ? 28.862 -21.121 -6.617 1.00 24.83 307 LYS A CA 1
ATOM 2433 C C . LYS A 1 307 ? 29.358 -20.797 -8.037 1.00 24.83 307 LYS A C 1
ATOM 2435 O O . LYS A 1 307 ? 28.588 -20.974 -8.970 1.00 24.83 307 LYS A O 1
ATOM 2440 N N . ASP A 1 308 ? 30.470 -20.120 -8.289 1.00 23.92 308 ASP A N 1
ATOM 2441 C CA . ASP A 1 308 ? 31.787 -20.234 -7.679 1.00 23.92 308 ASP A CA 1
ATOM 2442 C C . ASP A 1 308 ? 32.438 -18.853 -7.477 1.00 23.92 308 ASP A C 1
ATOM 2444 O O . ASP A 1 308 ? 32.515 -18.033 -8.394 1.00 23.92 308 ASP A O 1
ATOM 2448 N N . LEU A 1 309 ? 32.949 -18.610 -6.272 1.00 25.31 309 LEU A N 1
ATOM 2449 C CA . LEU A 1 309 ? 34.190 -17.865 -6.094 1.00 25.31 309 LEU A CA 1
ATOM 2450 C C . LEU A 1 309 ? 34.978 -18.621 -5.027 1.00 25.31 309 LEU A C 1
ATOM 2452 O O . LEU A 1 309 ? 34.733 -18.492 -3.828 1.00 25.31 309 LEU A O 1
ATOM 2456 N N . GLU A 1 310 ? 35.861 -19.488 -5.503 1.00 24.47 310 GLU A N 1
ATOM 2457 C CA . GLU A 1 310 ? 36.953 -20.027 -4.715 1.00 24.47 310 GLU A CA 1
ATOM 2458 C C . GLU A 1 310 ? 37.837 -18.856 -4.274 1.00 24.47 310 GLU A C 1
ATOM 2460 O O . GLU A 1 310 ? 38.403 -18.134 -5.094 1.00 24.47 310 GLU A O 1
ATOM 2465 N N . THR A 1 311 ? 37.972 -18.672 -2.966 1.00 24.72 311 THR A N 1
ATOM 2466 C CA . THR A 1 311 ? 39.214 -18.163 -2.393 1.00 24.72 311 THR A CA 1
ATOM 2467 C C . THR A 1 311 ? 39.765 -19.236 -1.477 1.00 24.72 311 THR A C 1
ATOM 2469 O O . THR A 1 311 ? 39.326 -19.442 -0.347 1.00 24.72 311 THR A O 1
ATOM 2472 N N . THR A 1 312 ? 40.751 -19.926 -2.032 1.00 22.25 312 THR A N 1
ATOM 2473 C CA . THR A 1 312 ? 41.835 -20.607 -1.341 1.00 22.25 312 THR A CA 1
ATOM 2474 C C . THR A 1 312 ? 42.350 -19.771 -0.165 1.00 22.25 312 THR A C 1
ATOM 2476 O O . THR A 1 312 ? 42.913 -18.693 -0.357 1.00 22.25 312 THR A O 1
ATOM 2479 N N . ALA A 1 313 ? 42.222 -20.298 1.049 1.00 23.41 313 ALA A N 1
ATOM 2480 C CA . ALA A 1 313 ? 43.220 -20.091 2.088 1.00 23.41 313 ALA A CA 1
ATOM 2481 C C . ALA A 1 313 ? 43.974 -21.416 2.227 1.00 23.41 313 ALA A C 1
ATOM 2483 O O . ALA A 1 313 ? 43.378 -22.465 2.473 1.00 23.41 313 ALA A O 1
ATOM 2484 N N . ALA A 1 314 ? 45.271 -21.346 1.951 1.00 24.52 314 ALA A N 1
ATOM 2485 C CA . ALA A 1 314 ? 46.188 -22.462 1.835 1.00 24.52 314 ALA A CA 1
ATOM 2486 C C . ALA A 1 314 ? 46.223 -23.362 3.081 1.00 24.52 314 ALA A C 1
ATOM 2488 O O . ALA A 1 314 ? 46.212 -22.898 4.223 1.00 24.52 314 ALA A O 1
ATOM 2489 N N . CYS A 1 315 ? 46.344 -24.667 2.837 1.00 24.61 315 CYS A N 1
ATOM 2490 C CA . CYS A 1 315 ? 46.837 -25.630 3.813 1.00 24.61 315 CYS A CA 1
ATOM 2491 C C . CYS A 1 315 ? 48.303 -25.333 4.165 1.00 24.61 315 CYS A C 1
ATOM 2493 O O . CYS A 1 315 ? 49.065 -24.906 3.299 1.00 24.61 315 CYS A O 1
ATOM 2495 N N . PRO A 1 316 ? 48.773 -25.755 5.344 1.00 26.12 316 PRO A N 1
ATOM 2496 C CA . PRO A 1 316 ? 50.131 -26.233 5.490 1.00 26.12 316 PRO A CA 1
ATOM 2497 C C . PRO A 1 316 ? 50.106 -27.765 5.500 1.00 26.12 316 PRO A C 1
ATOM 2499 O O . PRO A 1 316 ? 49.711 -28.388 6.485 1.00 26.12 316 PRO A O 1
ATOM 2502 N N . HIS A 1 317 ? 50.549 -28.385 4.405 1.00 25.19 317 HIS A N 1
ATOM 2503 C CA . HIS A 1 317 ? 51.065 -29.749 4.468 1.00 25.19 317 HIS A CA 1
ATOM 2504 C C . HIS A 1 317 ? 52.533 -29.655 4.890 1.00 25.19 317 HIS A C 1
ATOM 2506 O O . HIS A 1 317 ? 53.356 -29.098 4.169 1.00 25.19 317 HIS A O 1
ATOM 2512 N N . ALA A 1 318 ? 52.866 -30.201 6.056 1.00 27.81 318 ALA A N 1
ATOM 2513 C CA . ALA A 1 318 ? 54.238 -30.565 6.373 1.00 27.81 318 ALA A CA 1
ATOM 2514 C C . ALA A 1 318 ? 54.466 -32.021 5.945 1.00 27.81 318 ALA A C 1
ATOM 2516 O O . ALA A 1 318 ? 53.678 -32.897 6.302 1.00 27.81 318 ALA A O 1
ATOM 2517 N N . ASN A 1 319 ? 55.550 -32.269 5.209 1.00 26.08 319 ASN A N 1
ATOM 2518 C CA . ASN A 1 319 ? 56.152 -33.587 5.027 1.00 26.08 319 ASN A CA 1
ATOM 2519 C C . ASN A 1 319 ? 57.685 -33.438 5.022 1.00 26.08 319 ASN A C 1
ATOM 2521 O O . ASN A 1 319 ? 58.216 -32.679 4.218 1.00 26.08 319 ASN A O 1
ATOM 2525 N N . GLY A 1 320 ? 58.374 -34.214 5.871 1.00 24.59 320 GLY A N 1
ATOM 2526 C CA . GLY A 1 320 ? 59.729 -34.710 5.584 1.00 24.59 320 GLY A CA 1
ATOM 2527 C C . GLY A 1 320 ? 60.917 -34.246 6.447 1.00 24.59 320 GLY A C 1
ATOM 2528 O O . GLY A 1 320 ? 61.642 -33.348 6.049 1.00 24.59 320 GLY A O 1
ATOM 2529 N N . ASN A 1 321 ? 61.203 -35.042 7.490 1.00 28.45 321 ASN A N 1
ATOM 2530 C CA . ASN A 1 321 ? 62.520 -35.414 8.065 1.00 28.45 321 ASN A CA 1
ATOM 2531 C C . ASN A 1 321 ? 63.267 -34.423 9.006 1.00 28.45 321 ASN A C 1
ATOM 2533 O O . ASN A 1 321 ? 63.576 -33.308 8.618 1.00 28.45 321 ASN A O 1
ATOM 2537 N N . GLY A 1 322 ? 63.668 -34.790 10.241 1.00 25.33 322 GLY A N 1
ATOM 2538 C CA . GLY A 1 322 ? 63.880 -36.144 10.780 1.00 25.33 322 GLY A CA 1
ATOM 2539 C C . GLY A 1 322 ? 63.823 -36.340 12.311 1.00 25.33 322 GLY A C 1
ATOM 2540 O O . GLY A 1 322 ? 64.187 -35.461 13.080 1.00 25.33 322 GLY A O 1
ATOM 2541 N N . CYS A 1 323 ? 63.396 -37.572 12.652 1.00 25.14 323 CYS A N 1
ATOM 2542 C CA . CYS A 1 323 ? 63.804 -38.521 13.716 1.00 25.14 323 CYS A CA 1
ATOM 2543 C C . CYS A 1 323 ? 63.862 -38.131 15.220 1.00 25.14 323 CYS A C 1
ATOM 2545 O O . CYS A 1 323 ? 64.241 -37.020 15.559 1.00 25.14 323 CYS A O 1
ATOM 2547 N N . PRO A 1 324 ? 63.760 -39.117 16.151 1.00 36.78 324 PRO A N 1
ATOM 2548 C CA . PRO A 1 324 ? 62.847 -40.271 16.185 1.00 36.78 324 PRO A CA 1
ATOM 2549 C C . PRO A 1 324 ? 62.270 -40.592 17.597 1.00 36.78 324 PRO A C 1
ATOM 2551 O O . PRO A 1 324 ? 62.781 -40.167 18.628 1.00 36.78 324 PRO A O 1
ATOM 2554 N N . SER A 1 325 ? 61.309 -41.526 17.608 1.00 26.59 325 SER A N 1
ATOM 2555 C CA . SER A 1 325 ? 61.040 -42.551 18.644 1.00 26.59 325 SER A CA 1
ATOM 2556 C C . SER A 1 325 ? 60.348 -42.185 19.970 1.00 26.59 325 SER A C 1
ATOM 2558 O O . SER A 1 325 ? 60.748 -41.278 20.684 1.00 26.59 325 SER A O 1
ATOM 2560 N N . GLY A 1 326 ? 59.379 -43.028 20.358 1.00 26.56 326 GLY A N 1
ATOM 2561 C CA . GLY A 1 326 ? 59.009 -43.235 21.764 1.00 26.56 326 GLY A CA 1
ATOM 2562 C C . GLY A 1 326 ? 57.512 -43.389 22.019 1.00 26.56 326 GLY A C 1
ATOM 2563 O O . GLY A 1 326 ? 56.765 -42.425 21.978 1.00 26.56 326 GLY A O 1
ATOM 2564 N N . ARG A 1 327 ? 57.076 -44.618 22.299 1.00 31.31 327 ARG A N 1
ATOM 2565 C CA . ARG A 1 327 ? 55.711 -44.991 22.707 1.00 31.31 327 ARG A CA 1
ATOM 2566 C C . ARG A 1 327 ? 55.300 -44.321 24.030 1.00 31.31 327 ARG A C 1
ATOM 2568 O O . ARG A 1 327 ? 56.130 -44.272 24.927 1.00 31.31 327 ARG A O 1
ATOM 2575 N N . GLN A 1 328 ? 54.003 -44.009 24.165 1.00 26.59 328 GLN A N 1
ATOM 2576 C CA . GLN A 1 328 ? 53.087 -44.259 25.309 1.00 26.59 328 GLN A CA 1
ATOM 2577 C C . GLN A 1 328 ? 52.077 -43.109 25.499 1.00 26.59 328 GLN A C 1
ATOM 2579 O O . GLN A 1 328 ? 52.421 -41.937 25.413 1.00 26.59 328 GLN A O 1
ATOM 2584 N N . ALA A 1 329 ? 50.820 -43.463 25.772 1.00 24.41 329 ALA A N 1
ATOM 2585 C CA . ALA A 1 329 ? 49.804 -42.574 26.343 1.00 24.41 329 ALA A CA 1
ATOM 2586 C C . ALA A 1 329 ? 49.750 -42.777 27.875 1.00 24.41 329 ALA A C 1
ATOM 2588 O O . ALA A 1 329 ? 50.227 -43.811 28.346 1.00 24.41 329 ALA A O 1
ATOM 2589 N N . PRO A 1 330 ? 48.976 -41.969 28.622 1.00 45.81 330 PRO A N 1
ATOM 2590 C CA . PRO A 1 330 ? 49.173 -40.568 29.022 1.00 45.81 330 PRO A CA 1
ATOM 2591 C C . PRO A 1 330 ? 49.503 -40.498 30.549 1.00 45.81 330 PRO A C 1
ATOM 2593 O O . PRO A 1 330 ? 49.608 -41.555 31.174 1.00 45.81 330 PRO A O 1
ATOM 2596 N N . PRO A 1 331 ? 49.685 -39.323 31.202 1.00 33.91 331 PRO A N 1
ATOM 2597 C CA . PRO A 1 331 ? 48.521 -38.585 31.722 1.00 33.91 331 PRO A CA 1
ATOM 2598 C C . PRO A 1 331 ? 48.676 -37.045 31.802 1.00 33.91 331 PRO A C 1
ATOM 2600 O O . PRO A 1 331 ? 49.763 -36.503 31.950 1.00 33.91 331 PRO A O 1
ATOM 2603 N N . ASN A 1 332 ? 47.526 -36.367 31.746 1.00 36.22 332 ASN A N 1
ATOM 2604 C CA . ASN A 1 332 ? 47.141 -35.142 32.464 1.00 36.22 332 ASN A CA 1
ATOM 2605 C C . ASN A 1 332 ? 48.197 -34.062 32.767 1.00 36.22 332 ASN A C 1
ATOM 2607 O O . ASN A 1 332 ? 49.000 -34.232 33.677 1.00 36.22 332 ASN A O 1
ATOM 2611 N N . LEU A 1 333 ? 48.032 -32.888 32.140 1.00 36.56 333 LEU A N 1
ATOM 2612 C CA . LEU A 1 333 ? 47.951 -31.549 32.764 1.00 36.56 333 LEU A CA 1
ATOM 2613 C C . LEU A 1 333 ? 48.118 -30.489 31.664 1.00 36.56 333 LEU A C 1
ATOM 2615 O O . LEU A 1 333 ? 49.234 -30.093 31.343 1.00 36.56 333 LEU A O 1
ATOM 2619 N N . VAL A 1 334 ? 47.012 -30.006 31.089 1.00 32.91 334 VAL A N 1
ATOM 2620 C CA . VAL A 1 334 ? 47.036 -28.742 30.339 1.00 32.91 334 VAL A CA 1
ATOM 2621 C C . VAL A 1 334 ? 46.216 -27.709 31.097 1.00 32.91 334 VAL A C 1
ATOM 2623 O O . VAL A 1 334 ? 45.082 -27.928 31.512 1.00 32.91 334 VAL A O 1
ATOM 2626 N N . ASN A 1 335 ? 46.915 -26.613 31.341 1.00 32.94 335 ASN A N 1
ATOM 2627 C CA . ASN A 1 335 ? 46.671 -25.524 32.261 1.00 32.94 335 ASN A CA 1
ATOM 2628 C C . ASN A 1 335 ? 45.458 -24.678 31.822 1.00 32.94 335 ASN A C 1
ATOM 2630 O O . ASN A 1 335 ? 45.421 -24.171 30.704 1.00 32.94 335 ASN A O 1
ATOM 2634 N N . ILE A 1 336 ? 44.487 -24.495 32.722 1.00 34.25 336 ILE A N 1
ATOM 2635 C CA . ILE A 1 336 ? 43.203 -23.792 32.507 1.00 34.25 336 ILE A CA 1
ATOM 2636 C C . ILE A 1 336 ? 43.381 -22.270 32.283 1.00 34.25 336 ILE A C 1
ATOM 2638 O O . ILE A 1 336 ? 42.455 -21.570 31.885 1.00 34.25 336 ILE A O 1
ATOM 2642 N N . ASN A 1 337 ? 44.588 -21.731 32.461 1.00 36.31 337 ASN A N 1
ATOM 2643 C CA . ASN A 1 337 ? 44.822 -20.285 32.495 1.00 36.31 337 ASN A CA 1
ATOM 2644 C C . ASN A 1 337 ? 44.954 -19.576 31.128 1.00 36.31 337 ASN A C 1
ATOM 2646 O O . ASN A 1 337 ? 45.115 -18.359 31.110 1.00 36.31 337 ASN A O 1
ATOM 2650 N N . ALA A 1 338 ? 44.862 -20.277 29.991 1.00 38.00 338 ALA A N 1
ATOM 2651 C CA . ALA A 1 338 ? 45.054 -19.669 28.664 1.00 38.00 338 ALA A CA 1
ATOM 2652 C C . ALA A 1 338 ? 43.792 -19.021 28.044 1.00 38.00 338 ALA A C 1
ATOM 2654 O O . ALA A 1 338 ? 43.913 -18.266 27.087 1.00 38.00 338 ALA A O 1
ATOM 2655 N N . TYR A 1 339 ? 42.591 -19.248 28.591 1.00 38.78 339 TYR A N 1
ATOM 2656 C CA . TYR A 1 339 ? 41.332 -18.706 28.037 1.00 38.78 339 TYR A CA 1
ATOM 2657 C C . TYR A 1 339 ? 40.952 -17.305 28.547 1.00 38.78 339 TYR A C 1
ATOM 2659 O O . TYR A 1 339 ? 39.911 -16.764 28.187 1.00 38.78 339 TYR A O 1
ATOM 2667 N N . LYS A 1 340 ? 41.793 -16.685 29.378 1.00 41.97 340 LYS A N 1
ATOM 2668 C CA . LYS A 1 340 ? 41.474 -15.428 30.072 1.00 41.97 340 LYS A CA 1
ATOM 2669 C C . LYS A 1 340 ? 41.618 -14.160 29.209 1.00 41.97 340 LYS A C 1
ATOM 2671 O O . LYS A 1 340 ? 41.413 -13.071 29.731 1.00 41.97 340 LYS A O 1
ATOM 2676 N N . SER A 1 341 ? 41.982 -14.270 27.926 1.00 49.66 341 SER A N 1
ATOM 2677 C CA . SER A 1 341 ? 42.384 -13.127 27.082 1.00 49.66 341 SER A CA 1
ATOM 2678 C C . SER A 1 341 ? 41.442 -12.773 25.916 1.00 49.66 341 SER A C 1
ATOM 2680 O O . SER A 1 341 ? 41.890 -12.093 24.998 1.00 49.66 341 SER A O 1
ATOM 2682 N N . MET A 1 342 ? 40.177 -13.217 25.903 1.00 61.12 342 MET A N 1
ATOM 2683 C CA . MET A 1 342 ? 39.235 -12.930 24.792 1.00 61.12 342 MET A CA 1
ATOM 2684 C C . MET A 1 342 ? 38.034 -12.026 25.134 1.00 61.12 342 MET A C 1
ATOM 2686 O O . MET A 1 342 ? 37.275 -11.707 24.228 1.00 61.12 342 MET A O 1
ATOM 2690 N N . LEU A 1 343 ? 37.844 -11.590 26.385 1.00 74.12 343 LEU A N 1
ATOM 2691 C CA . LEU A 1 343 ? 36.692 -10.755 26.774 1.00 74.12 343 LEU A CA 1
ATOM 2692 C C . LEU A 1 343 ? 37.010 -9.260 26.667 1.00 74.12 343 LEU A C 1
ATOM 2694 O O . LEU A 1 343 ? 38.047 -8.807 27.158 1.00 74.12 343 LEU A O 1
ATOM 2698 N N . SER A 1 344 ? 36.108 -8.486 26.060 1.00 78.56 344 SER A N 1
ATOM 2699 C CA . SER A 1 344 ? 36.285 -7.042 25.907 1.00 78.56 344 SER A CA 1
ATOM 2700 C C . SER A 1 344 ? 36.233 -6.314 27.255 1.00 78.56 344 SER A C 1
ATOM 2702 O O . SER A 1 344 ? 35.348 -6.540 28.084 1.00 78.56 344 SER A O 1
ATOM 2704 N N . THR A 1 345 ? 37.165 -5.383 27.468 1.00 82.12 345 THR A N 1
ATOM 2705 C CA . THR A 1 345 ? 37.162 -4.459 28.616 1.00 82.12 345 THR A CA 1
ATOM 2706 C C . THR A 1 345 ? 36.438 -3.143 28.316 1.00 82.12 345 THR A C 1
ATOM 2708 O O . THR A 1 345 ? 36.278 -2.320 29.218 1.00 82.12 345 THR A O 1
ATOM 2711 N N . HIS A 1 346 ? 35.964 -2.950 27.081 1.00 81.88 346 HIS A N 1
ATOM 2712 C CA . HIS A 1 346 ? 35.280 -1.737 26.639 1.00 81.88 346 HIS A CA 1
ATOM 2713 C C . HIS A 1 346 ? 33.893 -1.593 27.287 1.00 81.88 346 HIS A C 1
ATOM 2715 O O . HIS A 1 346 ? 33.122 -2.551 27.346 1.00 81.88 346 HIS A O 1
ATOM 2721 N N . ARG A 1 347 ? 33.557 -0.383 27.749 1.00 83.19 347 ARG A N 1
ATOM 2722 C CA . ARG A 1 347 ? 32.258 -0.045 28.353 1.00 83.19 347 ARG A CA 1
ATOM 2723 C C . ARG A 1 347 ? 31.429 0.801 27.395 1.00 83.19 347 ARG A C 1
ATOM 2725 O O . ARG A 1 347 ? 31.970 1.640 26.686 1.00 83.19 347 ARG A O 1
ATOM 2732 N N . VAL A 1 348 ? 30.117 0.589 27.391 1.00 84.75 348 VAL A N 1
ATOM 2733 C CA . VAL A 1 348 ? 29.170 1.327 26.541 1.00 84.75 348 VAL A CA 1
ATOM 2734 C C . VAL A 1 348 ? 28.430 2.362 27.388 1.00 84.75 348 VAL A C 1
ATOM 2736 O O . VAL A 1 348 ? 27.931 2.037 28.466 1.00 84.75 348 VAL A O 1
ATOM 2739 N N . THR A 1 349 ? 28.353 3.605 26.915 1.00 86.00 349 THR A N 1
ATOM 2740 C CA . THR A 1 349 ? 27.567 4.669 27.558 1.00 86.00 349 THR A CA 1
ATOM 2741 C C . THR A 1 349 ? 26.080 4.490 27.240 1.00 86.00 349 THR A C 1
ATOM 2743 O O . THR A 1 349 ? 25.715 4.329 26.080 1.00 86.00 349 THR A O 1
ATOM 2746 N N . SER A 1 350 ? 25.226 4.517 28.264 1.00 87.06 350 SER A N 1
ATOM 2747 C CA . SER A 1 350 ? 23.765 4.395 28.141 1.00 87.06 350 SER A CA 1
ATOM 2748 C C . SER A 1 350 ? 23.098 5.695 27.688 1.00 87.06 350 SER A C 1
ATOM 2750 O O . SER A 1 350 ? 23.676 6.783 27.792 1.00 87.06 350 SER A O 1
ATOM 2752 N N . THR A 1 351 ? 21.832 5.608 27.276 1.00 86.44 351 THR A N 1
ATOM 2753 C CA . THR A 1 351 ? 20.991 6.794 27.058 1.00 86.44 351 THR A CA 1
ATOM 2754 C C . THR A 1 351 ? 20.439 7.378 28.366 1.00 86.44 351 THR A C 1
ATOM 2756 O O . THR A 1 351 ? 19.938 8.503 28.374 1.00 86.44 351 THR A O 1
ATOM 2759 N N . ILE A 1 352 ? 20.599 6.682 29.495 1.00 88.94 352 ILE A N 1
ATOM 2760 C CA . ILE A 1 352 ? 19.989 7.018 30.785 1.00 88.94 352 ILE A CA 1
ATOM 2761 C C . ILE A 1 352 ? 20.753 8.171 31.473 1.00 88.94 352 ILE A C 1
ATOM 2763 O O . ILE A 1 352 ? 21.931 8.008 31.824 1.00 88.94 352 ILE A O 1
ATOM 2767 N N . PRO A 1 353 ? 20.119 9.340 31.714 1.00 87.69 353 PRO A N 1
ATOM 2768 C CA . PRO A 1 353 ? 20.739 10.450 32.436 1.00 87.69 353 PRO A CA 1
ATOM 2769 C C . PRO A 1 353 ? 21.032 10.086 33.895 1.00 87.69 353 PRO A C 1
ATOM 2771 O O . PRO A 1 353 ? 20.198 9.480 34.571 1.00 87.69 353 PRO A O 1
ATOM 2774 N N . ARG A 1 354 ? 22.201 10.485 34.402 1.00 85.12 354 ARG A N 1
ATOM 2775 C CA . ARG A 1 354 ? 22.618 10.254 35.793 1.00 85.12 354 ARG A CA 1
ATOM 2776 C C . ARG A 1 354 ? 22.344 11.493 36.655 1.00 85.12 354 ARG A C 1
ATOM 2778 O O . ARG A 1 354 ? 22.553 12.617 36.201 1.00 85.12 354 ARG A O 1
ATOM 2785 N N . SER A 1 355 ? 21.855 11.290 37.881 1.00 79.94 355 SER A N 1
ATOM 2786 C CA . SER A 1 355 ? 21.692 12.367 38.880 1.00 79.94 355 SER A CA 1
ATOM 2787 C C . SER A 1 355 ? 23.036 12.784 39.519 1.00 79.94 355 SER A C 1
ATOM 2789 O O . SER A 1 355 ? 24.087 12.291 39.120 1.00 79.94 355 SER A O 1
ATOM 2791 N N . GLU A 1 356 ? 23.019 13.665 40.526 1.00 71.19 356 GLU A N 1
ATOM 2792 C CA . GLU A 1 356 ? 24.221 14.120 41.256 1.00 71.19 356 GLU A CA 1
ATOM 2793 C C . GLU A 1 356 ? 24.910 13.025 42.103 1.00 71.19 356 GLU A C 1
ATOM 2795 O O . GLU A 1 356 ? 26.019 13.226 42.595 1.00 71.19 356 GLU A O 1
ATOM 2800 N N . PHE A 1 357 ? 24.288 11.852 42.268 1.00 69.06 357 PHE A N 1
ATOM 2801 C CA . PHE A 1 357 ? 24.874 10.721 42.987 1.00 69.06 357 PHE A CA 1
ATOM 2802 C C . PHE A 1 357 ? 25.988 10.026 42.176 1.00 69.06 357 PHE A C 1
ATOM 2804 O O . PHE A 1 357 ? 25.738 9.456 41.111 1.00 69.06 357 PHE A O 1
ATOM 2811 N N . GLU A 1 358 ? 27.219 10.017 42.705 1.00 64.50 358 GLU A N 1
ATOM 2812 C CA . GLU A 1 358 ? 28.382 9.367 42.082 1.00 64.50 358 GLU A CA 1
ATOM 2813 C C . GLU A 1 358 ? 28.704 8.014 42.756 1.00 64.50 358 GLU A C 1
ATOM 2815 O O . GLU A 1 358 ? 29.172 7.972 43.899 1.00 64.50 358 GLU A O 1
ATOM 2820 N N . PRO A 1 359 ? 28.468 6.871 42.084 1.00 63.84 359 PRO A N 1
ATOM 2821 C CA . PRO A 1 359 ? 28.828 5.571 42.633 1.00 63.84 359 PRO A CA 1
ATOM 2822 C C . PRO A 1 359 ? 30.344 5.326 42.540 1.00 63.84 359 PRO A C 1
ATOM 2824 O O . PRO A 1 359 ? 30.965 5.583 41.512 1.00 63.84 359 PRO A O 1
ATOM 2827 N N . GLN A 1 360 ? 30.925 4.712 43.579 1.00 61.62 360 GLN A N 1
ATOM 2828 C CA . GLN A 1 360 ? 32.377 4.478 43.738 1.00 61.62 360 GLN A CA 1
ATOM 2829 C C . GLN A 1 360 ? 33.076 3.769 42.556 1.00 61.62 360 GLN A C 1
ATOM 2831 O O . GLN A 1 360 ? 34.294 3.839 42.436 1.00 61.62 360 GLN A O 1
ATOM 2836 N N . HIS A 1 361 ? 32.328 3.065 41.700 1.00 63.34 361 HIS A N 1
ATOM 2837 C CA . HIS A 1 361 ? 32.849 2.290 40.569 1.00 63.34 361 HIS A CA 1
ATOM 2838 C C . HIS A 1 361 ? 32.749 3.015 39.211 1.00 63.34 361 HIS A C 1
ATOM 2840 O O . HIS A 1 361 ? 33.133 2.441 38.194 1.00 63.34 361 HIS A O 1
ATOM 2846 N N . GLN A 1 362 ? 32.216 4.243 39.168 1.00 66.12 362 GLN A N 1
ATOM 2847 C CA . GLN A 1 362 ? 32.119 5.070 37.955 1.00 66.12 362 GLN A CA 1
ATOM 2848 C C . GLN A 1 362 ? 32.716 6.458 38.212 1.00 66.12 362 GLN A C 1
ATOM 2850 O O . GLN A 1 362 ? 31.998 7.457 38.231 1.00 66.12 362 GLN A O 1
ATOM 2855 N N . THR A 1 363 ? 34.030 6.504 38.433 1.00 54.56 363 THR A N 1
ATOM 2856 C CA . THR A 1 363 ? 34.785 7.747 38.635 1.00 54.56 363 THR A CA 1
ATOM 2857 C C . THR A 1 363 ? 34.997 8.445 37.292 1.00 54.56 363 THR A C 1
ATOM 2859 O O . THR A 1 363 ? 35.888 8.068 36.528 1.00 54.56 363 THR A O 1
ATOM 2862 N N . GLY A 1 364 ? 34.161 9.436 36.978 1.00 57.41 364 GLY A N 1
ATOM 2863 C CA . GLY A 1 364 ? 34.235 10.173 35.716 1.00 57.41 364 GLY A CA 1
ATOM 2864 C C . GLY A 1 364 ? 33.118 11.206 35.537 1.00 57.41 364 GLY A C 1
ATOM 2865 O O . GLY A 1 364 ? 31.965 10.960 35.892 1.00 57.41 364 GLY A O 1
ATOM 2866 N N . ARG A 1 365 ? 33.456 12.348 34.911 1.00 55.88 365 ARG A N 1
ATOM 2867 C CA . ARG A 1 365 ? 32.583 13.497 34.551 1.00 55.88 365 ARG A CA 1
ATOM 2868 C C . ARG A 1 365 ? 31.470 13.176 33.520 1.00 55.88 365 ARG A C 1
ATOM 2870 O O . ARG A 1 365 ? 30.992 14.073 32.833 1.00 55.88 365 ARG A O 1
ATOM 2877 N N . SER A 1 366 ? 31.062 11.916 33.373 1.00 63.56 366 SER A N 1
ATOM 2878 C CA . SER A 1 366 ? 29.966 11.521 32.479 1.00 63.56 366 SER A CA 1
ATOM 2879 C C . SER A 1 366 ? 28.610 11.953 33.055 1.00 63.56 366 SER A C 1
ATOM 2881 O O . SER A 1 366 ? 28.313 11.696 34.224 1.00 63.56 366 SER A O 1
ATOM 2883 N N . SER A 1 367 ? 27.762 12.577 32.234 1.00 77.31 367 SER A N 1
ATOM 2884 C CA . SER A 1 367 ? 26.374 12.921 32.587 1.00 77.31 367 SER A CA 1
ATOM 2885 C C . SER A 1 367 ? 25.388 11.752 32.421 1.00 77.31 367 SER A C 1
ATOM 2887 O O . SER A 1 367 ? 24.209 11.892 32.752 1.00 77.31 367 SER A O 1
ATOM 2889 N N . ARG A 1 368 ? 25.848 10.591 31.928 1.00 85.81 368 ARG A N 1
ATOM 2890 C CA . ARG A 1 368 ? 25.042 9.380 31.684 1.00 85.81 368 ARG A CA 1
ATOM 2891 C C . ARG A 1 368 ? 25.659 8.143 32.339 1.00 85.81 368 ARG A C 1
ATOM 2893 O O . ARG A 1 368 ? 26.852 8.120 32.643 1.00 85.81 368 ARG A O 1
ATOM 2900 N N . TRP A 1 369 ? 24.849 7.111 32.561 1.00 84.94 369 TRP A N 1
ATOM 2901 C CA . TRP A 1 369 ? 25.322 5.843 33.124 1.00 84.94 369 TRP A CA 1
ATOM 2902 C C . TRP A 1 369 ? 26.173 5.059 32.117 1.00 84.94 369 TRP A C 1
ATOM 2904 O O . TRP A 1 369 ? 25.883 5.070 30.924 1.00 84.94 369 TRP A O 1
ATOM 2914 N N . GLU A 1 370 ? 27.199 4.349 32.586 1.00 86.50 370 GLU A N 1
ATOM 2915 C CA . GLU A 1 370 ? 27.983 3.422 31.758 1.00 86.50 370 GLU A CA 1
ATOM 2916 C C . GLU A 1 370 ? 27.686 1.966 32.124 1.00 86.50 370 GLU A C 1
ATOM 2918 O O . GLU A 1 370 ? 27.771 1.573 33.295 1.00 86.50 370 GLU A O 1
ATOM 2923 N N . TYR A 1 371 ? 27.410 1.141 31.117 1.00 88.25 371 TYR A N 1
ATOM 2924 C CA . TYR A 1 371 ? 27.209 -0.293 31.281 1.00 88.25 371 TYR A CA 1
ATOM 2925 C C . TYR A 1 371 ? 28.530 -1.022 31.602 1.00 88.25 371 TYR A C 1
ATOM 2927 O O . TYR A 1 371 ? 29.621 -0.524 31.292 1.00 88.25 371 TYR A O 1
ATOM 2935 N N . PRO A 1 372 ? 28.482 -2.175 32.294 1.00 84.19 372 PRO A N 1
ATOM 2936 C CA . PRO A 1 372 ? 29.669 -2.995 32.537 1.00 84.19 372 PRO A CA 1
ATOM 2937 C C . PRO A 1 372 ? 30.230 -3.559 31.221 1.00 84.19 372 PRO A C 1
ATOM 2939 O O . PRO A 1 372 ? 29.475 -3.844 30.295 1.00 84.19 372 PRO A O 1
ATOM 2942 N N . SER A 1 373 ? 31.551 -3.736 31.146 1.00 88.19 373 SER A N 1
ATOM 2943 C CA . SER A 1 373 ? 32.191 -4.451 30.033 1.00 88.19 373 SER A CA 1
ATOM 2944 C C . SER A 1 373 ? 31.988 -5.965 30.145 1.00 88.19 373 SER A C 1
ATOM 2946 O O . SER A 1 373 ? 31.624 -6.468 31.212 1.00 88.19 373 SER A O 1
ATOM 2948 N N . GLU A 1 374 ? 32.253 -6.704 29.066 1.00 87.38 374 GLU A N 1
ATOM 2949 C CA . GLU A 1 374 ? 32.128 -8.170 29.025 1.00 87.38 374 GLU A CA 1
ATOM 2950 C C . GLU A 1 374 ? 32.961 -8.845 30.119 1.00 87.38 374 GLU A C 1
ATOM 2952 O O . GLU A 1 374 ? 32.449 -9.681 30.861 1.00 87.38 374 GLU A O 1
ATOM 2957 N N . ASP A 1 375 ? 34.216 -8.422 30.294 1.00 85.44 375 ASP A N 1
ATOM 2958 C CA . ASP A 1 375 ? 35.100 -8.934 31.348 1.00 85.44 375 ASP A CA 1
ATOM 2959 C C . ASP A 1 375 ? 34.570 -8.617 32.762 1.00 85.44 375 ASP A C 1
ATOM 2961 O O . ASP A 1 375 ? 34.607 -9.461 33.664 1.00 85.44 375 ASP A O 1
ATOM 2965 N N . MET A 1 376 ? 34.016 -7.417 32.973 1.00 84.25 376 MET A N 1
ATOM 2966 C CA . MET A 1 376 ? 33.426 -7.035 34.261 1.00 84.25 376 MET A CA 1
ATOM 2967 C C . MET A 1 376 ? 32.169 -7.848 34.583 1.00 84.25 376 MET A C 1
ATOM 2969 O O . MET A 1 376 ? 31.986 -8.260 35.735 1.00 84.25 376 MET A O 1
ATOM 2973 N N . TYR A 1 377 ? 31.311 -8.069 33.584 1.00 84.06 377 TYR A N 1
ATOM 2974 C CA . TYR A 1 377 ? 30.070 -8.823 33.730 1.00 84.06 377 TYR A CA 1
ATOM 2975 C C . TYR A 1 377 ? 30.352 -10.314 33.949 1.00 84.06 377 TYR A C 1
ATOM 2977 O O . TYR A 1 377 ? 29.823 -10.899 34.895 1.00 84.06 377 TYR A O 1
ATOM 2985 N N . PHE A 1 378 ? 31.284 -10.894 33.186 1.00 85.19 378 PHE A N 1
ATOM 2986 C CA . PHE A 1 378 ? 31.765 -12.268 33.355 1.00 85.19 378 PHE A CA 1
ATOM 2987 C C . PHE A 1 378 ? 32.278 -12.519 34.781 1.00 85.19 378 PHE A C 1
ATOM 2989 O O . PHE A 1 378 ? 31.787 -13.403 35.486 1.00 85.19 378 PHE A O 1
ATOM 2996 N N . LYS A 1 379 ? 33.176 -11.657 35.280 1.00 83.94 379 LYS A N 1
ATOM 2997 C CA . LYS A 1 379 ? 33.683 -11.725 36.665 1.00 83.94 379 LYS A CA 1
ATOM 2998 C C . LYS A 1 379 ? 32.589 -11.518 37.712 1.00 83.94 379 LYS A C 1
ATOM 3000 O O . LYS A 1 379 ? 32.725 -11.965 38.852 1.00 83.94 379 LYS A O 1
ATOM 3005 N N . ALA A 1 380 ? 31.536 -10.764 37.401 1.00 81.25 380 ALA A N 1
ATOM 3006 C CA . ALA A 1 380 ? 30.399 -10.586 38.302 1.00 81.25 380 ALA A CA 1
ATOM 3007 C C . ALA A 1 380 ? 29.518 -11.845 38.359 1.00 81.25 380 ALA A C 1
ATOM 3009 O O . ALA A 1 380 ? 29.068 -12.209 39.446 1.00 81.25 380 ALA A O 1
ATOM 3010 N N . MET A 1 381 ? 29.317 -12.527 37.230 1.00 80.56 381 MET A N 1
ATOM 3011 C CA . MET A 1 381 ? 28.603 -13.804 37.151 1.00 80.56 381 MET A CA 1
ATOM 3012 C C . MET A 1 381 ? 29.360 -14.929 37.869 1.00 80.56 381 MET A C 1
ATOM 3014 O O . MET A 1 381 ? 28.757 -15.625 38.688 1.00 80.56 381 MET A O 1
ATOM 3018 N N . GLU A 1 382 ? 30.678 -15.047 37.663 1.00 82.75 382 GLU A N 1
ATOM 3019 C CA . GLU A 1 382 ? 31.522 -16.023 38.375 1.00 82.75 382 GLU A CA 1
ATOM 3020 C C . GLU A 1 382 ? 31.471 -15.820 39.896 1.00 82.75 382 GLU A C 1
ATOM 3022 O O . GLU A 1 382 ? 31.273 -16.770 40.653 1.00 82.75 382 GLU A O 1
ATOM 3027 N N . ARG A 1 383 ? 31.568 -14.565 40.366 1.00 79.31 383 ARG A N 1
ATOM 3028 C CA . ARG A 1 383 ? 31.437 -14.229 41.798 1.00 79.31 383 ARG A CA 1
ATOM 3029 C C . ARG A 1 383 ? 30.078 -14.613 42.383 1.00 79.31 383 ARG A C 1
ATOM 3031 O O . ARG A 1 383 ? 29.991 -14.891 43.574 1.00 79.31 383 ARG A O 1
ATOM 3038 N N . LYS A 1 384 ? 29.028 -14.618 41.560 1.00 74.81 384 LYS A N 1
ATOM 3039 C CA . LYS A 1 384 ? 27.668 -15.029 41.935 1.00 74.81 384 LYS A CA 1
ATOM 3040 C C . LYS A 1 384 ? 27.447 -16.549 41.826 1.00 74.81 384 LYS A C 1
ATOM 3042 O O . LYS A 1 384 ? 26.329 -16.998 42.053 1.00 74.81 384 LYS A O 1
ATOM 3047 N N . GLY A 1 385 ? 28.486 -17.330 41.510 1.00 76.62 385 GLY A N 1
ATOM 3048 C CA . GLY A 1 385 ? 28.441 -18.795 41.449 1.00 76.62 385 GLY A CA 1
ATOM 3049 C C . GLY A 1 385 ? 27.965 -19.375 40.113 1.00 76.62 385 GLY A C 1
ATOM 3050 O O . GLY A 1 385 ? 27.759 -20.585 40.021 1.00 76.62 385 GLY A O 1
ATOM 3051 N N . TRP A 1 386 ? 27.798 -18.544 39.080 1.00 75.75 386 TRP A N 1
ATOM 3052 C CA . TRP A 1 386 ? 27.430 -18.989 37.733 1.00 75.75 386 TRP A CA 1
ATOM 3053 C C . TRP A 1 386 ? 28.668 -19.461 36.960 1.00 75.75 386 TRP A C 1
ATOM 3055 O O . TRP A 1 386 ? 29.776 -18.993 37.221 1.00 75.75 386 TRP A O 1
ATOM 3065 N N . LYS A 1 387 ? 28.482 -20.365 35.988 1.00 77.88 387 LYS A N 1
ATOM 3066 C CA . LYS A 1 387 ? 29.532 -20.834 35.062 1.00 77.88 387 LYS A CA 1
ATOM 3067 C C . LYS A 1 387 ? 29.279 -20.299 33.641 1.00 77.88 387 LYS A C 1
ATOM 3069 O O . LYS A 1 387 ? 28.848 -21.074 32.792 1.00 77.88 387 LYS A O 1
ATOM 3074 N N . PRO A 1 388 ? 29.451 -18.986 33.402 1.00 76.38 388 PRO A N 1
ATOM 3075 C CA . PRO A 1 388 ? 29.247 -18.391 32.082 1.00 76.38 388 PRO A CA 1
ATOM 3076 C C . PRO A 1 388 ? 30.271 -18.907 31.057 1.00 76.38 388 PRO A C 1
ATOM 3078 O O . PRO A 1 388 ? 31.445 -19.053 31.395 1.00 76.38 388 PRO A O 1
ATOM 3081 N N . ASP A 1 389 ? 29.858 -19.136 29.805 1.00 79.44 389 ASP A N 1
ATOM 3082 C CA . ASP A 1 389 ? 30.795 -19.346 28.691 1.00 79.44 389 ASP A CA 1
ATOM 3083 C C . ASP A 1 389 ? 31.353 -17.981 28.241 1.00 79.44 389 ASP A C 1
ATOM 3085 O O . ASP A 1 389 ? 30.570 -17.099 27.873 1.00 79.44 389 ASP A O 1
ATOM 3089 N N . PRO A 1 390 ? 32.686 -17.768 28.236 1.00 75.88 390 PRO A N 1
ATOM 3090 C CA . PRO A 1 390 ? 33.287 -16.545 27.710 1.00 75.88 390 PRO A CA 1
ATOM 3091 C C . PRO A 1 390 ? 32.799 -16.158 26.304 1.00 75.88 390 PRO A C 1
ATOM 3093 O O . PRO A 1 390 ? 32.729 -14.971 25.996 1.00 75.88 390 PRO A O 1
ATOM 3096 N N . LYS A 1 391 ? 32.438 -17.128 25.452 1.00 74.19 391 LYS A N 1
ATOM 3097 C CA . LYS A 1 391 ? 31.975 -16.860 24.078 1.00 74.19 391 LYS A CA 1
ATOM 3098 C C . LYS A 1 391 ? 30.580 -16.235 24.009 1.00 74.19 391 LYS A C 1
ATOM 3100 O O . LYS A 1 391 ? 30.269 -15.570 23.028 1.00 74.19 391 LYS A O 1
ATOM 3105 N N . GLU A 1 392 ? 29.759 -16.412 25.042 1.00 76.38 392 GLU A N 1
ATOM 3106 C CA . GLU A 1 392 ? 28.377 -15.914 25.088 1.00 76.38 392 GLU A CA 1
ATOM 3107 C C . GLU A 1 392 ? 28.262 -14.527 25.741 1.00 76.38 392 GLU A C 1
ATOM 3109 O O . GLU A 1 392 ? 27.197 -13.907 25.716 1.00 76.38 392 GLU A O 1
ATOM 3114 N N . MET A 1 393 ? 29.354 -14.003 26.313 1.00 80.94 393 MET A N 1
ATOM 3115 C CA . MET A 1 393 ? 29.333 -12.745 27.070 1.00 80.94 393 MET A CA 1
ATOM 3116 C C . MET A 1 393 ? 28.921 -11.541 26.235 1.00 80.94 393 MET A C 1
ATOM 3118 O O . MET A 1 393 ? 28.190 -10.689 26.737 1.00 80.94 393 MET A O 1
ATOM 3122 N N . GLN A 1 394 ? 29.318 -11.493 24.964 1.00 80.06 394 GLN A N 1
ATOM 3123 C CA . GLN A 1 394 ? 28.926 -10.415 24.060 1.00 80.06 394 GLN A CA 1
ATOM 3124 C C . GLN A 1 394 ? 27.396 -10.336 23.916 1.00 80.06 394 GLN A C 1
ATOM 3126 O O . GLN A 1 394 ? 26.805 -9.265 24.060 1.00 80.06 394 GLN A O 1
ATOM 3131 N N . THR A 1 395 ? 26.742 -11.479 23.701 1.00 78.06 395 THR A N 1
ATOM 3132 C CA . THR A 1 395 ? 25.283 -11.569 23.550 1.00 78.06 395 THR A CA 1
ATOM 3133 C C . THR A 1 395 ? 24.562 -11.262 24.860 1.00 78.06 395 THR A C 1
ATOM 3135 O O . THR A 1 395 ? 23.609 -10.485 24.871 1.00 78.06 395 THR A O 1
ATOM 3138 N N . ILE A 1 396 ? 25.031 -11.817 25.982 1.00 80.25 396 ILE A N 1
ATOM 3139 C CA . ILE A 1 396 ? 24.400 -11.619 27.296 1.00 80.25 396 ILE A CA 1
ATOM 3140 C C . ILE A 1 396 ? 24.472 -10.150 27.731 1.00 80.25 396 ILE A C 1
ATOM 3142 O O . ILE A 1 396 ? 23.476 -9.597 28.202 1.00 80.25 396 ILE A O 1
ATOM 3146 N N . VAL A 1 397 ? 25.617 -9.488 27.534 1.00 83.94 397 VAL A N 1
ATOM 3147 C CA . VAL A 1 397 ? 25.771 -8.059 27.846 1.00 83.94 397 VAL A CA 1
ATOM 3148 C C . VAL A 1 397 ? 24.922 -7.194 26.912 1.00 83.94 397 VAL A C 1
ATOM 3150 O O . VAL A 1 397 ? 24.294 -6.245 27.380 1.00 83.94 397 VAL A O 1
ATOM 3153 N N . ALA A 1 398 ? 24.819 -7.535 25.623 1.00 80.94 398 ALA A N 1
ATOM 3154 C CA . ALA A 1 398 ? 23.945 -6.824 24.690 1.00 80.94 398 ALA A CA 1
ATOM 3155 C C . ALA A 1 398 ? 22.461 -6.913 25.094 1.00 80.94 398 ALA A C 1
ATOM 3157 O O . ALA A 1 398 ? 21.774 -5.891 25.120 1.00 80.94 398 ALA A O 1
ATOM 3158 N N . ILE A 1 399 ? 21.983 -8.102 25.483 1.00 79.69 399 ILE A N 1
ATOM 3159 C CA . ILE A 1 399 ? 20.614 -8.303 25.987 1.00 79.69 399 ILE A CA 1
ATOM 3160 C C . ILE A 1 399 ? 20.393 -7.507 27.279 1.00 79.69 399 ILE A C 1
ATOM 3162 O O . ILE A 1 399 ? 19.383 -6.820 27.413 1.00 79.69 399 ILE A O 1
ATOM 3166 N N . HIS A 1 400 ? 21.346 -7.546 28.215 1.00 84.44 400 HIS A N 1
ATOM 3167 C CA . HIS A 1 400 ? 21.264 -6.780 29.459 1.00 84.44 400 HIS A CA 1
ATOM 3168 C C . HIS A 1 400 ? 21.154 -5.268 29.202 1.00 84.44 400 HIS A C 1
ATOM 3170 O O . HIS A 1 400 ? 20.323 -4.596 29.815 1.00 84.44 400 HIS A O 1
ATOM 3176 N N . ASN A 1 401 ? 21.950 -4.735 28.271 1.00 86.81 401 ASN A N 1
ATOM 3177 C CA . ASN A 1 401 ? 21.912 -3.322 27.900 1.00 86.81 401 ASN A CA 1
ATOM 3178 C C . ASN A 1 401 ? 20.568 -2.956 27.253 1.00 86.81 401 ASN A C 1
ATOM 3180 O O . ASN A 1 401 ? 19.940 -1.991 27.680 1.00 86.81 401 ASN A O 1
ATOM 3184 N N . ALA A 1 402 ? 20.083 -3.759 26.300 1.00 83.81 402 ALA A N 1
ATOM 3185 C CA . ALA A 1 402 ? 18.793 -3.538 25.644 1.00 83.81 402 ALA A CA 1
ATOM 3186 C C . ALA A 1 402 ? 17.618 -3.552 26.639 1.00 83.81 402 ALA A C 1
ATOM 3188 O O . ALA A 1 402 ? 16.750 -2.684 26.587 1.00 83.81 402 ALA A O 1
ATOM 3189 N N . ILE A 1 403 ? 17.619 -4.488 27.594 1.00 85.38 403 ILE A N 1
ATOM 3190 C CA . ILE A 1 403 ? 16.601 -4.569 28.649 1.00 85.38 403 ILE A CA 1
ATOM 3191 C C . ILE A 1 403 ? 16.623 -3.325 29.550 1.00 85.38 403 ILE A C 1
ATOM 3193 O O . ILE A 1 403 ? 15.563 -2.825 29.936 1.00 85.38 403 ILE A O 1
ATOM 3197 N N . ASN A 1 404 ? 17.806 -2.806 29.888 1.00 89.38 404 ASN A N 1
ATOM 3198 C CA . ASN A 1 404 ? 17.927 -1.593 30.699 1.00 89.38 404 ASN A CA 1
ATOM 3199 C C . ASN A 1 404 ? 17.417 -0.349 29.952 1.00 89.38 404 ASN A C 1
ATOM 3201 O O . ASN A 1 404 ? 16.740 0.481 30.558 1.00 89.38 404 ASN A O 1
ATOM 3205 N N . GLU A 1 405 ? 17.711 -0.230 28.655 1.00 89.88 405 GLU A N 1
ATOM 3206 C CA . GLU A 1 405 ? 17.209 0.865 27.813 1.00 89.88 405 GLU A CA 1
ATOM 3207 C C . GLU A 1 405 ? 15.677 0.803 27.669 1.00 89.88 405 GLU A C 1
ATOM 3209 O O . GLU A 1 405 ? 14.993 1.807 27.869 1.00 89.88 405 GLU A O 1
ATOM 3214 N N . GLU A 1 406 ? 15.110 -0.385 27.441 1.00 86.25 406 GLU A N 1
ATOM 3215 C CA . GLU A 1 406 ? 13.655 -0.589 27.391 1.00 86.25 406 GLU A CA 1
ATOM 3216 C C . GLU A 1 406 ? 12.983 -0.278 28.741 1.00 86.25 406 GLU A C 1
ATOM 3218 O O . GLU A 1 406 ? 11.943 0.380 28.805 1.00 86.25 406 GLU A O 1
ATOM 3223 N N . THR A 1 407 ? 13.611 -0.680 29.851 1.00 89.31 407 THR A N 1
ATOM 3224 C CA . THR A 1 407 ? 13.138 -0.353 31.206 1.00 89.31 407 THR A CA 1
ATOM 3225 C C . THR A 1 407 ? 13.061 1.161 31.411 1.00 89.31 407 THR A C 1
ATOM 3227 O O . THR A 1 407 ? 12.076 1.663 31.957 1.00 89.31 407 THR A O 1
ATOM 3230 N N . TRP A 1 408 ? 14.062 1.907 30.931 1.00 92.00 408 TRP A N 1
ATOM 3231 C CA . TRP A 1 408 ? 14.066 3.366 30.995 1.00 92.00 408 TRP A CA 1
ATOM 3232 C C . TRP A 1 408 ? 12.951 3.993 30.147 1.00 92.00 408 TRP A C 1
ATOM 3234 O O . TRP A 1 408 ? 12.251 4.883 30.628 1.00 92.00 408 TRP A O 1
ATOM 3244 N N . GLN A 1 409 ? 12.706 3.490 28.934 1.00 87.88 409 GLN A N 1
ATOM 3245 C CA . GLN A 1 409 ? 11.596 3.955 28.089 1.00 87.88 409 GLN A CA 1
ATOM 3246 C C . GLN A 1 409 ? 10.228 3.751 28.752 1.00 87.88 409 GLN A C 1
ATOM 3248 O O . GLN A 1 409 ? 9.364 4.634 28.705 1.00 87.88 409 GLN A O 1
ATOM 3253 N N . GLN A 1 410 ? 10.027 2.616 29.427 1.00 87.38 410 GLN A N 1
ATOM 3254 C CA . GLN A 1 410 ? 8.790 2.371 30.166 1.00 87.38 410 GLN A CA 1
ATOM 3255 C C . GLN A 1 410 ? 8.629 3.327 31.349 1.00 87.38 410 GLN A C 1
ATOM 3257 O O . GLN A 1 410 ? 7.530 3.844 31.552 1.00 87.38 410 GLN A O 1
ATOM 3262 N N . ILE A 1 411 ? 9.704 3.621 32.088 1.00 89.88 411 ILE A N 1
ATOM 3263 C CA . ILE A 1 411 ? 9.697 4.652 33.137 1.00 89.88 411 ILE A CA 1
ATOM 3264 C C . ILE A 1 411 ? 9.302 6.007 32.541 1.00 89.88 411 ILE A C 1
ATOM 3266 O O . ILE A 1 411 ? 8.382 6.638 33.052 1.00 89.88 411 ILE A O 1
ATOM 3270 N N . LEU A 1 412 ? 9.904 6.427 31.424 1.00 87.62 412 LEU A N 1
ATOM 3271 C CA . LEU A 1 412 ? 9.554 7.689 30.762 1.00 87.62 412 LEU A CA 1
ATOM 3272 C C . LEU A 1 412 ? 8.075 7.754 30.355 1.00 87.62 412 LEU A C 1
ATOM 3274 O O . LEU A 1 412 ? 7.470 8.822 30.410 1.00 87.62 412 LEU A O 1
ATOM 3278 N N . CYS A 1 413 ? 7.456 6.629 29.991 1.00 83.50 413 CYS A N 1
ATOM 3279 C CA . CYS A 1 413 ? 6.020 6.591 29.718 1.00 83.50 413 CYS A CA 1
ATOM 3280 C C . CYS A 1 413 ? 5.165 6.867 30.964 1.00 83.50 413 CYS A C 1
ATOM 3282 O O . CYS A 1 413 ? 4.129 7.516 30.838 1.00 83.50 413 CYS A O 1
ATOM 3284 N N . TRP A 1 414 ? 5.595 6.424 32.148 1.00 85.38 414 TRP A N 1
ATOM 3285 C CA . TRP A 1 414 ? 4.959 6.795 33.417 1.00 85.38 414 TRP A CA 1
ATOM 3286 C C . TRP A 1 414 ? 5.204 8.267 33.773 1.00 85.38 414 TRP A C 1
ATOM 3288 O O . TRP A 1 414 ? 4.302 8.938 34.271 1.00 85.38 414 TRP A O 1
ATOM 3298 N N . GLU A 1 415 ? 6.389 8.794 33.459 1.00 86.88 415 GLU A N 1
ATOM 3299 C CA . GLU A 1 415 ? 6.734 10.205 33.676 1.00 86.88 415 GLU A CA 1
ATOM 3300 C C . GLU A 1 415 ? 5.886 11.168 32.821 1.00 86.88 415 GLU A C 1
ATOM 3302 O O . GLU A 1 415 ? 5.665 12.302 33.232 1.00 86.88 415 GLU A O 1
ATOM 3307 N N . LYS A 1 416 ? 5.302 10.724 31.693 1.00 84.06 416 LYS A N 1
ATOM 3308 C CA . LYS A 1 416 ? 4.384 11.548 30.869 1.00 84.06 416 LYS A CA 1
ATOM 3309 C C . LYS A 1 416 ? 3.148 12.055 31.623 1.00 84.06 416 LYS A C 1
ATOM 3311 O O . LYS A 1 416 ? 2.564 13.053 31.210 1.00 84.06 416 LYS A O 1
ATOM 3316 N N . PHE A 1 417 ? 2.736 11.400 32.712 1.00 79.81 417 PHE A N 1
ATOM 3317 C CA . PHE A 1 417 ? 1.638 11.891 33.559 1.00 79.81 417 PHE A CA 1
ATOM 3318 C C . PHE A 1 417 ? 1.990 13.136 34.370 1.00 79.81 417 PHE A C 1
ATOM 3320 O O . PHE A 1 417 ? 1.094 13.770 34.928 1.00 79.81 417 PHE A O 1
ATOM 3327 N N . HIS A 1 418 ? 3.275 13.471 34.432 1.00 80.31 418 HIS A N 1
ATOM 3328 C CA . HIS A 1 418 ? 3.824 14.533 35.254 1.00 80.31 418 HIS A CA 1
ATOM 3329 C C . HIS A 1 418 ? 4.757 15.396 34.404 1.00 80.31 418 HIS A C 1
ATOM 3331 O O . HIS A 1 418 ? 5.972 15.206 34.454 1.00 80.31 418 HIS A O 1
ATOM 3337 N N . PRO A 1 419 ? 4.213 16.328 33.599 1.00 66.94 419 PRO A N 1
ATOM 3338 C CA . PRO A 1 419 ? 5.029 17.254 32.824 1.00 66.94 419 PRO A CA 1
ATOM 3339 C C . PRO A 1 419 ? 5.901 18.086 33.777 1.00 66.94 419 PRO A C 1
ATOM 3341 O O . PRO A 1 419 ? 5.412 18.941 34.513 1.00 66.94 419 PRO A O 1
ATOM 3344 N N . SER A 1 420 ? 7.192 17.768 33.792 1.00 64.38 420 SER A N 1
ATOM 3345 C CA . SER A 1 420 ? 8.228 18.365 34.636 1.00 64.38 420 SER A CA 1
ATOM 3346 C C . SER A 1 420 ? 9.001 19.432 33.851 1.00 64.38 420 SER A C 1
ATOM 3348 O O . SER A 1 420 ? 9.071 19.372 32.622 1.00 64.38 420 SER A O 1
ATOM 3350 N N . GLN A 1 421 ? 9.576 20.422 34.545 1.00 62.03 421 GLN A N 1
ATOM 3351 C CA . GLN A 1 421 ? 10.406 21.456 33.910 1.00 62.03 421 GLN A CA 1
ATOM 3352 C C . GLN A 1 421 ? 11.782 20.925 33.476 1.00 62.03 421 GLN A C 1
ATOM 3354 O O . GLN A 1 421 ? 12.425 21.537 32.622 1.00 62.03 421 GLN A O 1
ATOM 3359 N N . SER A 1 422 ? 12.239 19.798 34.034 1.00 73.00 422 SER A N 1
ATOM 3360 C CA . SER A 1 422 ? 13.520 19.181 33.693 1.00 73.00 422 SER A CA 1
ATOM 3361 C C . SER A 1 422 ? 13.383 17.696 33.342 1.00 73.00 422 SER A C 1
ATOM 3363 O O . SER A 1 422 ? 12.459 17.002 33.753 1.00 73.00 422 SER A O 1
ATOM 3365 N N . SER A 1 423 ? 14.299 17.175 32.522 1.00 80.62 423 SER A N 1
ATOM 3366 C CA . SER A 1 423 ? 14.267 15.760 32.137 1.00 80.62 423 SER A CA 1
ATOM 3367 C C . SER A 1 423 ? 14.545 14.856 33.352 1.00 80.62 423 SER A C 1
ATOM 3369 O O . SER A 1 423 ? 15.551 15.100 34.031 1.00 80.62 423 SER A O 1
ATOM 3371 N N . PRO A 1 424 ? 13.755 13.790 33.594 1.00 89.12 424 PRO A N 1
ATOM 3372 C CA . PRO A 1 424 ? 13.961 12.889 34.728 1.00 89.12 424 PRO A CA 1
ATOM 3373 C C . PRO A 1 424 ? 15.330 12.196 34.648 1.00 89.12 424 PRO A C 1
ATOM 3375 O O . PRO A 1 424 ? 15.788 11.819 33.566 1.00 89.12 424 PRO A O 1
ATOM 3378 N N . LYS A 1 425 ? 15.992 12.019 35.797 1.00 90.06 425 LYS A N 1
ATOM 3379 C CA . LYS A 1 425 ? 17.339 11.421 35.894 1.00 90.06 425 LYS A CA 1
ATOM 3380 C C . LYS A 1 425 ? 17.319 10.179 36.777 1.00 90.06 425 LYS A C 1
ATOM 3382 O O . LYS A 1 425 ? 16.654 10.159 37.805 1.00 90.06 425 LYS A O 1
ATOM 3387 N N . LEU A 1 426 ? 18.076 9.141 36.427 1.00 90.69 426 LEU A N 1
ATOM 3388 C CA . LEU A 1 426 ? 18.216 7.960 37.279 1.00 90.69 426 LEU A CA 1
ATOM 3389 C C . LEU A 1 426 ? 19.209 8.252 38.414 1.00 90.69 426 LEU A C 1
ATOM 3391 O O . LEU A 1 426 ? 20.377 8.569 38.158 1.00 90.69 426 LEU A O 1
ATOM 3395 N N . ASN A 1 427 ? 18.747 8.128 39.661 1.00 87.56 427 ASN A N 1
ATOM 3396 C CA . ASN A 1 427 ? 19.561 8.339 40.856 1.00 87.56 427 ASN A CA 1
ATOM 3397 C C . ASN A 1 427 ? 20.348 7.082 41.230 1.00 87.56 427 ASN A C 1
ATOM 3399 O O . ASN A 1 427 ? 21.576 7.088 41.235 1.00 87.56 427 ASN A O 1
ATOM 3403 N N . ASN A 1 428 ? 19.648 5.979 41.481 1.00 87.06 428 ASN A N 1
ATOM 3404 C CA . ASN A 1 428 ? 20.262 4.677 41.704 1.00 87.06 428 ASN A CA 1
ATOM 3405 C C . ASN A 1 428 ? 19.285 3.545 41.353 1.00 87.06 428 ASN A C 1
ATOM 3407 O O . ASN A 1 428 ? 18.095 3.762 41.123 1.00 87.06 428 ASN A O 1
ATOM 3411 N N . PHE A 1 429 ? 19.802 2.322 41.313 1.00 87.19 429 PHE A N 1
ATOM 3412 C CA . PHE A 1 429 ? 19.010 1.110 41.161 1.00 87.19 429 PHE A CA 1
ATOM 3413 C C . PHE A 1 429 ? 19.503 0.048 42.143 1.00 87.19 429 PHE A C 1
ATOM 3415 O O . PHE A 1 429 ? 20.694 -0.034 42.449 1.00 87.19 429 PHE A O 1
ATOM 3422 N N . LEU A 1 430 ? 18.581 -0.762 42.654 1.00 85.06 430 LEU A N 1
ATOM 3423 C CA . LEU A 1 430 ? 18.844 -1.780 43.662 1.00 85.06 430 LEU A CA 1
ATOM 3424 C C . LEU A 1 430 ? 18.185 -3.099 43.242 1.00 85.06 430 LEU A C 1
ATOM 3426 O O . LEU A 1 430 ? 16.962 -3.177 43.126 1.00 85.06 430 LEU A O 1
ATOM 3430 N N . GLY A 1 431 ? 18.991 -4.141 43.030 1.00 82.88 431 GLY A N 1
ATOM 3431 C CA . GLY A 1 431 ? 18.495 -5.493 42.756 1.00 82.88 431 GLY A CA 1
ATOM 3432 C C . GLY A 1 431 ? 17.998 -6.180 44.030 1.00 82.88 431 GLY A C 1
ATOM 3433 O O . GLY A 1 431 ? 18.696 -6.186 45.045 1.00 82.88 431 GLY A O 1
ATOM 3434 N N . LYS A 1 432 ? 16.802 -6.774 43.977 1.00 84.00 432 LYS A N 1
ATOM 3435 C CA . LYS A 1 432 ? 16.151 -7.506 45.078 1.00 84.00 432 LYS A CA 1
ATOM 3436 C C . LYS A 1 432 ? 15.637 -8.879 44.616 1.00 84.00 432 LYS A C 1
ATOM 3438 O O . LYS A 1 432 ? 14.435 -9.142 44.690 1.00 84.00 432 LYS A O 1
ATOM 3443 N N . PRO A 1 433 ? 16.530 -9.782 44.175 1.00 72.31 433 PRO A N 1
ATOM 3444 C CA . PRO A 1 433 ? 16.139 -11.051 43.556 1.00 72.31 433 PRO A CA 1
ATOM 3445 C C . PRO A 1 433 ? 15.378 -11.997 44.503 1.00 72.31 433 PRO A C 1
ATOM 3447 O O . PRO A 1 433 ? 14.614 -12.841 44.051 1.00 72.31 433 PRO A O 1
ATOM 3450 N N . THR A 1 434 ? 15.552 -11.866 45.823 1.00 72.81 434 THR A N 1
ATOM 3451 C CA . THR A 1 434 ? 14.899 -12.718 46.834 1.00 72.81 434 THR A CA 1
ATOM 3452 C C . THR A 1 434 ? 13.547 -12.186 47.329 1.00 72.81 434 THR A C 1
ATOM 3454 O O . THR A 1 434 ? 12.851 -12.880 48.070 1.00 72.81 434 THR A O 1
ATOM 3457 N N . GLU A 1 435 ? 13.137 -10.973 46.941 1.00 81.69 435 GLU A N 1
ATOM 3458 C CA . GLU A 1 435 ? 11.918 -10.330 47.445 1.00 81.69 435 GLU A CA 1
ATOM 3459 C C . GLU A 1 435 ? 10.863 -10.139 46.350 1.00 81.69 435 GLU A C 1
ATOM 3461 O O . GLU A 1 435 ? 10.873 -9.141 45.634 1.00 81.69 435 GLU A O 1
ATOM 3466 N N . TYR A 1 436 ? 9.861 -11.014 46.271 1.00 82.94 436 TYR A N 1
ATOM 3467 C CA . TYR A 1 436 ? 8.771 -10.837 45.303 1.00 82.94 436 TYR A CA 1
ATOM 3468 C C . TYR A 1 436 ? 7.881 -9.627 45.610 1.00 82.94 436 TYR A C 1
ATOM 3470 O O . TYR A 1 436 ? 7.545 -9.354 46.770 1.00 82.94 436 TYR A O 1
ATOM 3478 N N . SER A 1 437 ? 7.437 -8.943 44.554 1.00 83.25 437 SER A N 1
ATOM 3479 C CA . SER A 1 437 ? 6.514 -7.817 44.668 1.00 83.25 437 SER A CA 1
ATOM 3480 C C . SER A 1 437 ? 5.134 -8.255 45.200 1.00 83.25 437 SER A C 1
ATOM 3482 O O . SER A 1 437 ? 4.705 -9.390 44.962 1.00 83.25 437 SER A O 1
ATOM 3484 N N . PRO A 1 438 ? 4.383 -7.373 45.893 1.00 82.56 438 PRO A N 1
ATOM 3485 C CA . PRO A 1 438 ? 3.048 -7.711 46.397 1.00 82.56 438 PRO A CA 1
ATOM 3486 C C . PRO A 1 438 ? 2.084 -8.188 45.299 1.00 82.56 438 PRO A C 1
ATOM 3488 O O . PRO A 1 438 ? 1.312 -9.118 45.517 1.00 82.56 438 PRO A O 1
ATOM 3491 N N . LYS A 1 439 ? 2.174 -7.596 44.098 1.00 80.81 439 LYS A N 1
ATOM 3492 C CA . LYS A 1 439 ? 1.378 -7.999 42.928 1.00 80.81 439 LYS A CA 1
ATOM 3493 C C . LYS A 1 439 ? 1.760 -9.403 42.457 1.00 80.81 439 LYS A C 1
ATOM 3495 O O . LYS A 1 439 ? 0.866 -10.212 42.246 1.00 80.81 439 LYS A O 1
ATOM 3500 N N . ALA A 1 440 ? 3.055 -9.704 42.327 1.00 83.00 440 ALA A N 1
ATOM 3501 C CA . ALA A 1 440 ? 3.518 -11.026 41.905 1.00 83.00 440 ALA A CA 1
ATOM 3502 C C . ALA A 1 440 ? 3.079 -12.124 42.886 1.00 83.00 440 ALA A C 1
ATOM 3504 O O . ALA A 1 440 ? 2.590 -13.167 42.459 1.00 83.00 440 ALA A O 1
ATOM 3505 N N . LYS A 1 441 ? 3.164 -11.861 44.200 1.00 81.75 441 LYS A N 1
ATOM 3506 C CA . LYS A 1 441 ? 2.672 -12.782 45.240 1.00 81.75 441 LYS A CA 1
ATOM 3507 C C . LYS A 1 441 ? 1.167 -13.030 45.122 1.00 81.75 441 LYS A C 1
ATOM 3509 O O . LYS A 1 441 ? 0.740 -14.177 45.181 1.00 81.75 441 LYS A O 1
ATOM 3514 N N . LEU A 1 442 ? 0.375 -11.972 44.927 1.00 76.19 442 LEU A N 1
ATOM 3515 C CA . LEU A 1 442 ? -1.078 -12.082 44.787 1.00 76.19 442 LEU A CA 1
ATOM 3516 C C . LEU A 1 442 ? -1.476 -12.839 43.514 1.00 76.19 442 LEU A C 1
ATOM 3518 O O . LEU A 1 442 ? -2.295 -13.747 43.586 1.00 76.19 442 LEU A O 1
ATOM 3522 N N . LEU A 1 443 ? -0.884 -12.494 42.367 1.00 71.19 443 LEU A N 1
ATOM 3523 C CA . LEU A 1 443 ? -1.176 -13.138 41.082 1.00 71.19 443 LEU A CA 1
ATOM 3524 C C . LEU A 1 443 ? -0.778 -14.616 41.073 1.00 71.19 443 LEU A C 1
ATOM 3526 O O . LEU A 1 443 ? -1.479 -15.433 40.482 1.00 71.19 443 LEU A O 1
ATOM 3530 N N . ASN A 1 444 ? 0.319 -14.968 41.743 1.00 78.38 444 ASN A N 1
ATOM 3531 C CA . ASN A 1 444 ? 0.720 -16.359 41.898 1.00 78.38 444 ASN A CA 1
ATOM 3532 C C . ASN A 1 444 ? -0.224 -17.128 42.836 1.00 78.38 444 ASN A C 1
ATOM 3534 O O . ASN A 1 444 ? -0.601 -18.253 42.520 1.00 78.38 444 ASN A O 1
ATOM 3538 N N . LEU A 1 445 ? -0.678 -16.498 43.928 1.00 67.44 445 LEU A N 1
ATOM 3539 C CA . LEU A 1 445 ? -1.643 -17.086 44.863 1.00 67.44 445 LEU A CA 1
ATOM 3540 C C . LEU A 1 445 ? -2.976 -17.447 44.186 1.00 67.44 445 LEU A C 1
ATOM 3542 O O . LEU A 1 445 ? -3.568 -18.471 44.510 1.00 67.44 445 LEU A O 1
ATOM 3546 N N . ILE A 1 446 ? -3.433 -16.627 43.236 1.00 59.84 446 ILE A N 1
ATOM 3547 C CA . ILE A 1 446 ? -4.668 -16.865 42.467 1.00 59.84 446 ILE A CA 1
ATOM 3548 C C . ILE A 1 446 ? -4.431 -17.643 41.159 1.00 59.84 446 ILE A C 1
ATOM 3550 O O . ILE A 1 446 ? -5.344 -17.779 40.349 1.00 59.84 446 ILE A O 1
ATOM 3554 N N . GLY A 1 447 ? -3.214 -18.157 40.940 1.00 56.31 447 GLY A N 1
ATOM 3555 C CA . GLY A 1 447 ? -2.864 -19.004 39.794 1.00 56.31 447 GLY A CA 1
ATOM 3556 C C . GLY A 1 447 ? -2.784 -18.288 38.440 1.00 56.31 447 GLY A C 1
ATOM 3557 O O . GLY A 1 447 ? -2.746 -18.949 37.407 1.00 56.31 447 GLY A O 1
ATOM 3558 N N . TRP A 1 448 ? -2.764 -16.953 38.419 1.00 53.44 448 TRP A N 1
ATOM 3559 C CA . TRP A 1 448 ? -2.809 -16.146 37.192 1.00 53.44 448 TRP A CA 1
ATOM 3560 C C . TRP A 1 448 ? -1.437 -15.837 36.585 1.00 53.44 448 TRP A C 1
ATOM 3562 O O . TRP A 1 448 ? -1.371 -15.458 35.420 1.00 53.44 448 TRP A O 1
ATOM 3572 N N . SER A 1 449 ? -0.342 -15.965 37.342 1.00 64.94 449 SER A N 1
ATOM 3573 C CA . SER A 1 449 ? 1.008 -15.705 36.821 1.00 64.94 449 SER A CA 1
ATOM 3574 C C . SER A 1 449 ? 2.098 -16.530 37.517 1.00 64.94 449 SER A C 1
ATOM 3576 O O . SER A 1 449 ? 1.979 -16.901 38.691 1.00 64.94 449 SER A O 1
ATOM 3578 N N . LYS A 1 450 ? 3.193 -16.788 36.789 1.00 75.62 450 LYS A N 1
ATOM 3579 C CA . LYS A 1 450 ? 4.448 -17.320 37.346 1.00 75.62 450 LYS A CA 1
ATOM 3580 C C . LYS A 1 450 ? 5.174 -16.219 38.127 1.00 75.62 450 LYS A C 1
ATOM 3582 O O . LYS A 1 450 ? 5.019 -15.040 37.828 1.00 75.62 450 LYS A O 1
ATOM 3587 N N . LEU A 1 451 ? 5.958 -16.595 39.137 1.00 81.06 451 LEU A N 1
ATOM 3588 C CA . LEU A 1 451 ? 6.782 -15.634 39.879 1.00 81.06 451 LEU A CA 1
ATOM 3589 C C . LEU A 1 451 ? 7.890 -15.064 38.971 1.00 81.06 451 LEU A C 1
ATOM 3591 O O . LEU A 1 451 ? 8.425 -15.815 38.150 1.00 81.06 451 LEU A O 1
ATOM 3595 N N . PRO A 1 452 ? 8.237 -13.768 39.101 1.00 84.94 452 PRO A N 1
ATOM 3596 C CA . PRO A 1 452 ? 9.340 -13.181 38.348 1.00 84.94 452 PRO A CA 1
ATOM 3597 C C . PRO A 1 452 ? 10.665 -13.826 38.761 1.00 84.94 452 PRO A C 1
ATOM 3599 O O . PRO A 1 452 ? 10.848 -14.178 39.930 1.00 84.94 452 PRO A O 1
ATOM 3602 N N . PHE A 1 453 ? 11.580 -13.991 37.805 1.00 83.50 453 PHE A N 1
ATOM 3603 C CA . PHE A 1 453 ? 12.898 -14.578 38.071 1.00 83.50 453 PHE A CA 1
ATOM 3604 C C . PHE A 1 453 ? 13.888 -13.552 38.636 1.00 83.50 453 PHE A C 1
ATOM 3606 O O . PHE A 1 453 ? 14.859 -13.938 39.283 1.00 83.50 453 PHE A O 1
ATOM 3613 N N . ASP A 1 454 ? 13.637 -12.258 38.422 1.00 84.06 454 ASP A N 1
ATOM 3614 C CA . ASP A 1 454 ? 14.430 -11.166 38.981 1.00 84.06 454 ASP A CA 1
ATOM 3615 C C . ASP A 1 454 ? 13.542 -9.944 39.277 1.00 84.06 454 ASP A C 1
ATOM 3617 O O . ASP A 1 454 ? 12.489 -9.754 38.660 1.00 84.06 454 ASP A O 1
ATOM 3621 N N . ARG A 1 455 ? 13.961 -9.103 40.226 1.00 87.81 455 ARG A N 1
ATOM 3622 C CA . ARG A 1 455 ? 13.267 -7.865 40.607 1.00 87.81 455 ARG A CA 1
ATOM 3623 C C . ARG A 1 455 ? 14.266 -6.760 40.908 1.00 87.81 455 ARG A C 1
ATOM 3625 O O . ARG A 1 455 ? 15.203 -6.955 41.679 1.00 87.81 455 ARG A O 1
ATOM 3632 N N . HIS A 1 456 ? 13.996 -5.569 40.382 1.00 90.62 456 HIS A N 1
ATOM 3633 C CA . HIS A 1 456 ? 14.775 -4.365 40.650 1.00 90.62 456 HIS A CA 1
ATOM 3634 C C . HIS A 1 456 ? 13.886 -3.208 41.115 1.00 90.62 456 HIS A C 1
ATOM 3636 O O . HIS A 1 456 ? 12.769 -3.032 40.633 1.00 90.62 456 HIS A O 1
ATOM 3642 N N . ASP A 1 457 ? 14.400 -2.401 42.042 1.00 91.12 457 ASP A N 1
ATOM 3643 C CA . ASP A 1 457 ? 13.811 -1.116 42.415 1.00 91.12 457 ASP A CA 1
ATOM 3644 C C . ASP A 1 457 ? 14.714 0.005 41.852 1.00 91.12 457 ASP A C 1
ATOM 3646 O O . ASP A 1 457 ? 15.908 0.042 42.153 1.00 91.12 457 ASP A O 1
ATOM 3650 N N . TRP A 1 458 ? 14.179 0.901 41.019 1.00 92.50 458 TRP A N 1
ATOM 3651 C CA . TRP A 1 458 ? 14.903 2.055 40.453 1.00 92.50 458 TRP A CA 1
ATOM 3652 C C . TRP A 1 458 ? 14.401 3.349 41.093 1.00 92.50 458 TRP A C 1
ATOM 3654 O O . TRP A 1 458 ? 13.195 3.521 41.256 1.00 92.50 458 TRP A O 1
ATOM 3664 N N . ILE A 1 459 ? 15.298 4.263 41.464 1.00 91.81 459 ILE A N 1
ATOM 3665 C CA . ILE A 1 459 ? 14.937 5.569 42.029 1.00 91.81 459 I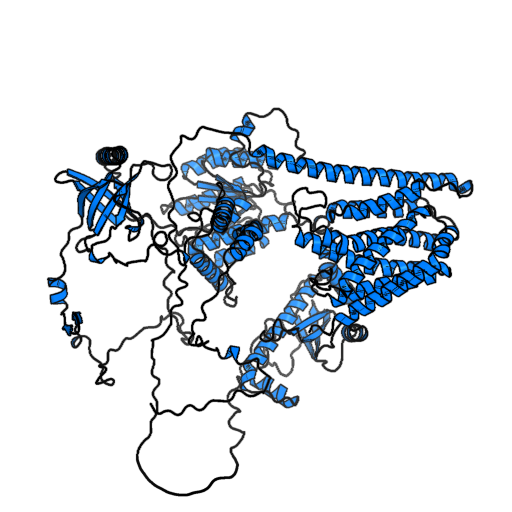LE A CA 1
ATOM 3666 C C . ILE A 1 459 ? 15.238 6.649 40.997 1.00 91.81 459 ILE A C 1
ATOM 3668 O O . ILE A 1 459 ? 16.390 6.861 40.620 1.00 91.81 459 ILE A O 1
ATOM 3672 N N . VAL A 1 460 ? 14.190 7.335 40.558 1.00 90.94 460 VAL A N 1
ATOM 3673 C CA . VAL A 1 460 ? 14.237 8.408 39.564 1.00 90.94 460 VAL A CA 1
ATOM 3674 C C . VAL A 1 460 ? 14.109 9.743 40.282 1.00 90.94 460 VAL A C 1
ATOM 3676 O O . VAL A 1 460 ? 13.274 9.899 41.168 1.00 90.94 460 VAL A O 1
ATOM 3679 N N . ASP A 1 461 ? 14.958 10.692 39.925 1.00 88.25 461 ASP A N 1
ATOM 3680 C CA . ASP A 1 461 ? 14.903 12.072 40.376 1.00 88.25 461 ASP A CA 1
ATOM 3681 C C . ASP A 1 461 ? 14.117 12.920 39.365 1.00 88.25 461 ASP A C 1
ATOM 3683 O O . ASP A 1 461 ? 14.499 13.018 38.193 1.00 88.25 461 ASP A O 1
ATOM 3687 N N . ARG A 1 462 ? 13.003 13.491 39.831 1.00 86.25 462 ARG A N 1
ATOM 3688 C CA . ARG A 1 462 ? 12.108 14.390 39.095 1.00 86.25 462 ARG A CA 1
ATOM 3689 C C . ARG A 1 462 ? 12.095 15.737 39.812 1.00 86.25 462 ARG A C 1
ATOM 3691 O O . ARG A 1 462 ? 11.480 15.848 40.870 1.00 86.25 462 ARG A O 1
ATOM 3698 N N . ASP A 1 463 ? 12.778 16.741 39.263 1.00 80.88 463 ASP A N 1
ATOM 3699 C CA . ASP A 1 463 ? 12.879 18.093 39.845 1.00 80.88 463 ASP A CA 1
ATOM 3700 C C . ASP A 1 463 ? 13.268 18.107 41.347 1.00 80.88 463 ASP A C 1
ATOM 3702 O O . ASP A 1 463 ? 12.726 18.879 42.137 1.00 80.88 463 ASP A O 1
ATOM 3706 N N . GLY A 1 464 ? 14.179 17.222 41.775 1.00 77.25 464 GLY A N 1
ATOM 3707 C CA . GLY A 1 464 ? 14.615 17.097 43.173 1.00 77.25 464 GLY A CA 1
ATOM 3708 C C . GLY A 1 464 ? 13.747 16.170 44.037 1.00 77.25 464 GLY A C 1
ATOM 3709 O O . GLY A 1 464 ? 14.015 16.009 45.230 1.00 77.25 464 GLY A O 1
ATOM 3710 N N . LYS A 1 465 ? 12.705 15.544 43.472 1.00 84.31 465 LYS A N 1
ATOM 3711 C CA . LYS A 1 465 ? 11.855 14.553 44.145 1.00 84.31 465 LYS A CA 1
ATOM 3712 C C . LYS A 1 465 ? 12.215 13.137 43.703 1.00 84.31 465 LYS A C 1
ATOM 3714 O O . LYS A 1 465 ? 12.120 12.787 42.529 1.00 84.31 465 LYS A O 1
ATOM 3719 N N . HIS A 1 466 ? 12.543 12.283 44.669 1.00 89.00 466 HIS A N 1
ATOM 3720 C CA . HIS A 1 466 ? 12.868 10.880 44.415 1.00 89.00 466 HIS A CA 1
ATOM 3721 C C . HIS A 1 466 ? 11.610 10.003 44.329 1.00 89.00 466 HIS A C 1
ATOM 3723 O O . HIS A 1 466 ? 10.899 9.812 45.318 1.00 89.00 466 HIS A O 1
ATOM 3729 N N . VAL A 1 467 ? 11.358 9.435 43.151 1.00 90.12 467 VAL A N 1
ATOM 3730 C CA . VAL A 1 467 ? 10.255 8.510 42.866 1.00 90.12 467 VAL A CA 1
ATOM 3731 C C . VAL A 1 467 ? 10.812 7.103 42.672 1.00 90.12 467 VAL A C 1
ATOM 3733 O O . VAL A 1 467 ? 11.692 6.872 41.843 1.00 90.12 467 VAL A O 1
ATOM 3736 N N . ARG A 1 468 ? 10.300 6.140 43.442 1.00 92.62 468 ARG A N 1
ATOM 3737 C CA . ARG A 1 468 ? 10.716 4.735 43.355 1.00 92.62 468 ARG A CA 1
ATOM 3738 C C . ARG A 1 468 ? 9.840 3.971 42.364 1.00 92.62 468 ARG A C 1
ATOM 3740 O O . ARG A 1 468 ? 8.620 3.982 42.491 1.00 92.62 468 ARG A O 1
ATOM 3747 N N . TYR A 1 469 ? 10.459 3.244 41.444 1.00 92.50 469 TYR A N 1
ATOM 3748 C CA . TYR A 1 469 ? 9.842 2.329 40.487 1.00 92.50 469 TYR A CA 1
ATOM 3749 C C . TYR A 1 469 ? 10.197 0.881 40.828 1.00 92.50 469 TYR A C 1
ATOM 3751 O O . TYR A 1 469 ? 11.329 0.593 41.202 1.00 92.50 469 TYR A O 1
ATOM 3759 N N . VAL A 1 470 ? 9.229 -0.027 40.704 1.00 92.44 470 VAL A N 1
ATOM 3760 C CA . VAL A 1 470 ? 9.405 -1.478 40.860 1.00 92.44 470 VAL A CA 1
ATOM 3761 C C . VAL A 1 470 ? 9.350 -2.121 39.481 1.00 92.44 470 VAL A C 1
ATOM 3763 O O . VAL A 1 470 ? 8.400 -1.876 38.734 1.00 92.44 470 VAL A O 1
ATOM 3766 N N . ILE A 1 471 ? 10.343 -2.950 39.176 1.00 92.56 471 ILE A N 1
ATOM 3767 C CA . ILE A 1 471 ? 10.513 -3.645 37.899 1.00 92.56 471 ILE A CA 1
ATOM 3768 C C . ILE A 1 471 ? 10.597 -5.146 38.187 1.00 92.56 471 ILE A C 1
ATOM 3770 O O . ILE A 1 471 ? 11.538 -5.600 38.840 1.00 92.56 471 ILE A O 1
ATOM 3774 N N . ASP A 1 472 ? 9.607 -5.906 37.721 1.00 89.56 472 ASP A N 1
ATOM 3775 C CA . ASP A 1 472 ? 9.601 -7.372 37.800 1.00 89.56 472 ASP A CA 1
ATOM 3776 C C . ASP A 1 472 ? 9.957 -7.961 36.416 1.00 89.56 472 ASP A C 1
ATOM 3778 O O . ASP A 1 472 ? 9.339 -7.590 35.413 1.00 89.56 472 ASP A O 1
ATOM 3782 N N . PHE A 1 473 ? 10.920 -8.889 36.366 1.00 86.19 473 PHE A N 1
ATOM 3783 C CA . PHE A 1 473 ? 11.368 -9.570 35.143 1.00 86.19 473 PHE A CA 1
ATOM 3784 C C . PHE A 1 473 ? 10.778 -10.984 35.064 1.00 86.19 473 PHE A C 1
ATOM 3786 O O . PHE A 1 473 ? 10.959 -11.797 35.975 1.00 86.19 473 PHE A O 1
ATOM 3793 N N . TYR A 1 474 ? 10.088 -11.295 33.967 1.00 83.31 474 TYR A N 1
ATOM 3794 C CA . TYR A 1 474 ? 9.464 -12.598 33.726 1.00 83.31 474 TYR A CA 1
ATOM 3795 C C . TYR A 1 474 ? 10.033 -13.258 32.468 1.00 83.31 474 TYR A C 1
ATOM 3797 O O . TYR A 1 474 ? 10.349 -12.582 31.489 1.00 83.31 474 TYR A O 1
ATOM 3805 N N . ASN A 1 475 ? 10.125 -14.590 32.476 1.00 75.69 475 ASN A N 1
ATOM 3806 C CA . ASN A 1 475 ? 10.417 -15.356 31.264 1.00 75.69 475 ASN A CA 1
ATOM 3807 C C . ASN A 1 475 ? 9.209 -15.237 30.327 1.00 75.69 475 ASN A C 1
ATOM 3809 O O . ASN A 1 475 ? 8.092 -15.561 30.736 1.00 75.69 475 ASN A O 1
ATOM 3813 N N . GLY A 1 476 ? 9.414 -14.761 29.106 1.00 61.22 476 GLY A N 1
ATOM 3814 C CA . GLY A 1 476 ? 8.382 -14.717 28.078 1.00 61.22 476 GLY A CA 1
ATOM 3815 C C . GLY A 1 476 ? 8.116 -16.097 27.480 1.00 61.22 476 GLY A C 1
ATOM 3816 O O . GLY A 1 476 ? 8.935 -17.015 27.573 1.00 61.22 476 GLY A O 1
ATOM 3817 N N . GLU A 1 477 ? 6.928 -16.266 26.903 1.00 52.06 477 GLU A N 1
ATOM 3818 C CA . GLU A 1 477 ? 6.573 -17.479 26.170 1.00 52.06 477 GLU A CA 1
ATOM 3819 C C . GLU A 1 477 ? 7.178 -17.398 24.762 1.00 52.06 477 GLU A C 1
ATOM 3821 O O . GLU A 1 477 ? 6.951 -16.434 24.029 1.00 52.06 477 GLU A O 1
ATOM 3826 N N . GLY A 1 478 ? 8.001 -18.384 24.402 1.00 43.91 478 GLY A N 1
ATOM 3827 C CA . GLY A 1 478 ? 8.595 -18.472 23.072 1.00 43.91 478 GLY A CA 1
ATOM 3828 C C . GLY A 1 478 ? 7.524 -18.755 22.023 1.00 43.91 478 GLY A C 1
ATOM 3829 O O . GLY A 1 478 ? 6.864 -19.796 22.058 1.00 43.91 478 GLY A O 1
ATOM 3830 N N . SER A 1 479 ? 7.354 -17.839 21.074 1.00 35.62 479 SER A N 1
ATOM 3831 C CA . SER A 1 479 ? 6.614 -18.098 19.843 1.00 35.62 479 SER A CA 1
ATOM 3832 C C . SER A 1 479 ? 7.425 -19.097 19.017 1.00 35.62 479 SER A C 1
ATOM 3834 O O . SER A 1 479 ? 8.428 -18.717 18.421 1.00 35.62 479 SER A O 1
ATOM 3836 N N . SER A 1 480 ? 6.992 -20.362 18.985 1.00 36.09 480 SER A N 1
ATOM 3837 C CA . SER A 1 480 ? 7.674 -21.513 18.359 1.00 36.09 480 SER A CA 1
ATOM 3838 C C . SER A 1 480 ? 9.012 -21.909 19.005 1.00 36.09 480 SER A C 1
ATOM 3840 O O . SER A 1 480 ? 9.689 -21.102 19.633 1.00 36.09 480 SER A O 1
ATOM 3842 N N . SER A 1 481 ? 9.387 -23.185 18.877 1.00 35.69 481 SER A N 1
ATOM 3843 C CA . SER A 1 481 ? 10.554 -23.788 19.542 1.00 35.69 481 SER A CA 1
ATOM 3844 C C . SER A 1 481 ? 11.916 -23.191 19.155 1.00 35.69 481 SER A C 1
ATOM 3846 O O . SER A 1 481 ? 12.904 -23.606 19.743 1.00 35.69 481 SER A O 1
ATOM 3848 N N . ASN A 1 482 ? 11.964 -22.233 18.216 1.00 37.91 482 ASN A N 1
ATOM 3849 C CA . ASN A 1 482 ? 13.194 -21.622 17.698 1.00 37.91 482 ASN A CA 1
ATOM 3850 C C . ASN A 1 482 ? 13.153 -20.073 17.648 1.00 37.91 482 ASN A C 1
ATOM 3852 O O . ASN A 1 482 ? 13.790 -19.448 16.800 1.00 37.91 482 ASN A O 1
ATOM 3856 N N . GLY A 1 483 ? 12.347 -19.424 18.496 1.00 39.09 483 GLY A N 1
ATOM 3857 C CA . GLY A 1 483 ? 12.340 -17.959 18.637 1.00 39.09 483 GLY A CA 1
ATOM 3858 C C . GLY A 1 483 ? 13.294 -17.473 19.742 1.00 39.09 483 GLY A C 1
ATOM 3859 O O . GLY A 1 483 ? 13.475 -18.186 20.730 1.00 39.09 483 GLY A O 1
ATOM 3860 N N . PRO A 1 484 ? 13.877 -16.258 19.648 1.00 40.34 484 PRO A N 1
ATOM 3861 C CA . PRO A 1 484 ? 14.696 -15.706 20.727 1.00 40.34 484 PRO A CA 1
ATOM 3862 C C . PRO A 1 484 ? 13.886 -15.600 22.028 1.00 40.34 484 PRO A C 1
ATOM 3864 O O . PRO A 1 484 ? 12.721 -15.193 22.007 1.00 40.34 484 PRO A O 1
ATOM 3867 N N . LEU A 1 485 ? 14.512 -15.948 23.160 1.00 47.16 485 LEU A N 1
ATOM 3868 C CA . LEU A 1 485 ? 13.935 -15.816 24.502 1.00 47.16 485 LEU A CA 1
ATOM 3869 C C . LEU A 1 485 ? 13.418 -14.386 24.715 1.00 47.16 485 LEU A C 1
ATOM 3871 O O . LEU A 1 485 ? 14.195 -13.442 24.860 1.00 47.16 485 LEU A O 1
ATOM 3875 N N . SER A 1 486 ? 12.098 -14.221 24.739 1.00 60.94 486 SER A N 1
ATOM 3876 C CA . SER A 1 486 ? 11.465 -12.951 25.077 1.00 60.94 486 SER A CA 1
ATOM 3877 C C . SER A 1 486 ? 11.519 -12.765 26.597 1.00 60.94 486 SER A C 1
ATOM 3879 O O . SER A 1 486 ? 11.196 -13.676 27.354 1.00 60.94 486 SER A O 1
ATOM 3881 N N . VAL A 1 487 ? 11.962 -11.602 27.079 1.00 71.75 487 VAL A N 1
ATOM 3882 C CA . VAL A 1 487 ? 11.862 -11.227 28.500 1.00 71.75 487 VAL A CA 1
ATOM 3883 C C . VAL A 1 487 ? 10.711 -10.244 28.626 1.00 71.75 487 VAL A C 1
ATOM 3885 O O . VAL A 1 487 ? 10.702 -9.204 27.970 1.00 71.75 487 VAL A O 1
ATOM 3888 N N . TYR A 1 488 ? 9.725 -10.574 29.456 1.00 79.94 488 TYR A N 1
ATOM 3889 C CA . TYR A 1 488 ? 8.591 -9.696 29.718 1.00 79.94 488 TYR A CA 1
ATOM 3890 C C . TYR A 1 488 ? 8.880 -8.807 30.935 1.00 79.94 488 TYR A C 1
ATOM 3892 O O . TYR A 1 488 ? 9.238 -9.300 32.008 1.00 79.94 488 TYR A O 1
ATOM 3900 N N . LEU A 1 489 ? 8.710 -7.494 30.759 1.00 84.38 489 LEU A N 1
ATOM 3901 C CA . LEU A 1 489 ? 9.002 -6.457 31.752 1.00 84.38 489 LEU A CA 1
ATOM 3902 C C . LEU A 1 489 ? 7.701 -5.873 32.320 1.00 84.38 489 LEU A C 1
ATOM 3904 O O . LEU A 1 489 ? 6.843 -5.413 31.569 1.00 84.38 489 LEU A O 1
ATOM 3908 N N . ASP A 1 490 ? 7.564 -5.851 33.648 1.00 85.69 490 ASP A N 1
ATOM 3909 C CA . ASP A 1 490 ? 6.463 -5.173 34.352 1.00 85.69 490 ASP A CA 1
ATOM 3910 C C . ASP A 1 490 ? 7.024 -4.018 35.194 1.00 85.69 490 ASP A C 1
ATOM 3912 O O . ASP A 1 490 ? 7.437 -4.208 36.342 1.00 85.69 490 ASP A O 1
ATOM 3916 N N . VAL A 1 491 ? 7.053 -2.823 34.594 1.00 89.88 491 VAL A N 1
ATOM 3917 C CA . VAL A 1 491 ? 7.558 -1.577 35.194 1.00 89.88 491 VAL A CA 1
ATOM 3918 C C . VAL A 1 491 ? 6.404 -0.739 35.746 1.00 89.88 491 VAL A C 1
ATOM 3920 O O . VAL A 1 491 ? 5.434 -0.463 35.035 1.00 89.88 491 VAL A O 1
ATOM 3923 N N . ARG A 1 492 ? 6.499 -0.295 37.009 1.00 90.69 492 ARG A N 1
ATOM 3924 C CA . ARG A 1 492 ? 5.456 0.526 37.660 1.00 90.69 492 ARG A CA 1
ATOM 3925 C C . ARG A 1 492 ? 5.960 1.372 38.842 1.00 90.69 492 ARG A C 1
ATOM 3927 O O . ARG A 1 492 ? 6.851 0.916 39.557 1.00 90.69 492 ARG A O 1
ATOM 3934 N N . PRO A 1 493 ? 5.337 2.528 39.152 1.00 90.88 493 PRO A N 1
ATOM 3935 C CA . PRO A 1 493 ? 5.657 3.317 40.349 1.00 90.88 493 PRO A CA 1
ATOM 3936 C C . PRO A 1 493 ? 5.405 2.508 41.623 1.00 90.88 493 PRO A C 1
ATOM 3938 O O . PRO A 1 493 ? 4.388 1.824 41.704 1.00 90.88 493 PRO A O 1
ATOM 3941 N N . ALA A 1 494 ? 6.274 2.541 42.628 1.00 88.38 494 ALA A N 1
ATOM 3942 C CA . ALA A 1 494 ? 6.082 1.851 43.906 1.00 88.38 494 ALA A CA 1
ATOM 3943 C C . ALA A 1 494 ? 4.899 2.443 44.698 1.00 88.38 494 ALA A C 1
ATOM 3945 O O . ALA A 1 494 ? 4.647 3.644 44.636 1.00 88.38 494 ALA A O 1
ATOM 3946 N N . LEU A 1 495 ? 4.170 1.612 45.456 1.00 84.50 495 LEU A N 1
ATOM 3947 C CA . LEU A 1 495 ? 2.999 2.028 46.255 1.00 84.50 495 LEU A CA 1
ATOM 3948 C C . LEU A 1 495 ? 3.405 2.732 47.564 1.00 84.50 495 LEU A C 1
ATOM 3950 O O . LEU A 1 495 ? 2.904 2.397 48.633 1.00 84.50 495 LEU A O 1
ATOM 3954 N N . ASP A 1 496 ? 4.331 3.682 47.478 1.00 82.75 496 ASP A N 1
ATOM 3955 C CA . ASP A 1 496 ? 4.876 4.393 48.641 1.00 82.75 496 ASP A CA 1
ATOM 3956 C C . ASP A 1 496 ? 4.237 5.772 48.837 1.00 82.75 496 ASP A C 1
ATOM 3958 O O . ASP A 1 496 ? 4.359 6.369 49.903 1.00 82.75 496 ASP A O 1
ATOM 3962 N N . SER A 1 497 ? 3.556 6.289 47.810 1.00 82.75 497 SER A N 1
ATOM 3963 C CA . SER A 1 497 ? 2.900 7.595 47.817 1.00 82.75 497 SER A CA 1
ATOM 3964 C C . SER A 1 497 ? 1.500 7.510 47.205 1.00 82.75 497 SER A C 1
ATOM 3966 O O . SER A 1 497 ? 1.201 6.632 46.391 1.00 82.75 497 SER A O 1
ATOM 3968 N N . PHE A 1 498 ? 0.629 8.444 47.591 1.00 81.44 498 PHE A N 1
ATOM 3969 C CA . PHE A 1 498 ? -0.735 8.534 47.060 1.00 81.44 498 PHE A CA 1
ATOM 3970 C C . PHE A 1 498 ? -0.752 8.869 45.558 1.00 81.44 498 PHE A C 1
ATOM 3972 O O . PHE A 1 498 ? -1.591 8.377 44.810 1.00 81.44 498 PHE A O 1
ATOM 3979 N N . GLU A 1 499 ? 0.228 9.646 45.104 1.00 81.19 499 GLU A N 1
ATOM 3980 C CA . GLU A 1 499 ? 0.448 9.978 43.695 1.00 81.19 499 GLU A CA 1
ATOM 3981 C C . GLU A 1 499 ? 0.742 8.725 42.861 1.00 81.19 499 GLU A C 1
ATOM 3983 O O . GLU A 1 499 ? 0.066 8.489 41.865 1.00 81.19 499 GLU A O 1
ATOM 3988 N N . SER A 1 500 ? 1.617 7.835 43.343 1.00 84.12 500 SER A N 1
ATOM 3989 C CA . SER A 1 500 ? 1.897 6.554 42.681 1.00 84.12 500 SER A CA 1
ATOM 3990 C C . SER A 1 500 ? 0.665 5.645 42.568 1.00 84.12 500 SER A C 1
ATOM 3992 O O . SER A 1 500 ? 0.566 4.840 41.638 1.00 84.12 500 SER A O 1
ATOM 3994 N N . VAL A 1 501 ? -0.281 5.734 43.512 1.00 82.56 501 VAL A N 1
ATOM 3995 C CA . VAL A 1 501 ? -1.561 5.005 43.445 1.00 82.56 501 VAL A CA 1
ATOM 3996 C C . VAL A 1 501 ? -2.439 5.584 42.336 1.00 82.56 501 VAL A C 1
ATOM 3998 O O . VAL A 1 501 ? -2.962 4.828 41.516 1.00 82.56 501 VAL A O 1
ATOM 4001 N N . ILE A 1 502 ? -2.565 6.914 42.282 1.00 82.12 502 ILE A N 1
ATOM 4002 C CA . ILE A 1 502 ? -3.324 7.616 41.241 1.00 82.12 502 ILE A CA 1
ATOM 4003 C C . ILE A 1 502 ? -2.734 7.327 39.860 1.00 82.12 502 ILE A C 1
ATOM 4005 O O . ILE A 1 502 ? -3.492 7.038 38.938 1.00 82.12 502 ILE A O 1
ATOM 4009 N N . ASP A 1 503 ? -1.411 7.330 39.718 1.00 83.50 503 ASP A N 1
ATOM 4010 C CA . ASP A 1 503 ? -0.739 7.052 38.447 1.00 83.50 503 ASP A CA 1
ATOM 4011 C C . ASP A 1 503 ? -1.051 5.647 37.946 1.00 83.50 503 ASP A C 1
ATOM 4013 O O . ASP A 1 503 ? -1.416 5.465 36.785 1.00 83.50 503 ASP A O 1
ATOM 4017 N N . ARG A 1 504 ? -1.003 4.642 38.830 1.00 85.12 504 ARG A N 1
ATOM 4018 C CA . ARG A 1 504 ? -1.383 3.265 38.481 1.00 85.12 504 ARG A CA 1
ATOM 4019 C C . ARG A 1 504 ? -2.846 3.158 38.056 1.00 85.12 504 ARG A C 1
ATOM 4021 O O . ARG A 1 504 ? -3.140 2.425 37.113 1.00 85.12 504 ARG A O 1
ATOM 4028 N N . ILE A 1 505 ? -3.751 3.881 38.719 1.00 77.19 505 ILE A N 1
ATOM 4029 C CA . ILE A 1 505 ? -5.172 3.922 38.346 1.00 77.19 505 ILE A CA 1
ATOM 4030 C C . ILE A 1 505 ? -5.344 4.609 36.987 1.00 77.19 505 ILE A C 1
ATOM 4032 O O . ILE A 1 505 ? -6.019 4.056 36.124 1.00 77.19 505 ILE A O 1
ATOM 4036 N N . ARG A 1 506 ? -4.703 5.762 36.758 1.00 77.00 506 ARG A N 1
ATOM 4037 C CA . ARG A 1 506 ? -4.735 6.490 35.478 1.00 77.00 506 ARG A CA 1
ATOM 4038 C C . ARG A 1 506 ? -4.184 5.656 34.336 1.00 77.00 506 ARG A C 1
ATOM 4040 O O . ARG A 1 506 ? -4.800 5.618 33.280 1.00 77.00 506 ARG A O 1
ATOM 4047 N N . TRP A 1 507 ? -3.075 4.956 34.548 1.00 77.62 507 TRP A N 1
ATOM 4048 C CA . TRP A 1 507 ? -2.491 4.070 33.547 1.00 77.62 507 TRP A CA 1
ATOM 4049 C C . TRP A 1 507 ? -3.386 2.872 33.250 1.00 77.62 507 TRP A C 1
ATOM 4051 O O . TRP A 1 507 ? -3.618 2.562 32.085 1.00 77.62 507 TRP A O 1
ATOM 4061 N N . GLN A 1 508 ? -3.956 2.225 34.273 1.00 71.38 508 GLN A N 1
ATOM 4062 C CA . GLN A 1 508 ? -4.927 1.149 34.061 1.00 71.38 508 GLN A CA 1
ATOM 4063 C C . GLN A 1 508 ? -6.164 1.669 33.315 1.00 71.38 508 GLN A C 1
ATOM 4065 O O . GLN A 1 508 ? -6.672 1.000 32.415 1.00 71.38 508 GLN A O 1
ATOM 4070 N N . PHE A 1 509 ? -6.603 2.888 33.634 1.00 61.16 509 PHE A N 1
ATOM 4071 C CA . PHE A 1 509 ? -7.708 3.545 32.957 1.00 61.16 509 PHE A CA 1
ATOM 4072 C C . PHE A 1 509 ? -7.364 3.885 31.501 1.00 61.16 509 PHE A C 1
ATOM 4074 O O . PHE A 1 509 ? -8.140 3.551 30.623 1.00 61.16 509 PHE A O 1
ATOM 4081 N N . GLN A 1 510 ? -6.190 4.447 31.201 1.00 57.88 510 GLN A N 1
ATOM 4082 C CA . GLN A 1 510 ? -5.772 4.823 29.844 1.00 57.88 510 GLN A CA 1
ATOM 4083 C C . GLN A 1 510 ? -5.372 3.645 28.951 1.00 57.88 510 GLN A C 1
ATOM 4085 O O . GLN A 1 510 ? -5.682 3.663 27.765 1.00 57.88 510 GLN A O 1
ATOM 4090 N N . LYS A 1 511 ? -4.677 2.639 29.491 1.00 54.12 511 LYS A N 1
ATOM 4091 C CA . LYS A 1 511 ? -4.120 1.523 28.712 1.00 54.12 511 LYS A CA 1
ATOM 4092 C C . LYS A 1 511 ? -5.096 0.361 28.555 1.00 54.12 511 LYS A C 1
ATOM 4094 O O . LYS A 1 511 ? -5.086 -0.281 27.515 1.00 54.12 511 LYS A O 1
ATOM 4099 N N . ASN A 1 512 ? -5.923 0.093 29.568 1.00 47.47 512 ASN A N 1
ATOM 4100 C CA . ASN A 1 512 ? -6.787 -1.090 29.586 1.00 47.47 512 ASN A CA 1
ATOM 4101 C C . ASN A 1 512 ? -8.282 -0.747 29.552 1.00 47.47 512 ASN A C 1
ATOM 4103 O O . ASN A 1 512 ? -9.041 -1.528 29.003 1.00 47.47 512 ASN A O 1
ATOM 4107 N N . ILE A 1 513 ? -8.726 0.397 30.089 1.00 45.12 513 ILE A N 1
ATOM 4108 C CA . ILE A 1 513 ? -10.164 0.742 30.138 1.00 45.12 513 ILE A CA 1
ATOM 4109 C C . ILE A 1 513 ? -10.570 1.670 28.980 1.00 45.12 513 ILE A C 1
ATOM 4111 O O . ILE A 1 513 ? -11.593 1.440 28.350 1.00 45.12 513 ILE A O 1
ATOM 4115 N N . LEU A 1 514 ? -9.768 2.683 28.642 1.00 44.09 514 LEU A N 1
ATOM 4116 C CA . LEU A 1 514 ? -10.028 3.651 27.570 1.00 44.09 514 LEU A CA 1
ATOM 4117 C C . LEU A 1 514 ? -10.075 3.035 26.165 1.00 44.09 514 LEU A C 1
ATOM 4119 O O . LEU A 1 514 ? -10.993 3.386 25.424 1.00 44.09 514 LEU A O 1
ATOM 4123 N N . PRO A 1 515 ? -9.153 2.132 25.767 1.00 44.53 515 PRO A N 1
ATOM 4124 C CA . PRO A 1 515 ? -9.250 1.463 24.471 1.00 44.53 515 PRO A CA 1
ATOM 4125 C C . PRO A 1 515 ? -10.414 0.470 24.407 1.00 44.53 515 PRO A C 1
ATOM 4127 O O . PRO A 1 515 ? -10.824 0.109 23.311 1.00 44.53 515 PRO A O 1
ATOM 4130 N N . LEU A 1 516 ? -10.973 0.087 25.560 1.00 41.91 516 LEU A N 1
ATOM 4131 C CA . LEU A 1 516 ? -12.208 -0.691 25.677 1.00 41.91 516 LEU A CA 1
ATOM 4132 C C . LEU A 1 516 ? -13.452 0.198 25.878 1.00 41.91 516 LEU A C 1
ATOM 4134 O O . LEU A 1 516 ? -14.567 -0.315 25.943 1.00 41.91 516 LEU A O 1
ATOM 4138 N N . SER A 1 517 ? -13.287 1.523 25.983 1.00 38.19 517 SER A N 1
ATOM 4139 C CA . SER A 1 517 ? -14.390 2.462 26.182 1.00 38.19 517 SER A CA 1
ATOM 4140 C C . SER A 1 517 ? -14.913 2.976 24.832 1.00 38.19 517 SER A C 1
ATOM 4142 O O . SER A 1 517 ? -14.120 3.429 23.999 1.00 38.19 517 SER A O 1
ATOM 4144 N N . PRO A 1 518 ? -16.240 3.002 24.608 1.00 36.69 518 PRO A N 1
ATOM 4145 C CA . PRO A 1 518 ? -16.828 3.507 23.364 1.00 36.69 518 PRO A CA 1
ATOM 4146 C C . PRO A 1 518 ? -16.690 5.034 23.208 1.00 36.69 518 PRO A C 1
ATOM 4148 O O . PRO A 1 518 ? -17.031 5.593 22.170 1.00 36.69 518 PRO A O 1
ATOM 4151 N N . PHE A 1 519 ? -16.147 5.737 24.209 1.00 36.41 519 PHE A N 1
ATOM 4152 C CA . PHE A 1 519 ? -16.069 7.197 24.234 1.00 36.41 519 PHE A CA 1
ATOM 4153 C C . PHE A 1 519 ? -14.768 7.792 23.679 1.00 36.41 519 PHE A C 1
ATOM 4155 O O . PHE A 1 519 ? -14.544 8.999 23.811 1.00 36.41 519 PHE A O 1
ATOM 4162 N N . ARG A 1 520 ? -13.918 6.995 23.013 1.00 37.53 520 ARG A N 1
ATOM 4163 C CA . ARG A 1 520 ? -12.702 7.512 22.355 1.00 37.53 520 ARG A CA 1
ATOM 4164 C C . ARG A 1 520 ? -13.012 8.646 21.364 1.00 37.53 520 ARG A C 1
ATOM 4166 O O . ARG A 1 520 ? -12.178 9.525 21.180 1.00 37.53 520 ARG A O 1
ATOM 4173 N N . GLY A 1 521 ? -14.206 8.648 20.764 1.00 34.25 521 GLY A N 1
ATOM 4174 C CA . GLY A 1 521 ? -14.669 9.715 19.870 1.00 34.25 521 GLY A CA 1
ATOM 4175 C C . GLY A 1 521 ? -15.250 10.955 20.564 1.00 34.25 521 GLY A C 1
ATOM 4176 O O . GLY A 1 521 ? -15.330 11.999 19.926 1.00 34.25 521 GLY A O 1
ATOM 4177 N N . ALA A 1 522 ? -15.637 10.862 21.843 1.00 34.22 522 ALA A N 1
ATOM 4178 C CA . ALA A 1 522 ? -16.410 11.899 22.533 1.00 34.22 522 ALA A CA 1
ATOM 4179 C C . ALA A 1 522 ? -15.611 12.701 23.578 1.00 34.22 522 ALA A C 1
ATOM 4181 O O . ALA A 1 522 ? -15.883 13.883 23.748 1.00 34.22 522 ALA A O 1
ATOM 4182 N N . PHE A 1 523 ? -14.621 12.105 24.261 1.00 31.23 523 PHE A N 1
ATOM 4183 C CA . PHE A 1 523 ? -13.903 12.802 25.350 1.00 31.23 523 PHE A CA 1
ATOM 4184 C C . PHE A 1 523 ? -12.520 13.349 24.986 1.00 31.23 523 PHE A C 1
ATOM 4186 O O . PHE A 1 523 ? -12.033 14.239 25.673 1.00 31.23 523 PHE A O 1
ATOM 4193 N N . PHE A 1 524 ? -11.897 12.870 23.908 1.00 37.44 524 PHE A N 1
ATOM 4194 C CA . PHE A 1 524 ? -10.608 13.381 23.428 1.00 37.44 524 PHE A CA 1
ATOM 4195 C C . PHE A 1 524 ? -10.599 13.405 21.900 1.00 37.44 524 PHE A C 1
ATOM 4197 O O . PHE A 1 524 ? -9.888 12.647 21.234 1.00 37.44 524 PHE A O 1
ATOM 4204 N N . ARG A 1 525 ? -11.455 14.259 21.334 1.00 33.47 525 ARG A N 1
ATOM 4205 C CA . ARG A 1 525 ? -11.431 14.590 19.912 1.00 33.47 525 ARG A CA 1
ATOM 4206 C C . ARG A 1 525 ? -10.491 15.783 19.728 1.00 33.47 525 ARG A C 1
ATOM 4208 O O . ARG A 1 525 ? -10.928 16.918 19.623 1.00 33.47 525 ARG A O 1
ATOM 4215 N N . ASP A 1 526 ? -9.193 15.506 19.730 1.00 32.31 526 ASP A N 1
ATOM 4216 C CA . ASP A 1 526 ? -8.220 16.415 19.126 1.00 32.31 526 ASP A CA 1
ATOM 4217 C C . ASP A 1 526 ? -8.280 16.178 17.604 1.00 32.31 526 ASP A C 1
ATOM 4219 O O . ASP A 1 526 ? -7.651 15.261 17.065 1.00 32.31 526 ASP A O 1
ATOM 4223 N N . THR A 1 527 ? -9.216 16.863 16.935 1.00 38.44 527 THR A N 1
ATOM 4224 C CA . THR A 1 527 ? -9.462 16.744 15.485 1.00 38.44 527 THR A CA 1
ATOM 4225 C C . THR A 1 527 ? -8.352 17.358 14.655 1.00 38.44 527 THR A C 1
ATOM 4227 O O . THR A 1 527 ? -8.088 16.882 13.551 1.00 38.44 527 THR A O 1
ATOM 4230 N N . ASN A 1 528 ? -7.690 18.380 15.188 1.00 37.62 528 ASN A N 1
ATOM 4231 C CA . ASN A 1 528 ? -6.814 19.235 14.401 1.00 37.62 528 ASN A CA 1
ATOM 4232 C C . ASN A 1 528 ? -5.400 18.641 14.361 1.00 37.62 528 ASN A C 1
ATOM 4234 O O . ASN A 1 528 ? -4.814 18.529 13.284 1.00 37.62 528 ASN A O 1
ATOM 4238 N N . GLY A 1 529 ? -4.929 18.053 15.472 1.00 41.28 529 GLY A N 1
ATOM 4239 C CA . GLY A 1 529 ? -3.655 17.325 15.507 1.00 41.28 529 GLY A CA 1
ATOM 4240 C C . GLY A 1 529 ? -3.589 16.112 14.565 1.00 41.28 529 GLY A C 1
ATOM 4241 O O . GLY A 1 529 ? -2.533 15.820 14.009 1.00 41.28 529 GLY A O 1
ATOM 4242 N N . LYS A 1 530 ? -4.710 15.414 14.315 1.00 45.25 530 LYS A N 1
ATOM 4243 C CA . LYS A 1 530 ? -4.749 14.254 13.395 1.00 45.25 530 LYS A CA 1
ATOM 4244 C C . LYS A 1 530 ? -4.787 14.643 11.914 1.00 45.25 530 LYS A C 1
ATOM 4246 O O . LYS A 1 530 ? -4.219 13.921 11.093 1.00 45.25 530 LYS A O 1
ATOM 4251 N N . ARG A 1 531 ? -5.435 15.761 11.568 1.00 54.81 531 ARG A N 1
ATOM 4252 C CA . ARG A 1 531 ? -5.482 16.292 10.193 1.00 54.81 531 ARG A CA 1
ATOM 4253 C C . ARG A 1 531 ? -4.122 16.857 9.784 1.00 54.81 531 ARG A C 1
ATOM 4255 O O . ARG A 1 531 ? -3.575 16.426 8.770 1.00 54.81 531 ARG A O 1
ATOM 4262 N N . ALA A 1 532 ? -3.514 17.677 10.644 1.00 51.94 532 ALA A N 1
ATOM 4263 C CA . ALA A 1 532 ? -2.149 18.169 10.459 1.00 51.94 532 ALA A CA 1
ATOM 4264 C C . ALA A 1 532 ? -1.122 17.022 10.399 1.00 51.94 532 ALA A C 1
ATOM 4266 O O . ALA A 1 532 ? -0.256 17.017 9.526 1.00 51.94 532 ALA A O 1
ATOM 4267 N N . ALA A 1 533 ? -1.257 15.995 11.252 1.00 57.28 533 ALA A N 1
ATOM 4268 C CA . ALA A 1 533 ? -0.402 14.807 11.187 1.00 57.28 533 ALA A CA 1
ATOM 4269 C C . ALA A 1 533 ? -0.525 14.067 9.845 1.00 57.28 533 ALA A C 1
ATOM 4271 O O . ALA A 1 533 ? 0.494 13.690 9.279 1.00 57.28 533 ALA A O 1
ATOM 4272 N N . SER A 1 534 ? -1.738 13.917 9.303 1.00 59.22 534 SER A N 1
ATOM 4273 C CA . SER A 1 534 ? -1.964 13.239 8.015 1.00 59.22 534 SER A CA 1
ATOM 4274 C C . SER A 1 534 ? -1.392 14.035 6.833 1.00 59.22 534 SER A C 1
ATOM 4276 O O . SER A 1 534 ? -0.770 13.456 5.942 1.00 59.22 534 SER A O 1
ATOM 4278 N N . GLY A 1 535 ? -1.522 15.368 6.849 1.00 60.09 535 GLY A N 1
ATOM 4279 C CA . GLY A 1 535 ? -0.867 16.256 5.879 1.00 60.09 535 GLY A CA 1
ATOM 4280 C C . GLY A 1 535 ? 0.654 16.201 5.950 1.00 60.09 535 GLY A C 1
ATOM 4281 O O . GLY A 1 535 ? 1.317 16.098 4.919 1.00 60.09 535 GLY A O 1
ATOM 4282 N N . ASN A 1 536 ? 1.209 16.195 7.163 1.00 66.62 536 ASN A N 1
ATOM 4283 C CA . ASN A 1 536 ? 2.647 16.077 7.383 1.00 66.62 536 ASN A CA 1
ATOM 4284 C C . ASN A 1 536 ? 3.176 14.722 6.911 1.00 66.62 536 ASN A C 1
ATOM 4286 O O . ASN A 1 536 ? 4.179 14.685 6.204 1.00 66.62 536 ASN A O 1
ATOM 4290 N N . THR A 1 537 ? 2.493 13.615 7.220 1.00 67.88 537 THR A N 1
ATOM 4291 C CA . THR A 1 537 ? 2.848 12.286 6.698 1.00 67.88 537 THR A CA 1
ATOM 4292 C C . THR A 1 537 ? 2.855 12.283 5.172 1.00 67.88 537 THR A C 1
ATOM 4294 O O . THR A 1 537 ? 3.813 11.814 4.564 1.00 67.88 537 THR A O 1
ATOM 4297 N N . LEU A 1 538 ? 1.859 12.902 4.537 1.00 71.06 538 LEU A N 1
ATOM 4298 C CA . LEU A 1 538 ? 1.785 12.971 3.083 1.00 71.06 538 LEU A CA 1
ATOM 4299 C C . LEU A 1 538 ? 2.881 13.847 2.455 1.00 71.06 538 LEU A C 1
ATOM 4301 O O . LEU A 1 538 ? 3.437 13.510 1.403 1.00 71.06 538 LEU A O 1
ATOM 4305 N N . ALA A 1 539 ? 3.222 14.966 3.093 1.00 69.69 539 ALA A N 1
ATOM 4306 C CA . ALA A 1 539 ? 4.335 15.820 2.689 1.00 69.69 539 ALA A CA 1
ATOM 4307 C C . ALA A 1 539 ? 5.687 15.100 2.862 1.00 69.69 539 ALA A C 1
ATOM 4309 O O . ALA A 1 539 ? 6.556 15.184 1.988 1.00 69.69 539 ALA A O 1
ATOM 4310 N N . LEU A 1 540 ? 5.845 14.321 3.937 1.00 72.69 540 LEU A N 1
ATOM 4311 C CA . LEU A 1 540 ? 7.008 13.468 4.195 1.00 72.69 540 LEU A CA 1
ATOM 4312 C C . LEU A 1 540 ? 7.137 12.363 3.134 1.00 72.69 540 LEU A C 1
ATOM 4314 O O . LEU A 1 540 ? 8.208 12.202 2.546 1.00 72.69 540 LEU A O 1
ATOM 4318 N N . GLU A 1 541 ? 6.058 11.662 2.798 1.00 71.50 541 GLU A N 1
ATOM 4319 C CA . GLU A 1 541 ? 6.040 10.656 1.726 1.00 71.50 541 GLU A CA 1
ATOM 4320 C C . GLU A 1 541 ? 6.297 11.267 0.342 1.00 71.50 541 GLU A C 1
ATOM 4322 O O . GLU A 1 541 ? 7.014 10.710 -0.496 1.00 71.50 541 GLU A O 1
ATOM 4327 N N . THR A 1 542 ? 5.769 12.466 0.099 1.00 73.81 542 THR A N 1
ATOM 4328 C CA . THR A 1 542 ? 6.023 13.201 -1.141 1.00 73.81 542 THR A CA 1
ATOM 4329 C C . THR A 1 542 ? 7.496 13.607 -1.247 1.00 73.81 542 THR A C 1
ATOM 4331 O O . THR A 1 542 ? 8.098 13.433 -2.310 1.00 73.81 542 THR A O 1
ATOM 4334 N N . SER A 1 543 ? 8.103 14.109 -0.165 1.00 74.25 543 SER A N 1
ATOM 4335 C CA . SER A 1 543 ? 9.516 14.519 -0.143 1.00 74.25 543 SER A CA 1
ATOM 4336 C C . SER A 1 543 ? 10.471 13.334 -0.327 1.00 74.25 543 SER A C 1
ATOM 4338 O O . SER A 1 543 ? 11.375 13.398 -1.162 1.00 74.25 543 SER A O 1
ATOM 4340 N N . THR A 1 544 ? 10.225 12.216 0.365 1.00 73.12 544 THR A N 1
ATOM 4341 C CA . THR A 1 544 ? 11.013 10.975 0.237 1.00 73.12 544 THR A CA 1
ATOM 4342 C C . THR A 1 544 ? 10.926 10.409 -1.172 1.00 73.12 544 THR A C 1
ATOM 4344 O O . THR A 1 544 ? 11.949 10.109 -1.789 1.00 73.12 544 THR A O 1
ATOM 4347 N N . THR A 1 545 ? 9.723 10.355 -1.746 1.00 72.62 545 THR A N 1
ATOM 4348 C CA . THR A 1 545 ? 9.528 9.945 -3.139 1.00 72.62 545 THR A CA 1
ATOM 4349 C C . THR A 1 545 ? 10.322 10.848 -4.094 1.00 72.62 545 THR A C 1
ATOM 4351 O O . THR A 1 545 ? 11.016 10.370 -4.995 1.00 72.62 545 THR A O 1
ATOM 4354 N N . GLN A 1 546 ? 10.283 12.167 -3.910 1.00 75.12 546 GLN A N 1
ATOM 4355 C CA . GLN A 1 546 ? 11.008 13.086 -4.790 1.00 75.12 546 GLN A CA 1
ATOM 4356 C C . GLN A 1 546 ? 12.534 12.947 -4.672 1.00 75.12 546 GLN A C 1
ATOM 4358 O O . GLN A 1 546 ? 13.204 12.945 -5.706 1.00 75.12 546 GLN A O 1
ATOM 4363 N N . MET A 1 547 ? 13.072 12.715 -3.470 1.00 74.25 547 MET A N 1
ATOM 4364 C CA . MET A 1 547 ? 14.511 12.530 -3.231 1.00 74.25 547 MET A CA 1
ATOM 4365 C C . MET A 1 547 ? 15.127 11.427 -4.114 1.00 74.25 547 MET A C 1
ATOM 4367 O O . MET A 1 547 ? 16.199 11.614 -4.692 1.00 74.25 547 MET A O 1
ATOM 4371 N N . PHE A 1 548 ? 14.435 10.296 -4.289 1.00 72.38 548 PHE A N 1
ATOM 4372 C CA . PHE A 1 548 ? 14.959 9.155 -5.056 1.00 72.38 548 PHE A CA 1
ATOM 4373 C C . PHE A 1 548 ? 14.519 9.142 -6.524 1.00 72.38 548 PHE A C 1
ATOM 4375 O O . PHE A 1 548 ? 15.310 8.814 -7.421 1.00 72.38 548 PHE A O 1
ATOM 4382 N N . TYR A 1 549 ? 13.264 9.503 -6.804 1.00 73.12 549 TYR A N 1
ATOM 4383 C CA . TYR A 1 549 ? 12.713 9.429 -8.158 1.00 73.12 549 TYR A CA 1
ATOM 4384 C C . TYR A 1 549 ? 12.978 10.695 -8.987 1.00 73.12 549 TYR A C 1
ATOM 4386 O O . TYR A 1 549 ? 12.889 10.637 -10.220 1.00 73.12 549 TYR A O 1
ATOM 4394 N N . ARG A 1 550 ? 13.335 11.822 -8.356 1.00 76.81 550 ARG A N 1
ATOM 4395 C CA . ARG A 1 550 ? 13.626 13.104 -9.021 1.00 76.81 550 ARG A CA 1
ATOM 4396 C C . ARG A 1 550 ? 14.784 13.866 -8.349 1.00 76.81 550 ARG A C 1
ATOM 4398 O O . ARG A 1 550 ? 14.603 14.979 -7.874 1.00 76.81 550 ARG A O 1
ATOM 4405 N N . PRO A 1 551 ? 16.012 13.321 -8.389 1.00 73.31 551 PRO A N 1
ATOM 4406 C CA . PRO A 1 551 ? 17.157 13.864 -7.646 1.00 73.31 551 PRO A CA 1
ATOM 4407 C C . PRO A 1 551 ? 17.649 15.244 -8.120 1.00 73.31 551 PRO A C 1
ATOM 4409 O O . PRO A 1 551 ? 18.489 15.845 -7.464 1.00 73.31 551 PRO A O 1
ATOM 4412 N N . ASN A 1 552 ? 17.176 15.727 -9.273 1.00 82.31 552 ASN A N 1
ATOM 4413 C CA . ASN A 1 552 ? 17.549 17.035 -9.820 1.00 82.31 552 ASN A CA 1
ATOM 4414 C C . ASN A 1 552 ? 16.468 18.102 -9.590 1.00 82.31 552 ASN A C 1
ATOM 4416 O O . ASN A 1 552 ? 16.685 19.255 -9.963 1.00 82.31 552 ASN A O 1
ATOM 4420 N N . ASP A 1 553 ? 15.300 17.716 -9.072 1.00 85.69 553 ASP A N 1
ATOM 4421 C CA . ASP A 1 553 ? 14.237 18.667 -8.765 1.00 85.69 553 ASP A CA 1
ATOM 4422 C C . ASP A 1 553 ? 14.635 19.434 -7.496 1.00 85.69 553 ASP A C 1
ATOM 4424 O O . ASP A 1 553 ? 15.220 18.864 -6.578 1.00 85.69 553 ASP A O 1
ATOM 4428 N N . GLU A 1 554 ? 14.347 20.733 -7.457 1.00 88.19 554 GLU A N 1
ATOM 4429 C CA . GLU A 1 554 ? 14.552 21.566 -6.272 1.00 88.19 554 GLU A CA 1
ATOM 4430 C C . GLU A 1 554 ? 13.197 21.772 -5.584 1.00 88.19 554 GLU A C 1
ATOM 4432 O O . GLU A 1 554 ? 12.212 22.108 -6.246 1.00 88.19 554 GLU A O 1
ATOM 4437 N N . ILE A 1 555 ? 13.142 21.566 -4.268 1.00 88.19 555 ILE A N 1
ATOM 4438 C CA . ILE A 1 555 ? 11.929 21.692 -3.455 1.00 88.19 555 ILE A CA 1
ATOM 4439 C C . ILE A 1 555 ? 12.126 22.832 -2.458 1.00 88.19 555 ILE A C 1
ATOM 4441 O O . ILE A 1 555 ? 13.170 22.919 -1.813 1.00 88.19 555 ILE A O 1
ATOM 4445 N N . GLY A 1 556 ? 11.116 23.691 -2.327 1.00 88.94 556 GLY A N 1
ATOM 4446 C CA . GLY A 1 556 ? 10.967 24.622 -1.208 1.00 88.94 556 GLY A CA 1
ATOM 4447 C C . GLY A 1 556 ? 9.732 24.252 -0.387 1.00 88.94 556 GLY A C 1
ATOM 4448 O O . GLY A 1 556 ? 8.771 23.717 -0.940 1.00 88.94 556 GLY A O 1
ATOM 4449 N N . ILE A 1 557 ? 9.767 24.510 0.920 1.00 89.19 557 ILE A N 1
ATOM 4450 C CA . ILE A 1 557 ? 8.650 24.253 1.839 1.00 89.19 557 ILE A CA 1
ATOM 4451 C C . ILE A 1 557 ? 8.281 25.564 2.520 1.00 89.19 557 ILE A C 1
ATOM 4453 O O . ILE A 1 557 ? 9.124 26.193 3.163 1.00 89.19 557 ILE A O 1
ATOM 4457 N N . VAL A 1 558 ? 7.007 25.924 2.404 1.00 89.69 558 VAL A N 1
ATOM 4458 C CA . VAL A 1 558 ? 6.384 27.056 3.087 1.00 89.69 558 VAL A CA 1
ATOM 4459 C C . VAL A 1 558 ? 5.256 26.498 3.945 1.00 89.69 558 VAL A C 1
ATOM 4461 O O . VAL A 1 558 ? 4.425 25.743 3.444 1.00 89.69 558 VAL A O 1
ATOM 4464 N N . ALA A 1 559 ? 5.251 26.845 5.227 1.00 87.88 559 ALA A N 1
ATOM 4465 C CA . ALA A 1 559 ? 4.156 26.570 6.143 1.00 87.88 559 ALA A CA 1
ATOM 4466 C C . ALA A 1 559 ? 3.381 27.869 6.381 1.00 87.88 559 ALA A C 1
ATOM 4468 O O . ALA A 1 559 ? 3.983 28.904 6.653 1.00 87.88 559 ALA A O 1
ATOM 4469 N N . PHE A 1 560 ? 2.058 27.817 6.274 1.00 85.81 560 PHE A N 1
ATOM 4470 C CA . PHE A 1 560 ? 1.160 28.911 6.642 1.00 85.81 560 PHE A CA 1
ATOM 4471 C C . PHE A 1 560 ? 0.362 28.478 7.881 1.00 85.81 560 PHE A C 1
ATOM 4473 O O . PHE A 1 560 ? 0.020 27.304 8.013 1.00 85.81 560 PHE A O 1
ATOM 4480 N N . GLY A 1 561 ? 0.136 29.397 8.820 1.00 81.25 561 GLY A N 1
ATOM 4481 C CA . GLY A 1 561 ? -0.440 29.111 10.141 1.00 81.25 561 GLY A CA 1
ATOM 4482 C C . GLY A 1 561 ? 0.578 28.773 11.233 1.00 81.25 561 GLY A C 1
ATOM 4483 O O . GLY A 1 561 ? 0.256 28.103 12.216 1.00 81.25 561 GLY A O 1
ATOM 4484 N N . SER A 1 562 ? 1.824 29.219 11.076 1.00 81.88 562 SER A N 1
ATOM 4485 C CA . SER A 1 562 ? 2.876 29.050 12.081 1.00 81.88 562 SER A CA 1
ATOM 4486 C C . SER A 1 562 ? 2.765 30.069 13.223 1.00 81.88 562 SER A C 1
ATOM 4488 O O . SER A 1 562 ? 2.295 31.187 13.029 1.00 81.88 562 SER A O 1
ATOM 4490 N N . LYS A 1 563 ? 3.260 29.718 14.421 1.00 81.62 563 LYS A N 1
ATOM 4491 C CA . LYS A 1 563 ? 3.366 30.658 15.565 1.00 81.62 563 LYS A CA 1
ATOM 4492 C C . LYS A 1 563 ? 4.257 31.862 15.258 1.00 81.62 563 LYS A C 1
ATOM 4494 O O . LYS A 1 563 ? 4.008 32.963 15.740 1.00 81.62 563 LYS A O 1
ATOM 4499 N N . GLU A 1 564 ? 5.312 31.624 14.489 1.00 82.00 564 GLU A N 1
ATOM 4500 C CA . GLU A 1 564 ? 6.307 32.616 14.094 1.00 82.00 564 GLU A CA 1
ATOM 4501 C C . GLU A 1 564 ? 6.106 33.006 12.627 1.00 82.00 564 GLU A C 1
ATOM 4503 O O . GLU A 1 564 ? 5.626 32.206 11.825 1.00 82.00 564 GLU A O 1
ATOM 4508 N N . THR A 1 565 ? 6.490 34.228 12.263 1.00 85.62 565 THR A N 1
ATOM 4509 C CA . THR A 1 565 ? 6.488 34.694 10.869 1.00 85.62 565 THR A CA 1
ATOM 4510 C C . THR A 1 565 ? 7.928 34.764 10.388 1.00 85.62 565 THR A C 1
ATOM 4512 O O . THR A 1 565 ? 8.745 35.441 11.006 1.00 85.62 565 THR A O 1
ATOM 4515 N N . GLN A 1 566 ? 8.244 34.063 9.300 1.00 85.19 566 GLN A N 1
ATOM 4516 C CA . GLN A 1 566 ? 9.558 34.135 8.664 1.00 85.19 566 GLN A CA 1
ATOM 4517 C C . GLN A 1 566 ? 9.412 33.975 7.150 1.00 85.19 566 GLN A C 1
ATOM 4519 O O . GLN A 1 566 ? 9.370 32.863 6.615 1.00 85.19 566 GLN A O 1
ATOM 4524 N N . ASN A 1 567 ? 9.338 35.095 6.442 1.00 86.25 567 ASN A N 1
ATOM 4525 C CA . ASN A 1 567 ? 9.308 35.121 4.987 1.00 86.25 567 ASN A CA 1
ATOM 4526 C C . ASN A 1 567 ? 9.878 36.448 4.463 1.00 86.25 567 ASN A C 1
ATOM 4528 O O . ASN A 1 567 ? 9.754 37.481 5.114 1.00 86.25 567 ASN A O 1
ATOM 4532 N N . HIS A 1 568 ? 10.494 36.415 3.279 1.00 86.00 568 HIS A N 1
ATOM 4533 C CA . HIS A 1 568 ? 11.137 37.597 2.693 1.00 86.00 568 HIS A CA 1
ATOM 4534 C C . HIS A 1 568 ? 10.152 38.739 2.390 1.00 86.00 568 HIS A C 1
ATOM 4536 O O . HIS A 1 568 ? 10.536 39.902 2.445 1.00 86.00 568 HIS A O 1
ATOM 4542 N N . LEU A 1 569 ? 8.890 38.430 2.072 1.00 85.75 569 LEU A N 1
ATOM 4543 C CA . LEU A 1 569 ? 7.892 39.453 1.748 1.00 85.75 569 LEU A CA 1
ATOM 4544 C C . LEU A 1 569 ? 7.486 40.274 2.979 1.00 85.75 569 LEU A C 1
ATOM 4546 O O . LEU A 1 569 ? 7.309 41.482 2.862 1.00 85.75 569 LEU A O 1
ATOM 4550 N N . ASN A 1 570 ? 7.403 39.657 4.159 1.00 86.12 570 ASN A N 1
ATOM 4551 C CA . ASN A 1 570 ? 7.160 40.347 5.427 1.00 86.12 570 ASN A CA 1
ATOM 4552 C C . ASN A 1 570 ? 8.330 41.280 5.800 1.00 86.12 570 ASN A C 1
ATOM 4554 O O . ASN A 1 570 ? 8.103 42.399 6.255 1.00 86.12 570 ASN A O 1
ATOM 4558 N N . GLU A 1 571 ? 9.576 40.872 5.527 1.00 83.69 571 GLU A N 1
ATOM 4559 C CA . GLU A 1 571 ? 10.761 41.721 5.728 1.00 83.69 571 GLU A CA 1
ATOM 4560 C C . GLU A 1 571 ? 10.779 42.947 4.791 1.00 83.69 571 GLU A C 1
ATOM 4562 O O . GLU A 1 571 ? 11.232 44.021 5.187 1.00 83.69 571 GLU A O 1
ATOM 4567 N N . GLU A 1 572 ? 10.282 42.807 3.555 1.00 83.31 572 GLU A N 1
ATOM 4568 C CA . GLU A 1 572 ? 10.288 43.872 2.538 1.00 83.31 572 GLU A CA 1
ATOM 4569 C C . GLU A 1 572 ? 9.074 44.819 2.621 1.00 83.31 572 GLU A C 1
ATOM 4571 O O . GLU A 1 572 ? 9.224 46.024 2.402 1.00 83.31 572 GLU A O 1
ATOM 4576 N N . HIS A 1 573 ? 7.879 44.302 2.930 1.00 77.62 573 HIS A N 1
ATOM 4577 C CA . HIS A 1 573 ? 6.615 45.055 2.913 1.00 77.62 573 HIS A CA 1
ATOM 4578 C C . HIS A 1 573 ? 6.129 45.521 4.298 1.00 77.62 573 HIS A C 1
ATOM 4580 O O . HIS A 1 573 ? 5.180 46.304 4.378 1.00 77.62 573 HIS A O 1
ATOM 4586 N N . GLY A 1 574 ? 6.814 45.118 5.374 1.00 70.25 574 GLY A N 1
ATOM 4587 C CA . GLY A 1 574 ? 6.555 45.559 6.746 1.00 70.25 574 GLY A CA 1
ATOM 4588 C C . GLY A 1 574 ? 5.807 44.531 7.599 1.00 70.25 574 GLY A C 1
ATOM 4589 O O . GLY A 1 574 ? 5.171 43.608 7.094 1.00 70.25 574 GLY A O 1
ATOM 4590 N N . GLU A 1 575 ? 5.865 44.723 8.923 1.00 67.44 575 GLU A N 1
ATOM 4591 C CA . GLU A 1 575 ? 5.451 43.733 9.932 1.00 67.44 575 GLU A CA 1
ATOM 4592 C C . GLU A 1 575 ? 3.967 43.322 9.875 1.00 67.44 575 GLU A C 1
ATOM 4594 O O . GLU A 1 575 ? 3.607 42.337 10.519 1.00 67.44 575 GLU A O 1
ATOM 4599 N N . ASP A 1 576 ? 3.108 44.041 9.145 1.00 72.12 576 ASP A N 1
ATOM 4600 C CA . ASP A 1 576 ? 1.652 43.834 9.099 1.00 72.12 576 ASP A CA 1
ATOM 4601 C C . ASP A 1 576 ? 1.153 42.949 7.936 1.00 72.12 576 ASP A C 1
ATOM 4603 O O . ASP A 1 576 ? 0.009 42.507 7.990 1.00 72.12 576 ASP A O 1
ATOM 4607 N N . GLN A 1 577 ? 1.970 42.650 6.914 1.00 78.50 577 GLN A N 1
ATOM 4608 C CA . GLN A 1 577 ? 1.566 41.830 5.750 1.00 78.50 577 GLN A CA 1
ATOM 4609 C C . GLN A 1 577 ? 2.238 40.449 5.744 1.00 78.50 577 GLN A C 1
ATOM 4611 O O . GLN A 1 577 ? 3.391 40.331 6.155 1.00 78.50 577 GLN A O 1
ATOM 4616 N N . TYR A 1 578 ? 1.555 39.407 5.251 1.00 81.75 578 TYR A N 1
ATOM 4617 C CA . TYR A 1 578 ? 2.074 38.028 5.173 1.00 81.75 578 TYR A CA 1
ATOM 4618 C C . TYR A 1 578 ? 2.474 37.437 6.539 1.00 81.75 578 TYR A C 1
ATOM 4620 O O . TYR A 1 578 ? 3.539 36.822 6.694 1.00 81.75 578 TYR A O 1
ATOM 4628 N N . ARG A 1 579 ? 1.634 37.658 7.559 1.00 83.06 579 ARG A N 1
ATOM 4629 C CA . ARG A 1 579 ? 1.837 37.142 8.922 1.00 83.06 579 ARG A CA 1
ATOM 4630 C C . ARG A 1 579 ? 1.546 35.647 9.007 1.00 83.06 579 ARG A C 1
ATOM 4632 O O . ARG A 1 579 ? 0.744 35.107 8.258 1.00 83.06 579 ARG A O 1
ATOM 4639 N N . TYR A 1 580 ? 2.204 34.982 9.954 1.00 84.88 580 TYR A N 1
ATOM 4640 C CA . TYR A 1 580 ? 2.037 33.553 10.242 1.00 84.88 580 TYR A CA 1
ATOM 4641 C C . TYR A 1 580 ? 2.395 32.638 9.063 1.00 84.88 580 TYR A C 1
ATOM 4643 O O . TYR A 1 580 ? 1.938 31.497 8.986 1.00 84.88 580 TYR A O 1
ATOM 4651 N N . VAL A 1 581 ? 3.237 33.133 8.149 1.00 85.94 581 VAL A N 1
ATOM 4652 C CA . VAL A 1 581 ? 3.844 32.349 7.072 1.00 85.94 581 VAL A CA 1
ATOM 4653 C C . VAL A 1 581 ? 5.332 32.171 7.359 1.00 85.94 581 VAL A C 1
ATOM 4655 O O . VAL A 1 581 ? 6.078 33.145 7.511 1.00 85.94 581 VAL A O 1
ATOM 4658 N N . TYR A 1 582 ? 5.765 30.914 7.417 1.00 87.69 582 TYR A N 1
ATOM 4659 C CA . TYR A 1 582 ? 7.120 30.494 7.749 1.00 87.69 582 TYR A CA 1
ATOM 4660 C C . TYR A 1 582 ? 7.743 29.681 6.614 1.00 87.69 582 TYR A C 1
ATOM 4662 O O . TYR A 1 582 ? 7.235 28.640 6.190 1.00 87.69 582 TYR A O 1
ATOM 4670 N N . THR A 1 583 ? 8.895 30.134 6.133 1.00 88.75 583 THR A N 1
ATOM 4671 C CA . THR A 1 583 ? 9.672 29.442 5.103 1.00 88.75 583 THR A CA 1
ATOM 4672 C C . THR A 1 583 ? 10.607 28.431 5.761 1.00 88.75 583 THR A C 1
ATOM 4674 O O . THR A 1 583 ? 11.711 28.779 6.171 1.00 88.75 583 THR A O 1
ATOM 4677 N N . LEU A 1 584 ? 10.186 27.163 5.846 1.00 84.44 584 LEU A N 1
ATOM 4678 C CA . LEU A 1 584 ? 11.009 26.091 6.426 1.00 84.44 584 LEU A CA 1
ATOM 4679 C C . LEU A 1 584 ? 12.271 25.815 5.612 1.00 84.44 584 LEU A C 1
ATOM 4681 O O . LEU A 1 584 ? 13.336 25.565 6.171 1.00 84.44 584 LEU A O 1
ATOM 4685 N N . CYS A 1 585 ? 12.139 25.775 4.287 1.00 85.81 585 CYS A N 1
ATOM 4686 C CA . CYS A 1 585 ? 13.232 25.427 3.387 1.00 85.81 585 CYS A CA 1
ATOM 4687 C C . CYS A 1 585 ? 13.126 26.231 2.096 1.00 85.81 585 CYS A C 1
ATOM 4689 O O . CYS A 1 585 ? 12.114 26.166 1.393 1.00 85.81 585 CYS A O 1
ATOM 4691 N N . TYR A 1 586 ? 14.206 26.924 1.742 1.00 88.31 586 TYR A N 1
ATOM 4692 C CA . TYR A 1 586 ? 14.344 27.535 0.426 1.00 88.31 586 TYR A CA 1
ATOM 4693 C C . TYR A 1 586 ? 14.507 26.463 -0.661 1.00 88.31 586 TYR A C 1
ATOM 4695 O O . TYR A 1 586 ? 15.024 25.384 -0.367 1.00 88.31 586 TYR A O 1
ATOM 4703 N N . PRO A 1 587 ? 14.113 26.747 -1.918 1.00 88.00 587 PRO A N 1
ATOM 4704 C CA . PRO A 1 587 ? 14.256 25.812 -3.030 1.00 88.00 587 PRO A CA 1
ATOM 4705 C C . PRO A 1 587 ? 15.677 25.241 -3.178 1.00 88.00 587 PRO A C 1
ATOM 4707 O O . PRO A 1 587 ? 16.601 25.937 -3.610 1.00 88.00 587 PRO A O 1
ATOM 4710 N N . GLN A 1 588 ? 15.840 23.962 -2.837 1.00 87.44 588 GLN A N 1
ATOM 4711 C CA . GLN A 1 588 ? 17.103 23.224 -2.921 1.00 87.44 588 GLN A CA 1
ATOM 4712 C C . GLN A 1 588 ? 16.873 21.739 -3.231 1.00 87.44 588 GLN A C 1
ATOM 4714 O O . GLN A 1 588 ? 15.743 21.255 -3.200 1.00 87.44 588 GLN A O 1
ATOM 4719 N N . VAL A 1 589 ? 17.939 21.006 -3.561 1.00 86.44 589 VAL A N 1
ATOM 4720 C CA . VAL A 1 589 ? 17.853 19.553 -3.796 1.00 86.44 589 VAL A CA 1
ATOM 4721 C C . VAL A 1 589 ? 17.405 18.855 -2.500 1.00 86.44 589 VAL A C 1
ATOM 4723 O O . VAL A 1 589 ? 17.919 19.215 -1.441 1.00 86.44 589 VAL A O 1
ATOM 4726 N N . PRO A 1 590 ? 16.486 17.870 -2.546 1.00 83.31 590 PRO A N 1
ATOM 4727 C CA . PRO A 1 590 ? 15.972 17.212 -1.347 1.00 83.31 590 PRO A CA 1
ATOM 4728 C C . PRO A 1 590 ? 17.087 16.532 -0.548 1.00 83.31 590 PRO A C 1
ATOM 4730 O O . PRO A 1 590 ? 17.825 15.701 -1.084 1.00 83.31 590 PRO A O 1
ATOM 4733 N N . THR A 1 591 ? 17.190 16.860 0.739 1.00 82.69 591 THR A N 1
ATOM 4734 C CA . THR A 1 591 ? 18.164 16.278 1.673 1.00 82.69 591 THR A CA 1
ATOM 4735 C C . THR A 1 591 ? 17.468 15.559 2.827 1.00 82.69 591 THR A C 1
ATOM 4737 O O . THR A 1 591 ? 16.291 15.780 3.106 1.00 82.69 591 THR A O 1
ATOM 4740 N N . VAL A 1 592 ? 18.215 14.710 3.539 1.00 80.25 592 VAL A N 1
ATOM 4741 C CA . VAL A 1 592 ? 17.739 14.080 4.784 1.00 80.25 592 VAL A CA 1
ATOM 4742 C C . VAL A 1 592 ? 17.387 15.136 5.838 1.00 80.25 592 VAL A C 1
ATOM 4744 O O . VAL A 1 592 ? 16.401 14.999 6.551 1.00 80.25 592 VAL A O 1
ATOM 4747 N N . GLU A 1 593 ? 18.147 16.230 5.891 1.00 80.75 593 GLU A N 1
ATOM 4748 C CA . GLU A 1 593 ? 17.877 17.353 6.793 1.00 80.75 593 GLU A CA 1
ATOM 4749 C C . GLU A 1 593 ? 16.513 17.991 6.516 1.00 80.75 593 GLU A C 1
ATOM 4751 O O . GLU A 1 593 ? 15.765 18.252 7.450 1.00 80.75 593 GLU A O 1
ATOM 4756 N N . MET A 1 594 ? 16.149 18.167 5.242 1.00 79.75 594 MET A N 1
ATOM 4757 C CA . MET A 1 594 ? 14.832 18.674 4.846 1.00 79.75 594 MET A CA 1
ATOM 4758 C C . MET A 1 594 ? 13.695 17.760 5.323 1.00 79.75 594 MET A C 1
ATOM 4760 O O . MET A 1 594 ? 12.659 18.249 5.771 1.00 79.75 594 MET A O 1
ATOM 4764 N N . HIS A 1 595 ? 13.894 16.441 5.261 1.00 76.81 595 HIS A N 1
ATOM 4765 C CA . HIS A 1 595 ? 12.933 15.464 5.774 1.00 76.81 595 HIS A CA 1
ATOM 4766 C C . HIS A 1 595 ? 12.785 15.550 7.301 1.00 76.81 595 HIS A C 1
ATOM 4768 O O . HIS A 1 595 ? 11.669 15.600 7.810 1.00 76.81 595 HIS A O 1
ATOM 4774 N N . ASN A 1 596 ? 13.898 15.662 8.029 1.00 79.44 596 ASN A N 1
ATOM 4775 C CA . ASN A 1 596 ? 13.881 15.840 9.484 1.00 79.44 596 ASN A CA 1
ATOM 4776 C C . ASN A 1 596 ? 13.226 17.173 9.890 1.00 79.44 596 ASN A C 1
ATOM 4778 O O . ASN A 1 596 ? 12.521 17.239 10.893 1.00 79.44 596 ASN A O 1
ATOM 4782 N N . SER A 1 597 ? 13.417 18.239 9.107 1.00 77.44 597 SER A N 1
ATOM 4783 C CA . SER A 1 597 ? 12.744 19.526 9.323 1.00 77.44 597 SER A CA 1
ATOM 4784 C C . SER A 1 597 ? 11.228 19.436 9.118 1.00 77.44 597 SER A C 1
ATOM 4786 O O . SER A 1 597 ? 10.485 20.095 9.839 1.00 77.44 597 SER A O 1
ATOM 4788 N N . LEU A 1 598 ? 10.755 18.593 8.190 1.00 76.19 598 LEU A N 1
ATOM 4789 C CA . LEU A 1 598 ? 9.325 18.334 7.988 1.00 76.19 598 LEU A CA 1
ATOM 4790 C C . LEU A 1 598 ? 8.677 17.602 9.175 1.00 76.19 598 LEU A C 1
ATOM 4792 O O . LEU A 1 598 ? 7.543 17.921 9.521 1.00 76.19 598 LEU A O 1
ATOM 4796 N N . GLU A 1 599 ? 9.381 16.677 9.842 1.00 72.50 599 GLU A N 1
ATOM 4797 C CA . GLU A 1 599 ? 8.873 16.047 11.078 1.00 72.50 599 GLU A CA 1
ATOM 4798 C C . GLU A 1 599 ? 8.636 17.080 12.193 1.00 72.50 599 GLU A C 1
ATOM 4800 O O . GLU A 1 599 ? 7.750 16.907 13.027 1.00 72.50 599 GLU A O 1
ATOM 4805 N N . ARG A 1 600 ? 9.385 18.188 12.177 1.00 70.75 600 ARG A N 1
ATOM 4806 C CA . ARG A 1 600 ? 9.300 19.268 13.170 1.00 70.75 600 ARG A CA 1
ATOM 4807 C C . ARG A 1 600 ? 8.253 20.330 12.839 1.00 70.75 600 ARG A C 1
ATOM 4809 O O . ARG A 1 600 ? 8.030 21.227 13.645 1.00 70.75 600 ARG A O 1
ATOM 4816 N N . VAL A 1 601 ? 7.557 20.228 11.703 1.00 72.00 601 VAL A N 1
ATOM 4817 C CA . VAL A 1 601 ? 6.491 21.176 11.316 1.00 72.00 601 VAL A CA 1
ATOM 4818 C C . VAL A 1 601 ? 5.368 21.216 12.352 1.00 72.00 601 VAL A C 1
ATOM 4820 O O . VAL A 1 601 ? 4.836 22.288 12.623 1.00 72.00 601 VAL A O 1
ATOM 4823 N N . SER A 1 602 ? 5.058 20.093 13.012 1.00 66.62 602 SER A N 1
ATOM 4824 C CA . SER A 1 602 ? 4.071 20.072 14.102 1.00 66.62 602 SER A CA 1
ATOM 4825 C C . SER A 1 602 ? 4.470 20.926 15.312 1.00 66.62 602 SER A C 1
ATOM 4827 O O . SER A 1 602 ? 3.600 21.342 16.069 1.00 66.62 602 SER A O 1
ATOM 4829 N N . GLU A 1 603 ? 5.767 21.195 15.513 1.00 70.75 603 GLU A N 1
ATOM 4830 C CA . GLU A 1 603 ? 6.261 22.069 16.590 1.00 70.75 603 GLU A CA 1
ATOM 4831 C C . GLU A 1 603 ? 5.967 23.552 16.291 1.00 70.75 603 GLU A C 1
ATOM 4833 O O . GLU A 1 603 ? 5.802 24.353 17.216 1.00 70.75 603 GLU A O 1
ATOM 4838 N N . LEU A 1 604 ? 5.860 23.903 15.002 1.00 68.44 604 LEU A N 1
ATOM 4839 C CA . LEU A 1 604 ? 5.631 25.262 14.502 1.00 68.44 604 LEU A CA 1
ATOM 4840 C C . LEU A 1 604 ? 4.143 25.652 14.463 1.00 68.44 604 LEU A C 1
ATOM 4842 O O . LEU A 1 604 ? 3.839 26.844 14.376 1.00 68.44 604 LEU A O 1
ATOM 4846 N N . CYS A 1 605 ? 3.224 24.683 14.551 1.00 65.38 605 CYS A N 1
ATOM 4847 C CA . CYS A 1 605 ? 1.777 24.915 14.547 1.00 65.38 605 CYS A CA 1
ATOM 4848 C C . CYS A 1 605 ? 1.327 25.720 15.782 1.00 65.38 605 CYS A C 1
ATOM 4850 O O . CYS A 1 605 ? 1.695 25.398 16.919 1.00 65.38 605 CYS A O 1
ATOM 4852 N N . GLY A 1 606 ? 0.546 26.781 15.555 1.00 60.03 606 GLY A N 1
ATOM 4853 C CA . GLY A 1 606 ? -0.080 27.602 16.597 1.00 60.03 606 GLY A CA 1
ATOM 4854 C C . GLY A 1 606 ? -1.432 27.085 17.085 1.00 60.03 606 GLY A C 1
ATOM 4855 O O . GLY A 1 606 ? -1.939 26.096 16.574 1.00 60.03 606 GLY A O 1
ATOM 4856 N N . ASP A 1 607 ? -2.007 27.741 18.100 1.00 57.62 607 ASP A N 1
ATOM 4857 C CA . ASP A 1 607 ? -3.386 27.473 18.533 1.00 57.62 607 ASP A CA 1
ATOM 4858 C C . ASP A 1 607 ? -4.377 28.071 17.516 1.00 57.62 607 ASP A C 1
ATOM 4860 O O . ASP A 1 607 ? -4.461 29.296 17.380 1.00 57.62 607 ASP A O 1
ATOM 4864 N N . ASP A 1 608 ? -5.181 27.219 16.872 1.00 56.12 608 ASP A N 1
ATOM 4865 C CA . ASP A 1 608 ? -6.126 27.571 15.788 1.00 56.12 608 ASP A CA 1
ATOM 4866 C C . ASP A 1 608 ? -7.159 28.654 16.156 1.00 56.12 608 ASP A C 1
ATOM 4868 O O . ASP A 1 608 ? -7.794 29.247 15.291 1.00 56.12 608 ASP A O 1
ATOM 4872 N N . LYS A 1 609 ? -7.363 28.930 17.449 1.00 55.53 609 LYS A N 1
ATOM 4873 C CA . LYS A 1 609 ? -8.335 29.934 17.922 1.00 55.53 609 LYS A CA 1
ATOM 4874 C C . LYS A 1 609 ? -7.777 31.356 18.001 1.00 55.53 609 LYS A C 1
ATOM 4876 O O . LYS A 1 609 ? -8.553 32.287 18.197 1.00 55.53 609 LYS A O 1
ATOM 4881 N N . LEU A 1 610 ? -6.456 31.518 17.933 1.00 55.25 610 LEU A N 1
ATOM 4882 C CA . LEU A 1 610 ? -5.768 32.795 18.161 1.00 55.25 610 LEU A CA 1
ATOM 4883 C C . LEU A 1 610 ? -5.108 33.353 16.897 1.00 55.25 610 LEU A C 1
ATOM 4885 O O . LEU A 1 610 ? -4.809 34.544 16.860 1.00 55.25 610 LEU A O 1
ATOM 4889 N N . ILE A 1 611 ? -4.884 32.516 15.882 1.00 63.38 611 ILE A N 1
ATOM 4890 C CA . ILE A 1 611 ? -4.141 32.873 14.673 1.00 63.38 611 ILE A CA 1
ATOM 4891 C C . ILE A 1 611 ? -5.097 32.856 13.481 1.00 63.38 611 ILE A C 1
ATOM 4893 O O . ILE A 1 611 ? -5.598 31.801 13.103 1.00 63.38 611 ILE A O 1
ATOM 4897 N N . LYS A 1 612 ? -5.350 34.027 12.889 1.00 64.19 612 LYS A N 1
ATOM 4898 C CA . LYS A 1 612 ? -6.015 34.130 11.586 1.00 64.19 612 LYS A CA 1
ATOM 4899 C C . LYS A 1 612 ? -4.982 33.893 10.488 1.00 64.19 612 LYS A C 1
ATOM 4901 O O . LYS A 1 612 ? -3.901 34.475 10.535 1.00 64.19 612 LYS A O 1
ATOM 4906 N N . VAL A 1 613 ? -5.290 33.001 9.552 1.00 69.94 613 VAL A N 1
ATOM 4907 C CA . VAL A 1 613 ? -4.339 32.506 8.550 1.00 69.94 613 VAL A CA 1
ATOM 4908 C C . VAL A 1 613 ? -4.969 32.590 7.169 1.00 69.94 613 VAL A C 1
ATOM 4910 O O . VAL A 1 613 ? -5.971 31.921 6.930 1.00 69.94 613 VAL A O 1
ATOM 4913 N N . ASP A 1 614 ? -4.351 33.337 6.255 1.00 79.94 614 ASP A N 1
ATOM 4914 C CA . ASP A 1 614 ? -4.782 33.408 4.859 1.00 79.94 614 ASP A CA 1
ATOM 4915 C C . ASP A 1 614 ? -4.017 32.389 3.991 1.00 79.94 614 ASP A C 1
ATOM 4917 O O . ASP A 1 614 ? -2.782 32.344 3.957 1.00 79.94 614 ASP A O 1
ATOM 4921 N N . VAL A 1 615 ? -4.759 31.543 3.273 1.00 84.56 615 VAL A N 1
ATOM 4922 C CA . VAL A 1 615 ? -4.201 30.557 2.335 1.00 84.56 615 VAL A CA 1
ATOM 4923 C C . VAL A 1 615 ? -3.570 31.248 1.119 1.00 84.56 615 VAL A C 1
ATOM 4925 O O . VAL A 1 615 ? -2.569 30.755 0.587 1.00 84.56 615 VAL A O 1
ATOM 4928 N N . LEU A 1 616 ? -4.117 32.387 0.678 1.00 86.88 616 LEU A N 1
ATOM 4929 C CA . LEU A 1 616 ? -3.586 33.155 -0.448 1.00 86.88 616 LEU A CA 1
ATOM 4930 C C . LEU A 1 616 ? -2.200 33.720 -0.139 1.00 86.88 616 LEU A C 1
ATOM 4932 O O . LEU A 1 616 ? -1.315 33.610 -0.988 1.00 86.88 616 LEU A O 1
ATOM 4936 N N . ASP A 1 617 ? -1.968 34.209 1.079 1.00 87.06 617 ASP A N 1
ATOM 4937 C CA . ASP A 1 617 ? -0.653 34.689 1.524 1.00 87.06 617 ASP A CA 1
ATOM 4938 C C . ASP A 1 617 ? 0.411 33.589 1.423 1.00 87.06 617 ASP A C 1
ATOM 4940 O O . ASP A 1 617 ? 1.515 33.814 0.917 1.00 87.06 617 ASP A O 1
ATOM 4944 N N . GLY A 1 618 ? 0.061 32.361 1.819 1.00 88.19 618 GLY A N 1
ATOM 4945 C CA . GLY A 1 618 ? 0.928 31.194 1.650 1.00 88.19 618 GLY A CA 1
ATOM 4946 C C . GLY A 1 618 ? 1.276 30.917 0.180 1.00 88.19 618 GLY A C 1
ATOM 4947 O O . GLY A 1 618 ? 2.430 30.615 -0.144 1.00 88.19 618 GLY A O 1
ATOM 4948 N N . ILE A 1 619 ? 0.305 31.061 -0.732 1.00 89.88 619 ILE A N 1
ATOM 4949 C CA . ILE A 1 619 ? 0.517 30.903 -2.181 1.00 89.88 619 ILE A CA 1
ATOM 4950 C C . ILE A 1 619 ? 1.394 32.033 -2.734 1.00 89.88 619 ILE A C 1
ATOM 4952 O O . ILE A 1 619 ? 2.287 31.762 -3.541 1.00 89.88 619 ILE A O 1
ATOM 4956 N N . ILE A 1 620 ? 1.182 33.278 -2.305 1.00 89.94 620 ILE A N 1
ATOM 4957 C CA . ILE A 1 620 ? 1.953 34.448 -2.747 1.00 89.94 620 ILE A CA 1
ATOM 4958 C C . ILE A 1 620 ? 3.422 34.304 -2.338 1.00 89.94 620 ILE A C 1
ATOM 4960 O O . ILE A 1 620 ? 4.306 34.428 -3.189 1.00 89.94 620 ILE A O 1
ATOM 4964 N N . VAL A 1 621 ? 3.695 33.940 -1.080 1.00 90.50 621 VAL A N 1
ATOM 4965 C CA . VAL A 1 621 ? 5.062 33.675 -0.598 1.00 90.50 621 VAL A CA 1
ATOM 4966 C C . VAL A 1 621 ? 5.709 32.533 -1.392 1.00 90.50 621 VAL A C 1
ATOM 4968 O O . VAL A 1 621 ? 6.859 32.645 -1.822 1.00 90.50 621 VAL A O 1
ATOM 4971 N N . ALA A 1 622 ? 4.978 31.448 -1.673 1.00 91.62 622 ALA A N 1
ATOM 4972 C CA . ALA A 1 622 ? 5.495 30.353 -2.496 1.00 91.62 622 ALA A CA 1
ATOM 4973 C C . ALA A 1 622 ? 5.802 30.785 -3.947 1.00 91.62 622 ALA A C 1
ATOM 4975 O O . ALA A 1 622 ? 6.797 30.341 -4.534 1.00 91.62 622 ALA A O 1
ATOM 4976 N N . LEU A 1 623 ? 4.974 31.656 -4.533 1.00 90.88 623 LEU A N 1
ATOM 4977 C CA . LEU A 1 623 ? 5.185 32.214 -5.870 1.00 90.88 623 LEU A CA 1
ATOM 4978 C C . LEU A 1 623 ? 6.403 33.142 -5.920 1.00 90.88 623 LEU A C 1
ATOM 4980 O O . LEU A 1 623 ? 7.175 33.040 -6.876 1.00 90.88 623 LEU A O 1
ATOM 4984 N N . ASP A 1 624 ? 6.624 33.976 -4.901 1.00 90.44 624 ASP A N 1
ATOM 4985 C CA . ASP A 1 624 ? 7.819 34.823 -4.790 1.00 90.44 624 ASP A CA 1
ATOM 4986 C C . ASP A 1 624 ? 9.101 33.978 -4.713 1.00 90.44 624 ASP A C 1
ATOM 4988 O O . ASP A 1 624 ? 10.034 34.181 -5.500 1.00 90.44 624 ASP A O 1
ATOM 4992 N N . LEU A 1 625 ? 9.117 32.942 -3.866 1.00 89.88 625 LEU A N 1
ATOM 4993 C CA . LEU A 1 625 ? 10.254 32.020 -3.762 1.00 89.88 625 LEU A CA 1
ATOM 4994 C C . LEU A 1 625 ? 10.575 31.352 -5.106 1.00 89.88 625 LEU A C 1
ATOM 4996 O O . LEU A 1 625 ? 11.744 31.267 -5.508 1.00 89.88 625 LEU A O 1
ATOM 5000 N N . LEU A 1 626 ? 9.546 30.900 -5.831 1.00 89.38 626 LEU A N 1
ATOM 5001 C CA . LEU A 1 626 ? 9.712 30.340 -7.171 1.00 89.38 626 LEU A CA 1
ATOM 5002 C C . LEU A 1 626 ? 10.198 31.390 -8.167 1.00 89.38 626 LEU A C 1
ATOM 5004 O O . LEU A 1 626 ? 11.082 31.093 -8.975 1.00 89.38 626 LEU A O 1
ATOM 5008 N N . HIS A 1 627 ? 9.655 32.605 -8.136 1.00 88.75 627 HIS A N 1
ATOM 5009 C CA . HIS A 1 627 ? 10.066 33.679 -9.029 1.00 88.75 627 HIS A CA 1
ATOM 5010 C C . HIS A 1 627 ? 11.556 33.986 -8.845 1.00 88.75 627 HIS A C 1
ATOM 5012 O O . HIS A 1 627 ? 12.324 33.804 -9.793 1.00 88.75 627 HIS A O 1
ATOM 5018 N N . ARG A 1 628 ? 11.993 34.298 -7.616 1.00 87.62 628 ARG A N 1
ATOM 5019 C CA . ARG A 1 628 ? 13.392 34.622 -7.286 1.00 87.62 628 ARG A CA 1
ATOM 5020 C C . ARG A 1 628 ? 14.353 33.501 -7.670 1.00 87.62 628 ARG A C 1
ATOM 5022 O O . ARG A 1 628 ? 15.391 33.756 -8.284 1.00 87.62 628 ARG A O 1
ATOM 5029 N N . ARG A 1 629 ? 14.002 32.240 -7.382 1.00 86.88 629 ARG A N 1
ATOM 5030 C CA . ARG A 1 629 ? 14.868 31.097 -7.716 1.00 86.88 629 ARG A CA 1
ATOM 5031 C C . ARG A 1 629 ? 15.004 30.875 -9.223 1.00 86.88 629 ARG A C 1
ATOM 5033 O O . ARG A 1 629 ? 16.059 30.454 -9.701 1.00 86.88 629 ARG A O 1
ATOM 5040 N N . THR A 1 630 ? 13.945 31.145 -9.979 1.00 84.94 630 THR A N 1
ATOM 5041 C CA . THR A 1 630 ? 13.874 30.827 -11.412 1.00 84.94 630 THR A CA 1
ATOM 5042 C C . THR A 1 630 ? 14.336 31.966 -12.326 1.00 84.94 630 THR A C 1
ATOM 5044 O O . THR A 1 630 ? 14.347 31.784 -13.541 1.00 84.94 630 THR A O 1
ATOM 5047 N N . LEU A 1 631 ? 14.789 33.103 -11.781 1.00 81.88 631 LEU A N 1
ATOM 5048 C CA . LEU A 1 631 ? 15.401 34.189 -12.564 1.00 81.88 631 LEU A CA 1
ATOM 5049 C C . LEU A 1 631 ? 16.690 33.749 -13.281 1.00 81.88 631 LEU A C 1
ATOM 5051 O O . LEU A 1 631 ? 16.956 34.180 -14.400 1.00 81.88 631 LEU A O 1
ATOM 5055 N N . ALA A 1 632 ? 17.483 32.869 -12.661 1.00 72.44 632 ALA A N 1
ATOM 5056 C CA . ALA A 1 632 ? 18.793 32.459 -13.180 1.00 72.44 632 ALA A CA 1
ATOM 5057 C C . ALA A 1 632 ? 18.776 31.164 -14.018 1.00 72.44 632 ALA A C 1
ATOM 5059 O O . ALA A 1 632 ? 19.743 30.870 -14.721 1.00 72.44 632 ALA A O 1
ATOM 5060 N N . LYS A 1 633 ? 17.718 30.348 -13.923 1.00 76.06 633 LYS A N 1
ATOM 5061 C CA . LYS A 1 633 ? 17.662 28.985 -14.485 1.00 76.06 633 LYS A CA 1
ATOM 5062 C C . LYS A 1 633 ? 16.261 28.659 -15.008 1.00 76.06 633 LYS A C 1
ATOM 5064 O O . LYS A 1 633 ? 15.262 29.060 -14.421 1.00 76.06 633 LYS A O 1
ATOM 5069 N N . GLN A 1 634 ? 16.184 27.861 -16.074 1.00 78.88 634 GLN A N 1
ATOM 5070 C CA . GLN A 1 634 ? 14.910 27.374 -16.610 1.00 78.88 634 GLN A CA 1
ATOM 5071 C C . GLN A 1 634 ? 14.425 26.141 -15.837 1.00 78.88 634 GLN A C 1
ATOM 5073 O O . GLN A 1 634 ? 15.074 25.097 -15.861 1.00 78.88 634 GLN A O 1
ATOM 5078 N N . PHE A 1 635 ? 13.257 26.253 -15.204 1.00 82.38 635 PHE A N 1
ATOM 5079 C CA . PHE A 1 635 ? 12.599 25.169 -14.474 1.00 82.38 635 PHE A CA 1
ATOM 5080 C C . PHE A 1 635 ? 11.156 24.982 -14.947 1.00 82.38 635 PHE A C 1
ATOM 5082 O O . PHE A 1 635 ? 10.501 25.936 -15.366 1.00 82.38 635 PHE A O 1
ATOM 5089 N N . LYS A 1 636 ? 10.632 23.757 -14.817 1.00 85.81 636 LYS A N 1
ATOM 5090 C CA . LYS A 1 636 ? 9.183 23.528 -14.830 1.00 85.81 636 LYS A CA 1
ATOM 5091 C C . LYS A 1 636 ? 8.660 23.811 -13.423 1.00 85.81 636 LYS A C 1
ATOM 5093 O O . LYS A 1 636 ? 9.006 23.089 -12.494 1.00 85.81 636 LYS A O 1
ATOM 5098 N N . ARG A 1 637 ? 7.855 24.860 -13.273 1.00 89.75 637 ARG A N 1
ATOM 5099 C CA . ARG A 1 637 ? 7.376 25.338 -11.972 1.00 89.75 637 ARG A CA 1
ATOM 5100 C C . ARG A 1 637 ? 6.084 24.619 -11.579 1.00 89.75 637 ARG A C 1
ATOM 5102 O O . ARG A 1 637 ? 5.173 24.499 -12.399 1.00 89.75 637 ARG A O 1
ATOM 5109 N N . LYS A 1 638 ? 6.006 24.141 -10.337 1.00 90.12 638 LYS A N 1
ATOM 5110 C CA . LYS A 1 638 ? 4.832 23.458 -9.784 1.00 90.12 638 LYS A CA 1
ATOM 5111 C C . LYS A 1 638 ? 4.655 23.824 -8.314 1.00 90.12 638 LYS A C 1
ATOM 5113 O O . LYS A 1 638 ? 5.636 23.804 -7.581 1.00 90.12 638 LYS A O 1
ATOM 5118 N N . ILE A 1 639 ? 3.418 24.098 -7.907 1.00 91.81 639 ILE A N 1
ATOM 5119 C CA . ILE A 1 639 ? 3.025 24.279 -6.505 1.00 91.81 639 ILE A CA 1
ATOM 5120 C C . ILE A 1 639 ? 2.079 23.139 -6.128 1.00 91.81 639 ILE A C 1
ATOM 5122 O O . ILE A 1 639 ? 1.189 22.793 -6.907 1.00 91.81 639 ILE A O 1
ATOM 5126 N N . ILE A 1 640 ? 2.311 22.543 -4.958 1.00 90.31 640 ILE A N 1
ATOM 5127 C CA . ILE A 1 640 ? 1.416 21.566 -4.334 1.00 90.31 640 ILE A CA 1
ATOM 5128 C C . ILE A 1 640 ? 0.945 22.188 -3.022 1.00 90.31 640 ILE A C 1
ATOM 5130 O O . ILE A 1 640 ? 1.764 22.413 -2.135 1.00 90.31 640 ILE A O 1
ATOM 5134 N N . LEU A 1 641 ? -0.344 22.497 -2.932 1.00 89.69 641 LEU A N 1
ATOM 5135 C CA . LEU A 1 641 ? -0.965 23.084 -1.750 1.00 89.69 641 LEU A CA 1
ATOM 5136 C C . LEU A 1 641 ? -1.642 21.980 -0.938 1.00 89.69 641 LEU A C 1
ATOM 5138 O O . LEU A 1 641 ? -2.477 21.266 -1.483 1.00 89.69 641 LEU A O 1
ATOM 5142 N N . PHE A 1 642 ? -1.307 21.865 0.346 1.00 86.81 642 PHE A N 1
ATOM 5143 C CA . PHE A 1 642 ? -2.017 21.010 1.299 1.00 86.81 642 PHE A CA 1
ATOM 5144 C C . PHE A 1 642 ? -2.868 21.907 2.200 1.00 86.81 642 PHE A C 1
ATOM 5146 O O . PHE A 1 642 ? -2.315 22.765 2.882 1.00 86.81 642 PHE A O 1
ATOM 5153 N N . THR A 1 643 ? -4.193 21.757 2.175 1.00 85.06 643 THR A N 1
ATOM 5154 C CA . THR A 1 643 ? -5.107 22.611 2.955 1.00 85.06 643 THR A CA 1
ATOM 5155 C C . THR A 1 643 ? -6.408 21.888 3.285 1.00 85.06 643 THR A C 1
ATOM 5157 O O . THR A 1 643 ? -6.909 21.105 2.481 1.00 85.06 643 THR A O 1
ATOM 5160 N N . ASP A 1 644 ? -6.951 22.126 4.474 1.00 77.75 644 ASP A N 1
ATOM 5161 C CA . ASP A 1 644 ? -8.279 21.672 4.901 1.00 77.75 644 ASP A CA 1
ATOM 5162 C C . ASP A 1 644 ? -9.373 22.729 4.666 1.00 77.75 644 ASP A C 1
ATOM 5164 O O . ASP A 1 644 ? -10.512 22.509 5.069 1.00 77.75 644 ASP A O 1
ATOM 5168 N N . ALA A 1 645 ? -9.027 23.850 4.013 1.00 75.38 645 ALA A N 1
ATOM 5169 C CA . ALA A 1 645 ? -9.917 24.955 3.640 1.00 75.38 645 ALA A CA 1
ATOM 5170 C C . ALA A 1 645 ? -10.716 25.581 4.806 1.00 75.38 645 ALA A C 1
ATOM 5172 O O . ALA A 1 645 ? -11.699 26.287 4.585 1.00 75.38 645 ALA A O 1
ATOM 5173 N N . HIS A 1 646 ? -10.273 25.371 6.050 1.00 75.62 646 HIS A N 1
ATOM 5174 C CA . HIS A 1 646 ? -11.028 25.731 7.253 1.00 75.62 646 HIS A CA 1
ATOM 5175 C C . HIS A 1 646 ? -10.760 27.159 7.766 1.00 75.62 646 HIS A C 1
ATOM 5177 O O . HIS A 1 646 ? -11.420 27.614 8.696 1.00 75.62 646 HIS A O 1
ATOM 5183 N N . SER A 1 647 ? -9.791 27.874 7.192 1.00 73.00 647 SER A N 1
ATOM 5184 C CA . SER A 1 647 ? -9.429 29.232 7.618 1.00 73.00 647 SER A CA 1
ATOM 5185 C C . SER A 1 647 ? -10.175 30.299 6.816 1.00 73.00 647 SER A C 1
ATOM 5187 O O . SER A 1 647 ? -10.272 30.199 5.597 1.00 73.00 647 SER A O 1
ATOM 5189 N N . GLU A 1 648 ? -10.673 31.342 7.484 1.00 71.62 648 GLU A N 1
ATOM 5190 C CA . GLU A 1 648 ? -11.282 32.514 6.835 1.00 71.62 648 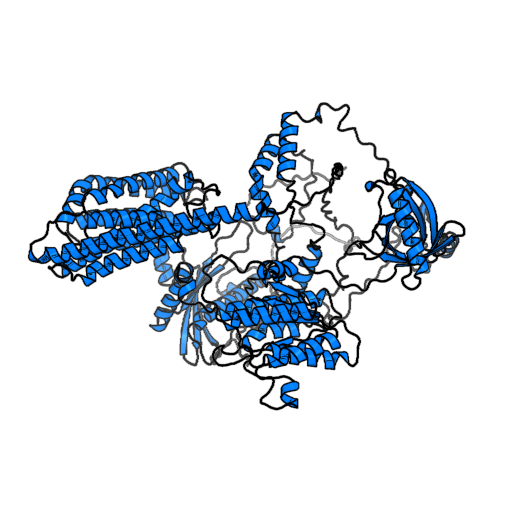GLU A CA 1
ATOM 5191 C C . GLU A 1 648 ? -10.247 33.232 5.946 1.00 71.62 648 GLU A C 1
ATOM 5193 O O . GLU A 1 648 ? -9.168 33.587 6.420 1.00 71.62 648 GLU A O 1
ATOM 5198 N N . VAL A 1 649 ? -10.569 33.445 4.665 1.00 74.75 649 VAL A N 1
ATOM 5199 C CA . VAL A 1 649 ? -9.740 34.231 3.734 1.00 74.75 649 VAL A CA 1
ATOM 5200 C C . VAL A 1 649 ? -10.046 35.713 3.951 1.00 74.75 649 VAL A C 1
ATOM 5202 O O . VAL A 1 649 ? -11.175 36.148 3.729 1.00 74.75 649 VAL A O 1
ATOM 5205 N N . GLU A 1 650 ? -9.058 36.497 4.390 1.00 66.12 650 GLU A N 1
ATOM 5206 C CA . GLU A 1 650 ? -9.267 37.909 4.741 1.00 66.12 650 GLU A CA 1
ATOM 5207 C C . GLU A 1 650 ? -9.408 38.795 3.492 1.00 66.12 650 GLU A C 1
ATOM 5209 O O . GLU A 1 650 ? -10.265 39.682 3.464 1.00 66.12 650 GLU A O 1
ATOM 5214 N N . ASN A 1 651 ? -8.624 38.528 2.437 1.00 68.94 651 ASN A N 1
ATOM 5215 C CA . ASN A 1 651 ? -8.570 39.360 1.230 1.00 68.94 651 ASN A CA 1
ATOM 5216 C C . ASN A 1 651 ? -8.919 38.574 -0.043 1.00 68.94 651 ASN A C 1
ATOM 5218 O O . ASN A 1 651 ? -8.070 38.280 -0.885 1.00 68.94 651 ASN A O 1
ATOM 5222 N N . ALA A 1 652 ? -10.208 38.310 -0.268 1.00 69.06 652 ALA A N 1
ATOM 5223 C CA . ALA A 1 652 ? -10.675 37.685 -1.513 1.00 69.06 652 ALA A CA 1
ATOM 5224 C C . ALA A 1 65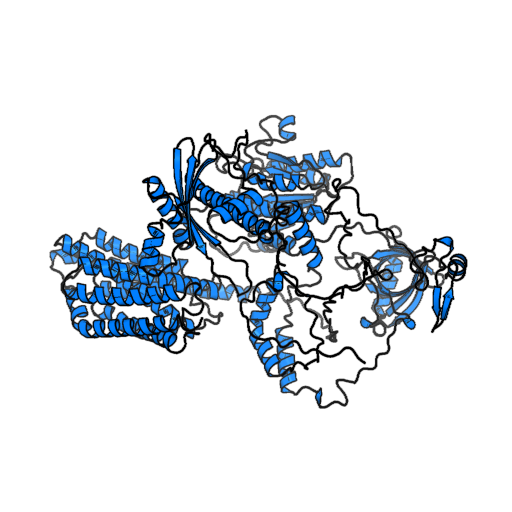2 ? -10.299 38.476 -2.794 1.00 69.06 652 ALA A C 1
ATOM 5226 O O . ALA A 1 652 ? -10.296 37.912 -3.887 1.00 69.06 652 ALA A O 1
ATOM 5227 N N . SER A 1 653 ? -9.948 39.764 -2.674 1.00 71.94 653 SER A N 1
ATOM 5228 C CA . SER A 1 653 ? -9.455 40.608 -3.774 1.00 71.94 653 SER A CA 1
ATOM 5229 C C . SER A 1 653 ? -8.098 40.183 -4.342 1.00 71.94 653 SER A C 1
ATOM 5231 O O . SER A 1 653 ? -7.776 40.558 -5.470 1.00 71.94 653 SER A O 1
ATOM 5233 N N . ASP A 1 654 ? -7.311 39.405 -3.596 1.00 77.44 654 ASP A N 1
ATOM 5234 C CA . ASP A 1 654 ? -5.967 38.984 -4.011 1.00 77.44 654 ASP A CA 1
ATOM 5235 C C . ASP A 1 654 ? -5.992 37.759 -4.944 1.00 77.44 654 ASP A C 1
ATOM 5237 O O . ASP A 1 654 ? -4.973 37.378 -5.529 1.00 77.44 654 ASP A O 1
ATOM 5241 N N . LEU A 1 655 ? -7.176 37.184 -5.178 1.00 83.06 655 LEU A N 1
ATOM 5242 C CA . LEU A 1 655 ? -7.377 36.036 -6.059 1.00 83.06 655 LEU A CA 1
ATOM 5243 C C . LEU A 1 655 ? -7.027 36.337 -7.528 1.00 83.06 655 LEU A C 1
ATOM 5245 O O . LEU A 1 655 ? -6.284 35.573 -8.152 1.00 83.06 655 LEU A O 1
ATOM 5249 N N . GLU A 1 656 ? -7.527 37.441 -8.091 1.00 85.06 656 GLU A N 1
ATOM 5250 C CA . GLU A 1 656 ? -7.225 37.861 -9.467 1.00 85.06 656 GLU A CA 1
ATOM 5251 C C . GLU A 1 656 ? -5.714 38.060 -9.713 1.00 85.06 656 GLU A C 1
ATOM 5253 O O . GLU A 1 656 ? -5.187 37.451 -10.656 1.00 85.06 656 GLU A O 1
ATOM 5258 N N . PRO A 1 657 ? -4.984 38.834 -8.879 1.00 85.69 657 PRO A N 1
ATOM 5259 C CA . PRO A 1 657 ? -3.530 38.960 -8.977 1.00 85.69 657 PRO A CA 1
ATOM 5260 C C . PRO A 1 657 ? -2.793 37.619 -8.896 1.00 85.69 657 PRO A C 1
ATOM 5262 O O . PRO A 1 657 ? -1.867 37.373 -9.674 1.00 85.69 657 PRO A O 1
ATOM 5265 N N . VAL A 1 658 ? -3.214 36.715 -8.005 1.00 87.06 658 VAL A N 1
ATOM 5266 C CA . VAL A 1 658 ? -2.616 35.377 -7.873 1.00 87.06 658 VAL A CA 1
ATOM 5267 C C . VAL A 1 658 ? -2.823 34.553 -9.146 1.00 87.06 658 VAL A C 1
ATOM 5269 O O . VAL A 1 658 ? -1.876 33.930 -9.634 1.00 87.06 658 VAL A O 1
ATOM 5272 N N . ILE A 1 659 ? -4.015 34.585 -9.750 1.00 87.69 659 ILE A N 1
ATOM 5273 C CA . ILE A 1 659 ? -4.298 33.903 -11.024 1.00 87.69 659 ILE A CA 1
ATOM 5274 C C . ILE A 1 659 ? -3.397 34.434 -12.143 1.00 87.69 659 ILE A C 1
ATOM 5276 O O . ILE A 1 659 ? -2.837 33.649 -12.920 1.00 87.69 659 ILE A O 1
ATOM 5280 N N . GLU A 1 660 ? -3.251 35.755 -12.246 1.00 88.31 660 GLU A N 1
ATOM 5281 C CA . GLU A 1 660 ? -2.406 36.386 -13.259 1.00 88.31 660 GLU A CA 1
ATOM 5282 C C . GLU A 1 660 ? -0.923 36.048 -13.045 1.00 88.31 660 GLU A C 1
ATOM 5284 O O . GLU A 1 660 ? -0.212 35.702 -13.996 1.00 88.31 660 GLU A O 1
ATOM 5289 N N . MET A 1 661 ? -0.464 36.039 -11.793 1.00 87.44 661 MET A N 1
ATOM 5290 C CA . MET A 1 661 ? 0.903 35.669 -11.435 1.00 87.44 661 MET A CA 1
ATOM 5291 C C . MET A 1 661 ? 1.199 34.193 -11.737 1.00 87.44 661 MET A C 1
ATOM 5293 O O . MET A 1 661 ? 2.230 33.871 -12.330 1.00 87.44 661 MET A O 1
ATOM 5297 N N . ILE A 1 662 ? 0.273 33.281 -11.432 1.00 90.38 662 ILE A N 1
ATOM 5298 C CA . ILE A 1 662 ? 0.412 31.856 -11.757 1.00 90.38 662 ILE A CA 1
ATOM 5299 C C . ILE A 1 662 ? 0.491 31.641 -13.277 1.00 90.38 662 ILE A C 1
ATOM 5301 O O . ILE A 1 662 ? 1.346 30.883 -13.753 1.00 90.38 662 ILE A O 1
ATOM 5305 N N . LYS A 1 663 ? -0.365 32.323 -14.052 1.00 89.69 663 LYS A N 1
ATOM 5306 C CA . LYS A 1 663 ? -0.388 32.224 -15.521 1.00 89.69 663 LYS A CA 1
ATOM 5307 C C . LYS A 1 663 ? 0.857 32.827 -16.163 1.00 89.69 663 LYS A C 1
ATOM 5309 O O . LYS A 1 663 ? 1.442 32.196 -17.042 1.00 89.69 663 LYS A O 1
ATOM 5314 N N . SER A 1 664 ? 1.286 34.007 -15.719 1.00 88.75 664 SER A N 1
ATOM 5315 C CA . SER A 1 664 ? 2.478 34.685 -16.247 1.00 88.75 664 SER A CA 1
ATOM 5316 C C . SER A 1 664 ? 3.763 33.910 -15.943 1.00 88.75 664 SER A C 1
ATOM 5318 O O . SER A 1 664 ? 4.639 33.794 -16.802 1.00 88.75 664 SER A O 1
ATOM 5320 N N . LEU A 1 665 ? 3.854 33.294 -14.760 1.00 86.81 665 LEU A N 1
ATOM 5321 C CA . LEU A 1 665 ? 4.961 32.414 -14.394 1.00 86.81 665 LEU A CA 1
ATOM 5322 C C . LEU A 1 665 ? 4.819 30.991 -14.966 1.00 86.81 665 LEU A C 1
ATOM 5324 O O . LEU A 1 665 ? 5.778 30.221 -14.886 1.00 86.81 665 LEU A O 1
ATOM 5328 N N . GLY A 1 666 ? 3.681 30.618 -15.555 1.00 87.69 666 GLY A N 1
ATOM 5329 C CA . GLY A 1 666 ? 3.451 29.279 -16.107 1.00 87.69 666 GLY A CA 1
ATOM 5330 C C . GLY A 1 666 ? 3.572 28.163 -15.061 1.00 87.69 666 GLY A C 1
ATOM 5331 O O . GLY A 1 666 ? 4.167 27.118 -15.338 1.00 87.69 666 GLY A O 1
ATOM 5332 N N . VAL A 1 667 ? 3.076 28.403 -13.844 1.00 88.88 667 VAL A N 1
ATOM 5333 C CA . VAL A 1 667 ? 3.146 27.462 -12.714 1.00 88.88 667 VAL A CA 1
ATOM 5334 C C . VAL A 1 667 ? 1.982 26.472 -12.787 1.00 88.88 667 VAL A C 1
ATOM 5336 O O . VAL A 1 667 ? 0.833 26.875 -12.927 1.00 88.88 667 VAL A O 1
ATOM 5339 N N . SER A 1 668 ? 2.251 25.166 -12.661 1.00 90.38 668 SER A N 1
ATOM 5340 C CA . SER A 1 668 ? 1.174 24.174 -12.510 1.00 90.38 668 SER A CA 1
ATOM 5341 C C . SER A 1 668 ? 0.735 24.074 -11.048 1.00 90.38 668 SER A C 1
ATOM 5343 O O . SER A 1 668 ? 1.576 23.764 -10.200 1.00 90.38 668 SER A O 1
ATOM 5345 N N . LEU A 1 669 ? -0.551 24.275 -10.764 1.00 90.12 669 LEU A N 1
ATOM 5346 C CA . LEU A 1 669 ? -1.120 24.193 -9.416 1.00 90.12 669 LEU A CA 1
ATOM 5347 C C . LEU A 1 669 ? -1.776 22.824 -9.169 1.00 90.12 669 LEU A C 1
ATOM 5349 O O . LEU A 1 669 ? -2.573 22.353 -9.980 1.00 90.12 669 LEU A O 1
ATOM 5353 N N . GLU A 1 670 ? -1.434 22.183 -8.054 1.00 89.19 670 GLU A N 1
ATOM 5354 C CA . GLU A 1 670 ? -2.104 20.985 -7.541 1.00 89.19 670 GLU A CA 1
ATOM 5355 C C . GLU A 1 670 ? -2.571 21.260 -6.111 1.00 89.19 670 GLU A C 1
ATOM 5357 O O . GLU A 1 670 ? -1.756 21.611 -5.261 1.00 89.19 670 GLU A O 1
ATOM 5362 N N . ILE A 1 671 ? -3.866 21.113 -5.852 1.00 88.06 671 ILE A N 1
ATOM 5363 C CA . ILE A 1 671 ? -4.461 21.326 -4.531 1.00 88.06 671 ILE A CA 1
ATOM 5364 C C . ILE A 1 671 ? -4.829 19.958 -3.970 1.00 88.06 671 ILE A C 1
ATOM 5366 O O . ILE A 1 671 ? -5.605 19.221 -4.577 1.00 88.06 671 ILE A O 1
ATOM 5370 N N . VAL A 1 672 ? -4.240 19.612 -2.833 1.00 84.25 672 VAL A N 1
ATOM 5371 C CA . VAL A 1 672 ? -4.529 18.398 -2.077 1.00 84.25 672 VAL A CA 1
ATOM 5372 C C . VAL A 1 672 ? -5.348 18.800 -0.867 1.00 84.25 672 VAL A C 1
ATOM 5374 O O . VAL A 1 672 ? -4.829 19.444 0.047 1.00 84.25 672 VAL A O 1
ATOM 5377 N N . ALA A 1 673 ? -6.624 18.433 -0.884 1.00 77.44 673 ALA A N 1
ATOM 5378 C CA . ALA A 1 673 ? -7.562 18.890 0.123 1.00 77.44 673 ALA A CA 1
ATOM 5379 C C . ALA A 1 673 ? -8.087 17.766 1.023 1.00 77.44 673 ALA A C 1
ATOM 5381 O O . ALA A 1 673 ? -8.274 16.624 0.583 1.00 77.44 673 ALA A O 1
ATOM 5382 N N . PHE A 1 674 ? -8.310 18.098 2.296 1.00 70.56 674 PHE A N 1
ATOM 5383 C CA . PHE A 1 674 ? -8.890 17.188 3.286 1.00 70.56 674 PHE A CA 1
ATOM 5384 C C . PHE A 1 674 ? -10.418 17.205 3.168 1.00 70.56 674 PHE A C 1
ATOM 5386 O O . PHE A 1 674 ? -11.021 18.268 3.174 1.00 70.56 674 PHE A O 1
ATOM 5393 N N . ASP A 1 675 ? -11.048 16.032 3.076 1.00 61.84 675 ASP A N 1
ATOM 5394 C CA . ASP A 1 675 ? -12.510 15.870 3.162 1.00 61.84 675 ASP A CA 1
ATOM 5395 C C . ASP A 1 675 ? -13.366 16.668 2.131 1.00 61.84 675 ASP A C 1
ATOM 5397 O O . ASP A 1 675 ? -14.544 16.949 2.383 1.00 61.84 675 ASP A O 1
ATOM 5401 N N . PHE A 1 676 ? -12.831 16.992 0.941 1.00 61.28 676 PHE A N 1
ATOM 5402 C CA . PHE A 1 676 ? -13.616 17.617 -0.141 1.00 61.28 676 PHE A CA 1
ATOM 5403 C C . PHE A 1 676 ? -14.695 16.658 -0.661 1.00 61.28 676 PHE A C 1
ATOM 5405 O O . PHE A 1 676 ? -14.407 15.570 -1.159 1.00 61.28 676 PHE A O 1
ATOM 5412 N N . THR A 1 677 ? -15.955 17.084 -0.587 1.00 47.72 677 THR A N 1
ATOM 5413 C CA . THR A 1 677 ? -17.126 16.310 -1.041 1.00 47.72 677 THR A CA 1
ATOM 5414 C C . THR A 1 677 ? -17.394 16.432 -2.539 1.00 47.72 677 THR A C 1
ATOM 5416 O O . THR A 1 677 ? -18.175 15.654 -3.082 1.00 47.72 677 THR A O 1
ATOM 5419 N N . HIS A 1 678 ? -16.762 17.392 -3.216 1.00 50.81 678 HIS A N 1
ATOM 5420 C CA . HIS A 1 678 ? -16.972 17.657 -4.636 1.00 50.81 678 HIS A CA 1
ATOM 5421 C C . HIS A 1 678 ? -15.822 17.079 -5.455 1.00 50.81 678 HIS A C 1
ATOM 5423 O O . HIS A 1 678 ? -14.741 17.658 -5.552 1.00 50.81 678 HIS A O 1
ATOM 5429 N N . SER A 1 679 ? -16.062 15.926 -6.075 1.00 42.59 679 SER A N 1
ATOM 5430 C CA . SER A 1 679 ? -15.162 15.431 -7.113 1.00 42.59 679 SER A CA 1
ATOM 5431 C C . SER A 1 679 ? -15.208 16.382 -8.327 1.00 42.59 679 SER A C 1
ATOM 5433 O O . SER A 1 679 ? -16.285 16.877 -8.679 1.00 42.59 679 SER A O 1
ATOM 5435 N N . PRO A 1 680 ? -14.088 16.626 -9.036 1.00 41.66 680 PRO A N 1
ATOM 5436 C CA . PRO A 1 680 ? -14.056 17.522 -10.201 1.00 41.66 680 PRO A CA 1
ATOM 5437 C C . PRO A 1 680 ? -14.992 17.092 -11.354 1.00 41.66 680 PRO A C 1
ATOM 5439 O O . PRO A 1 680 ? -15.215 17.860 -12.290 1.00 41.66 680 PRO A O 1
ATOM 5442 N N . GLY A 1 681 ? -15.564 15.881 -11.296 1.00 41.50 681 GLY A N 1
ATOM 5443 C CA . GLY A 1 681 ? -16.579 15.386 -12.229 1.00 41.50 681 GLY A CA 1
ATOM 5444 C C . GLY A 1 681 ? -18.028 15.783 -11.902 1.00 41.50 681 GLY A C 1
ATOM 5445 O O . GLY A 1 681 ? -18.844 15.828 -12.821 1.00 41.50 681 GLY A O 1
ATOM 5446 N N . GLN A 1 682 ? -18.358 16.094 -10.643 1.00 39.06 682 GLN A N 1
ATOM 5447 C CA . GLN A 1 682 ? -19.730 16.413 -10.208 1.00 39.06 682 GLN A CA 1
ATOM 5448 C C . GLN A 1 682 ? -20.139 17.863 -10.502 1.00 39.06 682 GLN A C 1
ATOM 5450 O O . GLN A 1 682 ? -21.274 18.108 -10.895 1.00 39.06 682 GLN A O 1
ATOM 5455 N N . VAL A 1 683 ? -19.194 18.808 -10.496 1.00 39.69 683 VAL A N 1
ATOM 5456 C CA . VAL A 1 683 ? -19.483 20.245 -10.694 1.00 39.69 683 VAL A CA 1
ATOM 5457 C C . VAL A 1 683 ? -20.085 20.562 -12.076 1.00 39.69 683 VAL A C 1
ATOM 5459 O O . VAL A 1 683 ? -20.859 21.504 -12.217 1.00 39.69 683 VAL A O 1
ATOM 5462 N N . LYS A 1 684 ? -19.804 19.749 -13.109 1.00 34.53 684 LYS A N 1
ATOM 5463 C CA . LYS A 1 684 ? -20.454 19.906 -14.427 1.00 34.53 684 LYS A CA 1
ATOM 5464 C C . LYS A 1 684 ? -21.920 19.466 -14.452 1.00 34.53 684 LYS A C 1
ATOM 5466 O O . LYS A 1 684 ? -22.639 19.906 -15.338 1.00 34.53 684 LYS A O 1
ATOM 5471 N N . LYS A 1 685 ? -22.340 18.599 -13.528 1.00 32.28 685 LYS A N 1
ATOM 5472 C CA . LYS A 1 685 ? -23.735 18.161 -13.371 1.00 32.28 685 LYS A CA 1
ATOM 5473 C C . LYS A 1 685 ? -24.493 19.055 -12.387 1.00 32.28 685 LYS A C 1
ATOM 5475 O O . LYS A 1 685 ? -25.639 19.404 -12.640 1.00 32.28 685 LYS A O 1
ATOM 5480 N N . ASP A 1 686 ? -23.817 19.502 -11.333 1.00 34.94 686 ASP A N 1
ATOM 5481 C CA . ASP A 1 686 ? -24.431 20.255 -10.236 1.00 34.94 686 ASP A CA 1
ATOM 5482 C C . ASP A 1 686 ? -24.833 21.697 -10.621 1.00 34.94 686 ASP A C 1
ATOM 5484 O O . ASP A 1 686 ? -25.670 22.295 -9.950 1.00 34.94 686 ASP A O 1
ATOM 5488 N N . MET A 1 687 ? -24.307 22.262 -11.721 1.00 36.72 687 MET A N 1
ATOM 5489 C CA . MET A 1 687 ? -24.798 23.550 -12.250 1.00 36.72 687 MET A CA 1
ATOM 5490 C C . MET A 1 687 ? -26.131 23.447 -13.018 1.00 36.72 687 MET A C 1
ATOM 5492 O O . MET A 1 687 ? -26.746 24.484 -13.258 1.00 36.72 687 MET A O 1
ATOM 5496 N N . GLU A 1 688 ? -26.600 22.246 -13.386 1.00 33.78 688 GLU A N 1
ATOM 5497 C CA . GLU A 1 688 ? -27.887 22.055 -14.087 1.00 33.78 688 GLU A CA 1
ATOM 5498 C C . GLU A 1 688 ? -28.996 21.433 -13.214 1.00 33.78 688 GLU A C 1
ATOM 5500 O O . GLU A 1 688 ? -30.170 21.575 -13.548 1.00 33.78 688 GLU A O 1
ATOM 5505 N N . GLU A 1 689 ? -28.683 20.837 -12.058 1.00 32.12 689 GLU A N 1
ATOM 5506 C CA . GLU A 1 689 ? -29.675 20.232 -11.148 1.00 32.12 689 GLU A CA 1
ATOM 5507 C C . GLU A 1 689 ? -29.737 20.943 -9.781 1.00 32.12 689 GLU A C 1
ATOM 5509 O O . GLU A 1 689 ? -29.525 20.352 -8.728 1.00 32.12 689 GLU A O 1
ATOM 5514 N N . ILE A 1 690 ? -30.104 22.230 -9.775 1.00 34.25 690 ILE A N 1
ATOM 5515 C CA . ILE A 1 690 ? -30.646 22.897 -8.573 1.00 34.25 690 ILE A CA 1
ATOM 5516 C C . ILE A 1 690 ? -32.177 22.811 -8.619 1.00 34.25 690 ILE A C 1
ATOM 5518 O O . ILE A 1 690 ? -32.866 23.823 -8.690 1.00 34.25 690 ILE A O 1
ATOM 5522 N N . VAL A 1 691 ? -32.730 21.597 -8.610 1.00 38.97 691 VAL A N 1
ATOM 5523 C CA . VAL A 1 691 ? -34.114 21.346 -8.180 1.00 38.97 691 VAL A CA 1
ATOM 5524 C C . VAL A 1 691 ? -34.156 19.962 -7.529 1.00 38.97 691 VAL A C 1
ATOM 5526 O O . VAL A 1 691 ? -33.886 18.960 -8.174 1.00 38.97 691 VAL A O 1
ATOM 5529 N N . ASP A 1 692 ? -34.528 19.943 -6.251 1.00 34.38 692 ASP A N 1
ATOM 5530 C CA . ASP A 1 692 ? -34.849 18.767 -5.434 1.00 34.38 692 ASP A CA 1
ATOM 5531 C C . ASP A 1 692 ? -33.719 17.779 -5.103 1.00 34.38 692 ASP A C 1
ATOM 5533 O O . ASP A 1 692 ? -33.528 16.769 -5.768 1.00 34.38 692 ASP A O 1
ATOM 5537 N N . CYS A 1 693 ? -33.082 17.986 -3.942 1.00 27.83 693 CYS A N 1
ATOM 5538 C CA . CYS A 1 693 ? -32.999 16.970 -2.878 1.00 27.83 693 CYS A CA 1
ATOM 5539 C C . CYS A 1 693 ? -32.370 17.559 -1.600 1.00 27.83 693 CYS A C 1
ATOM 5541 O O . CYS A 1 693 ? -31.188 17.886 -1.557 1.00 27.83 693 CYS A O 1
ATOM 5543 N N . LYS A 1 694 ? -33.149 17.638 -0.511 1.00 33.12 694 LYS A N 1
ATOM 5544 C CA . LYS A 1 694 ? -32.647 17.959 0.837 1.00 33.12 694 LYS A CA 1
ATOM 5545 C C . LYS A 1 694 ? -31.889 16.761 1.417 1.00 33.12 694 LYS A C 1
ATOM 5547 O O . LYS A 1 694 ? -32.494 15.875 2.021 1.00 33.12 694 LYS A O 1
ATOM 5552 N N . ILE A 1 695 ? -30.571 16.741 1.258 1.00 32.53 695 ILE A N 1
ATOM 5553 C CA . ILE A 1 695 ? -29.673 15.858 2.010 1.00 32.53 695 ILE A CA 1
ATOM 5554 C C . ILE A 1 695 ? -29.307 16.575 3.316 1.00 32.53 695 ILE A C 1
ATOM 5556 O O . ILE A 1 695 ? -28.863 17.717 3.296 1.00 32.53 695 ILE A O 1
ATOM 5560 N N . LYS A 1 696 ? -29.525 15.921 4.464 1.00 33.78 696 LYS A N 1
ATOM 5561 C CA . LYS A 1 696 ? -29.064 16.411 5.772 1.00 33.78 696 LYS A CA 1
ATOM 5562 C C . LYS A 1 696 ? -27.539 16.265 5.847 1.00 33.78 696 LYS A C 1
ATOM 5564 O O . LYS A 1 696 ? -27.053 15.204 6.225 1.00 33.78 696 LYS A O 1
ATOM 5569 N N . GLN A 1 697 ? -26.812 17.304 5.452 1.00 32.47 697 GLN A N 1
ATOM 5570 C CA . GLN A 1 697 ? -25.408 17.492 5.819 1.00 32.47 697 GLN A CA 1
ATOM 5571 C C . GLN A 1 697 ? -25.322 17.924 7.292 1.00 32.47 697 GLN A C 1
ATOM 5573 O O . GLN A 1 697 ? -26.230 18.581 7.809 1.00 32.47 697 GLN A O 1
ATOM 5578 N N . GLU A 1 698 ? -24.249 17.524 7.981 1.00 32.41 698 GLU A N 1
ATOM 5579 C CA . GLU A 1 698 ? -23.837 18.190 9.222 1.00 32.41 698 GLU A CA 1
ATOM 5580 C C . GLU A 1 698 ? -23.631 19.691 8.943 1.00 32.41 698 GLU A C 1
ATOM 5582 O O . GLU A 1 698 ? -23.287 20.045 7.813 1.00 32.41 698 GLU A O 1
ATOM 5587 N N . PRO A 1 699 ? -23.848 20.586 9.921 1.00 32.94 699 PRO A N 1
ATOM 5588 C CA . PRO A 1 699 ? -23.660 22.014 9.704 1.00 32.94 699 PRO A CA 1
ATOM 5589 C C . PRO A 1 699 ? -22.164 22.305 9.505 1.00 32.94 699 PRO A C 1
ATOM 5591 O O . PRO A 1 699 ? -21.419 22.406 10.478 1.00 32.94 699 PRO A O 1
ATOM 5594 N N . ARG A 1 700 ? -21.726 22.397 8.245 1.00 46.03 700 ARG A N 1
ATOM 5595 C CA . ARG A 1 700 ? -20.449 23.019 7.869 1.00 46.03 700 ARG A CA 1
ATOM 5596 C C . ARG A 1 700 ? -20.551 24.524 8.091 1.00 46.03 700 ARG A C 1
ATOM 5598 O O . ARG A 1 700 ? -21.639 25.094 7.979 1.00 46.03 700 ARG A O 1
ATOM 5605 N N . LEU A 1 701 ? -19.442 25.160 8.453 1.00 57.97 701 LEU A N 1
ATOM 5606 C CA . LEU A 1 701 ? -19.403 26.614 8.571 1.00 57.97 701 LEU A CA 1
ATOM 5607 C C . LEU A 1 701 ? -19.483 27.222 7.160 1.00 57.97 701 LEU A C 1
ATOM 5609 O O . LEU A 1 701 ? -18.877 26.693 6.232 1.00 57.97 701 LEU A O 1
ATOM 5613 N N . GLU A 1 702 ? -20.239 28.313 6.985 1.00 60.31 702 GLU A N 1
ATOM 5614 C CA . GLU A 1 702 ? -20.494 28.927 5.663 1.00 60.31 702 GLU A CA 1
ATOM 5615 C C . GLU A 1 702 ? -19.193 29.243 4.897 1.00 60.31 702 GLU A C 1
ATOM 5617 O O . GLU A 1 702 ? -19.130 29.056 3.683 1.00 60.31 702 GLU A O 1
ATOM 5622 N N . PHE A 1 703 ? -18.127 29.616 5.612 1.00 64.50 703 PHE A N 1
ATOM 5623 C CA . PHE A 1 703 ? -16.827 29.948 5.024 1.00 64.50 703 PHE A CA 1
ATOM 5624 C C . PHE A 1 703 ? -16.068 28.742 4.434 1.00 64.50 703 PHE A C 1
ATOM 5626 O O . PHE A 1 703 ? -15.300 28.919 3.493 1.00 64.50 703 PHE A O 1
ATOM 5633 N N . GLU A 1 704 ? -16.281 27.511 4.920 1.00 69.12 704 GLU A N 1
ATOM 5634 C CA . GLU A 1 704 ? -15.620 26.313 4.365 1.00 69.12 704 GLU A CA 1
ATOM 5635 C C . GLU A 1 704 ? -16.111 26.037 2.939 1.00 69.12 704 GLU A C 1
ATOM 5637 O O . GLU A 1 704 ? -15.328 25.770 2.031 1.00 69.12 704 GLU A O 1
ATOM 5642 N N . GLU A 1 705 ? -17.422 26.154 2.715 1.00 70.88 705 GLU A N 1
ATOM 5643 C CA . GLU A 1 705 ? -18.008 25.941 1.392 1.00 70.88 705 GLU A CA 1
ATOM 5644 C C . GLU A 1 705 ? -17.627 27.043 0.396 1.00 70.88 705 GLU A C 1
ATOM 5646 O O . GLU A 1 705 ? -17.518 26.784 -0.807 1.00 70.88 705 GLU A O 1
ATOM 5651 N N . GLU A 1 706 ? -17.446 28.275 0.875 1.00 73.88 706 GLU A N 1
ATOM 5652 C CA . GLU A 1 706 ? -16.955 29.391 0.065 1.00 73.88 706 GLU A CA 1
ATOM 5653 C C . GLU A 1 706 ? -15.491 29.183 -0.343 1.00 73.88 706 GLU A C 1
ATOM 5655 O O . GLU A 1 706 ? -15.163 29.314 -1.527 1.00 73.88 706 GLU A O 1
ATOM 5660 N N . ASN A 1 707 ? -14.641 28.753 0.591 1.00 79.94 707 ASN A N 1
ATOM 5661 C CA . ASN A 1 707 ? -13.238 28.431 0.336 1.00 79.94 707 ASN A CA 1
ATOM 5662 C C . ASN A 1 707 ? -13.073 27.246 -0.627 1.00 79.94 707 ASN A C 1
ATOM 5664 O O . ASN A 1 707 ? -12.268 27.315 -1.560 1.00 79.94 707 ASN A O 1
ATOM 5668 N N . ASP A 1 708 ? -13.864 26.182 -0.469 1.00 79.25 708 ASP A N 1
ATOM 5669 C CA . ASP A 1 708 ? -13.851 25.027 -1.373 1.00 79.25 708 ASP A CA 1
ATOM 5670 C C . ASP A 1 708 ? -14.174 25.446 -2.814 1.00 79.25 708 ASP A C 1
ATOM 5672 O O . ASP A 1 708 ? -13.461 25.089 -3.762 1.00 79.25 708 ASP A O 1
ATOM 5676 N N . LYS A 1 709 ? -15.228 26.255 -2.993 1.00 80.62 709 LYS A N 1
ATOM 5677 C CA . LYS A 1 709 ? -15.629 26.797 -4.302 1.00 80.62 709 LYS A CA 1
ATOM 5678 C C . LYS A 1 709 ? -14.554 27.714 -4.880 1.00 80.62 709 LYS A C 1
ATOM 5680 O O . LYS A 1 709 ? -14.249 27.620 -6.073 1.00 80.62 709 LYS A O 1
ATOM 5685 N N . MET A 1 710 ? -13.957 28.566 -4.051 1.00 83.88 710 MET A N 1
ATOM 5686 C CA . MET A 1 710 ? -12.872 29.459 -4.442 1.00 83.88 710 MET A CA 1
ATOM 5687 C C . MET A 1 710 ? -11.658 28.669 -4.951 1.00 83.88 710 MET A C 1
ATOM 5689 O O . MET A 1 710 ? -11.204 28.909 -6.071 1.00 83.88 710 MET A O 1
ATOM 5693 N N . LEU A 1 711 ? -11.176 27.675 -4.202 1.00 83.44 711 LEU A N 1
ATOM 5694 C CA . LEU A 1 711 ? -10.022 26.850 -4.579 1.00 83.44 711 LEU A CA 1
ATOM 5695 C C . LEU A 1 711 ? -10.285 26.004 -5.837 1.00 83.44 711 LEU A C 1
ATOM 5697 O O . LEU A 1 711 ? -9.405 25.875 -6.695 1.00 83.44 711 LEU A O 1
ATOM 5701 N N . LEU A 1 712 ? -11.504 25.478 -5.999 1.00 82.94 712 LEU A N 1
ATOM 5702 C CA . LEU A 1 712 ? -11.927 24.787 -7.224 1.00 82.94 712 LEU A CA 1
ATOM 5703 C C . LEU A 1 712 ? -11.923 25.728 -8.435 1.00 82.94 712 LEU A C 1
ATOM 5705 O O . LEU A 1 712 ? -11.401 25.368 -9.496 1.00 82.94 712 LEU A O 1
ATOM 5709 N N . SER A 1 713 ? -12.453 26.943 -8.277 1.00 83.56 713 SER A N 1
ATOM 5710 C CA . SER A 1 713 ? -12.470 27.948 -9.343 1.00 83.56 713 SER A CA 1
ATOM 5711 C C . SER A 1 713 ? -11.051 28.374 -9.744 1.00 83.56 713 SER A C 1
ATOM 5713 O O . SER A 1 713 ? -10.730 28.412 -10.936 1.00 83.56 713 SER A O 1
ATOM 5715 N N . LEU A 1 714 ? -10.161 28.570 -8.764 1.00 84.81 714 LEU A N 1
ATOM 5716 C CA . LEU A 1 714 ? -8.747 28.883 -8.964 1.00 84.81 714 LEU A CA 1
ATOM 5717 C C . LEU A 1 714 ? -8.052 27.787 -9.781 1.00 84.81 714 LEU A C 1
ATOM 5719 O O . LEU A 1 714 ? -7.416 28.073 -10.801 1.00 84.81 714 LEU A O 1
ATOM 5723 N N . ALA A 1 715 ? -8.211 26.523 -9.376 1.00 85.38 715 ALA A N 1
ATOM 5724 C CA . ALA A 1 715 ? -7.639 25.387 -10.090 1.00 85.38 715 ALA A CA 1
ATOM 5725 C C . ALA A 1 715 ? -8.168 25.306 -11.531 1.00 85.38 715 ALA A C 1
ATOM 5727 O O . ALA A 1 715 ? -7.382 25.153 -12.465 1.00 85.38 715 ALA A O 1
ATOM 5728 N N . GLN A 1 716 ? -9.471 25.486 -11.751 1.00 83.31 716 GLN A N 1
ATOM 5729 C CA . GLN A 1 716 ? -10.066 25.409 -13.087 1.00 83.31 716 GLN A CA 1
ATOM 5730 C C . GLN A 1 716 ? -9.572 26.522 -14.025 1.00 83.31 716 GLN A C 1
ATOM 5732 O O . GLN A 1 716 ? -9.261 26.254 -15.188 1.00 83.31 716 GLN A O 1
ATOM 5737 N N . VAL A 1 717 ? -9.460 27.759 -13.534 1.00 85.06 717 VAL A N 1
ATOM 5738 C CA . VAL A 1 717 ? -9.031 28.924 -14.330 1.00 85.06 717 VAL A CA 1
ATOM 5739 C C . VAL A 1 717 ? -7.547 28.854 -14.703 1.00 85.06 717 VAL A C 1
ATOM 5741 O O . VAL A 1 717 ? -7.146 29.339 -15.768 1.00 85.06 717 VAL A O 1
ATOM 5744 N N . VAL A 1 718 ? -6.728 28.260 -13.837 1.00 85.31 718 VAL A N 1
ATOM 5745 C CA . VAL A 1 718 ? -5.287 28.056 -14.043 1.00 85.31 718 VAL A CA 1
ATOM 5746 C C . VAL A 1 718 ? -4.988 26.791 -14.865 1.00 85.31 718 VAL A C 1
ATOM 5748 O O . VAL A 1 718 ? -3.916 26.684 -15.460 1.00 85.31 718 VAL A O 1
ATOM 5751 N N . GLY A 1 719 ? -5.923 25.839 -14.936 1.00 81.31 719 GLY A N 1
ATOM 5752 C CA . GLY A 1 719 ? -5.673 24.501 -15.485 1.00 81.31 719 GLY A CA 1
ATOM 5753 C C . GLY A 1 719 ? -4.922 23.581 -14.511 1.00 81.31 719 GLY A C 1
ATOM 5754 O O . GLY A 1 719 ? -4.151 22.723 -14.941 1.00 81.31 719 GLY A O 1
ATOM 5755 N N . GLY A 1 720 ? -5.102 23.801 -13.207 1.00 82.31 720 GLY A N 1
ATOM 5756 C CA . GLY A 1 720 ? -4.637 22.950 -12.117 1.00 82.31 720 GLY A CA 1
ATOM 5757 C C . GLY A 1 720 ? -5.585 21.789 -11.801 1.00 82.31 720 GLY A C 1
ATOM 5758 O O . GLY A 1 720 ? -6.660 21.655 -12.385 1.00 82.31 720 GLY A O 1
ATOM 5759 N N . HIS A 1 721 ? -5.173 20.937 -10.862 1.00 82.12 721 HIS A N 1
ATOM 5760 C CA . HIS A 1 721 ? -5.937 19.761 -10.432 1.00 82.12 721 HIS A CA 1
ATOM 5761 C C . HIS A 1 721 ? -6.208 19.807 -8.930 1.00 82.12 721 HIS A C 1
ATOM 5763 O O . HIS A 1 721 ? -5.313 20.150 -8.158 1.00 82.12 721 HIS A O 1
ATOM 5769 N N . VAL A 1 722 ? -7.419 19.420 -8.531 1.00 81.75 722 VAL A N 1
ATOM 5770 C CA . VAL A 1 722 ? -7.794 19.214 -7.128 1.00 81.75 722 VAL A CA 1
ATOM 5771 C C . VAL A 1 722 ? -7.907 17.715 -6.885 1.00 81.75 722 VAL A C 1
ATOM 5773 O O . VAL A 1 722 ? -8.551 17.018 -7.670 1.00 81.75 722 VAL A O 1
ATOM 5776 N N . VAL A 1 723 ? -7.233 17.226 -5.847 1.00 80.12 723 VAL A N 1
ATOM 5777 C CA . VAL A 1 723 ? -7.121 15.803 -5.505 1.00 80.12 723 VAL A CA 1
ATOM 5778 C C . VAL A 1 723 ? -7.448 15.636 -4.023 1.00 80.12 723 VAL A C 1
ATOM 5780 O O . VAL A 1 723 ? -6.997 16.427 -3.193 1.00 80.12 723 VAL A O 1
ATOM 5783 N N . SER A 1 724 ? -8.226 14.613 -3.675 1.00 81.25 724 SER A N 1
ATOM 5784 C CA . SER A 1 724 ? -8.486 14.298 -2.265 1.00 81.25 724 SER A CA 1
ATOM 5785 C C . SER A 1 724 ? -7.243 13.709 -1.594 1.00 81.25 724 SER A C 1
ATOM 5787 O O . SER A 1 724 ? -6.401 13.094 -2.254 1.00 81.25 724 SER A O 1
ATOM 5789 N N . ILE A 1 725 ? -7.125 13.842 -0.270 1.00 74.88 725 ILE A N 1
ATOM 5790 C CA . ILE A 1 725 ? -5.996 13.239 0.450 1.00 74.88 725 ILE A CA 1
ATOM 5791 C C . ILE A 1 725 ? -5.922 11.718 0.253 1.00 74.88 725 ILE A C 1
ATOM 5793 O O . ILE A 1 725 ? -4.835 11.182 0.054 1.00 74.88 725 ILE A O 1
ATOM 5797 N N . GLN A 1 726 ? -7.072 11.042 0.218 1.00 70.50 726 GLN A N 1
ATOM 5798 C CA . GLN A 1 726 ? -7.146 9.596 0.031 1.00 70.50 726 GLN A CA 1
ATOM 5799 C C . GLN A 1 726 ? -6.671 9.190 -1.367 1.00 70.50 726 GLN A C 1
ATOM 5801 O O . GLN A 1 726 ? -5.805 8.332 -1.500 1.00 70.50 726 GLN A O 1
ATOM 5806 N N . GLU A 1 727 ? -7.152 9.872 -2.409 1.00 72.06 727 GLU A N 1
ATOM 5807 C CA . GLU A 1 727 ? -6.701 9.642 -3.786 1.00 72.06 727 GLU A CA 1
ATOM 5808 C C . GLU A 1 727 ? -5.200 9.936 -3.941 1.00 72.06 727 GLU A C 1
ATOM 5810 O O . GLU A 1 727 ? -4.494 9.262 -4.696 1.00 72.06 727 GLU A O 1
ATOM 5815 N N . LYS A 1 728 ? -4.682 10.921 -3.196 1.00 76.44 728 LYS A N 1
ATOM 5816 C CA . LYS A 1 728 ? -3.262 11.265 -3.202 1.00 76.44 728 LYS A CA 1
ATOM 5817 C C . LYS A 1 728 ? -2.399 10.212 -2.507 1.00 76.44 728 LYS A C 1
ATOM 5819 O O . LYS A 1 728 ? -1.348 9.872 -3.055 1.00 76.44 728 LYS A O 1
ATOM 5824 N N . ILE A 1 729 ? -2.835 9.699 -1.357 1.00 70.88 729 ILE A N 1
ATOM 5825 C CA . ILE A 1 729 ? -2.192 8.579 -0.656 1.00 70.88 729 ILE A CA 1
ATOM 5826 C C . ILE A 1 729 ? -2.198 7.358 -1.570 1.00 70.88 729 ILE A C 1
ATOM 5828 O O . ILE A 1 729 ? -1.130 6.847 -1.880 1.00 70.88 729 ILE A O 1
ATOM 5832 N N . GLU A 1 730 ? -3.345 6.982 -2.139 1.00 68.06 730 GLU A N 1
ATOM 5833 C CA . GLU A 1 730 ? -3.428 5.875 -3.097 1.00 68.06 730 GLU A CA 1
ATOM 5834 C C . GLU A 1 730 ? -2.509 6.078 -4.309 1.00 68.06 730 GLU A C 1
ATOM 5836 O O . GLU A 1 730 ? -1.909 5.133 -4.820 1.00 68.06 730 GLU A O 1
ATOM 5841 N N . PHE A 1 731 ? -2.369 7.309 -4.804 1.00 70.94 731 PHE A N 1
ATOM 5842 C CA . PHE A 1 731 ? -1.455 7.610 -5.901 1.00 70.94 731 PHE A CA 1
ATOM 5843 C C . PHE A 1 731 ? 0.016 7.411 -5.504 1.00 70.94 731 PHE A C 1
ATOM 5845 O O . PHE A 1 731 ? 0.783 6.835 -6.282 1.00 70.94 731 PHE A O 1
ATOM 5852 N N . LEU A 1 732 ? 0.422 7.871 -4.316 1.00 70.19 732 LEU A N 1
ATOM 5853 C CA . LEU A 1 732 ? 1.777 7.660 -3.792 1.00 70.19 732 LEU A CA 1
ATOM 5854 C C . LEU A 1 732 ? 2.031 6.187 -3.467 1.00 70.19 732 LEU A C 1
ATOM 5856 O O . LEU A 1 732 ? 3.100 5.666 -3.790 1.00 70.19 732 LEU A O 1
ATOM 5860 N N . GLU A 1 733 ? 1.027 5.500 -2.930 1.00 65.06 733 GLU A N 1
ATOM 5861 C CA . GLU A 1 733 ? 1.036 4.068 -2.673 1.00 65.06 733 GLU A CA 1
ATOM 5862 C C . GLU A 1 733 ? 1.080 3.249 -3.952 1.00 65.06 733 GLU A C 1
ATOM 5864 O O . GLU A 1 733 ? 1.649 2.166 -3.958 1.00 65.06 733 GLU A O 1
ATOM 5869 N N . ARG A 1 734 ? 0.537 3.718 -5.073 1.00 64.75 734 ARG A N 1
ATOM 5870 C CA . ARG A 1 734 ? 0.783 3.036 -6.347 1.00 64.75 734 ARG A CA 1
ATOM 5871 C C . ARG A 1 734 ? 2.279 3.129 -6.667 1.00 64.75 734 ARG A C 1
ATOM 5873 O O . ARG A 1 734 ? 2.871 2.121 -7.040 1.00 64.75 734 ARG A O 1
ATOM 5880 N N . GLY A 1 735 ? 2.917 4.271 -6.412 1.00 62.06 735 GLY A N 1
ATOM 5881 C CA . GLY A 1 735 ? 4.344 4.542 -6.622 1.00 62.06 735 GLY A CA 1
ATOM 5882 C C . GLY A 1 735 ? 4.551 5.653 -7.651 1.00 62.06 735 GLY A C 1
ATOM 5883 O O . GLY A 1 735 ? 3.596 6.162 -8.231 1.00 62.06 735 GLY A O 1
ATOM 5884 N N . THR A 1 736 ? 5.800 6.054 -7.927 1.00 65.69 736 THR A N 1
ATOM 5885 C CA . THR A 1 736 ? 6.098 7.016 -9.010 1.00 65.69 736 THR A CA 1
ATOM 5886 C C . THR A 1 736 ? 7.253 6.560 -9.906 1.00 65.69 736 THR A C 1
ATOM 5888 O O . THR A 1 736 ? 8.115 5.773 -9.517 1.00 65.69 736 THR A O 1
ATOM 5891 N N . LYS A 1 737 ? 7.249 6.998 -11.176 1.00 68.69 737 LYS A N 1
ATOM 5892 C CA . LYS A 1 737 ? 8.309 6.661 -12.140 1.00 68.69 737 LYS A CA 1
ATOM 5893 C C . LYS A 1 737 ? 9.405 7.706 -12.027 1.00 68.69 737 LYS A C 1
ATOM 5895 O O . LYS A 1 737 ? 9.116 8.903 -12.008 1.00 68.69 737 LYS A O 1
ATOM 5900 N N . LYS A 1 738 ? 10.663 7.257 -12.066 1.00 70.38 738 LYS A N 1
ATOM 5901 C CA . LYS A 1 738 ? 11.801 8.163 -12.228 1.00 70.38 738 LYS A CA 1
ATOM 5902 C C . LYS A 1 738 ? 11.586 9.012 -13.480 1.00 70.38 738 LYS A C 1
ATOM 5904 O O . LYS A 1 738 ? 11.410 8.466 -14.572 1.00 70.38 738 LYS A O 1
ATOM 5909 N N . SER A 1 739 ? 11.594 10.333 -13.321 1.00 69.88 739 SER A N 1
ATOM 5910 C CA . SER A 1 739 ? 11.487 11.240 -14.462 1.00 69.88 739 SER A CA 1
ATOM 5911 C C . SER A 1 739 ? 12.792 11.175 -15.247 1.00 69.88 739 SER A C 1
ATOM 5913 O O . SER A 1 739 ? 13.867 11.449 -14.714 1.00 69.88 739 SER A O 1
ATOM 5915 N N . VAL A 1 740 ? 12.720 10.751 -16.507 1.00 71.81 740 VAL A N 1
ATOM 5916 C CA . VAL A 1 740 ? 13.884 10.678 -17.392 1.00 71.81 740 VAL A CA 1
ATOM 5917 C C . VAL A 1 740 ? 13.580 11.498 -18.631 1.00 71.81 740 VAL A C 1
ATOM 5919 O O . VAL A 1 740 ? 12.590 11.251 -19.323 1.00 71.81 740 VAL A O 1
ATOM 5922 N N . MET A 1 741 ? 14.454 12.460 -18.924 1.00 76.31 741 MET A N 1
ATOM 5923 C CA . MET A 1 741 ? 14.388 13.208 -20.172 1.00 76.31 741 MET A CA 1
ATOM 5924 C C . MET A 1 741 ? 14.484 12.229 -21.346 1.00 76.31 741 MET A C 1
ATOM 5926 O O . MET A 1 741 ? 15.407 11.417 -21.428 1.00 76.31 741 MET A O 1
ATOM 5930 N N . GLN A 1 742 ? 13.511 12.285 -22.252 1.00 80.44 742 GLN A N 1
ATOM 5931 C CA . GLN A 1 742 ? 13.471 11.386 -23.399 1.00 80.44 742 GLN A CA 1
ATOM 5932 C C . GLN A 1 742 ? 14.575 11.754 -24.391 1.00 80.44 742 GLN A C 1
ATOM 5934 O O . GLN A 1 742 ? 14.540 12.808 -25.024 1.00 80.44 742 GLN A O 1
ATOM 5939 N N . VAL A 1 743 ? 15.556 10.865 -24.547 1.00 86.81 743 VAL A N 1
ATOM 5940 C CA . VAL A 1 743 ? 16.657 11.036 -25.501 1.00 86.81 743 VAL A CA 1
ATOM 5941 C C . VAL A 1 743 ? 16.358 10.257 -26.778 1.00 86.81 743 VAL A C 1
ATOM 5943 O O . VAL A 1 743 ? 15.954 9.093 -26.746 1.00 86.81 743 VAL A O 1
ATOM 5946 N N . THR A 1 744 ? 16.589 10.889 -27.929 1.00 89.88 744 THR A N 1
ATOM 5947 C CA . THR A 1 744 ? 16.456 10.224 -29.230 1.00 89.88 744 THR A CA 1
ATOM 5948 C C . THR A 1 744 ? 17.513 9.136 -29.391 1.00 89.88 744 THR A C 1
ATOM 5950 O O . THR A 1 744 ? 18.708 9.431 -29.417 1.00 89.88 744 THR A O 1
ATOM 5953 N N . LYS A 1 745 ? 17.080 7.891 -29.594 1.00 89.69 745 LYS A N 1
ATOM 5954 C CA . LYS A 1 745 ? 17.944 6.741 -29.902 1.00 89.69 745 LYS A CA 1
ATOM 5955 C C . LYS A 1 745 ? 18.485 6.793 -31.330 1.00 89.69 745 LYS A C 1
ATOM 5957 O O . LYS A 1 745 ? 19.592 6.336 -31.599 1.00 89.69 745 LYS A O 1
ATOM 5962 N N . PHE A 1 746 ? 17.693 7.331 -32.252 1.00 93.69 746 PHE A N 1
ATOM 5963 C CA . PHE A 1 746 ? 18.053 7.492 -33.656 1.00 93.69 746 PHE A CA 1
ATOM 5964 C C . PHE A 1 746 ? 17.392 8.756 -34.215 1.00 93.69 746 PHE A C 1
ATOM 5966 O O . PHE A 1 746 ? 16.261 9.084 -33.864 1.00 93.69 746 PHE A O 1
ATOM 5973 N N . ARG A 1 747 ? 18.120 9.450 -35.089 1.00 94.44 747 ARG A N 1
ATOM 5974 C CA . ARG A 1 747 ? 17.642 10.560 -35.921 1.00 94.44 747 ARG A CA 1
ATOM 5975 C C . ARG A 1 747 ? 18.178 10.320 -37.323 1.00 94.44 747 ARG A C 1
ATOM 5977 O O . ARG A 1 747 ? 19.394 10.145 -37.458 1.00 94.44 747 ARG A O 1
ATOM 5984 N N . GLY A 1 748 ? 17.304 10.251 -38.309 1.00 93.56 748 GLY A N 1
ATOM 5985 C CA . GLY A 1 748 ? 17.674 9.950 -39.686 1.00 93.56 748 GLY A CA 1
ATOM 5986 C C . GLY A 1 748 ? 16.445 9.636 -40.520 1.00 93.56 748 GLY A C 1
ATOM 5987 O O . GLY A 1 748 ? 15.319 9.754 -40.041 1.00 93.56 748 GLY A O 1
ATOM 5988 N N . ASP A 1 749 ? 16.663 9.215 -41.755 1.00 95.25 749 ASP A N 1
ATOM 5989 C CA . ASP A 1 749 ? 15.568 8.990 -42.690 1.00 95.25 749 ASP A CA 1
ATOM 5990 C C . ASP A 1 749 ? 15.111 7.526 -42.682 1.00 95.25 749 ASP A C 1
ATOM 5992 O O . ASP A 1 749 ? 15.926 6.603 -42.616 1.00 95.25 749 ASP A O 1
ATOM 5996 N N . LEU A 1 750 ? 13.796 7.321 -42.763 1.00 96.19 750 LEU A N 1
ATOM 5997 C CA . LEU A 1 750 ? 13.184 6.074 -43.201 1.00 96.19 750 LEU A CA 1
ATOM 5998 C C . LEU A 1 750 ? 13.300 6.009 -44.727 1.00 96.19 750 LEU A C 1
ATOM 6000 O O . LEU A 1 750 ? 12.649 6.779 -45.436 1.00 96.19 750 LEU A O 1
ATOM 6004 N N . GLU A 1 751 ? 14.140 5.102 -45.217 1.00 96.06 751 GLU A N 1
ATOM 6005 C CA . GLU A 1 751 ? 14.415 4.910 -46.641 1.00 96.06 751 GLU A CA 1
ATOM 6006 C C . GLU A 1 751 ? 13.450 3.879 -47.242 1.00 96.06 751 GLU A C 1
ATOM 6008 O O . GLU A 1 751 ? 13.430 2.714 -46.837 1.00 96.06 751 GLU A O 1
ATOM 6013 N N . ILE A 1 752 ? 12.657 4.307 -48.223 1.00 93.69 752 ILE A N 1
ATOM 6014 C CA . ILE A 1 752 ? 11.730 3.496 -49.017 1.00 93.69 752 ILE A CA 1
ATOM 6015 C C . ILE A 1 752 ? 12.238 3.521 -50.463 1.00 93.69 752 ILE A C 1
ATOM 6017 O O . ILE A 1 752 ? 11.851 4.376 -51.261 1.00 93.69 752 ILE A O 1
ATOM 6021 N N . GLY A 1 753 ? 13.165 2.621 -50.797 1.00 89.56 753 GLY A N 1
ATOM 6022 C CA . GLY A 1 753 ? 13.879 2.687 -52.075 1.00 89.56 753 GLY A CA 1
ATOM 6023 C C . GLY A 1 753 ? 14.658 4.003 -52.197 1.00 89.56 753 GLY A C 1
ATOM 6024 O O . GLY A 1 753 ? 15.540 4.273 -51.387 1.00 89.56 753 GLY A O 1
ATOM 6025 N N . SER A 1 754 ? 14.320 4.836 -53.184 1.00 88.94 754 SER A N 1
ATOM 6026 C CA . SER A 1 754 ? 14.899 6.179 -53.362 1.00 88.94 754 SER A CA 1
ATOM 6027 C C . SER A 1 754 ? 14.234 7.267 -52.506 1.00 88.94 754 SER A C 1
ATOM 6029 O O . SER A 1 754 ? 14.784 8.359 -52.366 1.00 88.94 754 SER A O 1
ATOM 6031 N N . PHE A 1 755 ? 13.060 6.992 -51.933 1.00 92.38 755 PHE A N 1
ATOM 6032 C CA . PHE A 1 755 ? 12.279 7.958 -51.166 1.00 92.38 755 PHE A CA 1
ATOM 6033 C C . PHE A 1 755 ? 12.709 7.985 -49.694 1.00 92.38 755 PHE A C 1
ATOM 6035 O O . PHE A 1 755 ? 12.973 6.939 -49.103 1.00 92.38 755 PHE A O 1
ATOM 6042 N N . LYS A 1 756 ? 12.771 9.173 -49.081 1.00 93.94 756 LYS A N 1
ATOM 6043 C CA . LYS A 1 756 ? 13.283 9.367 -47.714 1.00 93.94 756 LYS A CA 1
ATOM 6044 C C . LYS A 1 756 ? 12.315 10.180 -46.864 1.00 93.94 756 LYS A C 1
ATOM 6046 O O . LYS A 1 756 ? 11.926 11.279 -47.252 1.00 93.94 756 LYS A O 1
ATOM 6051 N N . ILE A 1 757 ? 11.964 9.658 -45.689 1.00 94.88 757 ILE A N 1
ATOM 6052 C CA . ILE A 1 757 ? 11.104 10.340 -44.711 1.00 94.88 757 ILE A CA 1
ATOM 6053 C C . ILE A 1 757 ? 11.903 10.586 -43.423 1.00 94.88 757 ILE A C 1
ATOM 6055 O O . ILE A 1 757 ? 12.227 9.619 -42.737 1.00 94.88 757 ILE A O 1
ATOM 6059 N N . PRO A 1 758 ? 12.200 11.842 -43.048 1.00 95.31 758 PRO A N 1
ATOM 6060 C CA . PRO A 1 758 ? 12.899 12.149 -41.800 1.00 95.31 758 PRO A CA 1
ATOM 6061 C C . PRO A 1 758 ? 12.101 11.733 -40.559 1.00 95.31 758 PRO A C 1
ATOM 6063 O O . PRO A 1 758 ? 10.970 12.196 -40.360 1.00 95.31 758 PRO A O 1
ATOM 6066 N N . VAL A 1 759 ? 12.703 10.890 -39.713 1.00 94.50 759 VAL A N 1
ATOM 6067 C CA . VAL A 1 759 ? 12.091 10.330 -38.499 1.00 94.50 759 VAL A CA 1
ATOM 6068 C C . VAL A 1 759 ? 13.032 10.359 -37.292 1.00 94.50 759 VAL A C 1
ATOM 6070 O O . VAL A 1 759 ? 14.257 10.226 -37.389 1.00 94.50 759 VAL A O 1
ATOM 6073 N N . HIS A 1 760 ? 12.441 10.473 -36.106 1.00 94.31 760 HIS A N 1
ATOM 6074 C CA . HIS A 1 760 ? 13.119 10.339 -34.821 1.00 94.31 760 HIS A CA 1
ATOM 6075 C C . HIS A 1 760 ? 12.628 9.089 -34.093 1.00 94.31 760 HIS A C 1
ATOM 6077 O O . HIS A 1 760 ? 11.443 8.771 -34.108 1.00 94.31 760 HIS A O 1
ATOM 6083 N N . CYS A 1 761 ? 13.544 8.381 -33.435 1.00 93.50 761 CYS A N 1
ATOM 6084 C CA . CYS A 1 761 ? 13.238 7.199 -32.637 1.00 93.50 761 CYS A CA 1
ATOM 6085 C C . CYS A 1 761 ? 13.446 7.471 -31.149 1.00 93.50 761 CYS A C 1
ATOM 6087 O O . CYS A 1 761 ? 14.526 7.909 -30.743 1.00 93.50 761 CYS A O 1
ATOM 6089 N N . PHE A 1 762 ? 12.449 7.118 -30.344 1.00 92.62 762 PHE A N 1
ATOM 6090 C CA . PHE A 1 762 ? 12.460 7.180 -28.886 1.00 92.62 762 PHE A CA 1
ATOM 6091 C C . PHE A 1 762 ? 12.219 5.792 -28.288 1.00 92.62 762 PHE A C 1
ATOM 6093 O O . PHE A 1 762 ? 11.599 4.930 -28.911 1.00 92.62 762 PHE A O 1
ATOM 6100 N N . ILE A 1 763 ? 12.713 5.554 -27.077 1.00 91.19 763 ILE A N 1
ATOM 6101 C CA . ILE A 1 763 ? 12.477 4.295 -26.363 1.00 91.19 763 ILE A CA 1
ATOM 6102 C C . ILE A 1 763 ? 11.114 4.400 -25.672 1.00 91.19 763 ILE A C 1
ATOM 6104 O O . ILE A 1 763 ? 10.914 5.309 -24.877 1.00 91.19 763 ILE A O 1
ATOM 6108 N N . LYS A 1 764 ? 10.183 3.480 -25.958 1.00 87.62 764 LYS A N 1
ATOM 6109 C CA . LYS A 1 764 ? 8.855 3.475 -25.316 1.00 87.62 764 LYS A CA 1
ATOM 6110 C C . LYS A 1 764 ? 8.853 2.657 -24.033 1.00 87.62 764 LYS A C 1
ATOM 6112 O O . LYS A 1 764 ? 8.302 3.087 -23.029 1.00 87.62 764 LYS A O 1
ATOM 6117 N N . VAL A 1 765 ? 9.466 1.477 -24.079 1.00 88.12 765 VAL A N 1
ATOM 6118 C CA . VAL A 1 765 ? 9.534 0.552 -22.945 1.00 88.12 765 VAL A CA 1
ATOM 6119 C C . VAL A 1 765 ? 10.996 0.245 -22.655 1.00 88.12 765 VAL A C 1
ATOM 6121 O O . VAL A 1 765 ? 11.775 -0.021 -23.568 1.00 88.12 765 VAL A O 1
ATOM 6124 N N . LYS A 1 766 ? 11.382 0.289 -21.381 1.00 86.19 766 LYS A N 1
ATOM 6125 C CA . LYS A 1 766 ? 12.708 -0.113 -20.912 1.00 86.19 766 LYS A CA 1
ATOM 6126 C C . LYS A 1 766 ? 12.545 -0.841 -19.586 1.00 86.19 766 LYS A C 1
ATOM 6128 O O . LYS A 1 766 ? 11.890 -0.317 -18.691 1.00 86.19 766 LYS A O 1
ATOM 6133 N N . MET A 1 767 ? 13.162 -2.013 -19.461 1.00 85.44 767 MET A N 1
ATOM 6134 C CA . MET A 1 767 ? 13.248 -2.711 -18.181 1.00 85.44 767 MET A CA 1
ATOM 6135 C C . MET A 1 767 ? 14.011 -1.841 -17.175 1.00 85.44 767 MET A C 1
ATOM 6137 O O . MET A 1 767 ? 15.132 -1.402 -17.445 1.00 85.44 767 MET A O 1
ATOM 6141 N N . SER A 1 768 ? 13.380 -1.559 -16.039 1.00 82.62 768 SER A N 1
ATOM 6142 C CA . SER A 1 768 ? 13.992 -0.840 -14.927 1.00 82.62 768 SER A CA 1
ATOM 6143 C C . SER A 1 768 ? 14.859 -1.801 -14.112 1.00 82.62 768 SER A C 1
ATOM 6145 O O . SER A 1 768 ? 14.357 -2.826 -13.654 1.00 82.62 768 SER A O 1
ATOM 6147 N N . THR A 1 769 ? 16.133 -1.474 -13.920 1.00 84.88 769 THR A N 1
ATOM 6148 C CA . THR A 1 769 ? 17.070 -2.243 -13.089 1.00 84.88 769 THR A CA 1
ATOM 6149 C C . THR A 1 769 ? 17.353 -1.503 -11.784 1.00 84.88 769 THR A C 1
ATOM 6151 O O . THR A 1 769 ? 17.184 -0.283 -11.723 1.00 84.88 769 THR A O 1
ATOM 6154 N N . LEU A 1 770 ? 17.811 -2.230 -10.761 1.00 84.31 770 LEU A N 1
ATOM 6155 C CA . LEU A 1 770 ? 18.312 -1.630 -9.522 1.00 84.31 770 LEU A CA 1
ATOM 6156 C C . LEU A 1 770 ? 19.503 -0.692 -9.806 1.00 84.31 770 LEU A C 1
ATOM 6158 O O . LEU A 1 770 ? 20.225 -0.904 -10.791 1.00 84.31 770 LEU A O 1
ATOM 6162 N N . PRO A 1 771 ? 19.703 0.354 -8.984 1.00 82.56 771 PRO A N 1
ATOM 6163 C CA . PRO A 1 771 ? 20.889 1.193 -9.083 1.00 82.56 771 PRO A CA 1
ATOM 6164 C C . PRO A 1 771 ? 22.150 0.387 -8.748 1.00 82.56 771 PRO A C 1
ATOM 6166 O O . PRO A 1 771 ? 22.124 -0.526 -7.924 1.00 82.56 771 PRO A O 1
ATOM 6169 N N . SER A 1 772 ? 23.266 0.731 -9.389 1.00 81.25 772 SER A N 1
ATOM 6170 C CA . SER A 1 772 ? 24.567 0.146 -9.059 1.00 81.25 772 SER A CA 1
ATOM 6171 C C . SER A 1 772 ? 25.021 0.639 -7.685 1.00 81.25 772 SER A C 1
ATOM 6173 O O . SER A 1 772 ? 25.060 1.847 -7.457 1.00 81.25 772 SER A O 1
ATOM 6175 N N . LEU A 1 773 ? 25.382 -0.282 -6.794 1.00 81.12 773 LEU A N 1
ATOM 6176 C CA . LEU A 1 773 ? 25.889 0.031 -5.458 1.00 81.12 773 LEU A CA 1
ATOM 6177 C C . LEU A 1 773 ? 27.419 0.047 -5.451 1.00 81.12 773 LEU A C 1
ATOM 6179 O O . LEU A 1 773 ? 28.059 -0.785 -6.100 1.00 81.12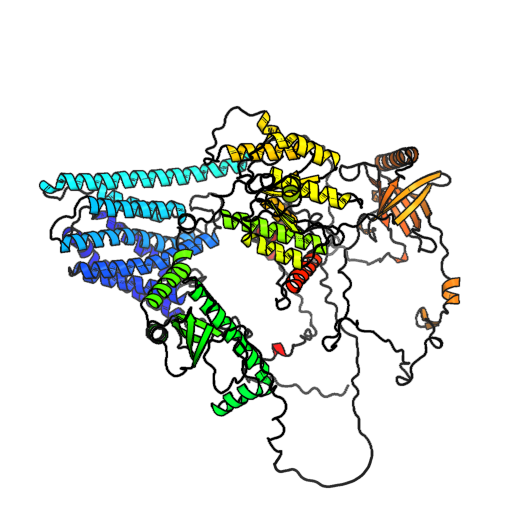 773 LEU A O 1
ATOM 6183 N N . LEU A 1 774 ? 27.998 0.985 -4.702 1.00 80.19 774 LEU A N 1
ATOM 6184 C CA . LEU A 1 774 ? 29.424 0.978 -4.391 1.00 80.19 774 LEU A CA 1
ATOM 6185 C C . LEU A 1 774 ? 29.697 -0.062 -3.298 1.00 80.19 774 LEU A C 1
ATOM 6187 O O . LEU A 1 774 ? 28.872 -0.277 -2.412 1.00 80.19 774 LEU A O 1
ATOM 6191 N N . LYS A 1 775 ? 30.843 -0.739 -3.392 1.00 80.50 775 LYS A N 1
ATOM 6192 C CA . LYS A 1 775 ? 31.295 -1.694 -2.376 1.00 80.50 775 LYS A CA 1
ATOM 6193 C C . LYS A 1 775 ? 32.228 -0.978 -1.410 1.00 80.50 775 LYS A C 1
ATOM 6195 O O . LYS A 1 775 ? 33.269 -0.473 -1.833 1.00 80.50 775 LYS A O 1
ATOM 6200 N N . GLU A 1 776 ? 31.870 -0.996 -0.134 1.00 77.31 776 GLU A N 1
ATOM 6201 C CA . GLU A 1 776 ? 32.663 -0.435 0.959 1.00 77.31 776 GLU A CA 1
ATOM 6202 C C . GLU A 1 776 ? 33.132 -1.552 1.897 1.00 77.31 776 GLU A C 1
ATOM 6204 O O . GLU A 1 776 ? 32.459 -2.573 2.064 1.00 77.31 776 GLU A O 1
ATOM 6209 N N . SER A 1 777 ? 34.319 -1.378 2.480 1.00 77.81 777 SER A N 1
ATOM 6210 C CA . SER A 1 777 ? 34.867 -2.316 3.462 1.00 77.81 777 SER A CA 1
ATOM 6211 C C . SER A 1 777 ? 34.377 -1.956 4.861 1.00 77.81 777 SER A C 1
ATOM 6213 O O . SER A 1 777 ? 34.556 -0.825 5.303 1.00 77.81 777 SER A O 1
ATOM 6215 N N . ALA A 1 778 ? 33.840 -2.934 5.595 1.00 71.44 778 ALA A N 1
ATOM 6216 C CA . ALA A 1 778 ? 33.412 -2.748 6.984 1.00 71.44 778 ALA A CA 1
ATOM 6217 C C . ALA A 1 778 ? 34.577 -2.451 7.955 1.00 71.44 778 ALA A C 1
ATOM 6219 O O . ALA A 1 778 ? 34.343 -1.952 9.051 1.00 71.44 778 ALA A O 1
ATOM 6220 N N . LEU A 1 779 ? 35.818 -2.768 7.562 1.00 73.88 779 LEU A N 1
ATOM 6221 C CA . LEU A 1 779 ? 37.021 -2.662 8.400 1.00 73.88 779 LEU A CA 1
ATOM 6222 C C . LEU A 1 779 ? 37.872 -1.413 8.105 1.00 73.88 779 LEU A C 1
ATOM 6224 O O . LEU A 1 779 ? 38.819 -1.146 8.841 1.00 73.88 779 LEU A O 1
ATOM 6228 N N . SER A 1 780 ? 37.587 -0.674 7.025 1.00 70.38 780 SER A N 1
ATOM 6229 C CA . SER A 1 780 ? 38.368 0.518 6.661 1.00 70.38 780 SER A CA 1
ATOM 6230 C C . SER A 1 780 ? 38.042 1.688 7.593 1.00 70.38 780 SER A C 1
ATOM 6232 O O . SER A 1 780 ? 36.869 1.977 7.831 1.00 70.38 780 SER A O 1
ATOM 6234 N N . GLN A 1 781 ? 39.071 2.376 8.101 1.00 60.16 781 GLN A N 1
ATOM 6235 C CA . GLN A 1 781 ? 38.911 3.600 8.902 1.00 60.16 781 GLN A CA 1
ATOM 6236 C C . GLN A 1 781 ? 38.403 4.768 8.045 1.00 60.16 781 GLN A C 1
ATOM 6238 O O . GLN A 1 781 ? 37.571 5.548 8.507 1.00 60.16 781 GLN A O 1
ATOM 6243 N N . ASP A 1 782 ? 38.812 4.813 6.775 1.00 56.16 782 ASP A N 1
ATOM 6244 C CA . ASP A 1 782 ? 38.301 5.750 5.781 1.00 56.16 782 ASP A CA 1
ATOM 6245 C C . ASP A 1 782 ? 37.190 5.075 4.972 1.00 56.16 782 ASP A C 1
ATOM 6247 O O . ASP A 1 782 ? 37.437 4.291 4.051 1.00 56.16 782 ASP A O 1
ATOM 6251 N N . LYS A 1 783 ? 35.935 5.370 5.328 1.00 57.22 783 LYS A N 1
ATOM 6252 C CA . LYS A 1 783 ? 34.731 4.822 4.671 1.00 57.22 783 LYS A CA 1
ATOM 6253 C C . LYS A 1 783 ? 34.515 5.330 3.235 1.00 57.22 783 LYS A C 1
ATOM 6255 O O . LYS A 1 783 ? 33.592 4.882 2.570 1.00 57.22 783 LYS A O 1
ATOM 6260 N N . HIS A 1 784 ? 35.350 6.248 2.745 1.00 55.09 784 HIS A N 1
ATOM 6261 C CA . HIS A 1 784 ? 35.173 6.909 1.446 1.00 55.09 784 HIS A CA 1
ATOM 6262 C C . HIS A 1 784 ? 36.079 6.382 0.319 1.00 55.09 784 HIS A C 1
ATOM 6264 O O . HIS A 1 784 ? 35.895 6.779 -0.833 1.00 55.09 784 HIS A O 1
ATOM 6270 N N . GLU A 1 785 ? 37.016 5.467 0.597 1.00 60.78 785 GLU A N 1
ATOM 6271 C CA . GLU A 1 785 ? 37.784 4.782 -0.451 1.00 60.78 785 GLU A CA 1
ATOM 6272 C C . GLU A 1 785 ? 37.120 3.445 -0.825 1.00 60.78 785 GLU A C 1
ATOM 6274 O O . GLU A 1 785 ? 37.081 2.493 -0.047 1.00 60.78 785 GLU A O 1
ATOM 6279 N N . GLY A 1 786 ? 36.558 3.374 -2.036 1.00 65.81 786 GLY A N 1
ATOM 6280 C CA . GLY A 1 786 ? 35.893 2.170 -2.539 1.00 65.81 786 GLY A CA 1
ATOM 6281 C C . GLY A 1 786 ? 36.845 0.978 -2.704 1.00 65.81 786 GLY A C 1
ATOM 6282 O O . GLY A 1 786 ? 38.024 1.133 -3.027 1.00 65.81 786 GLY A O 1
ATOM 6283 N N . VAL A 1 787 ? 36.317 -0.238 -2.539 1.00 77.12 787 VAL A N 1
ATOM 6284 C CA . VAL A 1 787 ? 37.093 -1.480 -2.699 1.00 77.12 787 VAL A CA 1
ATOM 6285 C C . VAL A 1 787 ? 37.611 -1.611 -4.138 1.00 77.12 787 VAL A C 1
ATOM 6287 O O . VAL A 1 787 ? 36.829 -1.640 -5.091 1.00 77.12 787 VAL A O 1
ATOM 6290 N N . ARG A 1 788 ? 38.933 -1.748 -4.307 1.00 79.94 788 ARG A N 1
ATOM 6291 C CA . ARG A 1 788 ? 39.559 -2.054 -5.604 1.00 79.94 788 ARG A CA 1
ATOM 6292 C C . ARG A 1 788 ? 39.592 -3.565 -5.824 1.00 79.94 788 ARG A C 1
ATOM 6294 O O . ARG A 1 788 ? 40.116 -4.299 -4.994 1.00 79.94 788 ARG A O 1
ATOM 6301 N N . GLN A 1 789 ? 39.041 -4.027 -6.945 1.00 80.94 789 GLN A N 1
ATOM 6302 C CA . GLN A 1 789 ? 39.114 -5.431 -7.347 1.00 80.94 789 GLN A CA 1
ATOM 6303 C C . GLN A 1 789 ? 40.287 -5.628 -8.312 1.00 80.94 789 GLN A C 1
ATOM 6305 O O . GLN A 1 789 ? 40.247 -5.114 -9.429 1.00 80.94 789 GLN A O 1
ATOM 6310 N N . ASP A 1 790 ? 41.291 -6.394 -7.891 1.00 85.62 790 ASP A N 1
ATOM 6311 C CA . ASP A 1 790 ? 42.402 -6.837 -8.738 1.00 85.62 790 ASP A CA 1
ATOM 6312 C C . ASP A 1 790 ? 42.130 -8.261 -9.257 1.00 85.62 790 ASP A C 1
ATOM 6314 O O . ASP A 1 790 ? 41.592 -9.098 -8.527 1.00 85.62 790 ASP A O 1
ATOM 6318 N N . ARG A 1 791 ? 42.421 -8.531 -10.534 1.00 87.56 791 ARG A N 1
ATOM 6319 C CA . ARG A 1 791 ? 42.186 -9.838 -11.177 1.00 87.56 791 ARG A CA 1
ATOM 6320 C C . ARG A 1 791 ? 43.488 -10.356 -11.770 1.00 87.56 791 ARG A C 1
ATOM 6322 O O . ARG A 1 791 ? 43.957 -9.809 -12.767 1.00 87.56 791 ARG A O 1
ATOM 6329 N N . ARG A 1 792 ? 43.986 -11.455 -11.209 1.00 87.81 792 ARG A N 1
ATOM 6330 C CA . ARG A 1 792 ? 45.180 -12.167 -11.678 1.00 87.81 792 ARG A CA 1
ATOM 6331 C C . ARG A 1 792 ? 44.780 -13.365 -12.525 1.00 87.81 792 ARG A C 1
ATOM 6333 O O . ARG A 1 792 ? 43.743 -13.978 -12.276 1.00 87.81 792 ARG A O 1
ATOM 6340 N N . TYR A 1 793 ? 45.576 -13.658 -13.544 1.00 87.81 793 TYR A N 1
ATOM 6341 C CA . TYR A 1 793 ? 45.336 -14.763 -14.468 1.00 87.81 793 TYR A CA 1
ATOM 6342 C C . TYR A 1 793 ? 46.520 -15.716 -14.367 1.00 87.81 793 TYR A C 1
ATOM 6344 O O . TYR A 1 793 ? 47.636 -15.321 -14.688 1.00 87.81 793 TYR A O 1
ATOM 6352 N N . MET A 1 794 ? 46.261 -16.943 -13.927 1.00 86.81 794 MET A N 1
ATOM 6353 C CA . MET A 1 794 ? 47.267 -17.997 -13.781 1.00 86.81 794 MET A CA 1
ATOM 6354 C C . MET A 1 794 ? 46.950 -19.121 -14.768 1.00 86.81 794 MET A C 1
ATOM 6356 O O . MET A 1 794 ? 45.785 -19.303 -15.142 1.00 86.81 794 MET A O 1
ATOM 6360 N N . ASP A 1 795 ? 47.971 -19.849 -15.202 1.00 84.31 795 ASP A N 1
ATOM 6361 C CA . ASP A 1 795 ? 47.781 -21.067 -15.986 1.00 84.31 795 ASP A CA 1
ATOM 6362 C C . ASP A 1 795 ? 47.300 -22.204 -15.057 1.00 84.31 795 ASP A C 1
ATOM 6364 O O . ASP A 1 795 ? 47.863 -22.365 -13.969 1.00 84.31 795 ASP A O 1
ATOM 6368 N N . PRO A 1 796 ? 46.267 -22.987 -15.424 1.00 84.50 796 PRO A N 1
ATOM 6369 C CA . PRO A 1 796 ? 45.882 -24.178 -14.669 1.00 84.50 796 PRO A CA 1
ATOM 6370 C C . PRO A 1 796 ? 47.025 -25.182 -14.451 1.00 84.50 796 PRO A C 1
ATOM 6372 O O . PRO A 1 796 ? 47.040 -25.849 -13.416 1.00 84.50 796 PRO A O 1
ATOM 6375 N N . ASP A 1 797 ? 47.968 -25.282 -15.394 1.00 87.31 797 ASP A N 1
ATOM 6376 C CA . ASP A 1 797 ? 49.098 -26.215 -15.322 1.00 87.31 797 ASP A CA 1
ATOM 6377 C C . ASP A 1 797 ? 50.257 -25.669 -14.461 1.00 87.31 797 ASP A C 1
ATOM 6379 O O . ASP A 1 797 ? 51.016 -26.444 -13.872 1.00 87.31 797 ASP A O 1
ATOM 6383 N N . THR A 1 798 ? 50.374 -24.341 -14.332 1.00 86.50 798 THR A N 1
ATOM 6384 C CA . THR A 1 798 ? 51.369 -23.644 -13.493 1.00 86.50 798 THR A CA 1
ATOM 6385 C C . THR A 1 798 ? 50.716 -22.539 -12.644 1.00 86.50 798 THR A C 1
ATOM 6387 O O . THR A 1 798 ? 50.874 -21.346 -12.913 1.00 86.50 798 THR A O 1
ATOM 6390 N N . PRO A 1 799 ? 50.008 -22.905 -11.557 1.00 81.81 799 PRO A N 1
ATOM 6391 C CA . PRO A 1 799 ? 49.180 -21.973 -10.785 1.00 81.81 799 PRO A CA 1
ATOM 6392 C C . PRO A 1 799 ? 49.967 -20.929 -9.977 1.00 81.81 799 PRO A C 1
ATOM 6394 O O . PRO A 1 799 ? 49.354 -20.005 -9.447 1.00 81.81 799 PRO A O 1
ATOM 6397 N N . ASP A 1 800 ? 51.293 -21.062 -9.876 1.00 85.31 800 ASP A N 1
ATOM 6398 C CA . ASP A 1 800 ? 52.171 -20.141 -9.142 1.00 85.31 800 ASP A CA 1
ATOM 6399 C C . ASP A 1 800 ? 52.727 -18.996 -10.020 1.00 85.31 800 ASP A C 1
ATOM 6401 O O . ASP A 1 800 ? 53.296 -18.041 -9.489 1.00 85.31 800 ASP A O 1
ATOM 6405 N N . GLU A 1 801 ? 52.555 -19.052 -11.348 1.00 85.31 801 GLU A N 1
ATOM 6406 C CA . GLU A 1 801 ? 53.062 -18.044 -12.292 1.00 85.31 801 GLU A CA 1
ATOM 6407 C C . GLU A 1 801 ? 51.940 -17.146 -12.843 1.00 85.31 801 GLU A C 1
ATOM 6409 O O . GLU A 1 801 ? 50.947 -17.619 -13.399 1.00 85.31 801 GLU A O 1
ATOM 6414 N N . GLU A 1 802 ? 52.089 -15.826 -12.679 1.00 84.81 802 GLU A N 1
ATOM 6415 C CA . GLU A 1 802 ? 51.106 -14.850 -13.156 1.00 84.81 802 GLU A CA 1
ATOM 6416 C C . GLU A 1 802 ? 51.364 -14.450 -14.610 1.00 84.81 802 GLU A C 1
ATOM 6418 O O . GLU A 1 802 ? 52.420 -13.919 -14.956 1.00 84.81 802 GLU A O 1
ATOM 6423 N N . ASN A 1 803 ? 50.343 -14.630 -15.449 1.00 84.19 803 ASN A N 1
ATOM 6424 C CA . ASN A 1 803 ? 50.396 -14.286 -16.862 1.00 84.19 803 ASN A CA 1
ATOM 6425 C C . ASN A 1 803 ? 50.141 -12.790 -17.079 1.00 84.19 803 ASN A C 1
ATOM 6427 O O . ASN A 1 803 ? 49.056 -12.258 -16.799 1.00 84.19 803 ASN A O 1
ATOM 6431 N N . SER A 1 804 ? 51.133 -12.116 -17.663 1.00 85.25 804 SER A N 1
ATOM 6432 C CA . SER A 1 804 ? 51.053 -10.692 -17.992 1.00 85.25 804 SER A CA 1
ATOM 6433 C C . SER A 1 804 ? 50.033 -10.413 -19.110 1.00 85.25 804 SER A C 1
ATOM 6435 O O . SER A 1 804 ? 49.751 -11.289 -19.931 1.00 85.25 804 SER A O 1
ATOM 6437 N N . PRO A 1 805 ? 49.474 -9.189 -19.206 1.00 83.56 805 PRO A N 1
ATOM 6438 C CA . PRO A 1 805 ? 48.527 -8.829 -20.258 1.00 83.56 805 PRO A CA 1
ATOM 6439 C C . PRO A 1 805 ? 48.952 -9.129 -21.689 1.00 83.56 805 PRO A C 1
ATOM 6441 O O . PRO A 1 805 ? 48.091 -9.505 -22.484 1.00 83.56 805 PRO A O 1
ATOM 6444 N N . ASP A 1 806 ? 50.245 -9.016 -21.975 1.00 85.69 806 ASP A N 1
ATOM 6445 C CA . ASP A 1 806 ? 50.814 -9.174 -23.313 1.00 85.69 806 ASP A CA 1
ATOM 6446 C C . ASP A 1 806 ? 50.964 -10.645 -23.723 1.00 85.69 806 ASP A C 1
ATOM 6448 O O . ASP A 1 806 ? 50.997 -10.961 -24.910 1.00 85.69 806 ASP A O 1
ATOM 6452 N N . GLN A 1 807 ? 50.998 -11.562 -22.752 1.00 84.00 807 GLN A N 1
ATOM 6453 C CA . GLN A 1 807 ? 51.048 -13.009 -22.990 1.00 84.00 807 GLN A CA 1
ATOM 6454 C C . GLN A 1 807 ? 49.659 -13.620 -23.230 1.00 84.00 807 GLN A C 1
ATOM 6456 O O . GLN A 1 807 ? 49.541 -14.806 -23.533 1.00 84.00 807 GLN A O 1
ATOM 6461 N N . ARG A 1 808 ? 48.587 -12.830 -23.097 1.00 86.12 808 ARG A N 1
ATOM 6462 C CA . ARG A 1 808 ? 47.204 -13.310 -23.190 1.00 86.12 808 ARG A CA 1
ATOM 6463 C C . ARG A 1 808 ? 46.613 -12.996 -24.558 1.00 86.12 808 ARG A C 1
ATOM 6465 O O . ARG A 1 808 ? 46.583 -11.846 -24.989 1.00 86.12 808 ARG A O 1
ATOM 6472 N N . VAL A 1 809 ? 46.020 -14.004 -25.190 1.00 89.06 809 VAL A N 1
ATOM 6473 C CA . VAL A 1 809 ? 45.225 -13.854 -26.416 1.00 89.06 809 VAL A CA 1
ATOM 6474 C C . VAL A 1 809 ? 43.799 -14.334 -26.174 1.00 89.06 809 VAL A C 1
ATOM 6476 O O . VAL A 1 809 ? 43.565 -15.311 -25.465 1.00 89.06 809 VAL A O 1
ATOM 6479 N N . LYS A 1 810 ? 42.814 -13.638 -26.748 1.00 90.19 810 LYS A N 1
ATOM 6480 C CA . LYS A 1 810 ? 41.416 -14.048 -26.625 1.00 90.19 810 LYS A CA 1
ATOM 6481 C C . LYS A 1 810 ? 41.150 -15.211 -27.576 1.00 90.19 810 LYS A C 1
ATOM 6483 O O . LYS A 1 810 ? 41.230 -15.032 -28.784 1.00 90.19 810 LYS A O 1
ATOM 6488 N N . ALA A 1 811 ? 40.791 -16.375 -27.049 1.00 91.00 811 ALA A N 1
ATOM 6489 C CA . ALA A 1 811 ? 40.368 -17.513 -27.860 1.00 91.00 811 ALA A CA 1
ATOM 6490 C C . ALA A 1 811 ? 38.840 -17.644 -27.897 1.00 91.00 811 ALA A C 1
ATOM 6492 O O . ALA A 1 811 ? 38.150 -17.290 -26.937 1.00 91.00 811 ALA A O 1
ATOM 6493 N N . TYR A 1 812 ? 38.317 -18.151 -29.011 1.00 91.31 812 TYR A N 1
ATOM 6494 C CA . TYR A 1 812 ? 36.919 -18.555 -29.156 1.00 91.31 812 TYR A CA 1
ATOM 6495 C C . TYR A 1 812 ? 36.869 -20.054 -29.415 1.00 91.31 812 TYR A C 1
ATOM 6497 O O . TYR A 1 812 ? 37.710 -20.597 -30.131 1.00 91.31 812 TYR A O 1
ATOM 6505 N N . THR A 1 813 ? 35.882 -20.725 -28.838 1.00 94.12 813 THR A N 1
ATOM 6506 C CA . THR A 1 813 ? 35.666 -22.146 -29.084 1.00 94.12 813 THR A CA 1
ATOM 6507 C C . THR A 1 813 ? 34.965 -22.334 -30.426 1.00 94.12 813 THR A C 1
ATOM 6509 O O . THR A 1 813 ? 33.915 -21.742 -30.685 1.00 94.12 813 THR A O 1
ATOM 6512 N N . TYR A 1 814 ? 35.549 -23.160 -31.289 1.00 93.06 814 TYR A N 1
ATOM 6513 C CA . TYR A 1 814 ? 34.946 -23.592 -32.544 1.00 93.06 814 TYR A CA 1
ATOM 6514 C C . TYR A 1 814 ? 34.885 -25.120 -32.549 1.00 93.06 814 TYR A C 1
ATOM 6516 O O . TYR A 1 814 ? 35.874 -25.811 -32.784 1.00 93.06 814 TYR A O 1
ATOM 6524 N N . GLY A 1 815 ? 33.715 -25.662 -32.203 1.00 93.81 815 GLY A N 1
ATOM 6525 C CA . GLY A 1 815 ? 33.590 -27.085 -31.887 1.00 93.81 815 GLY A CA 1
ATOM 6526 C C . GLY A 1 815 ? 34.372 -27.434 -30.616 1.00 93.81 815 GLY A C 1
ATOM 6527 O O . GLY A 1 815 ? 34.109 -26.865 -29.558 1.00 93.81 815 GLY A O 1
ATOM 6528 N N . HIS A 1 816 ? 35.322 -28.367 -30.726 1.00 92.12 816 HIS A N 1
ATOM 6529 C CA . HIS A 1 816 ? 36.197 -28.786 -29.622 1.00 92.12 816 HIS A CA 1
ATOM 6530 C C . HIS A 1 816 ? 37.514 -28.000 -29.544 1.00 92.12 816 HIS A C 1
ATOM 6532 O O . HIS A 1 816 ? 38.212 -28.096 -28.538 1.00 92.12 816 HIS A O 1
ATOM 6538 N N . GLU A 1 817 ? 37.863 -27.241 -30.583 1.00 95.31 817 GLU A N 1
ATOM 6539 C CA . GLU A 1 817 ? 39.133 -26.520 -30.659 1.00 95.31 817 GLU A CA 1
ATOM 6540 C C . GLU A 1 817 ? 38.992 -25.082 -30.148 1.00 95.31 817 GLU A C 1
ATOM 6542 O O . GLU A 1 817 ? 37.994 -24.397 -30.399 1.00 95.31 817 GLU A O 1
ATOM 6547 N N . SER A 1 818 ? 40.021 -24.609 -29.444 1.00 92.12 818 SER A N 1
ATOM 6548 C CA . SER A 1 818 ? 40.147 -23.215 -29.019 1.00 92.12 818 SER A CA 1
ATOM 6549 C C . SER A 1 818 ? 40.980 -22.453 -30.040 1.00 92.12 818 SER A C 1
ATOM 6551 O O . SER A 1 818 ? 42.189 -22.656 -30.135 1.00 92.12 818 SER A O 1
ATOM 6553 N N . VAL A 1 819 ? 40.342 -21.562 -30.796 1.00 93.44 819 VAL A N 1
ATOM 6554 C CA . VAL A 1 819 ? 41.002 -20.772 -31.841 1.00 93.44 819 VAL A CA 1
ATOM 6555 C C . VAL A 1 819 ? 41.377 -19.396 -31.275 1.00 93.44 819 VAL A C 1
ATOM 6557 O O . VAL A 1 819 ? 40.474 -18.620 -30.937 1.00 93.44 819 VAL A O 1
ATOM 6560 N N . PRO A 1 820 ? 42.675 -19.061 -31.146 1.00 91.69 820 PRO A N 1
ATOM 6561 C CA . PRO A 1 820 ? 43.109 -17.746 -30.686 1.00 91.69 820 PRO A CA 1
ATOM 6562 C C . PRO A 1 820 ? 42.841 -16.677 -31.754 1.00 91.69 820 PRO A C 1
ATOM 6564 O O . PRO A 1 820 ? 43.125 -16.874 -32.931 1.00 91.69 820 PRO A O 1
ATOM 6567 N N . PHE A 1 821 ? 42.311 -15.530 -31.332 1.00 91.12 821 PHE A N 1
ATOM 6568 C CA . PHE A 1 821 ? 42.038 -14.365 -32.173 1.00 91.12 821 PHE A CA 1
ATOM 6569 C C . PHE A 1 821 ? 42.724 -13.129 -31.593 1.00 91.12 821 PHE A C 1
ATOM 6571 O O . PHE A 1 821 ? 42.452 -12.726 -30.455 1.00 91.12 821 PHE A O 1
ATOM 6578 N N . SER A 1 822 ? 43.587 -12.492 -32.388 1.00 89.75 822 SER A N 1
ATOM 6579 C CA . SER A 1 822 ? 44.186 -11.217 -31.996 1.00 89.75 822 SER A CA 1
ATOM 6580 C C . SER A 1 822 ? 43.148 -10.087 -32.040 1.00 89.75 822 SER A C 1
ATOM 6582 O O . SER A 1 822 ? 42.093 -10.191 -32.674 1.00 89.75 822 SER A O 1
ATOM 6584 N N . SER A 1 823 ? 43.434 -8.972 -31.367 1.00 87.94 823 SER A N 1
ATOM 6585 C CA . SER A 1 823 ? 42.593 -7.770 -31.450 1.00 87.94 823 SER A CA 1
ATOM 6586 C C . SER A 1 823 ? 42.497 -7.230 -32.882 1.00 87.94 823 SER A C 1
ATOM 6588 O O . SER A 1 823 ? 41.413 -6.817 -33.291 1.00 87.94 823 SER A O 1
ATOM 6590 N N . ALA A 1 824 ? 43.588 -7.294 -33.653 1.00 88.50 824 ALA A N 1
ATOM 6591 C CA . ALA A 1 824 ? 43.624 -6.877 -35.054 1.00 88.50 824 ALA A CA 1
ATOM 6592 C C . ALA A 1 824 ? 42.715 -7.749 -35.934 1.00 88.50 824 ALA A C 1
ATOM 6594 O O . ALA A 1 824 ? 41.945 -7.220 -36.737 1.00 88.50 824 ALA A O 1
ATOM 6595 N N . ASP A 1 825 ? 42.729 -9.070 -35.727 1.00 89.38 825 ASP A N 1
ATOM 6596 C CA . ASP A 1 825 ? 41.841 -9.986 -36.450 1.00 89.38 825 ASP A CA 1
ATOM 6597 C C . ASP A 1 825 ? 40.377 -9.690 -36.112 1.00 89.38 825 ASP A C 1
ATOM 6599 O O . ASP A 1 825 ? 39.533 -9.563 -36.999 1.00 89.38 825 ASP A O 1
ATOM 6603 N N . LEU A 1 826 ? 40.062 -9.489 -34.828 1.00 86.62 826 LEU A N 1
ATOM 6604 C CA . LEU A 1 826 ? 38.701 -9.157 -34.398 1.00 86.62 826 LEU A CA 1
ATOM 6605 C C . LEU A 1 826 ? 38.171 -7.864 -35.018 1.00 86.62 826 LEU A C 1
ATOM 6607 O O . LEU A 1 826 ? 36.972 -7.768 -35.289 1.00 86.62 826 LEU A O 1
ATOM 6611 N N . GLU A 1 827 ? 39.030 -6.873 -35.239 1.00 88.06 827 GLU A N 1
ATOM 6612 C CA . GLU A 1 827 ? 38.657 -5.645 -35.937 1.00 88.06 827 GLU A CA 1
ATOM 6613 C C . GLU A 1 827 ? 38.470 -5.867 -37.442 1.00 88.06 827 GLU A C 1
ATOM 6615 O O . GLU A 1 827 ? 37.501 -5.353 -38.003 1.00 88.06 827 GLU A O 1
ATOM 6620 N N . ALA A 1 828 ? 39.324 -6.677 -38.077 1.00 89.25 828 ALA A N 1
ATOM 6621 C CA . ALA A 1 828 ? 39.242 -6.994 -39.504 1.00 89.25 828 ALA A CA 1
ATOM 6622 C C . ALA A 1 828 ? 37.973 -7.784 -39.874 1.00 89.25 828 ALA A C 1
ATOM 6624 O O . ALA A 1 828 ? 37.349 -7.506 -40.899 1.00 89.25 828 ALA A O 1
ATOM 6625 N N . PHE A 1 829 ? 37.550 -8.732 -39.030 1.00 86.75 829 PHE A N 1
ATOM 6626 C CA . PHE A 1 829 ? 36.343 -9.542 -39.255 1.00 86.75 829 PHE A CA 1
ATOM 6627 C C . PHE A 1 829 ? 35.042 -8.857 -38.811 1.00 86.75 829 PHE A C 1
ATOM 6629 O O . PHE A 1 829 ? 33.945 -9.378 -39.039 1.00 86.75 829 PHE A O 1
ATOM 6636 N N . LYS A 1 830 ? 35.118 -7.684 -38.174 1.00 87.75 830 LYS A N 1
ATOM 6637 C CA . LYS A 1 830 ? 33.931 -6.980 -37.690 1.00 87.75 830 LYS A CA 1
ATOM 6638 C C . LYS A 1 830 ? 33.116 -6.418 -38.855 1.00 87.75 830 LYS A C 1
ATOM 6640 O O . LYS A 1 830 ? 33.605 -5.646 -39.674 1.00 87.75 830 LYS A O 1
ATOM 6645 N N . LEU A 1 831 ? 31.820 -6.730 -38.883 1.00 90.00 831 LEU A N 1
ATOM 6646 C CA . LEU A 1 831 ? 30.905 -6.182 -39.883 1.00 90.00 831 LEU A CA 1
ATOM 6647 C C . LEU A 1 831 ? 30.785 -4.651 -39.747 1.00 90.00 831 LEU A C 1
ATOM 6649 O O . LEU A 1 831 ? 30.219 -4.141 -38.775 1.00 90.00 831 LEU A O 1
ATOM 6653 N N . ASN A 1 832 ? 31.259 -3.922 -40.757 1.00 92.25 832 ASN A N 1
ATOM 6654 C CA . ASN A 1 832 ? 31.123 -2.469 -40.840 1.00 92.25 832 ASN A CA 1
ATOM 6655 C C . ASN A 1 832 ? 29.696 -2.079 -41.244 1.00 92.25 832 ASN A C 1
ATOM 6657 O O . ASN A 1 832 ? 29.160 -2.553 -42.247 1.00 92.25 832 ASN A O 1
ATOM 6661 N N . THR A 1 833 ? 29.062 -1.199 -40.466 1.00 93.94 833 THR A N 1
ATOM 6662 C CA . THR A 1 833 ? 27.672 -0.787 -40.703 1.00 93.94 833 THR A CA 1
ATOM 6663 C C . THR A 1 833 ? 27.479 0.714 -40.561 1.00 93.94 833 THR A C 1
ATOM 6665 O O . THR A 1 833 ? 28.062 1.376 -39.703 1.00 93.94 833 THR A O 1
ATOM 6668 N N . GLU A 1 834 ? 26.583 1.263 -41.376 1.00 93.88 834 GLU A N 1
ATOM 6669 C CA . GLU A 1 834 ? 26.172 2.661 -41.292 1.00 93.88 834 GLU A CA 1
ATOM 6670 C C . GLU A 1 834 ? 24.809 2.812 -40.621 1.00 93.88 834 GLU A C 1
ATOM 6672 O O . GLU A 1 834 ? 23.904 1.985 -40.791 1.00 93.88 834 GLU A O 1
ATOM 6677 N N . LYS A 1 835 ? 24.654 3.917 -39.886 1.00 95.06 835 LYS A N 1
ATOM 6678 C CA . LYS A 1 835 ? 23.395 4.307 -39.250 1.00 95.06 835 LYS A CA 1
ATOM 6679 C C . LYS A 1 835 ? 22.316 4.484 -40.321 1.00 95.06 835 LYS A C 1
ATOM 6681 O O . LYS A 1 835 ? 22.431 5.362 -41.166 1.00 95.06 835 LYS A O 1
ATOM 6686 N N . SER A 1 836 ? 21.272 3.662 -40.282 1.00 95.06 836 SER A N 1
ATOM 6687 C CA . SER A 1 836 ? 20.239 3.644 -41.323 1.00 95.06 836 SER A CA 1
ATOM 6688 C C . SER A 1 836 ? 18.946 2.980 -40.847 1.00 95.06 836 SER A C 1
ATOM 6690 O O . SER A 1 836 ? 18.964 2.123 -39.958 1.00 95.06 836 SER A O 1
ATOM 6692 N N . LEU A 1 837 ? 17.825 3.373 -41.455 1.00 96.56 837 LEU A N 1
ATOM 6693 C CA . LEU A 1 837 ? 16.528 2.714 -41.328 1.00 96.56 837 LEU A CA 1
ATOM 6694 C C . LEU A 1 837 ? 15.988 2.447 -42.737 1.00 96.56 837 LEU A C 1
ATOM 6696 O O . LEU A 1 837 ? 15.427 3.338 -43.367 1.00 96.56 837 LEU A O 1
ATOM 6700 N N . LYS A 1 838 ? 16.187 1.227 -43.239 1.00 96.25 838 LYS A N 1
ATOM 6701 C CA . LYS A 1 838 ? 15.848 0.853 -44.621 1.00 96.25 838 LYS A CA 1
ATOM 6702 C C . LYS A 1 838 ? 14.657 -0.088 -44.650 1.00 96.25 838 LYS A C 1
ATOM 6704 O O . LYS A 1 838 ? 14.706 -1.142 -44.018 1.00 96.25 838 LYS A O 1
ATOM 6709 N N . LEU A 1 839 ? 13.606 0.263 -45.383 1.00 96.69 839 LEU A N 1
ATOM 6710 C CA . LEU A 1 839 ? 12.453 -0.607 -45.582 1.00 96.69 839 LEU A CA 1
ATOM 6711 C C . LEU A 1 839 ? 12.846 -1.818 -46.440 1.00 96.69 839 LEU A C 1
ATOM 6713 O O . LEU A 1 839 ? 13.430 -1.662 -47.508 1.00 96.69 839 LEU A O 1
ATOM 6717 N N . LEU A 1 840 ? 12.497 -3.018 -45.977 1.00 96.06 840 LEU A N 1
ATOM 6718 C CA . LEU A 1 840 ? 12.676 -4.273 -46.710 1.00 96.06 840 LEU A CA 1
ATOM 6719 C C . LEU A 1 840 ? 11.393 -4.673 -47.446 1.00 96.06 840 LEU A C 1
ATOM 6721 O O . LEU A 1 840 ? 11.449 -5.154 -48.572 1.00 96.06 840 LEU A O 1
ATOM 6725 N N . GLY A 1 841 ? 10.227 -4.457 -46.832 1.00 95.50 841 GLY A N 1
ATOM 6726 C CA . GLY A 1 841 ? 8.942 -4.752 -47.463 1.00 95.50 841 GLY A CA 1
ATOM 6727 C C . GLY A 1 841 ? 7.752 -4.630 -46.518 1.00 95.50 841 GLY A C 1
ATOM 6728 O O . GLY A 1 841 ? 7.898 -4.252 -45.357 1.00 95.50 841 GLY A O 1
ATOM 6729 N N . PHE A 1 842 ? 6.564 -4.970 -47.020 1.00 95.88 842 PHE A N 1
ATOM 6730 C CA . PHE A 1 842 ? 5.320 -4.979 -46.249 1.00 95.88 842 PHE A CA 1
ATOM 6731 C C . PHE A 1 842 ? 4.781 -6.398 -46.101 1.00 95.88 842 PHE A C 1
ATOM 6733 O O . PHE A 1 842 ? 4.709 -7.160 -47.064 1.00 95.88 842 PHE A O 1
ATOM 6740 N N . VAL A 1 843 ? 4.337 -6.735 -44.897 1.00 95.62 843 VAL A N 1
ATOM 6741 C CA . VAL A 1 843 ? 3.788 -8.047 -44.552 1.00 95.62 843 VAL A CA 1
ATOM 6742 C C . VAL A 1 843 ? 2.379 -7.859 -43.989 1.00 95.62 843 VAL A C 1
ATOM 6744 O O . VAL A 1 843 ? 2.047 -6.804 -43.456 1.00 95.62 843 VAL A O 1
ATOM 6747 N N . ASN A 1 844 ? 1.504 -8.853 -44.159 1.00 95.00 844 ASN A N 1
ATOM 6748 C CA . ASN A 1 844 ? 0.199 -8.845 -43.490 1.00 95.00 844 ASN A CA 1
ATOM 6749 C C . ASN A 1 844 ? 0.404 -8.888 -41.966 1.00 95.00 844 ASN A C 1
ATOM 6751 O O . ASN A 1 844 ? 1.206 -9.696 -41.490 1.00 95.00 844 ASN A O 1
ATOM 6755 N N . LYS A 1 845 ? -0.329 -8.054 -41.220 1.00 91.25 845 LYS A N 1
ATOM 6756 C CA . LYS A 1 845 ? -0.248 -7.982 -39.756 1.00 91.25 845 LYS A CA 1
ATOM 6757 C C . LYS A 1 845 ? -0.397 -9.356 -39.091 1.00 91.25 845 LYS A C 1
ATOM 6759 O O . LYS A 1 845 ? 0.383 -9.677 -38.202 1.00 91.25 845 LYS A O 1
ATOM 6764 N N . LYS A 1 846 ? -1.291 -10.215 -39.595 1.00 91.88 846 LYS A N 1
ATOM 6765 C CA . LYS A 1 846 ? -1.546 -11.572 -39.070 1.00 91.88 846 LYS A CA 1
ATOM 6766 C C . LYS A 1 846 ? -0.338 -12.515 -39.139 1.00 91.88 846 LYS A C 1
ATOM 6768 O O . LYS A 1 846 ? -0.266 -13.463 -38.368 1.00 91.88 846 LYS A O 1
ATOM 6773 N N . LYS A 1 847 ? 0.623 -12.283 -40.046 1.00 90.31 847 LYS A N 1
ATOM 6774 C CA . LYS A 1 847 ? 1.837 -13.122 -40.152 1.00 90.31 847 LYS A CA 1
ATOM 6775 C C . LYS A 1 847 ? 2.869 -12.816 -39.061 1.00 90.31 847 LYS A C 1
ATOM 6777 O O . LYS A 1 847 ? 3.747 -13.644 -38.803 1.00 90.31 847 LYS A O 1
ATOM 6782 N N . ILE A 1 848 ? 2.792 -11.634 -38.449 1.00 89.50 848 ILE A N 1
ATOM 6783 C CA . ILE A 1 848 ? 3.693 -11.205 -37.381 1.00 89.50 848 ILE A CA 1
ATOM 6784 C C . ILE A 1 848 ? 2.976 -11.428 -36.050 1.00 89.50 848 ILE A C 1
ATOM 6786 O O . ILE A 1 848 ? 2.222 -10.584 -35.575 1.00 89.50 848 ILE A O 1
ATOM 6790 N N . HIS A 1 849 ? 3.203 -12.603 -35.469 1.00 86.25 849 HIS A N 1
ATOM 6791 C CA . HIS A 1 849 ? 2.645 -12.963 -34.172 1.00 86.25 849 HIS A CA 1
ATOM 6792 C C . HIS A 1 849 ? 3.453 -12.332 -33.030 1.00 86.25 849 HIS A C 1
ATOM 6794 O O . HIS A 1 849 ? 4.677 -12.228 -33.121 1.00 86.25 849 HIS A O 1
ATOM 6800 N N . GLN A 1 850 ? 2.786 -11.966 -31.933 1.00 86.31 850 GLN A N 1
ATOM 6801 C CA . GLN A 1 850 ? 3.429 -11.348 -30.767 1.00 86.31 850 GLN A CA 1
ATOM 6802 C C . GLN A 1 850 ? 4.508 -12.238 -30.134 1.00 86.31 850 GLN A C 1
ATOM 6804 O O . GLN A 1 850 ? 5.498 -11.721 -29.625 1.00 86.31 850 GLN A O 1
ATOM 6809 N N . SER A 1 851 ? 4.372 -13.565 -30.226 1.00 87.44 851 SER A N 1
ATOM 6810 C CA . SER A 1 851 ? 5.394 -14.517 -29.754 1.00 87.44 851 SER A CA 1
ATOM 6811 C C . SER A 1 851 ? 6.743 -14.385 -30.469 1.00 87.44 851 SER A C 1
ATOM 6813 O O . SER A 1 851 ? 7.746 -14.876 -29.966 1.00 87.44 851 SER A O 1
ATOM 6815 N N . LYS A 1 852 ? 6.777 -13.727 -31.635 1.00 87.62 852 LYS A N 1
ATOM 6816 C CA . LYS A 1 852 ? 8.001 -13.453 -32.397 1.00 87.62 852 LYS A CA 1
ATOM 6817 C C . LYS A 1 852 ? 8.624 -12.102 -32.045 1.00 87.62 852 LYS A C 1
ATOM 6819 O O . LYS A 1 852 ? 9.576 -11.694 -32.699 1.00 87.62 852 LYS A O 1
ATOM 6824 N N . TYR A 1 853 ? 8.083 -11.350 -31.089 1.00 91.38 853 TYR A N 1
ATOM 6825 C CA . TYR A 1 853 ? 8.725 -10.116 -30.643 1.00 91.38 853 TYR A CA 1
ATOM 6826 C C . TYR A 1 853 ? 9.883 -10.435 -29.709 1.00 91.38 853 TYR A C 1
ATOM 6828 O O . TYR A 1 853 ? 9.756 -11.252 -28.803 1.00 91.38 853 TYR A O 1
ATOM 6836 N N . MET A 1 854 ? 11.006 -9.759 -29.928 1.00 88.44 854 MET A N 1
ATOM 6837 C CA . MET A 1 854 ? 12.169 -9.867 -29.057 1.00 88.44 854 MET A CA 1
ATOM 6838 C C . MET A 1 854 ? 12.230 -8.690 -28.065 1.00 88.44 854 MET A C 1
ATOM 6840 O O . MET A 1 854 ? 11.352 -8.491 -27.233 1.00 88.44 854 MET A O 1
ATOM 6844 N N . VAL A 1 855 ? 13.308 -7.912 -28.149 1.00 85.69 855 VAL A N 1
ATOM 6845 C CA . VAL A 1 855 ? 13.703 -6.822 -27.255 1.00 85.69 855 VAL A CA 1
ATOM 6846 C C . VAL A 1 855 ? 12.649 -5.703 -27.183 1.00 85.69 855 VAL A C 1
ATOM 6848 O O . VAL A 1 855 ? 11.797 -5.561 -28.051 1.00 85.69 855 VAL A O 1
ATOM 6851 N N . ASN A 1 856 ? 12.789 -4.848 -26.168 1.00 85.00 856 ASN A N 1
ATOM 6852 C CA . ASN A 1 856 ? 12.088 -3.583 -25.933 1.00 85.00 856 ASN A CA 1
ATOM 6853 C C . ASN A 1 856 ? 11.582 -2.820 -27.176 1.00 85.00 856 ASN A C 1
ATOM 6855 O O . ASN A 1 856 ? 12.320 -2.558 -28.136 1.00 85.00 856 ASN A O 1
ATOM 6859 N N . THR A 1 857 ? 10.360 -2.305 -27.047 1.00 91.88 857 THR A N 1
ATOM 6860 C CA . THR A 1 857 ? 9.667 -1.494 -28.053 1.00 91.88 857 THR A CA 1
ATOM 6861 C C . THR A 1 857 ? 10.215 -0.071 -28.144 1.00 91.88 857 THR A C 1
ATOM 6863 O O . THR A 1 857 ? 10.342 0.637 -27.138 1.00 91.88 857 THR A O 1
ATOM 6866 N N . ASN A 1 858 ? 10.468 0.392 -29.370 1.00 93.25 858 ASN A N 1
ATOM 6867 C CA . ASN A 1 858 ? 10.786 1.798 -29.649 1.00 93.25 858 ASN A CA 1
ATOM 6868 C C . ASN A 1 858 ? 9.661 2.440 -30.467 1.00 93.25 858 ASN A C 1
ATOM 6870 O O . ASN A 1 858 ? 8.944 1.747 -31.187 1.00 93.25 858 ASN A O 1
ATOM 6874 N N . VAL A 1 859 ? 9.529 3.757 -30.388 1.00 93.44 859 VAL A N 1
ATOM 6875 C CA . VAL A 1 859 ? 8.553 4.541 -31.147 1.00 93.44 859 VAL A CA 1
ATOM 6876 C C . VAL A 1 859 ? 9.286 5.388 -32.172 1.00 93.44 859 VAL A C 1
ATOM 6878 O O . VAL A 1 859 ? 10.264 6.053 -31.833 1.00 93.44 859 VAL A O 1
ATOM 6881 N N . PHE A 1 860 ? 8.809 5.368 -33.411 1.00 94.31 860 PHE A N 1
ATOM 6882 C CA . PHE A 1 860 ? 9.231 6.296 -34.451 1.00 94.31 860 PHE A CA 1
ATOM 6883 C C . PHE A 1 860 ? 8.164 7.366 -34.647 1.00 94.31 860 PHE A C 1
ATOM 6885 O O . PHE A 1 860 ? 6.986 7.050 -34.830 1.00 94.31 860 PHE A O 1
ATOM 6892 N N . VAL A 1 861 ? 8.607 8.617 -34.625 1.00 93.00 861 VAL A N 1
ATOM 6893 C CA . VAL A 1 861 ? 7.801 9.808 -34.897 1.00 93.00 861 VAL A CA 1
ATOM 6894 C C . VAL A 1 861 ? 8.400 10.557 -36.088 1.00 93.00 861 VAL A C 1
ATOM 6896 O O . VAL A 1 861 ? 9.617 10.478 -36.299 1.00 93.00 861 VAL A O 1
ATOM 6899 N N . PRO A 1 862 ? 7.597 11.288 -36.875 1.00 93.19 862 PRO A N 1
ATOM 6900 C CA . PRO A 1 862 ? 8.142 12.179 -37.890 1.00 93.19 862 PRO A CA 1
ATOM 6901 C C . PRO A 1 862 ? 8.970 13.293 -37.239 1.00 93.19 862 PRO A C 1
ATOM 6903 O O . PRO A 1 862 ? 8.731 13.676 -36.094 1.00 93.19 862 PRO A O 1
ATOM 6906 N N . ASP A 1 863 ? 9.945 13.823 -37.974 1.00 91.25 863 ASP A N 1
ATOM 6907 C CA . ASP A 1 863 ? 10.699 15.001 -37.539 1.00 91.25 863 ASP A CA 1
ATOM 6908 C C . ASP A 1 863 ? 9.740 16.184 -37.261 1.00 91.25 863 ASP A C 1
ATOM 6910 O O . ASP A 1 863 ? 9.067 16.648 -38.191 1.00 91.25 863 ASP A O 1
ATOM 6914 N N . PRO A 1 864 ? 9.665 16.694 -36.011 1.00 85.06 864 PRO A N 1
ATOM 6915 C CA . PRO A 1 864 ? 8.720 17.744 -35.633 1.00 85.06 864 PRO A CA 1
ATOM 6916 C C . PRO A 1 864 ? 9.009 19.079 -36.329 1.00 85.06 864 PRO A C 1
ATOM 6918 O O . PRO A 1 864 ? 8.113 19.911 -36.451 1.00 85.06 864 PRO A O 1
ATOM 6921 N N . THR A 1 865 ? 10.234 19.288 -36.825 1.00 89.62 865 THR A N 1
ATOM 6922 C CA . THR A 1 865 ? 10.606 20.519 -37.538 1.00 89.62 865 THR A CA 1
ATOM 6923 C C . THR A 1 865 ? 10.026 20.568 -38.954 1.00 89.62 865 THR A C 1
ATOM 6925 O O . THR A 1 865 ? 9.810 21.647 -39.509 1.00 89.62 865 THR A O 1
ATOM 6928 N N . LYS A 1 866 ? 9.716 19.407 -39.551 1.00 89.88 866 LYS A N 1
ATOM 6929 C CA . LYS A 1 866 ? 9.315 19.279 -40.958 1.00 89.88 866 LYS A CA 1
ATOM 6930 C C . LYS A 1 866 ? 7.854 18.854 -41.089 1.00 89.88 866 LYS A C 1
ATOM 6932 O O . LYS A 1 866 ? 7.536 17.668 -41.184 1.00 89.88 866 LYS A O 1
ATOM 6937 N N . LYS A 1 867 ? 6.954 19.833 -41.240 1.00 88.75 867 LYS A N 1
ATOM 6938 C CA . LYS A 1 867 ? 5.500 19.603 -41.402 1.00 88.75 867 LYS A CA 1
ATOM 6939 C C . LYS A 1 867 ? 5.143 18.665 -42.568 1.00 88.75 867 LYS A C 1
ATOM 6941 O O . LYS A 1 867 ? 4.245 17.837 -42.437 1.00 88.75 867 LYS A O 1
ATOM 6946 N N . ASN A 1 868 ? 5.857 18.753 -43.693 1.00 89.00 868 ASN A N 1
ATOM 6947 C CA . ASN A 1 868 ? 5.619 17.876 -44.850 1.00 89.00 868 ASN A CA 1
ATOM 6948 C C . ASN A 1 868 ? 5.988 16.411 -44.559 1.00 89.00 868 ASN A C 1
ATOM 6950 O O . ASN A 1 868 ? 5.291 15.510 -45.024 1.00 89.00 868 ASN A O 1
ATOM 6954 N N . SER A 1 869 ? 7.027 16.175 -43.744 1.00 88.00 869 SER A N 1
ATOM 6955 C CA . SER A 1 869 ? 7.395 14.826 -43.293 1.00 88.00 869 SER A CA 1
ATOM 6956 C C . SER A 1 869 ? 6.270 14.218 -42.459 1.00 88.00 869 SER A C 1
ATOM 6958 O O . SER A 1 869 ? 5.838 13.104 -42.734 1.00 88.00 869 SER A O 1
ATOM 6960 N N . ALA A 1 870 ? 5.710 14.985 -41.516 1.00 90.00 870 ALA A N 1
ATOM 6961 C CA . ALA A 1 870 ? 4.599 14.533 -40.679 1.00 90.00 870 ALA A CA 1
ATOM 6962 C C . ALA A 1 870 ? 3.350 14.150 -41.491 1.00 90.00 870 ALA A C 1
ATOM 6964 O O . ALA A 1 870 ? 2.749 13.108 -41.232 1.00 90.00 870 ALA A O 1
ATOM 6965 N N . LYS A 1 871 ? 2.996 14.936 -42.518 1.00 91.06 871 LYS A N 1
ATOM 6966 C CA . LYS A 1 871 ? 1.884 14.612 -43.432 1.00 91.06 871 LYS A CA 1
ATOM 6967 C C . LYS A 1 871 ? 2.137 13.321 -44.216 1.00 91.06 871 LYS A C 1
ATOM 6969 O O . LYS A 1 871 ? 1.260 12.460 -44.288 1.00 91.06 871 LYS A O 1
ATOM 6974 N N . CYS A 1 872 ? 3.333 13.174 -44.787 1.00 91.94 872 CYS A N 1
ATOM 6975 C CA . CYS A 1 872 ? 3.709 11.983 -45.550 1.00 91.94 872 CYS A CA 1
ATOM 6976 C C . CYS A 1 872 ? 3.722 10.729 -44.662 1.00 91.94 872 CYS A C 1
ATOM 6978 O O . CYS A 1 872 ? 3.110 9.716 -44.999 1.00 91.94 872 CYS A O 1
ATOM 6980 N N . PHE A 1 873 ? 4.340 10.833 -43.486 1.00 94.06 873 PHE A N 1
ATOM 6981 C CA . PHE A 1 873 ? 4.383 9.782 -42.477 1.00 94.06 873 PHE A CA 1
ATOM 6982 C C . PHE A 1 873 ? 2.975 9.365 -42.030 1.00 94.06 873 PHE A C 1
ATOM 6984 O O . PHE A 1 873 ? 2.662 8.177 -42.026 1.00 94.06 873 PHE A O 1
ATOM 6991 N N . GLY A 1 874 ? 2.096 10.326 -41.721 1.00 92.69 874 GLY A N 1
ATOM 6992 C CA . GLY A 1 874 ? 0.708 10.046 -41.342 1.00 92.69 874 GLY A CA 1
ATOM 6993 C C . GLY A 1 874 ? -0.091 9.361 -42.452 1.00 92.69 874 GLY A C 1
ATOM 6994 O O . GLY A 1 874 ? -0.824 8.408 -42.193 1.00 92.69 874 GLY A O 1
ATOM 6995 N N . THR A 1 875 ? 0.121 9.769 -43.707 1.00 93.50 875 THR A N 1
ATOM 6996 C CA . THR A 1 875 ? -0.511 9.128 -44.873 1.00 93.50 875 THR A CA 1
ATOM 6997 C C . THR A 1 875 ? -0.070 7.670 -45.013 1.00 93.50 875 THR A C 1
ATOM 6999 O O . THR A 1 875 ? -0.905 6.793 -45.233 1.00 93.50 875 THR A O 1
ATOM 7002 N N . LEU A 1 876 ? 1.226 7.389 -44.829 1.00 94.19 876 LEU A N 1
ATOM 7003 C CA . LEU A 1 876 ? 1.762 6.027 -44.851 1.00 94.19 876 LEU A CA 1
ATOM 7004 C C . LEU A 1 876 ? 1.170 5.166 -43.726 1.00 94.19 876 LEU A C 1
ATOM 7006 O O . LEU A 1 876 ? 0.727 4.048 -43.984 1.00 94.19 876 LEU A O 1
ATOM 7010 N N . VAL A 1 877 ? 1.118 5.694 -42.499 1.00 95.12 877 VAL A N 1
ATOM 7011 C CA . VAL A 1 877 ? 0.521 5.016 -41.336 1.00 95.12 877 VAL A CA 1
ATOM 7012 C C . VAL A 1 877 ? -0.940 4.653 -41.612 1.00 95.12 877 VAL A C 1
ATOM 7014 O O . VAL A 1 877 ? -1.315 3.490 -41.472 1.00 95.12 877 VAL A O 1
ATOM 7017 N N . ASN A 1 878 ? -1.746 5.606 -42.083 1.00 95.06 878 ASN A N 1
ATOM 7018 C CA . ASN A 1 878 ? -3.158 5.368 -42.394 1.00 95.06 878 ASN A CA 1
ATOM 7019 C C . ASN A 1 878 ? -3.329 4.337 -43.518 1.00 95.06 878 ASN A C 1
ATOM 7021 O O . ASN A 1 878 ? -4.159 3.436 -43.408 1.00 95.06 878 ASN A O 1
ATOM 7025 N N . ALA A 1 879 ? -2.512 4.413 -44.573 1.00 95.69 879 ALA A N 1
ATOM 7026 C CA . ALA A 1 879 ? -2.543 3.448 -45.670 1.00 95.69 879 ALA A CA 1
ATOM 7027 C C . ALA A 1 879 ? -2.217 2.019 -45.211 1.00 95.69 879 ALA A C 1
ATOM 7029 O O . ALA A 1 879 ? -2.830 1.059 -45.682 1.00 95.69 879 ALA A O 1
ATOM 7030 N N . MET A 1 880 ? -1.272 1.869 -44.283 1.00 95.31 880 MET A N 1
ATOM 7031 C CA . MET A 1 880 ? -0.921 0.573 -43.708 1.00 95.31 880 MET A CA 1
ATOM 7032 C C . MET A 1 880 ? -2.042 0.005 -42.834 1.00 95.31 880 MET A C 1
ATOM 7034 O O . MET A 1 880 ? -2.312 -1.191 -42.918 1.00 95.31 880 MET A O 1
ATOM 7038 N N . ILE A 1 881 ? -2.726 0.851 -42.057 1.00 94.94 881 ILE A N 1
ATOM 7039 C CA . ILE A 1 881 ? -3.878 0.448 -41.234 1.00 94.94 881 ILE A CA 1
ATOM 7040 C C . ILE A 1 881 ? -5.037 -0.004 -42.123 1.00 94.94 881 ILE A C 1
ATOM 7042 O O . ILE A 1 881 ? -5.535 -1.111 -41.944 1.00 94.94 881 ILE A O 1
ATOM 7046 N N . MET A 1 882 ? -5.402 0.790 -43.137 1.00 95.56 882 MET A N 1
ATOM 7047 C CA . MET A 1 882 ? -6.482 0.448 -44.075 1.00 95.56 882 MET A CA 1
ATOM 7048 C C . MET A 1 882 ? -6.239 -0.876 -44.812 1.00 95.56 882 MET A C 1
ATOM 7050 O O . MET A 1 882 ? -7.186 -1.572 -45.162 1.00 95.56 882 MET A O 1
ATOM 7054 N N . LYS A 1 883 ? -4.973 -1.233 -45.067 1.00 95.56 883 LYS A N 1
ATOM 7055 C CA . LYS A 1 883 ? -4.598 -2.468 -45.775 1.00 95.56 883 LYS A CA 1
ATOM 7056 C C . LYS A 1 883 ? -4.221 -3.636 -44.854 1.00 95.56 883 LYS A C 1
ATOM 7058 O O . LYS A 1 883 ? -3.793 -4.672 -45.370 1.00 95.56 883 LYS A O 1
ATOM 7063 N N . ASP A 1 884 ? -4.323 -3.469 -43.534 1.00 94.38 884 ASP A N 1
ATOM 7064 C CA . ASP A 1 884 ? -3.878 -4.428 -42.510 1.00 94.38 884 ASP A CA 1
ATOM 7065 C C . ASP A 1 884 ? -2.429 -4.927 -42.730 1.00 94.38 884 ASP A C 1
ATOM 7067 O O . ASP A 1 884 ? -2.112 -6.125 -42.738 1.00 94.38 884 ASP A O 1
ATOM 7071 N N . ARG A 1 885 ? -1.517 -3.978 -42.992 1.00 95.38 885 ARG A N 1
ATOM 7072 C CA . ARG A 1 885 ? -0.097 -4.237 -43.277 1.00 95.38 885 ARG A CA 1
ATOM 7073 C C . ARG A 1 885 ? 0.828 -3.663 -42.210 1.00 95.38 885 ARG A C 1
ATOM 7075 O O . ARG A 1 885 ? 0.576 -2.622 -41.616 1.00 95.38 885 ARG A O 1
ATOM 7082 N N . VAL A 1 886 ? 1.963 -4.331 -42.042 1.00 95.12 886 VAL A N 1
ATOM 7083 C CA . VAL A 1 886 ? 3.090 -3.930 -41.195 1.00 95.12 886 VAL A CA 1
ATOM 7084 C C . VAL A 1 886 ? 4.334 -3.833 -42.075 1.00 95.12 886 VAL A C 1
ATOM 7086 O O . VAL A 1 886 ? 4.504 -4.627 -43.001 1.00 95.12 886 VAL A O 1
ATOM 7089 N N . ALA A 1 887 ? 5.196 -2.856 -41.815 1.00 95.94 887 ALA A N 1
ATOM 7090 C CA . ALA A 1 887 ? 6.440 -2.673 -42.555 1.00 95.94 887 ALA A CA 1
ATOM 7091 C C . ALA A 1 887 ? 7.576 -3.426 -41.855 1.00 95.94 887 ALA A C 1
ATOM 7093 O O . ALA A 1 887 ? 7.703 -3.353 -40.640 1.00 95.94 887 ALA A O 1
ATOM 7094 N N . VAL A 1 888 ? 8.421 -4.128 -42.602 1.00 96.50 888 VAL A N 1
ATOM 7095 C CA . VAL A 1 888 ? 9.638 -4.765 -42.084 1.00 96.50 888 VAL A CA 1
ATOM 7096 C C . VAL A 1 888 ? 10.830 -3.962 -42.578 1.00 96.50 888 VAL A C 1
ATOM 7098 O O . VAL A 1 888 ? 10.927 -3.672 -43.769 1.00 96.50 888 VAL A O 1
ATOM 7101 N N . ALA A 1 889 ? 11.725 -3.577 -41.673 1.00 96.62 889 ALA A N 1
ATOM 7102 C CA . ALA A 1 889 ? 12.848 -2.698 -41.965 1.00 96.62 889 ALA A CA 1
ATOM 7103 C C . ALA A 1 889 ? 14.149 -3.193 -41.320 1.00 96.62 889 ALA A C 1
ATOM 7105 O O . ALA A 1 889 ? 14.150 -3.754 -40.225 1.00 96.62 889 ALA A O 1
ATOM 7106 N N . ARG A 1 890 ? 15.276 -2.927 -41.983 1.00 96.44 890 ARG A N 1
ATOM 7107 C CA . ARG A 1 890 ? 16.621 -3.042 -41.420 1.00 96.44 890 ARG A CA 1
ATOM 7108 C C . ARG A 1 890 ? 16.940 -1.766 -40.651 1.00 96.44 890 ARG A C 1
ATOM 7110 O O . ARG A 1 890 ? 16.953 -0.678 -41.222 1.00 96.44 890 ARG A O 1
ATOM 7117 N N . PHE A 1 891 ? 17.250 -1.907 -39.373 1.00 96.00 891 PHE A N 1
ATOM 7118 C CA . PHE A 1 891 ? 17.533 -0.813 -38.461 1.00 96.00 891 PHE A CA 1
ATOM 7119 C C . PHE A 1 891 ? 18.941 -0.920 -37.878 1.00 96.00 891 PHE A C 1
ATOM 7121 O O . PHE A 1 891 ? 19.296 -1.905 -37.231 1.00 96.00 891 PHE A O 1
ATOM 7128 N N . VAL A 1 892 ? 19.734 0.131 -38.078 1.00 95.81 892 VAL A N 1
ATOM 7129 C CA . VAL A 1 892 ? 21.072 0.299 -37.508 1.00 95.81 892 VAL A CA 1
ATOM 7130 C C . VAL A 1 892 ? 21.080 1.610 -36.712 1.00 95.81 892 VAL A C 1
ATOM 7132 O O . VAL A 1 892 ? 21.091 2.689 -37.310 1.00 95.81 892 VAL A O 1
ATOM 7135 N N . PRO A 1 893 ? 21.060 1.565 -35.367 1.00 91.69 893 PRO A N 1
ATOM 7136 C CA . PRO A 1 893 ? 20.875 2.767 -34.550 1.00 91.69 893 PRO A CA 1
ATOM 7137 C C . PRO A 1 893 ? 22.087 3.716 -34.563 1.00 91.69 893 PRO A C 1
ATOM 7139 O O . PRO A 1 893 ? 21.915 4.934 -34.500 1.00 91.69 893 PRO A O 1
ATOM 7142 N N . ARG A 1 894 ? 23.308 3.172 -34.650 1.00 93.69 894 ARG A N 1
ATOM 7143 C CA . ARG A 1 894 ? 24.587 3.907 -34.662 1.00 93.69 894 ARG A CA 1
ATOM 7144 C C . ARG A 1 894 ? 25.584 3.236 -35.609 1.00 93.69 894 ARG A C 1
ATOM 7146 O O . ARG A 1 894 ? 25.428 2.053 -35.899 1.00 93.69 894 ARG A O 1
ATOM 7153 N N . LYS A 1 895 ? 26.604 3.975 -36.059 1.00 92.94 895 LYS A N 1
ATOM 7154 C CA . LYS A 1 895 ? 27.689 3.430 -36.894 1.00 92.94 895 LYS A CA 1
ATOM 7155 C C . LYS A 1 895 ? 28.334 2.223 -36.195 1.00 92.94 895 LYS A C 1
ATOM 7157 O O . LYS A 1 895 ? 28.546 2.264 -34.983 1.00 92.94 895 LYS A O 1
ATOM 7162 N N . ASN A 1 896 ? 28.602 1.164 -36.952 1.00 90.88 896 ASN A N 1
ATOM 7163 C CA . ASN A 1 896 ? 29.193 -0.104 -36.513 1.00 90.88 896 ASN A CA 1
ATOM 7164 C C . ASN A 1 896 ? 28.390 -0.864 -35.437 1.00 90.88 896 ASN A C 1
ATOM 7166 O O . ASN A 1 896 ? 28.940 -1.702 -34.721 1.00 90.88 896 ASN A O 1
ATOM 7170 N N . ALA A 1 897 ? 27.089 -0.584 -35.294 1.00 92.31 897 ALA A N 1
ATOM 7171 C CA . ALA A 1 897 ? 26.187 -1.438 -34.524 1.00 92.31 897 ALA A CA 1
ATOM 7172 C C . ALA A 1 897 ? 25.683 -2.612 -35.368 1.00 92.31 897 ALA A C 1
ATOM 7174 O O . ALA A 1 897 ? 25.455 -2.470 -36.571 1.00 92.31 897 ALA A O 1
ATOM 7175 N N . ALA A 1 898 ? 25.433 -3.748 -34.714 1.00 91.56 898 ALA A N 1
ATOM 7176 C CA . ALA A 1 898 ? 24.811 -4.894 -35.362 1.00 91.56 898 ALA A CA 1
ATOM 7177 C C . ALA A 1 898 ? 23.457 -4.492 -35.988 1.00 91.56 898 ALA A C 1
ATOM 7179 O O . ALA A 1 898 ? 22.653 -3.819 -35.322 1.00 91.56 898 ALA A O 1
ATOM 7180 N N . PRO A 1 899 ? 23.207 -4.849 -37.260 1.00 93.88 899 PRO A N 1
ATOM 7181 C CA . PRO A 1 899 ? 21.948 -4.552 -37.919 1.00 93.88 899 PRO A CA 1
ATOM 7182 C C . PRO A 1 899 ? 20.828 -5.386 -37.307 1.00 93.88 899 PRO A C 1
ATOM 7184 O O . PRO A 1 899 ? 20.995 -6.567 -37.026 1.00 93.88 899 PRO A O 1
ATOM 7187 N N . LYS A 1 900 ? 19.670 -4.763 -37.112 1.00 94.56 900 LYS A N 1
ATOM 7188 C CA . LYS A 1 900 ? 18.483 -5.412 -36.555 1.00 94.56 900 LYS A CA 1
ATOM 7189 C C . LYS A 1 900 ? 17.373 -5.425 -37.584 1.00 94.56 900 LYS A C 1
ATOM 7191 O O . LYS A 1 900 ? 17.191 -4.435 -38.289 1.00 94.56 900 LYS A O 1
ATOM 7196 N N . VAL A 1 901 ? 16.598 -6.497 -37.635 1.00 95.00 901 VAL A N 1
ATOM 7197 C CA . VAL A 1 901 ? 15.347 -6.518 -38.395 1.00 95.00 901 VAL A CA 1
ATOM 7198 C C . VAL A 1 901 ? 14.217 -6.121 -37.453 1.00 95.00 901 VAL A C 1
ATOM 7200 O O . VAL A 1 901 ? 14.075 -6.682 -36.367 1.00 95.00 901 VAL A O 1
ATOM 7203 N N . ILE A 1 902 ? 13.445 -5.103 -37.831 1.00 95.81 902 ILE A N 1
ATOM 7204 C CA . ILE A 1 902 ? 12.343 -4.579 -37.025 1.00 95.81 902 ILE A CA 1
ATOM 7205 C C . ILE A 1 902 ? 11.036 -4.563 -37.816 1.00 95.81 902 ILE A C 1
ATOM 7207 O O . ILE A 1 902 ? 11.022 -4.266 -39.009 1.00 95.81 902 ILE A O 1
ATOM 7211 N N . ALA A 1 903 ? 9.931 -4.834 -37.132 1.00 95.94 903 ALA A N 1
ATOM 7212 C CA . ALA A 1 903 ? 8.578 -4.617 -37.622 1.00 95.94 903 ALA A CA 1
ATOM 7213 C C . ALA A 1 903 ? 8.076 -3.242 -37.163 1.00 95.94 903 ALA A C 1
ATOM 7215 O O . ALA A 1 903 ? 8.020 -2.984 -35.963 1.00 95.94 903 ALA A O 1
ATOM 7216 N N . LEU A 1 904 ? 7.713 -2.372 -38.104 1.00 96.00 904 LEU A N 1
ATOM 7217 C CA . LEU A 1 904 ? 7.094 -1.062 -37.908 1.00 96.00 904 LEU A CA 1
ATOM 7218 C C . LEU A 1 904 ? 5.569 -1.198 -37.992 1.00 96.00 904 LEU A C 1
ATOM 7220 O O . LEU A 1 904 ? 4.988 -1.302 -39.076 1.00 96.00 904 LEU A O 1
ATOM 7224 N N . ILE A 1 905 ? 4.932 -1.215 -36.827 1.00 94.94 905 ILE A N 1
ATOM 7225 C CA . ILE A 1 905 ? 3.495 -1.400 -36.638 1.00 94.94 905 ILE A CA 1
ATOM 7226 C C . ILE A 1 905 ? 2.827 -0.016 -36.580 1.00 94.94 905 ILE A C 1
ATOM 7228 O O . ILE A 1 905 ? 3.193 0.783 -35.710 1.00 94.94 905 ILE A O 1
ATOM 7232 N N . PRO A 1 906 ? 1.882 0.298 -37.485 1.00 94.69 906 PRO A N 1
ATOM 7233 C CA . PRO A 1 906 ? 1.252 1.615 -37.567 1.00 94.69 906 PRO A CA 1
ATOM 7234 C C . PRO A 1 906 ? 0.265 1.840 -36.416 1.00 94.69 906 PRO A C 1
ATOM 7236 O O . PRO A 1 906 ? -0.469 0.926 -36.044 1.00 94.69 906 PRO A O 1
ATOM 7239 N N . GLN A 1 907 ? 0.241 3.056 -35.867 1.00 91.75 907 GLN A N 1
ATOM 7240 C CA . GLN A 1 907 ? -0.674 3.465 -34.798 1.00 91.75 907 GLN A CA 1
ATOM 7241 C C . GLN A 1 907 ? -1.269 4.846 -35.089 1.00 91.75 907 GLN A C 1
ATOM 7243 O O . GLN A 1 907 ? -0.563 5.760 -35.533 1.00 91.75 907 GLN A O 1
ATOM 7248 N N . THR A 1 908 ? -2.569 4.994 -34.836 1.00 87.44 908 THR A N 1
ATOM 7249 C CA . THR A 1 908 ? -3.279 6.273 -34.952 1.00 87.44 908 THR A CA 1
ATOM 7250 C C . THR A 1 908 ? -2.982 7.189 -33.764 1.00 87.44 908 THR A C 1
ATOM 7252 O O . THR A 1 908 ? -2.569 6.703 -32.708 1.00 87.44 908 THR A O 1
ATOM 7255 N N . PRO A 1 909 ? -3.201 8.507 -33.914 1.00 84.56 909 PRO A N 1
ATOM 7256 C CA . PRO A 1 909 ? -3.126 9.435 -32.798 1.00 84.56 909 PRO A CA 1
ATOM 7257 C C . PRO A 1 909 ? -4.099 9.031 -31.681 1.00 84.56 909 PRO A C 1
ATOM 7259 O O . PRO A 1 909 ? -5.237 8.646 -31.951 1.00 84.56 909 PRO A O 1
ATOM 7262 N N . THR A 1 910 ? -3.647 9.130 -30.438 1.00 78.69 910 THR A N 1
ATOM 7263 C CA . THR A 1 910 ? -4.423 8.918 -29.204 1.00 78.69 910 THR A CA 1
ATOM 7264 C C . THR A 1 910 ? -4.180 10.088 -28.250 1.00 78.69 910 THR A C 1
ATOM 7266 O O . THR A 1 910 ? -3.270 10.883 -28.478 1.00 78.69 910 THR A O 1
ATOM 7269 N N . ASN A 1 911 ? -4.944 10.198 -27.156 1.00 71.75 911 ASN A N 1
ATOM 7270 C CA . ASN A 1 911 ? -4.738 11.254 -26.149 1.00 71.75 911 ASN A CA 1
ATOM 7271 C C . ASN A 1 911 ? -3.292 11.290 -25.608 1.00 71.75 911 ASN A C 1
ATOM 7273 O O . ASN A 1 911 ? -2.769 12.359 -25.315 1.00 71.75 911 ASN A O 1
ATOM 7277 N N . GLU A 1 912 ? -2.620 10.135 -25.534 1.00 66.56 912 GLU A N 1
ATOM 7278 C CA . GLU A 1 912 ? -1.207 10.033 -25.135 1.00 66.56 912 GLU A CA 1
ATOM 7279 C C . GLU A 1 912 ? -0.218 10.432 -26.245 1.00 66.56 912 GLU A C 1
ATOM 7281 O O . GLU A 1 912 ? 0.890 10.888 -25.962 1.00 66.56 912 GLU A O 1
ATOM 7286 N N . PHE A 1 913 ? -0.589 10.239 -27.514 1.00 70.69 913 PHE A N 1
ATOM 7287 C CA . PHE A 1 913 ? 0.260 10.499 -28.677 1.00 70.69 913 PHE A CA 1
ATOM 7288 C C . PHE A 1 913 ? -0.526 11.309 -29.715 1.00 70.69 913 PHE A C 1
ATOM 7290 O O . PHE A 1 913 ? -1.187 10.721 -30.571 1.00 70.69 913 PHE A O 1
ATOM 7297 N N . PRO A 1 914 ? -0.420 12.649 -29.719 1.00 75.69 914 PRO A N 1
ATOM 7298 C CA . PRO A 1 914 ? -1.216 13.508 -30.603 1.00 75.69 914 PRO A CA 1
ATOM 7299 C C . PRO A 1 914 ? -0.807 13.426 -32.087 1.00 75.69 914 PRO A C 1
ATOM 7301 O O . PRO A 1 914 ? -1.291 14.187 -32.917 1.00 75.69 914 PRO A O 1
ATOM 7304 N N . SER A 1 915 ? 0.127 12.545 -32.452 1.00 82.62 915 SER A N 1
ATOM 7305 C CA . SER A 1 915 ? 0.649 12.388 -33.812 1.00 82.62 915 SER A CA 1
ATOM 7306 C C . SER A 1 915 ? 0.661 10.920 -34.228 1.00 82.62 915 SER A C 1
ATOM 7308 O O . SER A 1 915 ? 0.716 10.030 -33.385 1.00 82.62 915 SER A O 1
ATOM 7310 N N . HIS A 1 916 ? 0.650 10.663 -35.539 1.00 90.00 916 HIS A N 1
ATOM 7311 C CA . HIS A 1 916 ? 0.836 9.315 -36.081 1.00 90.00 916 HIS A CA 1
ATOM 7312 C C . HIS A 1 916 ? 2.209 8.765 -35.684 1.00 90.00 916 HIS A C 1
ATOM 7314 O O . HIS A 1 916 ? 3.213 9.474 -35.799 1.00 90.00 916 HIS A O 1
ATOM 7320 N N . VAL A 1 917 ? 2.268 7.496 -35.272 1.00 93.50 917 VAL A N 1
ATOM 7321 C CA . VAL A 1 917 ? 3.517 6.851 -34.836 1.00 93.50 917 VAL A CA 1
ATOM 7322 C C . VAL A 1 917 ? 3.663 5.436 -35.395 1.00 93.50 917 VAL A C 1
ATOM 7324 O O . VAL A 1 917 ? 2.675 4.761 -35.686 1.00 93.50 917 VAL A O 1
ATOM 7327 N N . PHE A 1 918 ? 4.907 4.956 -35.492 1.00 94.94 918 PHE A N 1
ATOM 7328 C CA . PHE A 1 918 ? 5.187 3.524 -35.632 1.00 94.94 918 PHE A CA 1
ATOM 7329 C C . PHE A 1 918 ? 5.713 2.962 -34.318 1.00 94.94 918 PHE A C 1
ATOM 7331 O O . PHE A 1 918 ? 6.686 3.472 -33.759 1.00 94.94 918 PHE A O 1
ATOM 7338 N N . TRP A 1 919 ? 5.125 1.863 -33.855 1.00 94.19 919 TRP A N 1
ATOM 7339 C CA . TRP A 1 919 ? 5.752 1.024 -32.839 1.00 94.19 919 TRP A CA 1
ATOM 7340 C C . TRP A 1 919 ? 6.685 0.040 -33.526 1.00 94.19 919 TRP A C 1
ATOM 7342 O O . TRP A 1 919 ? 6.299 -0.631 -34.475 1.00 94.19 919 TRP A O 1
ATOM 7352 N N . SER A 1 920 ? 7.920 -0.039 -33.050 1.00 94.38 920 SER A N 1
ATOM 7353 C CA . SER A 1 920 ? 8.926 -0.942 -33.592 1.00 94.38 920 SER A CA 1
ATOM 7354 C C . SER A 1 920 ? 9.197 -2.097 -32.646 1.00 94.38 920 SER A C 1
ATOM 7356 O O . SER A 1 920 ? 9.512 -1.863 -31.477 1.00 94.38 920 SER A O 1
ATOM 7358 N N . GLN A 1 921 ? 9.122 -3.317 -33.174 1.00 94.50 921 GLN A N 1
ATOM 7359 C CA . GLN A 1 921 ? 9.516 -4.538 -32.474 1.00 94.50 921 GLN A CA 1
ATOM 7360 C C . GLN A 1 921 ? 10.640 -5.234 -33.228 1.00 94.50 921 GLN A C 1
ATOM 7362 O O . GLN A 1 921 ? 10.572 -5.364 -34.448 1.00 94.50 921 GLN A O 1
ATOM 7367 N N . GLN A 1 922 ? 11.677 -5.667 -32.510 1.00 94.69 922 GLN A N 1
ATOM 7368 C CA . GLN A 1 922 ? 12.737 -6.481 -33.100 1.00 94.69 922 GLN A CA 1
ATOM 7369 C C . GLN A 1 922 ? 12.187 -7.879 -33.410 1.00 94.69 922 GLN A C 1
ATOM 7371 O O . GLN A 1 922 ? 11.543 -8.484 -32.553 1.00 94.69 922 GLN A O 1
ATOM 7376 N N . LEU A 1 923 ? 12.440 -8.354 -34.629 1.00 94.12 923 LEU A N 1
ATOM 7377 C CA . LEU A 1 923 ? 12.123 -9.709 -35.072 1.00 94.12 923 LEU A CA 1
ATOM 7378 C C . LEU A 1 923 ? 13.362 -10.613 -34.930 1.00 94.12 923 LEU A C 1
ATOM 7380 O O . LEU A 1 923 ? 14.477 -10.100 -35.065 1.00 94.12 923 LEU A O 1
ATOM 7384 N N . PRO A 1 924 ? 13.172 -11.920 -34.673 1.00 94.75 924 PRO A N 1
ATOM 7385 C CA . PRO A 1 924 ? 14.250 -12.897 -34.594 1.00 94.75 924 PRO A CA 1
ATOM 7386 C C . PRO A 1 924 ? 14.904 -13.127 -35.952 1.00 94.75 924 PRO A C 1
ATOM 7388 O O . PRO A 1 924 ? 14.239 -13.073 -36.993 1.00 94.75 924 PRO A O 1
ATOM 7391 N N . PHE A 1 925 ? 16.201 -13.411 -35.917 1.00 93.38 925 PHE A N 1
ATOM 7392 C CA . PHE A 1 925 ? 16.893 -14.090 -37.003 1.00 93.38 925 PHE A CA 1
ATOM 7393 C C . PHE A 1 925 ? 16.628 -15.599 -36.942 1.00 93.38 925 PHE A C 1
ATOM 7395 O O . PHE A 1 925 ? 16.059 -16.106 -35.978 1.00 93.38 925 PHE A O 1
ATOM 7402 N N . GLU A 1 926 ? 17.030 -16.323 -37.983 1.00 93.38 926 GLU A N 1
ATOM 7403 C CA . GLU A 1 926 ? 16.900 -17.784 -38.036 1.00 93.38 926 GLU A CA 1
ATOM 7404 C C . GLU A 1 926 ? 17.625 -18.464 -36.864 1.00 93.38 926 GLU A C 1
ATOM 7406 O O . GLU A 1 926 ? 17.061 -19.334 -36.213 1.00 93.38 926 GLU A O 1
ATOM 7411 N N . GLU A 1 927 ? 18.811 -17.968 -36.511 1.00 91.81 927 GLU A N 1
ATOM 7412 C CA . GLU A 1 927 ? 19.614 -18.408 -35.361 1.00 91.81 927 GLU A CA 1
ATOM 7413 C C . GLU A 1 927 ? 18.963 -18.166 -33.985 1.00 91.81 927 GLU A C 1
ATOM 7415 O O . GLU A 1 927 ? 19.341 -18.805 -33.003 1.00 91.81 927 GLU A O 1
ATOM 7420 N N . ASP A 1 928 ? 17.975 -17.268 -33.895 1.00 91.94 928 ASP A N 1
ATOM 7421 C CA . ASP A 1 928 ? 17.234 -17.007 -32.655 1.00 91.94 928 ASP A CA 1
ATOM 7422 C C . ASP A 1 928 ? 16.058 -17.986 -32.461 1.00 91.94 928 ASP A C 1
ATOM 7424 O O . ASP A 1 928 ? 15.503 -18.080 -31.358 1.00 91.94 928 ASP A O 1
ATOM 7428 N N . LEU A 1 929 ? 15.633 -18.685 -33.521 1.00 91.06 929 LEU A N 1
ATOM 7429 C CA . LEU A 1 929 ? 14.510 -19.617 -33.472 1.00 91.06 929 LEU A CA 1
ATOM 7430 C C . LEU A 1 929 ? 14.932 -20.929 -32.805 1.00 91.06 929 LEU A C 1
ATOM 7432 O O . LEU A 1 929 ? 16.009 -21.467 -33.046 1.00 91.06 929 LEU A O 1
ATOM 7436 N N . ARG A 1 930 ? 14.062 -21.446 -31.934 1.00 90.56 930 ARG A N 1
ATOM 7437 C CA . ARG A 1 930 ? 14.258 -22.729 -31.254 1.00 90.56 930 ARG A CA 1
ATOM 7438 C C . ARG A 1 930 ? 13.077 -23.628 -31.553 1.00 90.56 930 ARG A C 1
ATOM 7440 O O . ARG A 1 930 ? 12.003 -23.453 -30.974 1.00 90.56 930 ARG A O 1
ATOM 7447 N N . ASP A 1 931 ? 13.299 -24.586 -32.436 1.00 90.56 931 ASP A N 1
ATOM 7448 C CA . ASP A 1 931 ? 12.282 -25.545 -32.842 1.00 90.56 931 ASP A CA 1
ATOM 7449 C C . ASP A 1 931 ? 12.216 -26.681 -31.819 1.00 90.56 931 ASP A C 1
ATOM 7451 O O . ASP A 1 931 ? 12.881 -27.709 -31.925 1.00 90.56 931 ASP A O 1
ATOM 7455 N N . PHE A 1 932 ? 11.437 -26.452 -30.763 1.00 91.69 932 PHE A N 1
ATOM 7456 C CA . PHE A 1 932 ? 11.103 -27.484 -29.790 1.00 91.69 932 PHE A CA 1
ATOM 7457 C C . PHE A 1 932 ? 9.815 -28.189 -30.205 1.00 91.69 932 PHE A C 1
ATOM 7459 O O . PHE A 1 932 ? 8.762 -27.562 -30.339 1.00 91.69 932 PHE A O 1
ATOM 7466 N N . GLU A 1 933 ? 9.886 -29.506 -30.353 1.00 90.62 933 GLU A N 1
ATOM 7467 C CA . GLU A 1 933 ? 8.710 -30.332 -30.589 1.00 90.62 933 GLU A CA 1
ATOM 7468 C C . GLU A 1 933 ? 8.022 -30.655 -29.259 1.00 90.62 933 GLU A C 1
ATOM 7470 O O . GLU A 1 933 ? 8.615 -31.233 -28.346 1.00 90.62 933 GLU A O 1
ATOM 7475 N N . PHE A 1 934 ? 6.748 -30.279 -29.145 1.00 86.62 934 PHE A N 1
ATOM 7476 C CA . PHE A 1 934 ? 5.909 -30.607 -27.996 1.00 86.62 934 PHE A CA 1
ATOM 7477 C C . PHE A 1 934 ? 4.784 -31.554 -28.432 1.00 86.62 934 PHE A C 1
ATOM 7479 O O . PHE A 1 934 ? 4.151 -31.302 -29.463 1.00 86.62 934 PHE A O 1
ATOM 7486 N N . PRO A 1 935 ? 4.478 -32.616 -27.660 1.00 84.06 935 PRO A N 1
ATOM 7487 C CA . PRO A 1 935 ? 3.307 -33.448 -27.915 1.00 84.06 935 PRO A CA 1
ATOM 7488 C C . PRO A 1 935 ? 2.026 -32.606 -27.948 1.00 84.06 935 PRO A C 1
ATOM 7490 O O . PRO A 1 935 ? 1.825 -31.733 -27.101 1.00 84.06 935 PRO A O 1
ATOM 7493 N N . SER A 1 936 ? 1.140 -32.877 -28.910 1.00 82.88 936 SER A N 1
ATOM 7494 C CA . SER A 1 936 ? -0.149 -32.185 -28.980 1.00 82.88 936 SER A CA 1
ATOM 7495 C C . SER A 1 936 ? -1.003 -32.540 -27.765 1.00 82.88 936 SER A C 1
ATOM 7497 O O . SER A 1 936 ? -1.274 -33.709 -27.505 1.00 82.88 936 SER A O 1
ATOM 7499 N N . ILE A 1 937 ? -1.463 -31.520 -27.042 1.00 79.94 937 ILE A N 1
ATOM 7500 C CA . ILE A 1 937 ? -2.342 -31.695 -25.878 1.00 79.94 937 ILE A CA 1
ATOM 7501 C C . ILE A 1 937 ? -3.752 -32.130 -26.325 1.00 79.94 937 ILE A C 1
ATOM 7503 O O . ILE A 1 937 ? -4.414 -32.889 -25.628 1.00 79.94 937 ILE A O 1
ATOM 7507 N N . LEU A 1 938 ? -4.191 -31.694 -27.515 1.00 71.88 938 LEU A N 1
ATOM 7508 C CA . LEU A 1 938 ? -5.562 -31.877 -28.016 1.00 71.88 938 LEU A CA 1
ATOM 7509 C C . LEU A 1 938 ? -5.752 -33.125 -28.893 1.00 71.88 938 LEU A C 1
ATOM 7511 O O . LEU A 1 938 ? -6.880 -33.570 -29.090 1.00 71.88 938 LEU A O 1
ATOM 7515 N N . ARG A 1 939 ? -4.678 -33.692 -29.460 1.00 62.50 939 ARG A N 1
ATOM 7516 C CA . ARG A 1 939 ? -4.754 -34.859 -30.355 1.00 62.50 939 ARG A CA 1
ATOM 7517 C C . ARG A 1 939 ? -3.863 -35.991 -29.852 1.00 62.50 939 ARG A C 1
ATOM 7519 O O . ARG A 1 939 ? -2.645 -35.863 -29.855 1.00 62.50 939 ARG A O 1
ATOM 7526 N N . GLY A 1 940 ? -4.477 -37.124 -29.503 1.00 59.34 940 GLY A N 1
ATOM 7527 C CA . GLY A 1 940 ? -3.777 -38.406 -29.344 1.00 59.34 940 GLY A CA 1
ATOM 7528 C C . GLY A 1 940 ? -3.465 -38.851 -27.913 1.00 59.34 940 GLY A C 1
ATOM 7529 O O . GLY A 1 940 ? -2.938 -39.947 -27.748 1.00 59.34 940 GLY A O 1
ATOM 7530 N N . ASN A 1 941 ? -3.821 -38.078 -26.881 1.00 61.97 941 ASN A N 1
ATOM 7531 C CA . ASN A 1 941 ? -3.610 -38.482 -25.489 1.00 61.97 941 ASN A CA 1
ATOM 7532 C C . ASN A 1 941 ? -4.912 -38.386 -24.678 1.00 61.97 941 ASN A C 1
ATOM 7534 O O . ASN A 1 941 ? -5.200 -37.364 -24.062 1.00 61.97 941 ASN A O 1
ATOM 7538 N N . LEU A 1 942 ? -5.695 -39.474 -24.659 1.00 61.69 942 LEU A N 1
ATOM 7539 C CA . LEU A 1 942 ? -6.957 -39.585 -23.900 1.00 61.69 942 LEU A CA 1
ATOM 7540 C C . LEU A 1 942 ? -6.796 -39.267 -22.400 1.00 61.69 942 LEU A C 1
ATOM 7542 O O . LEU A 1 942 ? -7.774 -38.971 -21.730 1.00 61.69 942 LEU A O 1
ATOM 7546 N N . ARG A 1 943 ? -5.564 -39.312 -21.871 1.00 68.56 943 ARG A N 1
ATOM 7547 C CA . ARG A 1 943 ? -5.238 -38.977 -20.476 1.00 68.56 943 ARG A CA 1
ATOM 7548 C C . ARG A 1 943 ? -5.202 -37.474 -20.180 1.00 68.56 943 ARG A C 1
ATOM 7550 O O . ARG A 1 943 ? -5.160 -37.108 -19.013 1.00 68.56 943 ARG A O 1
ATOM 7557 N N . SER A 1 944 ? -5.142 -36.623 -21.202 1.00 69.44 944 SER A N 1
ATOM 7558 C CA . SER A 1 944 ? -4.976 -35.168 -21.058 1.00 69.44 944 SER A CA 1
ATOM 7559 C C . SER A 1 944 ? -6.222 -34.375 -21.453 1.00 69.44 944 SER A C 1
ATOM 7561 O O . SER A 1 944 ? -6.213 -33.152 -21.345 1.00 69.44 944 SER A O 1
ATOM 7563 N N . ILE A 1 945 ? -7.271 -35.057 -21.917 1.00 82.25 945 ILE A N 1
ATOM 7564 C CA . ILE A 1 945 ? -8.549 -34.440 -22.275 1.00 82.25 945 ILE A CA 1
ATOM 7565 C C . ILE A 1 945 ? -9.385 -34.335 -20.991 1.00 82.25 945 ILE A C 1
ATOM 7567 O O . ILE A 1 945 ? -9.624 -35.371 -20.363 1.00 82.25 945 ILE A O 1
ATOM 7571 N N . PRO A 1 946 ? -9.803 -33.127 -20.572 1.00 84.75 946 PRO A N 1
ATOM 7572 C CA . PRO A 1 946 ? -10.640 -32.968 -19.390 1.00 84.75 946 PRO A CA 1
ATOM 7573 C C . PRO A 1 946 ? -12.024 -33.585 -19.620 1.00 84.75 946 PRO A C 1
ATOM 7575 O O . PRO A 1 946 ? -12.531 -33.625 -20.742 1.00 84.75 946 PRO A O 1
ATOM 7578 N N . SER A 1 947 ? -12.647 -34.061 -18.543 1.00 88.38 947 SER A N 1
ATOM 7579 C CA . SER A 1 947 ? -14.066 -34.432 -18.579 1.00 88.38 947 SER A CA 1
ATOM 7580 C C . SER A 1 947 ? -14.951 -33.198 -18.782 1.00 88.38 947 SER A C 1
ATOM 7582 O O . SER A 1 947 ? -14.558 -32.082 -18.449 1.00 88.38 947 SER A O 1
ATOM 7584 N N . GLU A 1 948 ? -16.176 -33.392 -19.269 1.00 90.50 948 GLU A N 1
ATOM 7585 C CA . GLU A 1 948 ? -17.141 -32.298 -19.457 1.00 90.50 948 GLU A CA 1
ATOM 7586 C C . GLU A 1 948 ? -17.408 -31.533 -18.149 1.00 90.50 948 GLU A C 1
ATOM 7588 O O . GLU A 1 948 ? -17.444 -30.307 -18.144 1.00 90.50 948 GLU A O 1
ATOM 7593 N N . LYS A 1 949 ? -17.468 -32.247 -17.015 1.00 90.81 949 LYS A N 1
ATOM 7594 C CA . LYS A 1 949 ? -17.596 -31.640 -15.683 1.00 90.81 949 LYS A CA 1
ATOM 7595 C C . LYS A 1 949 ? -16.379 -30.781 -15.317 1.00 90.81 949 LYS A C 1
ATOM 7597 O O . LYS A 1 949 ? -16.538 -29.679 -14.811 1.00 90.81 949 LYS A O 1
ATOM 7602 N N . GLN A 1 950 ? -15.168 -31.272 -15.579 1.00 90.50 950 GLN A N 1
ATOM 7603 C CA . GLN A 1 950 ? -13.932 -30.519 -15.335 1.00 90.50 950 GLN A CA 1
ATOM 7604 C C . GLN A 1 950 ? -13.838 -29.267 -16.212 1.00 90.50 950 GLN A C 1
ATOM 7606 O O . GLN A 1 950 ? -13.380 -28.232 -15.739 1.00 90.50 950 GLN A O 1
ATOM 7611 N N . GLN A 1 951 ? -14.289 -29.357 -17.465 1.00 91.62 951 GLN A N 1
ATOM 7612 C CA . GLN A 1 951 ? -14.346 -28.214 -18.370 1.00 91.62 951 GLN A CA 1
ATOM 7613 C C . GLN A 1 951 ? -15.349 -27.165 -17.872 1.00 91.62 951 GLN A C 1
ATOM 7615 O O . GLN A 1 951 ? -14.982 -26.006 -17.760 1.00 91.62 951 GLN A O 1
ATOM 7620 N N . GLN A 1 952 ? -16.560 -27.571 -17.471 1.00 94.12 952 GLN A N 1
ATOM 7621 C CA . GLN A 1 952 ? -17.575 -26.655 -16.928 1.00 94.12 952 GLN A CA 1
ATOM 7622 C C . GLN A 1 952 ? -17.112 -25.938 -15.650 1.00 94.12 952 GLN A C 1
ATOM 7624 O O . GLN A 1 952 ? -17.350 -24.742 -15.502 1.00 94.12 952 GLN A O 1
ATOM 7629 N N . ILE A 1 953 ? -16.430 -26.644 -14.740 1.00 92.75 953 ILE A N 1
ATOM 7630 C CA . ILE A 1 953 ? -15.864 -26.039 -13.521 1.00 92.75 953 ILE A CA 1
ATOM 7631 C C . ILE A 1 953 ? -14.759 -25.036 -13.886 1.00 92.75 953 ILE A C 1
ATOM 7633 O O . ILE A 1 953 ? -14.717 -23.939 -13.332 1.00 92.75 953 ILE A O 1
ATOM 7637 N N . ALA A 1 954 ? -13.891 -25.379 -14.843 1.00 91.56 954 ALA A N 1
ATOM 7638 C CA . ALA A 1 954 ? -12.845 -24.478 -15.322 1.00 91.56 954 ALA A CA 1
ATOM 7639 C C . ALA A 1 954 ? -13.423 -23.224 -15.999 1.00 91.56 954 ALA A C 1
ATOM 7641 O O . ALA A 1 954 ? -12.970 -22.120 -15.704 1.00 91.56 954 ALA A O 1
ATOM 7642 N N . ASP A 1 955 ? -14.437 -23.383 -16.851 1.00 92.56 955 ASP A N 1
ATOM 7643 C CA . ASP A 1 955 ? -15.121 -22.278 -17.526 1.00 92.56 955 ASP A CA 1
ATOM 7644 C C . ASP A 1 955 ? -15.809 -21.370 -16.493 1.00 92.56 955 ASP A C 1
ATOM 7646 O O . ASP A 1 955 ? -15.593 -20.160 -16.494 1.00 92.56 955 ASP A O 1
ATOM 7650 N N . SER A 1 956 ? -16.524 -21.952 -15.521 1.00 90.19 956 SER A N 1
ATOM 7651 C CA . SER A 1 956 ? -17.153 -21.188 -14.436 1.00 90.19 956 SER A CA 1
ATOM 7652 C C . SER A 1 956 ? -16.139 -20.424 -13.583 1.00 90.19 956 SER A C 1
ATOM 7654 O O . SER A 1 956 ? -16.443 -19.316 -13.138 1.00 90.19 956 SER A O 1
ATOM 7656 N N . LEU A 1 957 ? -14.961 -20.999 -13.322 1.00 89.94 957 LEU A N 1
ATOM 7657 C CA . LEU A 1 957 ? -13.897 -20.320 -12.586 1.00 89.94 957 LEU A CA 1
ATOM 7658 C C . LEU A 1 957 ? -13.344 -19.138 -13.389 1.00 89.94 957 LEU A C 1
ATOM 7660 O O . LEU A 1 957 ? -13.151 -18.061 -12.827 1.00 89.94 957 LEU A O 1
ATOM 7664 N N . VAL A 1 958 ? -13.114 -19.318 -14.694 1.00 89.44 958 VAL A N 1
ATOM 7665 C CA . VAL A 1 958 ? -12.655 -18.239 -15.579 1.00 89.44 958 VAL A CA 1
ATOM 7666 C C . VAL A 1 958 ? -13.678 -17.110 -15.618 1.00 89.44 958 VAL A C 1
ATOM 7668 O O . VAL A 1 958 ? -13.283 -15.972 -15.384 1.00 89.44 958 VAL A O 1
ATOM 7671 N N . ASP A 1 959 ? -14.964 -17.415 -15.803 1.00 87.19 959 ASP A N 1
ATOM 7672 C CA . ASP A 1 959 ? -16.038 -16.415 -15.860 1.00 87.19 959 ASP A CA 1
ATOM 7673 C C . ASP A 1 959 ? -16.138 -15.591 -14.566 1.00 87.19 959 ASP A C 1
ATOM 7675 O O . ASP A 1 959 ? -16.304 -14.370 -14.609 1.00 87.19 959 ASP A O 1
ATOM 7679 N N . LYS A 1 960 ? -15.986 -16.243 -13.403 1.00 83.88 960 LYS A N 1
ATOM 7680 C CA . LYS A 1 960 ? -15.973 -15.573 -12.090 1.00 83.88 960 LYS A CA 1
ATOM 7681 C C . LYS A 1 960 ? -14.739 -14.687 -11.897 1.00 83.88 960 LYS A C 1
ATOM 7683 O O . LYS A 1 960 ? -14.846 -13.625 -11.287 1.00 83.88 960 LYS A O 1
ATOM 7688 N N . LEU A 1 961 ? -13.579 -15.108 -12.409 1.00 80.06 961 LEU A N 1
ATOM 7689 C CA . LEU A 1 961 ? -12.326 -14.350 -12.317 1.00 80.06 961 LEU A CA 1
ATOM 7690 C C . LEU A 1 961 ? -12.230 -13.220 -13.355 1.00 80.06 961 LEU A C 1
ATOM 7692 O O . LEU A 1 961 ? -11.523 -12.242 -13.117 1.00 80.06 961 LEU A O 1
ATOM 7696 N N . SER A 1 962 ? -12.922 -13.331 -14.492 1.00 71.94 962 SER A N 1
ATOM 7697 C CA . SER A 1 962 ? -12.918 -12.354 -15.582 1.00 71.94 962 SER A CA 1
ATOM 7698 C C . SER A 1 962 ? -14.010 -11.293 -15.410 1.00 71.94 962 SER A C 1
ATOM 7700 O O . SER A 1 962 ? -14.916 -11.172 -16.234 1.00 71.94 962 SER A O 1
ATOM 7702 N N . THR A 1 963 ? -13.967 -10.506 -14.338 1.00 57.97 963 THR A N 1
ATOM 7703 C CA . THR A 1 963 ? -14.866 -9.351 -14.209 1.00 57.97 963 THR A CA 1
ATOM 7704 C C . THR A 1 963 ? -14.425 -8.220 -15.147 1.00 57.97 963 THR A C 1
ATOM 7706 O O . THR A 1 963 ? -13.256 -7.856 -15.234 1.00 57.97 963 THR A O 1
ATOM 7709 N N . THR A 1 964 ? -15.375 -7.638 -15.888 1.00 51.25 964 THR A N 1
ATOM 7710 C CA . THR A 1 964 ? -15.121 -6.618 -16.930 1.00 51.25 964 THR A CA 1
ATOM 7711 C C . THR A 1 964 ? -14.602 -5.277 -16.399 1.00 51.25 964 THR A C 1
ATOM 7713 O O . THR A 1 964 ? -14.112 -4.463 -17.180 1.00 51.25 964 THR A O 1
ATOM 7716 N N . ASN A 1 965 ? -14.682 -5.064 -15.083 1.00 49.69 965 ASN A N 1
ATOM 7717 C CA . ASN A 1 965 ? -14.197 -3.887 -14.361 1.00 49.69 965 ASN A CA 1
ATOM 7718 C C . ASN A 1 965 ? -12.986 -4.250 -13.490 1.00 49.69 965 ASN A C 1
ATOM 7720 O O . ASN A 1 965 ? -12.974 -3.992 -12.289 1.00 49.69 965 ASN A O 1
ATOM 7724 N N . ASP A 1 966 ? -11.961 -4.872 -14.070 1.00 51.62 966 ASP A N 1
ATOM 7725 C CA . ASP A 1 966 ? -10.673 -4.988 -13.392 1.00 51.62 966 ASP A CA 1
ATOM 7726 C C . ASP A 1 966 ? -10.069 -3.588 -13.177 1.00 51.62 966 ASP A C 1
ATOM 7728 O O . ASP A 1 966 ? -9.343 -3.052 -14.014 1.00 51.62 966 ASP A O 1
ATOM 7732 N N . GLU A 1 967 ? -10.360 -2.988 -12.021 1.00 51.66 967 GLU A N 1
ATOM 7733 C CA . GLU A 1 967 ? -9.738 -1.748 -11.534 1.00 51.66 967 GLU A CA 1
ATOM 7734 C C . GLU A 1 967 ? -8.211 -1.889 -11.385 1.00 51.66 967 GLU A C 1
ATOM 7736 O O . GLU A 1 967 ? -7.463 -0.907 -11.412 1.00 51.66 967 GLU A O 1
ATOM 7741 N N . ILE A 1 968 ? -7.717 -3.129 -11.287 1.00 55.53 968 ILE A N 1
ATOM 7742 C CA . ILE A 1 968 ? -6.294 -3.451 -11.208 1.00 55.53 968 ILE A CA 1
ATOM 7743 C C . ILE A 1 968 ? -5.716 -3.482 -12.621 1.00 55.53 968 ILE A C 1
ATOM 7745 O O . ILE A 1 968 ? -5.569 -4.532 -13.236 1.00 55.53 968 ILE A O 1
ATOM 7749 N N . ASN A 1 969 ? -5.325 -2.322 -13.140 1.00 62.41 969 ASN A N 1
ATOM 7750 C CA . ASN A 1 969 ? -4.525 -2.254 -14.357 1.00 62.41 969 ASN A CA 1
ATOM 7751 C C . ASN A 1 969 ? -3.040 -2.524 -14.018 1.00 62.41 969 ASN A C 1
ATOM 7753 O O . ASN A 1 969 ? -2.366 -1.656 -13.452 1.00 62.41 969 ASN A O 1
ATOM 7757 N N . PRO A 1 970 ? -2.440 -3.672 -14.401 1.00 66.81 970 PRO A N 1
ATOM 7758 C CA . PRO A 1 970 ? -1.047 -3.964 -14.053 1.00 66.81 970 PRO A CA 1
ATOM 7759 C C . PRO A 1 970 ? -0.059 -2.993 -14.712 1.00 66.81 970 PRO A C 1
ATOM 7761 O O . PRO A 1 970 ? 1.079 -2.870 -14.269 1.00 66.81 970 PRO A O 1
ATOM 7764 N N . ARG A 1 971 ? -0.475 -2.267 -15.764 1.00 68.19 971 ARG A N 1
ATOM 7765 C CA . ARG A 1 971 ? 0.357 -1.244 -16.422 1.00 68.19 971 ARG A CA 1
ATOM 7766 C C . ARG A 1 971 ? 0.496 0.030 -15.589 1.00 68.19 971 ARG A C 1
ATOM 7768 O O . ARG A 1 971 ? 1.455 0.777 -15.811 1.00 68.19 971 ARG A O 1
ATOM 7775 N N . SER A 1 972 ? -0.444 0.289 -14.677 1.00 63.66 972 SER A N 1
ATOM 7776 C CA . SER A 1 972 ? -0.340 1.360 -13.681 1.00 63.66 972 SER A CA 1
ATOM 7777 C C . SER A 1 972 ? 0.322 0.903 -12.384 1.00 63.66 972 SER A C 1
ATOM 7779 O O . SER A 1 972 ? 0.714 1.761 -11.601 1.00 63.66 972 SER A O 1
ATOM 7781 N N . CYS A 1 973 ? 0.497 -0.406 -12.169 1.00 65.38 973 CYS A N 1
ATOM 7782 C CA . CYS A 1 973 ? 1.247 -0.928 -11.031 1.00 65.38 973 CYS A CA 1
ATOM 7783 C C . CYS A 1 973 ? 2.758 -0.712 -11.221 1.00 65.38 973 CYS A C 1
ATOM 7785 O O . CYS A 1 973 ? 3.304 -0.826 -12.325 1.00 65.38 973 CYS A O 1
ATOM 7787 N N . TYR A 1 974 ? 3.441 -0.367 -10.135 1.00 72.19 974 TYR A N 1
ATOM 7788 C CA . TYR A 1 974 ? 4.865 -0.057 -10.132 1.00 72.19 974 TYR A CA 1
ATOM 7789 C C . TYR A 1 974 ? 5.688 -1.283 -9.760 1.00 72.19 974 TYR A C 1
ATOM 7791 O O . TYR A 1 974 ? 5.182 -2.236 -9.180 1.00 72.19 974 TYR A O 1
ATOM 7799 N N . ASN A 1 975 ? 6.980 -1.269 -10.101 1.00 78.75 975 ASN A N 1
ATOM 7800 C CA . ASN A 1 975 ? 7.864 -2.383 -9.777 1.00 78.75 975 ASN A CA 1
ATOM 7801 C C . ASN A 1 975 ? 8.045 -2.479 -8.246 1.00 78.75 975 ASN A C 1
ATOM 7803 O O . ASN A 1 975 ? 8.740 -1.624 -7.682 1.00 78.75 975 ASN A O 1
ATOM 7807 N N . PRO A 1 976 ? 7.485 -3.508 -7.579 1.00 77.44 976 PRO A N 1
ATOM 7808 C CA . PRO A 1 976 ? 7.491 -3.596 -6.121 1.00 77.44 976 PRO A CA 1
ATOM 7809 C C . PRO A 1 976 ? 8.902 -3.788 -5.562 1.00 77.44 976 PRO A C 1
ATOM 7811 O O . PRO A 1 976 ? 9.192 -3.322 -4.468 1.00 77.44 976 PRO A O 1
ATOM 7814 N N . VAL A 1 977 ? 9.811 -4.393 -6.336 1.00 82.50 977 VAL A N 1
ATOM 7815 C CA . VAL A 1 977 ? 11.211 -4.594 -5.935 1.00 82.50 977 VAL A CA 1
ATOM 7816 C C . VAL A 1 977 ? 11.936 -3.258 -5.811 1.00 82.50 977 VAL A C 1
ATOM 7818 O O . VAL A 1 977 ? 12.667 -3.038 -4.852 1.00 82.50 977 VAL A O 1
ATOM 7821 N N . LEU A 1 978 ? 11.728 -2.351 -6.772 1.00 79.69 978 LEU A N 1
ATOM 7822 C CA . LEU A 1 978 ? 12.340 -1.022 -6.722 1.00 79.69 978 LEU A CA 1
ATOM 7823 C C . LEU A 1 978 ? 11.754 -0.187 -5.593 1.00 79.69 978 LEU A C 1
ATOM 7825 O O . LEU A 1 978 ? 12.507 0.488 -4.900 1.00 79.69 978 LEU A O 1
ATOM 7829 N N . ARG A 1 979 ? 10.436 -0.260 -5.396 1.00 76.12 979 ARG A N 1
ATOM 7830 C CA . ARG A 1 979 ? 9.769 0.426 -4.293 1.00 76.12 979 ARG A CA 1
ATOM 7831 C C . ARG A 1 979 ? 10.316 -0.037 -2.946 1.00 76.12 979 ARG A C 1
ATOM 7833 O O . ARG A 1 979 ? 10.882 0.770 -2.225 1.00 76.12 979 ARG A O 1
ATOM 7840 N N . HIS A 1 980 ? 10.265 -1.340 -2.679 1.00 79.50 980 HIS A N 1
ATOM 7841 C CA . HIS A 1 980 ? 10.767 -1.911 -1.434 1.00 79.50 980 HIS A CA 1
ATOM 7842 C C . HIS A 1 980 ? 12.252 -1.594 -1.199 1.00 79.50 980 HIS A C 1
ATOM 7844 O O . HIS A 1 980 ? 12.652 -1.287 -0.077 1.00 79.50 980 HIS A O 1
ATOM 7850 N N . PHE A 1 981 ? 13.067 -1.609 -2.261 1.00 82.88 981 PHE A N 1
ATOM 7851 C CA . PHE A 1 981 ? 14.459 -1.179 -2.190 1.00 82.88 981 PHE A CA 1
ATOM 7852 C C . PHE A 1 981 ? 14.580 0.279 -1.722 1.00 82.88 981 PHE A C 1
ATOM 7854 O O . PHE A 1 981 ? 15.281 0.533 -0.747 1.00 82.88 981 PHE A O 1
ATOM 7861 N N . PHE A 1 982 ? 13.898 1.229 -2.371 1.00 78.19 982 PHE A N 1
ATOM 7862 C CA . PHE A 1 982 ? 13.985 2.645 -1.996 1.00 78.19 982 PHE A CA 1
ATOM 7863 C C . PHE A 1 982 ? 13.398 2.925 -0.610 1.00 78.19 982 PHE A C 1
ATOM 7865 O O . PHE A 1 982 ? 14.023 3.660 0.147 1.00 78.19 982 PHE A O 1
ATOM 7872 N N . ASP A 1 983 ? 12.294 2.282 -0.233 1.00 75.94 983 ASP A N 1
ATOM 7873 C CA . ASP A 1 983 ? 11.694 2.413 1.102 1.00 75.94 983 ASP A CA 1
ATOM 7874 C C . ASP A 1 983 ? 12.657 1.906 2.190 1.00 75.94 983 ASP A C 1
ATOM 7876 O O . ASP A 1 983 ? 12.832 2.535 3.237 1.00 75.94 983 ASP A O 1
ATOM 7880 N N . SER A 1 984 ? 13.363 0.804 1.915 1.00 81.75 984 SER A N 1
ATOM 7881 C CA . SER A 1 984 ? 14.405 0.277 2.804 1.00 81.75 984 SER A CA 1
ATOM 7882 C C . SER A 1 984 ? 15.604 1.223 2.902 1.00 81.75 984 SER A C 1
ATOM 7884 O O . SER A 1 984 ? 16.142 1.415 3.993 1.00 81.75 984 SER A O 1
ATOM 7886 N N . VAL A 1 985 ? 16.016 1.840 1.785 1.00 81.31 985 VAL A N 1
ATOM 7887 C CA . VAL A 1 985 ? 17.091 2.846 1.780 1.00 81.31 985 VAL A CA 1
ATOM 7888 C C . VAL A 1 985 ? 16.686 4.081 2.583 1.00 81.31 985 VAL A C 1
ATOM 7890 O O . VAL A 1 985 ? 17.479 4.522 3.406 1.00 81.31 985 VAL A O 1
ATOM 7893 N N . VAL A 1 986 ? 15.470 4.608 2.400 1.00 75.88 986 VAL A N 1
ATOM 7894 C CA . VAL A 1 986 ? 14.933 5.742 3.178 1.00 75.88 986 VAL A CA 1
ATOM 7895 C C . VAL A 1 986 ? 14.944 5.405 4.663 1.00 75.88 986 VAL A C 1
ATOM 7897 O O . VAL A 1 986 ? 15.527 6.136 5.458 1.00 75.88 986 VAL A O 1
ATOM 7900 N N . THR A 1 987 ? 14.361 4.263 5.034 1.00 77.88 987 THR A N 1
ATOM 7901 C CA . THR A 1 987 ? 14.251 3.837 6.434 1.00 77.88 987 THR A CA 1
ATOM 7902 C C . THR A 1 987 ? 15.627 3.739 7.085 1.00 77.88 987 THR A C 1
ATOM 7904 O O . THR A 1 987 ? 15.826 4.255 8.182 1.00 77.88 987 THR A O 1
ATOM 7907 N N . ARG A 1 988 ? 16.601 3.142 6.386 1.00 81.12 988 ARG A N 1
ATOM 7908 C CA . ARG A 1 988 ? 17.979 2.999 6.869 1.00 81.12 988 ARG A CA 1
ATOM 7909 C C . ARG A 1 988 ? 18.750 4.323 6.884 1.00 81.12 988 ARG A C 1
ATOM 7911 O O . ARG A 1 988 ? 19.595 4.516 7.749 1.00 81.12 988 ARG A O 1
ATOM 7918 N N . ALA A 1 989 ? 18.483 5.224 5.939 1.00 79.44 989 ALA A N 1
ATOM 7919 C CA . ALA A 1 989 ? 19.119 6.538 5.875 1.00 79.44 989 ALA A CA 1
ATOM 7920 C C . ALA A 1 989 ? 18.641 7.459 7.006 1.00 79.44 989 ALA A C 1
ATOM 7922 O O . ALA A 1 989 ? 19.448 8.182 7.582 1.00 79.44 989 ALA A O 1
ATOM 7923 N N . LEU A 1 990 ? 17.349 7.403 7.343 1.00 76.25 990 LEU A N 1
ATOM 7924 C CA . LEU A 1 990 ? 16.767 8.134 8.471 1.00 76.25 990 LEU A CA 1
ATOM 7925 C C . LEU A 1 990 ? 17.126 7.487 9.813 1.00 76.25 990 LEU A C 1
ATOM 7927 O O . LEU A 1 990 ? 17.364 8.178 10.800 1.00 76.25 990 LEU A O 1
ATOM 7931 N N . ARG A 1 991 ? 17.165 6.150 9.855 1.00 80.50 991 ARG A N 1
ATOM 7932 C CA . ARG A 1 991 ? 17.443 5.353 11.054 1.00 80.50 991 ARG A CA 1
ATOM 7933 C C . ARG A 1 991 ? 18.456 4.250 10.721 1.00 80.50 991 ARG A C 1
ATOM 7935 O O . ARG A 1 991 ? 18.051 3.160 10.310 1.00 80.50 991 ARG A O 1
ATOM 7942 N N . PRO A 1 992 ? 19.762 4.488 10.934 1.00 80.69 992 PRO A N 1
ATOM 7943 C CA . PRO A 1 992 ? 20.817 3.519 10.614 1.00 80.69 992 PRO A CA 1
ATOM 7944 C C . PRO A 1 992 ? 20.610 2.134 11.251 1.00 80.69 992 PRO A C 1
ATOM 7946 O O . PRO A 1 992 ? 20.888 1.105 10.628 1.00 80.69 992 PRO A O 1
ATOM 7949 N N . ASP A 1 993 ? 20.040 2.100 12.455 1.00 82.12 993 ASP A N 1
ATOM 7950 C CA . ASP A 1 993 ? 19.850 0.872 13.234 1.00 82.12 993 ASP A CA 1
ATOM 7951 C C . ASP A 1 993 ? 18.546 0.121 12.904 1.00 82.12 993 ASP A C 1
ATOM 7953 O O . ASP A 1 993 ? 18.359 -1.015 13.339 1.00 82.12 993 ASP A O 1
ATOM 7957 N N . ALA A 1 994 ? 17.635 0.711 12.120 1.00 79.00 994 ALA A N 1
ATOM 7958 C CA . ALA A 1 994 ? 16.325 0.116 11.847 1.00 79.00 994 ALA A CA 1
ATOM 7959 C C . ALA A 1 994 ? 16.442 -1.166 11.011 1.00 79.00 994 ALA A C 1
ATOM 7961 O O . ALA A 1 994 ? 17.097 -1.164 9.977 1.00 79.00 994 ALA A O 1
ATOM 7962 N N . SER A 1 995 ? 15.795 -2.265 11.406 1.00 78.69 995 SER A N 1
ATOM 7963 C CA . SER A 1 995 ? 15.760 -3.497 10.605 1.00 78.69 995 SER A CA 1
ATOM 7964 C C . SER A 1 995 ? 15.110 -3.276 9.228 1.00 78.69 995 SER A C 1
ATOM 7966 O O . SER A 1 995 ? 14.360 -2.325 9.015 1.00 78.69 995 SER A O 1
ATOM 7968 N N . ILE A 1 996 ? 15.426 -4.145 8.259 1.00 76.12 996 ILE A N 1
ATOM 7969 C CA . ILE A 1 996 ? 14.753 -4.120 6.950 1.00 76.12 996 ILE A CA 1
ATOM 7970 C C . ILE A 1 996 ? 13.301 -4.545 7.182 1.00 76.12 996 ILE A C 1
ATOM 7972 O O . ILE A 1 996 ? 13.064 -5.589 7.792 1.00 76.12 996 ILE A O 1
ATOM 7976 N N . SER A 1 997 ? 12.345 -3.734 6.729 1.00 68.00 997 SER A N 1
ATOM 7977 C CA . SER A 1 997 ? 10.922 -4.046 6.851 1.00 68.00 997 SER A CA 1
ATOM 7978 C C . SER A 1 997 ? 10.561 -5.287 6.033 1.00 68.00 997 SER A C 1
ATOM 7980 O O . SER A 1 997 ? 11.144 -5.552 4.982 1.00 68.00 997 SER A O 1
ATOM 7982 N N . SER A 1 998 ? 9.587 -6.070 6.501 1.00 64.88 998 SER A N 1
ATOM 7983 C CA . SER A 1 998 ? 8.971 -7.093 5.657 1.00 64.88 998 SER A CA 1
ATOM 7984 C C . SER A 1 998 ? 8.219 -6.425 4.504 1.00 64.88 998 SER A C 1
ATOM 7986 O O . SER A 1 998 ? 7.725 -5.303 4.632 1.00 64.88 998 SER A O 1
ATOM 7988 N N . GLN A 1 999 ? 8.146 -7.104 3.359 1.00 58.91 999 GLN A N 1
ATOM 7989 C CA . GLN A 1 999 ? 7.404 -6.607 2.204 1.00 58.91 999 GLN A CA 1
ATOM 7990 C C . GLN A 1 999 ? 5.933 -6.388 2.592 1.00 58.91 999 GLN A C 1
ATOM 7992 O O . GLN A 1 999 ? 5.315 -7.284 3.165 1.00 58.91 999 GLN A O 1
ATOM 7997 N N . SER A 1 1000 ? 5.378 -5.213 2.287 1.00 54.12 1000 SER A N 1
ATOM 7998 C CA . SER A 1 1000 ? 3.946 -4.970 2.455 1.00 54.12 1000 SER A CA 1
ATOM 7999 C C . SER A 1 1000 ? 3.160 -5.847 1.479 1.00 54.12 1000 SER A C 1
ATOM 8001 O O . SER A 1 1000 ? 3.443 -5.886 0.275 1.00 54.12 1000 SER A O 1
ATOM 8003 N N . THR A 1 1001 ? 2.199 -6.599 2.009 1.00 51.88 1001 THR A N 1
ATOM 8004 C CA . THR A 1 1001 ? 1.267 -7.399 1.213 1.00 51.88 1001 THR A CA 1
ATOM 8005 C C . THR A 1 1001 ? 0.330 -6.449 0.465 1.00 51.88 1001 THR A C 1
ATOM 8007 O O . THR A 1 1001 ? -0.190 -5.509 1.059 1.00 51.88 1001 THR A O 1
ATOM 8010 N N . TYR A 1 1002 ? 0.129 -6.648 -0.841 1.00 52.88 1002 TYR A N 1
ATOM 8011 C CA . TYR A 1 1002 ? -0.879 -5.889 -1.590 1.00 52.88 1002 TYR A CA 1
ATOM 8012 C C . TYR A 1 1002 ? -2.275 -6.357 -1.155 1.00 52.88 1002 TYR A C 1
ATOM 8014 O O . TYR A 1 1002 ? -2.734 -7.404 -1.609 1.00 52.88 1002 TYR A O 1
ATOM 8022 N N . GLU A 1 1003 ? -2.944 -5.566 -0.313 1.00 48.12 1003 GLU A N 1
ATOM 8023 C CA . GLU A 1 1003 ? -4.253 -5.883 0.291 1.00 48.12 1003 GLU A CA 1
ATOM 8024 C C . GLU A 1 1003 ? -5.346 -6.227 -0.741 1.00 48.12 1003 GLU A C 1
ATOM 8026 O O . GLU A 1 1003 ? -6.257 -7.003 -0.460 1.00 48.12 1003 GLU A O 1
ATOM 8031 N N . SER A 1 1004 ? -5.246 -5.714 -1.974 1.00 50.75 1004 SER A N 1
ATOM 8032 C CA . SER A 1 1004 ? -6.273 -5.910 -3.006 1.00 50.75 1004 SER A CA 1
ATOM 8033 C C . SER A 1 1004 ? -6.379 -7.340 -3.554 1.00 50.75 1004 SER A C 1
ATOM 8035 O O . SER A 1 1004 ? -7.427 -7.696 -4.096 1.00 50.75 1004 SER A O 1
ATOM 8037 N N . MET A 1 1005 ? -5.338 -8.176 -3.428 1.00 51.00 1005 MET A N 1
ATOM 8038 C CA . MET A 1 1005 ? -5.432 -9.590 -3.826 1.00 51.00 1005 MET A CA 1
ATOM 8039 C C . MET A 1 1005 ? -6.111 -10.449 -2.760 1.00 51.00 1005 MET A C 1
ATOM 8041 O O . MET A 1 1005 ? -6.846 -11.368 -3.118 1.00 51.00 1005 MET A O 1
ATOM 8045 N N . ASP A 1 1006 ? -5.932 -10.128 -1.480 1.00 54.91 1006 ASP A N 1
ATOM 8046 C CA . ASP A 1 1006 ? -6.463 -10.936 -0.379 1.00 54.91 1006 ASP A CA 1
ATOM 8047 C C . ASP A 1 1006 ? -7.999 -10.903 -0.344 1.00 54.91 1006 ASP A C 1
ATOM 8049 O O . ASP A 1 1006 ? -8.632 -11.929 -0.100 1.00 54.91 1006 ASP A O 1
ATOM 8053 N N . VAL A 1 1007 ? -8.611 -9.770 -0.711 1.00 60.62 1007 VAL A N 1
ATOM 8054 C CA . VAL A 1 1007 ? -10.077 -9.630 -0.837 1.00 60.62 1007 VAL A CA 1
ATOM 8055 C C . VAL A 1 1007 ? -10.647 -10.488 -1.974 1.00 60.62 1007 VAL A C 1
ATOM 8057 O O . VAL A 1 1007 ? -11.720 -11.068 -1.842 1.00 60.62 1007 VAL A O 1
ATOM 8060 N N . ARG A 1 1008 ? -9.932 -10.619 -3.100 1.00 63.41 1008 ARG A N 1
ATOM 8061 C CA . ARG A 1 1008 ? -10.383 -11.480 -4.210 1.00 63.41 1008 ARG A CA 1
ATOM 8062 C C . ARG A 1 1008 ? -10.193 -12.959 -3.889 1.00 63.41 1008 ARG A C 1
ATOM 8064 O O . ARG A 1 1008 ? -11.040 -13.772 -4.240 1.00 63.41 1008 ARG A O 1
ATOM 8071 N N . ILE A 1 1009 ? -9.095 -13.317 -3.225 1.00 66.75 1009 ILE A N 1
ATOM 8072 C CA . ILE A 1 1009 ? -8.822 -14.708 -2.840 1.00 66.75 1009 ILE A CA 1
ATOM 8073 C C . ILE A 1 1009 ? -9.887 -15.208 -1.860 1.00 66.75 1009 ILE A C 1
ATOM 8075 O O . ILE A 1 1009 ? -10.376 -16.323 -2.027 1.00 66.75 1009 ILE A O 1
ATOM 8079 N N . THR A 1 1010 ? -10.293 -14.383 -0.892 1.00 71.94 1010 THR A N 1
ATOM 8080 C CA . THR A 1 1010 ? -11.389 -14.727 0.026 1.00 71.94 1010 THR A CA 1
ATOM 8081 C C . THR A 1 1010 ? -12.744 -14.774 -0.677 1.00 71.94 1010 THR A C 1
ATOM 8083 O O . THR A 1 1010 ? -13.546 -15.647 -0.374 1.00 71.94 1010 THR A O 1
ATOM 8086 N N . GLN A 1 1011 ? -12.991 -13.911 -1.666 1.00 73.56 1011 GLN A N 1
ATOM 8087 C CA . GLN A 1 1011 ? -14.244 -13.915 -2.428 1.00 73.56 1011 GLN A CA 1
ATOM 8088 C C . GLN A 1 1011 ? -14.429 -15.167 -3.306 1.00 73.56 1011 GLN A C 1
ATOM 8090 O O . GLN A 1 1011 ? -15.559 -15.609 -3.515 1.00 73.56 1011 GLN A O 1
ATOM 8095 N N . PHE A 1 1012 ? -13.346 -15.728 -3.852 1.00 79.31 1012 PHE A N 1
ATOM 8096 C CA . PHE A 1 1012 ? -13.407 -16.846 -4.804 1.00 79.31 1012 PHE A CA 1
ATOM 8097 C C . PHE A 1 1012 ? -12.892 -18.179 -4.246 1.00 79.31 1012 PHE A C 1
ATOM 8099 O O . PHE A 1 1012 ? -12.768 -19.140 -5.012 1.00 79.31 1012 PHE A O 1
ATOM 8106 N N . SER A 1 1013 ? -12.619 -18.267 -2.940 1.00 82.38 1013 SER A N 1
ATOM 8107 C CA . SER A 1 1013 ? -12.055 -19.460 -2.293 1.00 82.38 1013 SER A CA 1
ATOM 8108 C C . SER A 1 1013 ? -12.847 -20.729 -2.599 1.00 82.38 1013 SER A C 1
ATOM 8110 O O . SER A 1 1013 ? -12.253 -21.752 -2.927 1.00 82.38 1013 SER A O 1
ATOM 8112 N N . ASP A 1 1014 ? -14.178 -20.646 -2.597 1.00 85.81 1014 ASP A N 1
ATOM 8113 C CA . ASP A 1 1014 ? -15.060 -21.797 -2.817 1.00 85.81 1014 ASP A CA 1
ATOM 8114 C C . ASP A 1 1014 ? -14.931 -22.349 -4.239 1.00 85.81 1014 ASP A C 1
ATOM 8116 O O . ASP A 1 1014 ? -14.915 -23.557 -4.456 1.00 85.81 1014 ASP A O 1
ATOM 8120 N N . SER A 1 1015 ? -14.793 -21.457 -5.225 1.00 85.44 1015 SER A N 1
ATOM 8121 C CA . SER A 1 1015 ? -14.647 -21.851 -6.634 1.00 85.44 1015 SER A CA 1
ATOM 8122 C C . SER A 1 1015 ? -13.247 -22.396 -6.925 1.00 85.44 1015 SER A C 1
ATOM 8124 O O . SER A 1 1015 ? -13.089 -23.265 -7.780 1.00 85.44 1015 SER A O 1
ATOM 8126 N N . ILE A 1 1016 ? -12.232 -21.908 -6.202 1.00 87.69 1016 ILE A N 1
ATOM 8127 C CA . ILE A 1 1016 ? -10.870 -22.453 -6.245 1.00 87.69 1016 ILE A CA 1
ATOM 8128 C C . ILE A 1 1016 ? -10.851 -23.852 -5.619 1.00 87.69 1016 ILE A C 1
ATOM 8130 O O . ILE A 1 1016 ? -10.287 -24.772 -6.204 1.00 87.69 1016 ILE A O 1
ATOM 8134 N N . GLN A 1 1017 ? -11.522 -24.039 -4.482 1.00 88.00 1017 GLN A N 1
ATOM 8135 C CA . GLN A 1 1017 ? -11.615 -25.336 -3.821 1.00 88.00 1017 GLN A CA 1
ATOM 8136 C C . GLN A 1 1017 ? -12.387 -26.360 -4.669 1.00 88.00 1017 GLN A C 1
ATOM 8138 O O . GLN A 1 1017 ? -11.934 -27.491 -4.821 1.00 88.00 1017 GLN A O 1
ATOM 8143 N N . GLU A 1 1018 ? -13.496 -25.960 -5.301 1.00 90.06 1018 GLU A N 1
ATOM 8144 C CA . GLU A 1 1018 ? -14.239 -26.814 -6.239 1.00 90.06 1018 GLU A CA 1
ATOM 8145 C C . GLU A 1 1018 ? -13.374 -27.247 -7.438 1.00 90.06 1018 GLU A C 1
ATOM 8147 O O . GLU A 1 1018 ? -13.449 -28.393 -7.898 1.00 90.06 1018 GLU A O 1
ATOM 8152 N N . PHE A 1 1019 ? -12.517 -26.348 -7.932 1.00 91.44 1019 PHE A N 1
ATOM 8153 C CA . PHE A 1 1019 ? -11.547 -26.664 -8.975 1.00 91.44 1019 PHE A CA 1
ATOM 8154 C C . PHE A 1 1019 ? -10.482 -27.657 -8.480 1.00 91.44 1019 PHE A C 1
ATOM 8156 O O . PHE A 1 1019 ? -10.222 -28.653 -9.159 1.00 91.44 1019 PHE A O 1
ATOM 8163 N N . ASP A 1 1020 ? -9.910 -27.447 -7.294 1.00 89.06 1020 ASP A N 1
ATOM 8164 C CA . ASP A 1 1020 ? -8.910 -28.349 -6.706 1.00 89.06 1020 ASP A CA 1
ATOM 8165 C C . ASP A 1 1020 ? -9.479 -29.757 -6.448 1.00 89.06 1020 ASP A C 1
ATOM 8167 O O . ASP A 1 1020 ? -8.828 -30.763 -6.753 1.00 89.06 1020 ASP A O 1
ATOM 8171 N N . ASP A 1 1021 ? -10.729 -29.852 -5.991 1.00 90.19 1021 ASP A N 1
ATOM 8172 C CA . ASP A 1 1021 ? -11.424 -31.126 -5.784 1.00 90.19 1021 ASP A CA 1
ATOM 8173 C C . ASP A 1 1021 ? -11.652 -31.882 -7.107 1.00 90.19 1021 ASP A C 1
ATOM 8175 O O . ASP A 1 1021 ? -11.552 -33.117 -7.166 1.00 90.19 1021 ASP A O 1
ATOM 8179 N N . ALA A 1 1022 ? -11.929 -31.155 -8.197 1.00 89.12 1022 ALA A N 1
ATOM 8180 C CA . ALA A 1 1022 ? -12.111 -31.721 -9.533 1.00 89.12 1022 ALA A CA 1
ATOM 8181 C C . ALA A 1 1022 ? -10.786 -32.121 -10.212 1.00 89.12 1022 ALA A C 1
ATOM 8183 O O . ALA A 1 1022 ? -10.769 -33.043 -11.042 1.00 89.12 1022 ALA A O 1
ATOM 8184 N N . PHE A 1 1023 ? -9.677 -31.459 -9.868 1.00 87.62 1023 PHE A N 1
ATOM 8185 C CA . PHE A 1 1023 ? -8.341 -31.688 -10.421 1.00 87.62 1023 PHE A CA 1
ATOM 8186 C C . PHE A 1 1023 ? -7.360 -32.164 -9.341 1.00 87.62 1023 PHE A C 1
ATOM 8188 O O . PHE A 1 1023 ? -6.449 -31.448 -8.940 1.00 87.62 1023 PHE A O 1
ATOM 8195 N N . GLN A 1 1024 ? -7.479 -33.429 -8.929 1.00 82.69 1024 GLN A N 1
ATOM 8196 C CA . GLN A 1 1024 ? -6.586 -34.027 -7.929 1.00 82.69 1024 GLN A CA 1
ATOM 8197 C C . GLN A 1 1024 ? -5.117 -34.055 -8.390 1.00 82.69 1024 GLN A C 1
ATOM 8199 O O . GLN A 1 1024 ? -4.691 -34.933 -9.151 1.00 82.69 1024 GLN A O 1
ATOM 8204 N N . LEU A 1 1025 ? -4.318 -33.115 -7.890 1.00 81.75 1025 LEU A N 1
ATOM 8205 C CA . LEU A 1 1025 ? -2.883 -33.050 -8.136 1.00 81.75 1025 LEU A CA 1
ATOM 8206 C C . LEU A 1 1025 ? -2.131 -33.941 -7.143 1.00 81.75 1025 LEU A C 1
ATOM 8208 O O . LEU A 1 1025 ? -2.372 -33.925 -5.940 1.00 81.75 1025 LEU A O 1
ATOM 8212 N N . ARG A 1 1026 ? -1.178 -34.724 -7.654 1.00 81.75 1026 ARG A N 1
ATOM 8213 C CA . ARG A 1 1026 ? -0.205 -35.449 -6.829 1.00 81.75 1026 ARG A CA 1
ATOM 8214 C C . ARG A 1 1026 ? 1.172 -34.889 -7.119 1.00 81.75 1026 ARG A C 1
ATOM 8216 O O . ARG A 1 1026 ? 1.607 -34.895 -8.272 1.00 81.75 1026 ARG A O 1
ATOM 8223 N N . GLU A 1 1027 ? 1.868 -34.436 -6.086 1.00 80.31 1027 GLU A N 1
ATOM 8224 C CA . GLU A 1 1027 ? 3.268 -34.068 -6.233 1.00 80.31 1027 GLU A CA 1
ATOM 8225 C C . GLU A 1 1027 ? 4.080 -35.318 -6.574 1.00 80.31 1027 GLU A C 1
ATOM 8227 O O . GLU A 1 1027 ? 4.059 -36.329 -5.866 1.00 80.31 1027 GLU A O 1
ATOM 8232 N N . ALA A 1 1028 ? 4.792 -35.274 -7.697 1.00 78.00 1028 ALA A N 1
ATOM 8233 C CA . ALA A 1 1028 ? 5.755 -36.314 -7.999 1.00 78.00 1028 ALA A CA 1
ATOM 8234 C C . ALA A 1 1028 ? 6.883 -36.216 -6.967 1.00 78.00 1028 ALA A C 1
ATOM 8236 O O . ALA A 1 1028 ? 7.544 -35.179 -6.884 1.00 78.00 1028 ALA A O 1
ATOM 8237 N N . ILE A 1 1029 ? 7.128 -37.299 -6.221 1.00 72.00 1029 ILE A N 1
ATOM 8238 C CA . ILE A 1 1029 ? 8.305 -37.429 -5.359 1.00 72.00 1029 ILE A CA 1
ATOM 8239 C C . ILE A 1 1029 ? 9.528 -37.364 -6.275 1.00 72.00 1029 ILE A C 1
ATOM 8241 O O . ILE A 1 1029 ? 9.999 -38.374 -6.804 1.00 72.00 1029 ILE A O 1
ATOM 8245 N N . LYS A 1 1030 ? 10.058 -36.163 -6.507 1.00 60.69 1030 LYS A N 1
ATOM 8246 C CA . LYS A 1 1030 ? 11.432 -36.044 -6.969 1.00 60.69 1030 LYS A CA 1
ATOM 8247 C C . LYS A 1 1030 ? 12.268 -36.670 -5.862 1.00 60.69 1030 LYS A C 1
ATOM 8249 O O . LYS A 1 1030 ? 12.150 -36.262 -4.709 1.00 60.69 1030 LYS A O 1
ATOM 8254 N N . LYS A 1 1031 ? 13.125 -37.639 -6.204 1.00 51.12 1031 LYS A N 1
ATOM 8255 C CA . LYS A 1 1031 ? 14.334 -37.907 -5.418 1.00 51.12 1031 LYS A CA 1
ATOM 8256 C C . LYS A 1 1031 ? 15.139 -36.610 -5.436 1.00 51.12 1031 LYS A C 1
ATOM 8258 O O . LYS A 1 1031 ? 16.001 -36.423 -6.288 1.00 51.12 1031 LYS A O 1
ATOM 8263 N N . GLY A 1 1032 ? 14.759 -35.661 -4.590 1.00 46.06 1032 GLY A N 1
ATOM 8264 C CA . GLY A 1 1032 ? 15.578 -34.509 -4.321 1.00 46.06 1032 GLY A CA 1
ATOM 8265 C C . GLY A 1 1032 ? 16.864 -35.065 -3.745 1.00 46.06 1032 GLY A C 1
ATOM 8266 O O . GLY A 1 1032 ? 16.829 -35.800 -2.760 1.00 46.06 1032 GLY A O 1
ATOM 8267 N N . SER A 1 1033 ? 17.999 -34.697 -4.338 1.00 48.19 1033 SER A N 1
ATOM 8268 C CA . SER A 1 1033 ? 19.094 -34.281 -3.474 1.00 48.19 1033 SER A CA 1
ATOM 8269 C C . SER A 1 1033 ? 18.441 -33.428 -2.394 1.00 48.19 1033 SER A C 1
ATOM 8271 O O . SER A 1 1033 ? 17.741 -32.470 -2.757 1.00 48.19 1033 SER A O 1
ATOM 8273 N N . GLU A 1 1034 ? 18.561 -33.815 -1.124 1.00 47.62 1034 GLU A N 1
ATOM 8274 C CA . GLU A 1 1034 ? 18.196 -32.910 -0.042 1.00 47.62 1034 GLU A CA 1
ATOM 8275 C C . GLU A 1 1034 ? 18.747 -31.545 -0.451 1.00 47.62 1034 GLU A C 1
ATOM 8277 O O . GLU A 1 1034 ? 19.918 -31.473 -0.857 1.00 47.62 1034 GLU A O 1
ATOM 8282 N N . PRO A 1 1035 ? 17.920 -30.486 -0.511 1.00 47.09 1035 PRO A N 1
ATOM 8283 C CA . PRO A 1 1035 ? 18.503 -29.171 -0.641 1.00 47.09 1035 PRO A CA 1
ATOM 8284 C C . PRO A 1 1035 ? 19.535 -29.141 0.476 1.00 47.09 1035 PRO A C 1
ATOM 8286 O O . PRO A 1 1035 ? 19.180 -29.424 1.621 1.00 47.09 1035 PRO A O 1
ATOM 8289 N N . ASN A 1 1036 ? 20.807 -28.909 0.144 1.00 48.31 1036 ASN A N 1
ATOM 8290 C CA . ASN A 1 1036 ? 21.769 -28.494 1.146 1.00 48.31 1036 ASN A CA 1
ATOM 8291 C C . ASN A 1 1036 ? 21.145 -27.223 1.719 1.00 48.31 1036 ASN A C 1
ATOM 8293 O O . ASN A 1 1036 ? 21.371 -26.130 1.200 1.00 48.31 1036 ASN A O 1
ATOM 8297 N N . LYS A 1 1037 ? 20.286 -27.371 2.734 1.00 44.69 1037 LYS A N 1
ATOM 8298 C CA . LYS A 1 1037 ? 20.020 -26.336 3.700 1.00 44.69 1037 LYS A CA 1
ATOM 8299 C C . LYS A 1 1037 ? 21.425 -26.037 4.160 1.00 44.69 1037 LYS A C 1
ATOM 8301 O O . LYS A 1 1037 ? 22.043 -26.849 4.843 1.00 44.69 1037 LYS A O 1
ATOM 8306 N N . GLN A 1 1038 ? 21.982 -24.938 3.667 1.00 46.19 1038 GLN A N 1
ATOM 8307 C CA . GLN A 1 1038 ? 23.030 -24.276 4.401 1.00 46.19 1038 GLN A CA 1
ATOM 8308 C C . GLN A 1 1038 ? 22.357 -23.939 5.721 1.00 46.19 1038 GLN A C 1
ATOM 8310 O O . GLN A 1 1038 ? 21.658 -22.940 5.827 1.00 46.19 1038 GLN A O 1
ATOM 8315 N N . THR A 1 1039 ? 22.454 -24.871 6.665 1.00 40.50 1039 THR A N 1
ATOM 8316 C CA . THR A 1 1039 ? 22.208 -24.622 8.067 1.00 40.50 1039 THR A CA 1
ATOM 8317 C C . THR A 1 1039 ? 23.176 -23.513 8.398 1.00 40.50 1039 THR A C 1
ATOM 8319 O O . THR A 1 1039 ? 24.393 -23.730 8.450 1.00 40.50 1039 THR A O 1
ATOM 8322 N N . PHE A 1 1040 ? 22.651 -22.300 8.503 1.00 43.50 1040 PHE A N 1
ATOM 8323 C CA . PHE A 1 1040 ? 23.418 -21.248 9.127 1.00 43.50 1040 PHE A CA 1
ATOM 8324 C C . PHE A 1 1040 ? 23.619 -21.672 10.579 1.00 43.50 1040 PHE A C 1
ATOM 8326 O O . PHE A 1 1040 ? 22.811 -22.402 11.151 1.00 43.50 1040 PHE A O 1
ATOM 8333 N N . TRP A 1 1041 ? 24.729 -21.259 11.180 1.00 43.25 1041 TRP A N 1
ATOM 8334 C CA . TRP A 1 1041 ? 25.041 -21.611 12.567 1.00 43.25 1041 TRP A CA 1
ATOM 8335 C C . TRP A 1 1041 ? 23.936 -21.196 13.560 1.00 43.25 1041 TRP A C 1
ATOM 8337 O O . TRP A 1 1041 ? 23.870 -21.752 14.650 1.00 43.25 1041 TRP A O 1
ATOM 8347 N N . SER A 1 1042 ? 23.044 -20.283 13.158 1.00 45.50 1042 SER A N 1
ATOM 8348 C CA . SER A 1 1042 ? 21.817 -19.892 13.861 1.00 45.50 1042 SER A CA 1
ATOM 8349 C C . SER A 1 1042 ? 20.756 -20.991 13.973 1.00 45.50 1042 SER A C 1
ATOM 8351 O O . SER A 1 1042 ? 19.903 -20.905 14.844 1.00 45.50 1042 SER A O 1
ATOM 8353 N N . ASP A 1 1043 ? 20.782 -22.004 13.105 1.00 39.91 1043 ASP A N 1
ATOM 8354 C CA . ASP A 1 1043 ? 19.732 -23.031 13.030 1.00 39.91 1043 ASP A CA 1
ATOM 8355 C C . ASP A 1 1043 ? 20.051 -24.262 13.901 1.00 39.91 1043 ASP A C 1
ATOM 8357 O O . ASP A 1 1043 ? 19.209 -25.140 14.076 1.00 39.91 1043 ASP A O 1
ATOM 8361 N N . ILE A 1 1044 ? 21.281 -24.355 14.423 1.00 47.81 1044 ILE A N 1
ATOM 8362 C CA . ILE A 1 1044 ? 21.794 -25.503 15.195 1.00 47.81 1044 ILE A CA 1
ATOM 8363 C C . ILE A 1 1044 ? 21.557 -25.325 16.708 1.00 47.81 1044 ILE A C 1
ATOM 8365 O O . ILE A 1 1044 ? 21.736 -26.270 17.473 1.00 47.81 1044 ILE A O 1
ATOM 8369 N N . THR A 1 1045 ? 21.131 -24.146 17.166 1.00 39.41 1045 THR A N 1
ATOM 8370 C CA . THR A 1 1045 ? 21.077 -23.825 18.602 1.00 39.41 1045 THR A CA 1
ATOM 8371 C C . THR A 1 1045 ? 19.845 -24.331 19.352 1.00 39.41 1045 THR A C 1
ATOM 8373 O O . THR A 1 1045 ? 19.859 -24.283 20.575 1.00 39.41 1045 THR A O 1
ATOM 8376 N N . ASP A 1 1046 ? 18.839 -24.899 18.682 1.00 35.78 1046 ASP A N 1
ATOM 8377 C CA . ASP A 1 1046 ? 17.603 -25.353 19.341 1.00 35.78 1046 ASP A CA 1
ATOM 8378 C C . ASP A 1 1046 ? 17.368 -26.861 19.178 1.00 35.78 1046 ASP A C 1
ATOM 8380 O O . ASP A 1 1046 ? 16.433 -27.289 18.509 1.00 35.78 1046 ASP A O 1
ATOM 8384 N N . CYS A 1 1047 ? 18.219 -27.685 19.798 1.00 31.44 1047 CYS A N 1
ATOM 8385 C CA . CYS A 1 1047 ? 17.969 -29.121 19.981 1.00 31.44 1047 CYS A CA 1
ATOM 8386 C C . CYS A 1 1047 ? 18.613 -29.633 21.284 1.00 31.44 1047 CYS A C 1
ATOM 8388 O O . CYS A 1 1047 ? 19.582 -30.393 21.252 1.00 31.44 1047 CYS A O 1
ATOM 8390 N N . ASP A 1 1048 ? 18.047 -29.283 22.441 1.00 33.66 1048 ASP A N 1
ATOM 8391 C CA . ASP A 1 1048 ? 18.232 -30.077 23.663 1.00 33.66 1048 ASP A CA 1
ATOM 8392 C C . ASP A 1 1048 ? 17.340 -31.323 23.579 1.00 33.66 1048 ASP A C 1
ATOM 8394 O O . ASP A 1 1048 ? 16.174 -31.347 23.974 1.00 33.66 1048 ASP A O 1
ATOM 8398 N N . GLY A 1 1049 ? 17.900 -32.376 22.994 1.00 32.25 1049 GLY A N 1
ATOM 8399 C CA . GLY A 1 1049 ? 17.235 -33.659 22.830 1.00 32.25 1049 GLY A CA 1
ATOM 8400 C C . GLY A 1 1049 ? 18.205 -34.696 22.298 1.00 32.25 1049 GLY A C 1
ATOM 8401 O O . GLY A 1 1049 ? 18.166 -35.055 21.126 1.00 32.25 1049 GLY A O 1
ATOM 8402 N N . ALA A 1 1050 ? 19.103 -35.179 23.155 1.00 37.56 1050 ALA A N 1
ATOM 8403 C CA . ALA A 1 1050 ? 19.919 -36.341 22.846 1.00 37.56 1050 ALA A CA 1
ATOM 8404 C C . ALA A 1 1050 ? 19.010 -37.539 22.521 1.00 37.56 1050 ALA A C 1
ATOM 8406 O O . ALA A 1 1050 ? 18.352 -38.076 23.408 1.00 37.56 1050 ALA A O 1
ATOM 8407 N N . THR A 1 1051 ? 18.962 -37.963 21.258 1.00 32.38 1051 THR A N 1
ATOM 8408 C CA . THR A 1 1051 ? 18.681 -39.356 20.873 1.00 32.38 1051 THR A CA 1
ATOM 8409 C C . THR A 1 1051 ? 19.124 -39.620 19.430 1.00 32.38 1051 THR A C 1
ATOM 8411 O O . THR A 1 1051 ? 18.535 -39.137 18.472 1.00 32.38 1051 THR A O 1
ATOM 8414 N N . ASP A 1 1052 ? 20.206 -40.393 19.316 1.00 38.56 1052 ASP A N 1
ATOM 8415 C CA . ASP A 1 1052 ? 20.578 -41.295 18.221 1.00 38.56 1052 ASP A CA 1
ATOM 8416 C C . ASP A 1 1052 ? 20.269 -40.892 16.766 1.00 38.56 1052 ASP A C 1
ATOM 8418 O O . ASP A 1 1052 ? 19.299 -41.348 16.160 1.00 38.56 1052 ASP A O 1
ATOM 8422 N N . LEU A 1 1053 ? 21.235 -40.230 16.119 1.00 29.50 1053 LEU A N 1
ATOM 8423 C CA . LEU A 1 1053 ? 21.436 -40.363 14.674 1.00 29.50 1053 LEU A CA 1
ATOM 8424 C C . LEU A 1 1053 ? 22.723 -41.146 14.400 1.00 29.50 1053 LEU A C 1
ATOM 8426 O O . LEU A 1 1053 ? 23.844 -40.655 14.523 1.00 29.50 1053 LEU A O 1
ATOM 8430 N N . LYS A 1 1054 ? 22.530 -42.417 14.030 1.00 27.89 1054 LYS A N 1
ATOM 8431 C CA . LYS A 1 1054 ? 23.563 -43.323 13.522 1.00 27.89 1054 LYS A CA 1
ATOM 8432 C C . LYS A 1 1054 ? 24.263 -42.692 12.319 1.00 27.89 1054 LYS A C 1
ATOM 8434 O O . LYS A 1 1054 ? 23.715 -42.663 11.219 1.00 27.89 1054 LYS A O 1
ATOM 8439 N N . ILE A 1 1055 ? 25.513 -42.288 12.507 1.00 30.14 1055 ILE A N 1
ATOM 8440 C CA . ILE A 1 1055 ? 26.433 -42.001 11.408 1.00 30.14 1055 ILE A CA 1
ATOM 8441 C C . ILE A 1 1055 ? 26.715 -43.328 10.693 1.00 30.14 1055 ILE A C 1
ATOM 8443 O O . ILE A 1 1055 ? 27.470 -44.173 11.180 1.00 30.14 1055 ILE A O 1
ATOM 8447 N N . LYS A 1 1056 ? 26.094 -43.534 9.527 1.00 26.84 1056 LYS A N 1
ATOM 8448 C CA . LYS A 1 1056 ? 26.547 -44.541 8.564 1.00 26.84 1056 LYS A CA 1
ATOM 8449 C C . LYS A 1 1056 ? 27.918 -44.097 8.052 1.00 26.84 1056 LYS A C 1
ATOM 8451 O O . LYS A 1 1056 ? 28.020 -43.175 7.252 1.00 26.84 1056 LYS A O 1
ATOM 8456 N N . LYS A 1 1057 ? 28.974 -44.761 8.521 1.00 31.36 1057 LYS A N 1
ATOM 8457 C CA . LYS A 1 1057 ? 30.266 -44.779 7.829 1.00 31.36 1057 LYS A CA 1
ATOM 8458 C C . LYS A 1 1057 ? 30.078 -45.527 6.510 1.00 31.36 1057 LYS A C 1
ATOM 8460 O O . LYS A 1 1057 ? 30.031 -46.755 6.516 1.00 31.36 1057 LYS A O 1
ATOM 8465 N N . GLU A 1 1058 ? 29.970 -44.810 5.400 1.00 28.95 1058 GLU A N 1
ATOM 8466 C CA . GLU A 1 1058 ? 30.291 -45.381 4.092 1.00 28.95 1058 GLU A CA 1
ATOM 8467 C C . GLU A 1 1058 ? 31.775 -45.132 3.799 1.00 28.95 1058 GLU A C 1
ATOM 8469 O O . GLU A 1 1058 ? 32.287 -44.022 3.927 1.00 28.95 1058 GLU A O 1
ATOM 8474 N N . ASN A 1 1059 ? 32.476 -46.231 3.517 1.00 28.22 1059 ASN A N 1
ATOM 8475 C CA . ASN A 1 1059 ? 33.899 -46.291 3.201 1.00 28.22 1059 ASN A CA 1
ATOM 8476 C C . ASN A 1 1059 ? 34.229 -45.481 1.936 1.00 28.22 1059 ASN A C 1
ATOM 8478 O O . ASN A 1 1059 ? 33.510 -45.610 0.944 1.00 28.22 1059 ASN A O 1
ATOM 8482 N N . PRO A 1 1060 ? 35.368 -44.768 1.892 1.00 34.91 1060 PRO A N 1
ATOM 8483 C CA . PRO A 1 1060 ? 35.843 -44.139 0.674 1.00 34.91 1060 PRO A CA 1
ATOM 8484 C C . PRO A 1 1060 ? 36.655 -45.164 -0.125 1.00 34.91 1060 PRO A C 1
ATOM 8486 O O . PRO A 1 1060 ? 37.861 -45.268 0.046 1.00 34.91 1060 PRO A O 1
ATOM 8489 N N . HIS A 1 1061 ? 35.991 -45.954 -0.966 1.00 32.28 1061 HIS A N 1
ATOM 8490 C CA . HIS A 1 1061 ? 36.615 -46.608 -2.120 1.00 32.28 1061 HIS A CA 1
ATOM 8491 C C . HIS A 1 1061 ? 35.536 -47.006 -3.131 1.00 32.28 1061 HIS A C 1
ATOM 8493 O O . HIS A 1 1061 ? 34.966 -48.096 -3.033 1.00 32.28 1061 HIS A O 1
ATOM 8499 N N . LYS A 1 1062 ? 35.275 -46.120 -4.098 1.00 31.64 1062 LYS A N 1
ATOM 8500 C CA . LYS A 1 1062 ? 35.085 -46.417 -5.526 1.00 31.64 1062 LYS A CA 1
ATOM 8501 C C . LYS A 1 1062 ? 34.887 -45.137 -6.321 1.00 31.64 1062 LYS A C 1
ATOM 8503 O O . LYS A 1 1062 ? 34.130 -44.274 -5.831 1.00 31.64 1062 LYS A O 1
#